Protein 1B06 (pdb70)

Radius of gyration: 34.26 Å; Cα contacts (8 Å, |Δi|>4): 2187; chains: 6; bounding box: 90×108×82 Å

Foldseek 3Di:
DQDDDADDQDDQPDQLCQAPPLAHSVLSVCVRVPQLVVLSVQLRVLRVVVSCVVVCVQPPPNDDVVVSVVSNLLSVLSNVVVVLVSVQFGGLVQAADAADDPVQVQCCVVQVHRVSVLVVQLVQQVVADAFFKWFFWQDLVVRHGDIWTADRRHRDDDPPTDTLHMDGQHCSRDCVPQNPPSSSSSVSRNSTGNNVSSVVRVVVRPPD/DQDDDADDQDDQPDQLCLAPPLAHSVLSVCVRVPQLVVLRVQLRVLRVVVSCVVVCVQPPPNDDVVVSVVSNLQSVLSNVVVVLVSVQFGGLVQFADFADDPVQVQCCVPQVHRVSVLVVQLVQQVPADAFFKWFFWQDLVVRHGDIWTADRRHRDDDPPTDTLHMDGQHCSRDCVPQNPPSSSSSVSRNSTGNNVSSVVRVVVRPPD/DQDDDADDQDDQPDQLCQAPPLAHSVLSVCVRVPQLVVLRVQLRVLSVVVSCVVVCVQPPPNDDVVCSVVSNLQSVLSNVVVVLVSLQFGGLVQFADFADDPVQVLCCVPQVHRVSVLVVQLVQAVPADAFFKWFFWQDLVVRHGDIWTADRRHRDDDPPTDTLHMDGQHCSRPCVPQNPPSSSSSVSRNSTGNSVSSVVRVVVRPPD/DQDDDADDQDDQPDQLCLAPPLAHSVLSVCVRVPQLVVLRVQLRVLVVVVSCVVVCVQPPPNDDVVVSVVSNLQSVLSNVVVVLVSVQFGGLVQAADFADDPVQVQCCVPQVHRVRVLVVQLVQQVPADAFFKWFFWQDLVVRHGDIWTADRRHRDDDPPTDTLHMDGQHCSRPCVPQNPPSSSSSVSRNSTGNNVSSVVSVVVRPPD/DQDDDADDQDDQPDQLCQAPPLAHSVLSVCVRVPQLVVLRVQLRVLRVVVSCVVVCVQPPVNDDVVCSVVSNLLSVLSNVQVVLVSVQFGGLVQFADFADDPVQVQCCVPQVHRVSVLVVQLVQAVPADAFFKWFFWQDLVVRHGDIWTADRRHRDDDPPTDTLHMDGQHCSRDCVPQNPPSSSSSVSRNSTGNNVSSVVSVVVRPPD/DQDDDADDQDDQPDQLCLAPPLAHSVLSVCVRVPQLVVLSVQLRVLSVVVSCVVVCVQPPVNDDVVCSVVSNLQSVLSNVVVVLVSVQFGGLVQAADFADDPVQVQCCVPQVHRVRVLVVQLVQQVPADAFFKWFFWQDLVVRHRDIWTADRRHRDDDPPTDTLHMDGQHCSRDCVPQNPPSSSSSVSRNSTGNNVSSNVRVVVRPPD

Solvent-accessible surface area: 47753 Å² total; per-residue (Å²): 177,91,158,63,177,71,64,141,56,43,132,28,68,33,132,46,68,24,1,58,91,58,1,22,97,79,0,1,69,18,1,23,45,20,24,0,55,35,21,5,89,20,0,28,62,30,17,56,86,32,20,94,39,92,92,51,93,18,62,160,78,99,45,117,79,128,50,6,82,90,16,14,60,27,17,38,30,0,18,102,7,0,25,29,1,4,65,0,3,2,49,47,77,116,7,15,62,108,5,37,58,23,0,12,63,30,0,60,149,68,42,59,43,21,95,123,0,66,102,39,1,23,120,26,0,74,78,5,32,15,12,0,0,0,0,0,2,17,27,83,162,67,23,72,4,74,20,53,29,0,11,14,0,33,42,65,61,63,84,179,26,18,18,0,0,0,0,0,1,6,15,1,1,10,1,44,69,30,82,57,108,39,30,67,0,5,104,13,1,21,64,0,0,19,16,73,21,0,32,135,44,0,91,125,83,40,153,201,176,93,153,63,175,70,64,138,63,44,161,29,67,35,162,53,68,25,0,60,84,42,1,22,96,75,1,1,68,21,0,25,66,20,27,0,87,36,20,5,88,19,0,28,64,32,16,55,84,33,22,98,37,92,92,50,90,19,63,162,79,109,44,119,77,130,50,6,82,92,16,13,59,26,19,38,29,0,18,100,8,0,25,29,1,4,66,0,3,2,48,48,76,114,7,14,63,102,6,37,56,28,0,13,60,28,0,62,153,67,42,59,44,22,96,120,0,69,49,40,1,25,120,25,0,76,79,6,28,14,13,0,0,0,0,0,3,16,27,81,161,65,22,72,4,72,20,56,27,0,10,14,0,31,40,67,60,63,83,178,27,15,18,0,0,0,0,0,1,5,16,1,1,11,1,43,64,32,85,55,87,40,29,29,0,5,91,13,1,22,60,0,0,20,18,74,21,0,34,135,47,0,87,123,84,39,151,199,175,30,130,8,121,69,11,134,62,45,162,27,69,34,162,52,66,25,0,61,97,61,1,22,96,78,0,1,66,20,1,27,69,22,26,0,90,36,21,5,83,20,0,29,64,28,1,56,39,11,22,96,4,3,92,35,88,15,33,144,41,51,19,17,11,31,8,0,1,21,16,0,0,27,18,0,0,0,5,21,0,0,24,9,1,3,64,1,3,2,47,47,77,117,7,15,62,106,6,38,58,26,0,12,63,30,0,60,119,11,5,32,44,22,92,67,0,66,102,1,1,22,45,2,1,75,34,6,16,15,12,0,0,0,0,0,0,18,0,82,86,13,22,5,2,7,5,1,2,0,4,15,0,1,8,3,1,2,3,56,3,4,1,0,0,0,0,0,1,6,15,1,0,11,1,44,69,30,86,57,107,38,27,70,0,4,103,14,2,22,64,0,0,20,18,74,21,0,33,136,39,0,92,122,78,39,150,199,175,30,129,9,123,66,11,133,61,44,163,28,69,33,162,52,68,24,0,60,96,62,2,23,98,77,0,1,66,20,2,24,64,20,26,0,84,37,21,5,87,21,0,28,64,28,0,55,37,9,23,96,5,3,94,46,92,16,64,148,43,51,20,19,13,29,8,0,2,19,17,0,0,27,18,0,0,0,3,19,0,0,26,9,2,4,65,0,3,3,49,48,77,119,7,16,63,104,5,37,56,28,0,13,63,29,0,61,119,11,4,33,44,20,93,68,0,71,103,2,1,23,45,2,0,75,34,5,15,14,13,0,0,0,0,0,0,17,0,81,86,12,22,4,2,7,5,0,2,0,4,14,0,1,9,2,1,2,4,54,3,4,1,0,0,0,0,0,1,5,15,1,1,11,1,43,66,31,85,55,108,40,27,67,0,3,99,13,1,22,64,0,0,19,16,75,22,0,33,137,40,0,90,124,77,40,152,200,174,28,128,8,121,66,11,133,62,43,162,29,68,36,164,54,68,23,0,61,96,60,1,21,99,77,1,1,67,20,1,25,64,21,24,0,86,36,22,4,87,21,0,28,64,27,1,58,39,10,21,94,4,2,95,47,94,14,63,146,42,50,19,18,12,30,8,0,1,20,16,0,0,26,17,0,0,0,4,21,0,0,26,10,1,4,65,0,3,2,47,48,77,114,6,16,63,110,5,38,57,26,0,12,62,27,0,60,120,12,4,32,44,21,86,69,0,67,107,2,2,24,42,1,0,77,34,4,17,15,13,0,0,0,0,0,1,17,0,82,86,11,21,4,2,6,5,0,2,0,4,15,0,0,9,2,1,2,4,56,3,4,0,0,0,0,0,0,1,5,16,1,0,10,1,44,66,31,83,52,108,38,29,67,0,5,101,14,2,24,64,0,0,20,18,73,23,0,33,134,38,0,90,121,77,39,152,199,171,33,129,10,122,65,12,133,62,44,119,28,68,35,162,52,67,25,0,60,93,60,1,23,96,78,0,1,59,20,1,24,50,22,26,0,39,36,22,6,78,20,0,28,64,28,0,27,39,11,24,52,5,3,86,46,69,14,64,148,42,50,21,17,11,28,8,0,2,20,17,0,0,26,17,0,0,0,3,20,0,0,26,10,1,3,66,0,2,2,47,48,77,119,7,16,61,106,6,36,57,25,0,13,63,28,0,60,117,12,4,34,43,22,93,70,0,69,104,2,2,24,43,1,1,76,34,5,16,16,13,0,0,0,0,0,1,16,0,81,87,13,21,4,2,5,5,0,2,0,4,14,0,0,9,2,1,2,3,56,4,4,1,0,0,0,0,0,1,6,18,1,1,10,1,42,65,30,83,57,106,38,29,67,0,6,103,15,1,22,64,0,0,20,17,74,21,0,32,139,40,0,90,128,76,42,151,201

CATH classification: 1.10.287.990 (+1 more: 3.55.40.20)

Nearest PDB structures (foldseek):
  1b06-assembly1_A  TM=1.005E+00  e=4.666E-40  Sulfolobus acidocaldarius DSM 639
  1wb8-assembly1_A  TM=1.001E+00  e=1.925E-34  Saccharolobus solfataricus
  1wb7-assembly1_A  TM=9.998E-01  e=1.816E-34  Saccharolobus solfataricus
  1p7g-assembly1_A  TM=9.776E-01  e=2.128E-26  Pyrobaculum aerophilum
  3ak1-assembly1_D  TM=9.774E-01  e=5.553E-25  Aeropyrum pernix K1

Structure (mmCIF, N/CA/C/O backbone):
data_1B06
#
_entry.id   1B06
#
_cell.length_a   168.100
_cell.length_b   91.300
_cell.length_c   85.700
_cell.angle_alpha   90.00
_cell.angle_beta   91.40
_cell.angle_gamma   90.00
#
_symmetry.space_group_name_H-M   'C 1 2 1'
#
loop_
_entity.id
_entity.type
_entity.pdbx_description
1 polymer 'PROTEIN (SUPEROXIDE DISMUTASE)'
2 non-polymer 'FE (III) ION'
3 water water
#
loop_
_atom_site.group_PDB
_atom_site.id
_atom_site.type_symbol
_atom_site.label_atom_id
_atom_site.label_alt_id
_atom_site.label_comp_id
_atom_site.label_asym_id
_atom_site.label_entity_id
_atom_site.label_seq_id
_atom_site.pdbx_PDB_ins_code
_atom_site.Cartn_x
_atom_site.Cartn_y
_atom_site.Cartn_z
_atom_site.occupancy
_atom_site.B_iso_or_equiv
_atom_site.auth_seq_id
_atom_site.auth_comp_id
_atom_site.auth_asym_id
_atom_site.auth_atom_id
_atom_site.pdbx_PDB_model_num
ATOM 1 N N . VAL A 1 3 ? 62.746 17.162 55.410 1.00 80.88 3 VAL A N 1
ATOM 2 C CA . VAL A 1 3 ? 64.141 16.942 55.893 1.00 81.13 3 VAL A CA 1
ATOM 3 C C . VAL A 1 3 ? 65.128 17.684 55.003 1.00 78.28 3 VAL A C 1
ATOM 4 O O . VAL A 1 3 ? 65.325 17.317 53.845 1.00 81.06 3 VAL A O 1
ATOM 8 N N . ILE A 1 4 ? 65.751 18.723 55.555 1.00 72.84 4 ILE A N 1
ATOM 9 C CA . ILE A 1 4 ? 66.719 19.529 54.817 1.00 66.94 4 ILE A CA 1
ATOM 10 C C . ILE A 1 4 ? 66.213 19.857 53.416 1.00 59.45 4 ILE A C 1
ATOM 11 O O . ILE A 1 4 ? 66.362 19.067 52.483 1.00 57.71 4 ILE A O 1
ATOM 16 N N . GLN A 1 5 ? 65.614 21.031 53.274 1.00 52.51 5 GLN A N 1
ATOM 17 C CA . GLN A 1 5 ? 65.091 21.449 51.986 1.00 48.60 5 GLN A CA 1
ATOM 18 C C . GLN A 1 5 ? 64.909 22.957 51.908 1.00 43.49 5 GLN A C 1
ATOM 19 O O . GLN A 1 5 ? 64.395 23.586 52.833 1.00 43.34 5 GLN A O 1
ATOM 25 N N . LEU A 1 6 ? 65.347 23.530 50.794 1.00 37.11 6 LEU A N 1
ATOM 26 C CA . LEU A 1 6 ? 65.223 24.961 50.566 1.00 30.91 6 LEU A CA 1
ATOM 27 C C . LEU A 1 6 ? 64.145 25.153 49.503 1.00 31.29 6 LEU A C 1
ATOM 28 O O . LEU A 1 6 ? 63.951 24.289 48.645 1.00 32.15 6 LEU A O 1
ATOM 33 N N . LYS A 1 7 ? 63.432 26.272 49.570 1.00 29.65 7 LYS A N 1
ATOM 34 C CA . LYS A 1 7 ? 62.387 26.558 48.600 1.00 30.48 7 LYS A CA 1
ATOM 35 C C . LYS A 1 7 ? 63.000 27.191 47.351 1.00 30.14 7 LYS A C 1
ATOM 36 O O . LYS A 1 7 ? 64.057 27.818 47.413 1.00 30.51 7 LYS A O 1
ATOM 42 N N . ARG A 1 8 ? 62.343 27.010 46.211 1.00 26.25 8 ARG A N 1
ATOM 43 C CA . ARG A 1 8 ? 62.833 27.573 44.963 1.00 22.18 8 ARG A CA 1
ATOM 44 C C . ARG A 1 8 ? 61.998 28.779 44.579 1.00 22.04 8 ARG A C 1
ATOM 45 O O . ARG A 1 8 ? 60.925 29.001 45.134 1.00 26.63 8 ARG A O 1
ATOM 53 N N . TYR A 1 9 ? 62.492 29.560 43.628 1.00 21.59 9 TYR A N 1
ATOM 54 C CA . TYR A 1 9 ? 61.782 30.752 43.181 1.00 19.56 9 TYR A CA 1
ATOM 55 C C . TYR A 1 9 ? 60.860 30.435 42.015 1.00 19.86 9 TYR A C 1
ATOM 56 O O . TYR A 1 9 ? 61.122 29.521 41.234 1.00 17.15 9 TYR A O 1
ATOM 65 N N . GLU A 1 10 ? 59.780 31.199 41.905 1.00 24.60 10 GLU A N 1
ATOM 66 C CA . GLU A 1 10 ? 58.817 31.015 40.833 1.00 27.40 10 GLU A CA 1
ATOM 67 C C . GLU A 1 10 ? 58.871 32.189 39.869 1.00 26.97 10 GLU A C 1
ATOM 68 O O . GLU A 1 10 ? 59.013 33.336 40.285 1.00 30.10 10 GLU A O 1
ATOM 74 N N . PHE A 1 11 ? 58.768 31.894 38.578 1.00 23.02 11 PHE A N 1
ATOM 75 C CA . PHE A 1 11 ? 58.784 32.923 37.549 1.00 23.48 11 PHE A CA 1
ATOM 76 C C . PHE A 1 11 ? 57.423 33.623 37.572 1.00 22.94 11 PHE A C 1
ATOM 77 O O . PHE A 1 11 ? 56.389 33.004 37.322 1.00 21.11 11 PHE A O 1
ATOM 85 N N . PRO A 1 12 ? 57.412 34.929 37.872 1.00 21.48 12 PRO A N 1
ATOM 86 C CA . PRO A 1 12 ? 56.162 35.691 37.926 1.00 24.18 12 PRO A CA 1
ATOM 87 C C . PRO A 1 12 ? 55.560 35.984 36.552 1.00 26.47 12 PRO A C 1
ATOM 88 O O . PRO A 1 12 ? 56.217 35.819 35.525 1.00 24.03 12 PRO A O 1
ATOM 92 N N . GLN A 1 13 ? 54.305 36.422 36.547 1.00 30.41 13 GLN A N 1
ATOM 93 C CA . GLN A 1 13 ? 53.607 36.751 35.312 1.00 34.87 13 GLN A CA 1
ATOM 94 C C . GLN A 1 13 ? 53.746 38.241 35.031 1.00 30.01 13 GLN A C 1
ATOM 95 O O . GLN A 1 13 ? 53.820 39.043 35.959 1.00 33.64 13 GLN A O 1
ATOM 101 N N . LEU A 1 14 ? 53.792 38.606 33.754 1.00 24.12 14 LEU A N 1
ATOM 102 C CA . LEU A 1 14 ? 53.890 40.009 33.367 1.00 23.32 14 LEU A CA 1
ATOM 103 C C . LEU A 1 14 ? 52.532 40.630 33.683 1.00 23.04 14 LEU A C 1
ATOM 104 O O . LEU A 1 14 ? 51.495 40.037 33.397 1.00 27.22 14 LEU A O 1
ATOM 109 N N . PRO A 1 15 ? 52.516 41.826 34.288 1.00 21.33 15 PRO A N 1
ATOM 110 C CA . PRO A 1 15 ? 51.251 42.490 34.630 1.00 22.84 15 PRO A CA 1
ATOM 111 C C . PRO A 1 15 ? 50.442 43.044 33.453 1.00 21.83 15 PRO A C 1
ATOM 112 O O . PRO A 1 15 ? 49.341 43.558 33.643 1.00 27.12 15 PRO A O 1
ATOM 116 N N . TYR A 1 16 ? 50.980 42.936 32.243 1.00 21.43 16 TYR A N 1
ATOM 117 C CA . TYR A 1 16 ? 50.299 43.444 31.055 1.00 20.26 16 TYR A CA 1
ATOM 118 C C . TYR A 1 16 ? 50.846 42.727 29.831 1.00 23.02 16 TYR A C 1
ATOM 119 O O . TYR A 1 16 ? 51.700 41.848 29.955 1.00 21.91 16 TYR A O 1
ATOM 128 N N . LYS A 1 17 ? 50.354 43.099 28.652 1.00 25.86 17 LYS A N 1
ATOM 129 C CA . LYS A 1 17 ? 50.812 42.488 27.410 1.00 26.16 17 LYS A CA 1
ATOM 130 C C . LYS A 1 17 ? 52.184 43.048 27.071 1.00 24.51 17 LYS A C 1
ATOM 131 O O . LYS A 1 17 ? 52.504 44.171 27.451 1.00 26.68 17 LYS A O 1
ATOM 137 N N . VAL A 1 18 ? 52.990 42.269 26.355 1.00 25.13 18 VAL A N 1
ATOM 138 C CA . VAL A 1 18 ? 54.347 42.691 26.009 1.00 27.13 18 VAL A CA 1
ATOM 139 C C . VAL A 1 18 ? 54.436 43.948 25.154 1.00 25.57 18 VAL A C 1
ATOM 140 O O . VAL A 1 18 ? 55.515 44.520 25.007 1.00 24.28 18 VAL A O 1
ATOM 144 N N . ASP A 1 19 ? 53.312 44.377 24.588 1.00 24.85 19 ASP A N 1
ATOM 145 C CA . ASP A 1 19 ? 53.310 45.575 23.758 1.00 24.23 19 ASP A CA 1
ATOM 146 C C . ASP A 1 19 ? 52.558 46.717 24.427 1.00 22.71 19 ASP A C 1
ATOM 147 O O . ASP A 1 19 ? 52.282 47.735 23.795 1.00 26.66 19 ASP A O 1
ATOM 152 N N . ALA A 1 20 ? 52.242 46.550 25.710 1.00 20.61 20 ALA A N 1
ATOM 153 C CA . ALA A 1 20 ? 51.511 47.565 26.463 1.00 17.73 20 ALA A CA 1
ATOM 154 C C . ALA A 1 20 ? 52.302 48.838 26.792 1.00 22.37 20 ALA A C 1
ATOM 155 O O . ALA A 1 20 ? 51.710 49.866 27.134 1.00 16.68 20 ALA A O 1
ATOM 157 N N . LEU A 1 21 ? 53.628 48.783 26.695 1.00 22.98 21 LEU A N 1
ATOM 158 C CA . LEU A 1 21 ? 54.448 49.952 27.010 1.00 21.34 21 LEU A CA 1
ATOM 159 C C . LEU A 1 21 ? 54.879 50.751 25.781 1.00 23.40 21 LEU A C 1
ATOM 160 O O . LEU A 1 21 ? 55.621 51.726 25.897 1.00 22.84 21 LEU A O 1
ATOM 165 N N . GLU A 1 22 ? 54.422 50.340 24.603 1.00 22.82 22 GLU A N 1
ATOM 166 C CA . GLU A 1 22 ? 54.773 51.046 23.379 1.00 21.88 22 GLU A CA 1
ATOM 167 C C . GLU A 1 22 ? 54.098 52.411 23.400 1.00 18.63 22 GLU A C 1
ATOM 168 O O . GLU A 1 22 ? 53.029 52.561 23.986 1.00 20.96 22 GLU A O 1
ATOM 174 N N . PRO A 1 23 ? 54.691 53.420 22.736 1.00 17.28 23 PRO A N 1
ATOM 175 C CA . PRO A 1 23 ? 55.933 53.417 21.958 1.00 16.90 23 PRO A CA 1
ATOM 176 C C . PRO A 1 23 ? 57.213 53.646 22.761 1.00 13.93 23 PRO A C 1
ATOM 177 O O . PRO A 1 23 ? 58.300 53.672 22.195 1.00 16.64 23 PRO A O 1
ATOM 181 N N . TYR A 1 24 ? 57.088 53.817 24.071 1.00 14.26 24 TYR A N 1
ATOM 182 C CA . TYR A 1 24 ? 58.252 54.080 24.915 1.00 12.03 24 TYR A CA 1
ATOM 183 C C . TYR A 1 24 ? 59.240 52.923 24.992 1.00 13.62 24 TYR A C 1
ATOM 184 O O . TYR A 1 24 ? 60.453 53.132 24.968 1.00 15.71 24 TYR A O 1
ATOM 193 N N . ILE A 1 25 ? 58.725 51.704 25.088 1.00 14.28 25 ILE A N 1
ATOM 194 C CA . ILE A 1 25 ? 59.569 50.514 25.106 1.00 15.65 25 ILE A CA 1
ATOM 195 C C . ILE A 1 25 ? 58.881 49.491 24.213 1.00 18.08 25 ILE A C 1
ATOM 196 O O . ILE A 1 25 ? 57.805 48.994 24.541 1.00 19.12 25 ILE A O 1
ATOM 201 N N . SER A 1 26 ? 59.502 49.188 23.079 1.00 19.89 26 SER A N 1
ATOM 202 C CA . SER A 1 26 ? 58.937 48.240 22.123 1.00 22.43 26 SER A CA 1
ATOM 203 C C . SER A 1 26 ? 58.695 46.837 22.679 1.00 20.61 26 SER A C 1
ATOM 204 O O . SER A 1 26 ? 59.371 46.390 23.604 1.00 18.84 26 SER A O 1
ATOM 207 N N . LYS A 1 27 ? 57.726 46.145 22.089 1.00 20.80 27 LYS A N 1
ATOM 208 C CA . LYS A 1 27 ? 57.380 44.792 22.502 1.00 23.73 27 LYS A CA 1
ATOM 209 C C . LYS A 1 27 ? 58.533 43.831 22.256 1.00 20.77 27 LYS A C 1
ATOM 210 O O . LYS A 1 27 ? 58.651 42.813 22.933 1.00 22.91 27 LYS A O 1
ATOM 216 N N . ASP A 1 28 ? 59.385 44.154 21.288 1.00 21.63 28 ASP A N 1
ATOM 217 C CA . ASP A 1 28 ? 60.534 43.309 20.976 1.00 24.77 28 ASP A CA 1
ATOM 218 C C . ASP A 1 28 ? 61.467 43.233 22.174 1.00 26.13 28 ASP A C 1
ATOM 219 O O . ASP A 1 28 ? 62.072 42.194 22.438 1.00 26.62 28 ASP A O 1
ATOM 224 N N . ILE A 1 29 ? 61.583 44.345 22.893 1.00 23.22 29 ILE A N 1
ATOM 225 C CA . ILE A 1 29 ? 62.439 44.413 24.065 1.00 19.87 29 ILE A CA 1
ATOM 226 C C . ILE A 1 29 ? 61.784 43.685 25.232 1.00 19.49 29 ILE A C 1
ATOM 227 O O . ILE A 1 29 ? 62.395 42.822 25.856 1.00 16.40 29 ILE A O 1
ATOM 232 N N . ILE A 1 30 ? 60.534 44.033 25.513 1.00 17.04 30 ILE A N 1
ATOM 233 C CA . ILE A 1 30 ? 59.797 43.425 26.611 1.00 18.98 30 ILE A CA 1
ATOM 234 C C . ILE A 1 30 ? 59.742 41.906 26.509 1.00 19.38 30 ILE A C 1
ATOM 235 O O . ILE A 1 30 ? 59.917 41.201 27.500 1.00 22.92 30 ILE A O 1
ATOM 240 N N . ASP A 1 31 ? 59.502 41.405 25.306 1.00 20.44 31 ASP A N 1
ATOM 241 C CA . ASP A 1 31 ? 59.422 39.969 25.084 1.00 19.45 31 ASP A CA 1
ATOM 242 C C . ASP A 1 31 ? 60.673 39.219 25.553 1.00 19.78 31 ASP A C 1
ATOM 243 O O . ASP A 1 31 ? 60.589 38.337 26.409 1.00 16.79 31 ASP A O 1
ATOM 248 N N . VAL A 1 32 ? 61.829 39.568 24.991 1.00 19.49 32 VAL A N 1
ATOM 249 C CA . VAL A 1 32 ? 63.089 38.917 25.356 1.00 18.05 32 VAL A CA 1
ATOM 250 C C . VAL A 1 32 ? 63.594 39.315 26.752 1.00 19.44 32 VAL A C 1
ATOM 251 O O . VAL A 1 32 ? 64.278 38.539 27.420 1.00 19.19 32 VAL A O 1
ATOM 255 N N . HIS A 1 33 ? 63.256 40.525 27.187 1.00 16.84 33 HIS A N 1
ATOM 256 C CA . HIS A 1 33 ? 63.657 41.013 28.505 1.00 17.51 33 HIS A CA 1
ATOM 257 C C . HIS A 1 33 ? 62.978 40.169 29.578 1.00 17.80 33 HIS A C 1
ATOM 258 O O . HIS A 1 33 ? 63.582 39.810 30.590 1.00 16.96 33 HIS A O 1
ATOM 265 N N . TYR A 1 34 ? 61.709 39.857 29.336 1.00 20.93 34 TYR A N 1
ATOM 266 C CA . TYR A 1 34 ? 60.905 39.076 30.262 1.00 19.26 34 TYR A CA 1
ATOM 267 C C . TYR A 1 34 ? 61.084 37.567 30.080 1.00 20.42 34 TYR A C 1
ATOM 268 O O . TYR A 1 34 ? 61.465 36.869 31.016 1.00 23.52 34 TYR A O 1
ATOM 277 N N . ASN A 1 35 ? 60.820 37.067 28.878 1.00 20.95 35 ASN A N 1
ATOM 278 C CA . ASN A 1 35 ? 60.942 35.637 28.611 1.00 21.32 35 ASN A CA 1
ATOM 279 C C . ASN A 1 35 ? 62.376 35.142 28.505 1.00 21.68 35 ASN A C 1
ATOM 280 O O . ASN A 1 35 ? 62.641 33.952 28.670 1.00 26.62 35 ASN A O 1
ATOM 285 N N . GLY A 1 36 ? 63.301 36.050 28.228 1.00 20.92 36 GLY A N 1
ATOM 286 C CA . GLY A 1 36 ? 64.689 35.650 28.106 1.00 17.04 36 GLY A CA 1
ATOM 287 C C . GLY A 1 36 ? 65.500 35.890 29.361 1.00 19.88 36 GLY A C 1
ATOM 288 O O . GLY A 1 36 ? 65.859 34.949 30.070 1.00 19.25 36 GLY A O 1
ATOM 289 N N . HIS A 1 37 ? 65.774 37.159 29.645 1.00 18.71 37 HIS A N 1
ATOM 290 C CA . HIS A 1 37 ? 66.572 37.537 30.804 1.00 17.56 37 HIS A CA 1
ATOM 291 C C . HIS A 1 37 ? 65.976 37.187 32.170 1.00 18.37 37 HIS A C 1
ATOM 292 O O . HIS A 1 37 ? 66.591 36.454 32.944 1.00 16.12 37 HIS A O 1
ATOM 299 N N . HIS A 1 38 ? 64.789 37.701 32.477 1.00 15.91 38 HIS A N 1
ATOM 300 C CA . HIS A 1 38 ? 64.189 37.422 33.776 1.00 15.01 38 HIS A CA 1
ATOM 301 C C . HIS A 1 38 ? 64.055 35.925 34.043 1.00 18.61 38 HIS A C 1
ATOM 302 O O . HIS A 1 38 ? 64.446 35.439 35.102 1.00 15.74 38 HIS A O 1
ATOM 309 N N . LYS A 1 39 ? 63.504 35.190 33.085 1.00 19.87 39 LYS A N 1
ATOM 310 C CA . LYS A 1 39 ? 63.342 33.752 33.251 1.00 19.12 39 LYS A CA 1
ATOM 311 C C . LYS A 1 39 ? 64.689 33.105 33.552 1.00 15.06 39 LYS A C 1
ATOM 312 O O . LYS A 1 39 ? 64.789 32.190 34.360 1.00 15.78 39 LYS A O 1
ATOM 318 N N . GLY A 1 40 ? 65.727 33.588 32.887 1.00 15.25 40 GLY A N 1
ATOM 319 C CA . GLY A 1 40 ? 67.051 33.036 33.090 1.00 14.66 40 GLY A CA 1
ATOM 320 C C . GLY A 1 40 ? 67.594 33.233 34.492 1.00 17.81 40 GLY A C 1
ATOM 321 O O . GLY A 1 40 ? 68.335 32.390 34.996 1.00 20.74 40 GLY A O 1
ATOM 322 N N . TYR A 1 41 ? 67.234 34.344 35.127 1.00 15.80 41 TYR A N 1
ATOM 323 C CA . TYR A 1 41 ? 67.709 34.624 36.479 1.00 15.28 41 TYR A CA 1
ATOM 324 C C . TYR A 1 41 ? 67.040 33.684 37.469 1.00 15.47 41 TYR A C 1
ATOM 325 O O . TYR A 1 41 ? 67.649 33.271 38.448 1.00 16.69 41 TYR A O 1
ATOM 334 N N . VAL A 1 42 ? 65.781 33.350 37.211 1.00 16.14 42 VAL A N 1
ATOM 335 C CA . VAL A 1 42 ? 65.046 32.448 38.084 1.00 14.11 42 VAL A CA 1
ATOM 336 C C . VAL A 1 42 ? 65.637 31.051 37.944 1.00 16.81 42 VAL A C 1
ATOM 337 O O . VAL A 1 42 ? 65.842 30.354 38.935 1.00 19.01 42 VAL A O 1
ATOM 341 N N . ASN A 1 43 ? 65.919 30.647 36.709 1.00 14.36 43 ASN A N 1
ATOM 342 C CA . ASN A 1 43 ? 66.495 29.334 36.460 1.00 16.45 43 ASN A CA 1
ATOM 343 C C . ASN A 1 43 ? 67.895 29.253 37.063 1.00 20.94 43 ASN A C 1
ATOM 344 O O . ASN A 1 43 ? 68.259 28.247 37.673 1.00 26.02 43 ASN A O 1
ATOM 349 N N . GLY A 1 44 ? 68.678 30.314 36.885 1.00 19.31 44 GLY A N 1
ATOM 350 C CA . GLY A 1 44 ? 70.030 30.337 37.418 1.00 16.56 44 GLY A CA 1
ATOM 351 C C . GLY A 1 44 ? 70.052 30.249 38.933 1.00 17.11 44 GLY A C 1
ATOM 352 O O . GLY A 1 44 ? 70.867 29.540 39.519 1.00 15.08 44 GLY A O 1
ATOM 353 N N . ALA A 1 45 ? 69.140 30.971 39.573 1.00 15.89 45 ALA A N 1
ATOM 354 C CA . ALA A 1 45 ? 69.050 30.968 41.021 1.00 17.04 45 ALA A CA 1
ATOM 355 C C . ALA A 1 45 ? 68.681 29.579 41.531 1.00 19.00 45 ALA A C 1
ATOM 356 O O . ALA A 1 45 ? 69.317 29.057 42.448 1.00 18.52 45 ALA A O 1
ATOM 358 N N . ASN A 1 46 ? 67.657 28.982 40.931 1.00 16.92 46 ASN A N 1
ATOM 359 C CA . ASN A 1 46 ? 67.193 27.664 41.350 1.00 15.83 46 ASN A CA 1
ATOM 360 C C . ASN A 1 46 ? 68.233 26.568 41.156 1.00 15.53 46 ASN A C 1
ATOM 361 O O . ASN A 1 46 ? 68.355 25.662 41.982 1.00 17.41 46 ASN A O 1
ATOM 366 N N . SER A 1 47 ? 68.991 26.655 40.072 1.00 13.60 47 SER A N 1
ATOM 367 C CA . SER A 1 47 ? 70.015 25.658 39.803 1.00 17.80 47 SER A CA 1
ATOM 368 C C . SER A 1 47 ? 71.149 25.765 40.824 1.00 20.64 47 SER A C 1
ATOM 369 O O . SER A 1 47 ? 71.803 24.771 41.147 1.00 22.92 47 SER A O 1
ATOM 372 N N . LEU A 1 48 ? 71.385 26.971 41.333 1.00 17.02 48 LEU A N 1
ATOM 373 C CA . LEU A 1 48 ? 72.439 27.163 42.320 1.00 16.32 48 LEU A CA 1
ATOM 374 C C . LEU A 1 48 ? 71.932 26.764 43.697 1.00 16.98 48 LEU A C 1
ATOM 375 O O . LEU A 1 48 ? 72.713 26.350 44.551 1.00 17.21 48 LEU A O 1
ATOM 380 N N . LEU A 1 49 ? 70.624 26.890 43.909 1.00 16.78 49 LEU A N 1
ATOM 381 C CA . LEU A 1 49 ? 70.023 26.510 45.183 1.00 17.69 49 LEU A CA 1
ATOM 382 C C . LEU A 1 49 ? 70.076 24.984 45.315 1.00 20.75 49 LEU A C 1
ATOM 383 O O . LEU A 1 49 ? 70.211 24.446 46.415 1.00 22.62 49 LEU A O 1
ATOM 388 N N . ASP A 1 50 ? 69.966 24.292 44.186 1.00 18.73 50 ASP A N 1
ATOM 389 C CA . ASP A 1 50 ? 70.036 22.841 44.175 1.00 23.29 50 ASP A CA 1
ATOM 390 C C . ASP A 1 50 ? 71.408 22.417 44.703 1.00 22.88 50 ASP A C 1
ATOM 391 O O . ASP A 1 50 ? 71.510 21.537 45.561 1.00 27.06 50 ASP A O 1
ATOM 396 N N . ARG A 1 51 ? 72.459 23.053 44.187 1.00 17.80 51 ARG A N 1
ATOM 397 C CA . ARG A 1 51 ? 73.823 22.750 44.605 1.00 16.69 51 ARG A CA 1
ATOM 398 C C . ARG A 1 51 ? 74.044 23.080 46.077 1.00 18.41 51 ARG A C 1
ATOM 399 O O . ARG A 1 51 ? 74.647 22.295 46.808 1.00 21.37 51 ARG A O 1
ATOM 407 N N . LEU A 1 52 ? 73.558 24.238 46.511 1.00 14.32 52 LEU A N 1
ATOM 408 C CA . LEU A 1 52 ? 73.717 24.636 47.904 1.00 18.91 52 LEU A CA 1
ATOM 409 C C . LEU A 1 52 ? 73.012 23.631 48.816 1.00 18.70 52 LEU A C 1
ATOM 410 O O . LEU A 1 52 ? 73.516 23.274 49.882 1.00 19.89 52 LEU A O 1
ATOM 415 N N . GLU A 1 53 ? 71.841 23.180 48.389 1.00 17.90 53 GLU A N 1
ATOM 416 C CA . GLU A 1 53 ? 71.074 22.215 49.160 1.00 18.23 53 GLU A CA 1
ATOM 417 C C . GLU A 1 53 ? 71.861 20.911 49.302 1.00 18.66 53 GLU A C 1
ATOM 418 O O . GLU A 1 53 ? 71.945 20.338 50.390 1.00 20.37 53 GLU A O 1
ATOM 424 N N . LYS A 1 54 ? 72.437 20.450 48.197 1.00 20.11 54 LYS A N 1
ATOM 425 C CA . LYS A 1 54 ? 73.221 19.217 48.188 1.00 23.61 54 LYS A CA 1
ATOM 426 C C . LYS A 1 54 ? 74.404 19.351 49.134 1.00 24.30 54 LYS A C 1
ATOM 427 O O . LYS A 1 54 ? 74.731 18.428 49.883 1.00 26.21 54 LYS A O 1
ATOM 433 N N . LEU A 1 55 ? 75.043 20.514 49.076 1.00 17.43 55 LEU A N 1
ATOM 434 C CA . LEU A 1 55 ? 76.199 20.825 49.906 1.00 19.65 55 LEU A CA 1
ATOM 435 C C . LEU A 1 55 ? 75.819 20.739 51.379 1.00 19.33 55 LEU A C 1
ATOM 436 O O . LEU A 1 55 ? 76.542 20.150 52.181 1.00 19.06 55 LEU A O 1
ATOM 441 N N . ILE A 1 56 ? 74.676 21.321 51.725 1.00 16.90 56 ILE A N 1
ATOM 442 C CA . ILE A 1 56 ? 74.202 21.309 53.099 1.00 19.96 56 ILE A CA 1
ATOM 443 C C . ILE A 1 56 ? 73.887 19.886 53.572 1.00 23.22 56 ILE A C 1
ATOM 444 O O . ILE A 1 56 ? 74.202 19.518 54.702 1.00 22.47 56 ILE A O 1
ATOM 449 N N . LYS A 1 57 ? 73.272 19.092 52.700 1.00 23.25 57 LYS A N 1
ATOM 450 C CA . LYS A 1 57 ? 72.913 17.711 53.022 1.00 26.46 57 LYS A CA 1
ATOM 451 C C . LYS A 1 57 ? 74.142 16.819 53.136 1.00 26.76 57 LYS A C 1
ATOM 452 O O . LYS A 1 57 ? 74.156 15.864 53.910 1.00 33.26 57 LYS A O 1
ATOM 458 N N . GLY A 1 58 ? 75.166 17.124 52.350 1.00 25.77 58 GLY A N 1
ATOM 459 C CA . GLY A 1 58 ? 76.378 16.327 52.378 1.00 24.38 58 GLY A CA 1
ATOM 460 C C . GLY A 1 58 ? 76.531 15.500 51.114 1.00 26.43 58 GLY A C 1
ATOM 461 O O . GLY A 1 58 ? 77.493 14.740 50.968 1.00 26.27 58 GLY A O 1
ATOM 462 N N . ASP A 1 59 ? 75.581 15.646 50.194 1.00 26.25 59 ASP A N 1
ATOM 463 C CA . ASP A 1 59 ? 75.621 14.907 48.938 1.00 30.86 59 ASP A CA 1
ATOM 464 C C . ASP A 1 59 ? 76.725 15.449 48.038 1.00 34.42 59 ASP A C 1
ATOM 465 O O . ASP A 1 59 ? 77.251 14.739 47.177 1.00 37.15 59 ASP A O 1
ATOM 470 N N . L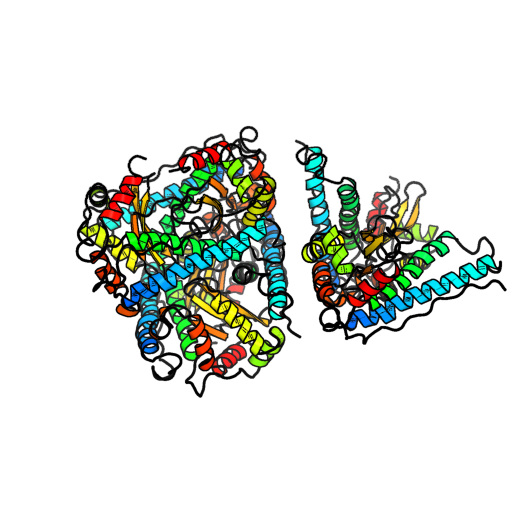EU A 1 60 ? 77.065 16.718 48.244 1.00 32.35 60 LEU A N 1
ATOM 471 C CA . LEU A 1 60 ? 78.128 17.375 47.495 1.00 28.01 60 LEU A CA 1
ATOM 472 C C . LEU A 1 60 ? 79.248 17.575 48.513 1.00 28.44 60 LEU A C 1
ATOM 473 O O . LEU A 1 60 ? 79.227 18.527 49.298 1.00 26.86 60 LEU A O 1
ATOM 478 N N . PRO A 1 61 ? 80.228 16.659 48.529 1.00 28.57 61 PRO A N 1
ATOM 479 C CA . PRO A 1 61 ? 81.366 16.713 49.454 1.00 29.93 61 PRO A CA 1
ATOM 480 C C . PRO A 1 61 ? 82.405 17.792 49.160 1.00 32.90 61 PRO A C 1
ATOM 481 O O . PRO A 1 61 ? 82.527 18.267 48.029 1.00 34.40 61 PRO A O 1
ATOM 485 N N . GLN A 1 62 ? 83.153 18.171 50.193 1.00 34.41 62 GLN A N 1
ATOM 486 C CA . GLN A 1 62 ? 84.192 19.179 50.055 1.00 38.12 62 GLN A CA 1
ATOM 487 C C . GLN A 1 62 ? 85.126 18.745 48.946 1.00 33.29 62 GLN A C 1
ATOM 488 O O . GLN A 1 62 ? 85.472 17.571 48.843 1.00 36.66 62 GLN A O 1
ATOM 494 N N . GLY A 1 63 ? 85.532 19.697 48.116 1.00 29.11 63 GLY A N 1
ATOM 495 C CA . GLY A 1 63 ? 86.417 19.379 47.017 1.00 23.44 63 GLY A CA 1
ATOM 496 C C . GLY A 1 63 ? 85.642 19.232 45.726 1.00 21.25 63 GLY A C 1
ATOM 497 O O . GLY A 1 63 ? 86.232 19.104 44.660 1.00 27.79 63 GLY A O 1
ATOM 498 N N . GLN A 1 64 ? 84.316 19.253 45.814 1.00 19.69 64 GLN A N 1
ATOM 499 C CA . GLN A 1 64 ? 83.490 19.124 44.622 1.00 21.62 64 GLN A CA 1
ATOM 500 C C . GLN A 1 64 ? 82.672 20.382 44.384 1.00 21.79 64 GLN A C 1
ATOM 501 O O . GLN A 1 64 ? 81.674 20.367 43.664 1.00 24.16 64 GLN A O 1
ATOM 507 N N . TYR A 1 65 ? 83.112 21.477 44.995 1.00 18.85 65 TYR A N 1
ATOM 508 C CA . TYR A 1 65 ? 82.451 22.764 44.839 1.00 18.43 65 TYR A CA 1
ATOM 509 C C . TYR A 1 65 ? 83.372 23.893 45.280 1.00 18.21 65 TYR A C 1
ATOM 510 O O . TYR A 1 65 ? 84.358 23.661 45.969 1.00 18.54 65 TYR A O 1
ATOM 519 N N . ASP A 1 66 ? 83.047 25.111 44.859 1.00 17.07 66 ASP A N 1
ATOM 520 C CA . ASP A 1 66 ? 83.809 26.298 45.227 1.00 13.54 66 ASP A CA 1
ATOM 521 C C . ASP A 1 66 ? 82.766 27.288 45.735 1.00 15.87 66 ASP A C 1
ATOM 522 O O . ASP A 1 66 ? 82.157 28.029 44.963 1.00 21.29 66 ASP A O 1
ATOM 527 N N . LEU A 1 67 ? 82.559 27.261 47.048 1.00 14.06 67 LEU A N 1
ATOM 528 C CA . LEU A 1 67 ? 81.570 28.087 47.731 1.00 13.79 67 LEU A CA 1
ATOM 529 C C . LEU A 1 67 ? 81.360 29.506 47.224 1.00 13.49 67 LEU A C 1
ATOM 530 O O . LEU A 1 67 ? 80.220 29.925 47.023 1.00 16.15 67 LEU A O 1
ATOM 535 N N . GLN A 1 68 ? 82.440 30.254 47.031 1.00 13.94 68 GLN A N 1
ATOM 536 C CA . GLN A 1 68 ? 82.315 31.629 46.553 1.00 13.27 68 GLN A CA 1
ATOM 537 C C . GLN A 1 68 ? 81.610 31.679 45.201 1.00 12.38 68 GLN A C 1
ATOM 538 O O . GLN A 1 68 ? 80.916 32.644 44.892 1.00 10.31 68 GLN A O 1
ATOM 544 N N . GLY A 1 69 ? 81.796 30.639 44.396 1.00 13.11 69 GLY A N 1
ATOM 545 C CA . GLY A 1 69 ? 81.150 30.597 43.098 1.00 12.56 69 GLY A CA 1
ATOM 546 C C . GLY A 1 69 ? 79.648 30.449 43.257 1.00 16.45 69 GLY A C 1
ATOM 547 O O . GLY A 1 69 ? 78.868 31.015 42.488 1.00 15.03 69 GLY A O 1
ATOM 548 N N . ILE A 1 70 ? 79.240 29.691 44.270 1.00 13.66 70 ILE A N 1
ATOM 549 C CA . ILE A 1 70 ? 77.827 29.458 44.536 1.00 11.01 70 ILE A CA 1
ATOM 550 C C . ILE A 1 70 ? 77.172 30.685 45.175 1.00 16.43 70 ILE A C 1
ATOM 551 O O . ILE A 1 70 ? 76.108 31.132 44.738 1.00 17.04 70 ILE A O 1
ATOM 556 N N . LEU A 1 71 ? 77.814 31.228 46.205 1.00 12.32 71 LEU A N 1
ATOM 557 C CA . LEU A 1 71 ? 77.288 32.394 46.908 1.00 13.70 71 LEU A CA 1
ATOM 558 C C . LEU A 1 71 ? 77.205 33.648 46.043 1.00 10.89 71 LEU A C 1
ATOM 559 O O . LEU A 1 71 ? 76.188 34.332 46.045 1.00 14.59 71 LEU A O 1
ATOM 564 N N . ARG A 1 72 ? 78.269 33.963 45.314 1.00 7.94 72 ARG A N 1
ATOM 565 C CA . ARG A 1 72 ? 78.239 35.145 44.465 1.00 12.55 72 ARG A CA 1
ATOM 566 C C . ARG A 1 72 ? 77.277 34.944 43.286 1.00 13.88 72 ARG A C 1
ATOM 567 O O . ARG A 1 72 ? 76.673 35.899 42.789 1.00 14.05 72 ARG A O 1
ATOM 575 N N . GLY A 1 73 ? 77.130 33.699 42.848 1.00 13.63 73 GLY A N 1
ATOM 576 C CA . GLY A 1 73 ? 76.224 33.414 41.750 1.00 9.35 73 GLY A CA 1
ATOM 577 C C . GLY A 1 73 ? 74.801 33.647 42.206 1.00 12.42 73 GLY A C 1
ATOM 578 O O . GLY A 1 73 ? 73.928 33.998 41.417 1.00 12.30 73 GLY A O 1
ATOM 579 N N . LEU A 1 74 ? 74.571 33.458 43.499 1.00 12.20 74 LEU A N 1
ATOM 580 C CA . LEU A 1 74 ? 73.246 33.650 44.060 1.00 14.70 74 LEU A CA 1
ATOM 581 C C . LEU A 1 74 ? 72.841 35.123 44.185 1.00 16.11 74 LEU A C 1
ATOM 582 O O . LEU A 1 74 ? 71.681 35.448 43.919 1.00 16.24 74 LEU A O 1
ATOM 587 N N . THR A 1 75 ? 73.760 36.016 44.583 1.00 13.93 75 THR A N 1
ATOM 588 C CA . THR A 1 75 ? 73.385 37.440 44.683 1.00 16.22 75 THR A CA 1
ATOM 589 C C . THR A 1 75 ? 73.082 37.956 43.300 1.00 10.21 75 THR A C 1
ATOM 590 O O . THR A 1 75 ? 72.189 38.771 43.117 1.00 14.64 75 THR A O 1
ATOM 594 N N . PHE A 1 76 ? 73.869 37.497 42.337 1.00 9.65 76 PHE A N 1
ATOM 595 C CA . PHE A 1 76 ? 73.691 37.898 40.959 1.00 8.35 76 PHE A CA 1
ATOM 596 C C . PHE A 1 76 ? 72.292 37.524 40.476 1.00 10.84 76 PHE A C 1
ATOM 597 O O . PHE A 1 76 ? 71.501 38.387 40.078 1.00 12.34 76 PHE A O 1
ATOM 605 N N . ASN A 1 77 ? 71.981 36.235 40.537 1.00 9.96 77 ASN A N 1
ATOM 606 C CA . ASN A 1 77 ? 70.691 35.737 40.079 1.00 10.77 77 ASN A CA 1
ATOM 607 C C . ASN A 1 77 ? 69.474 36.115 40.917 1.00 10.24 77 ASN A C 1
ATOM 608 O O . ASN A 1 77 ? 68.446 36.497 40.367 1.00 10.06 77 ASN A O 1
ATOM 613 N N . ILE A 1 78 ? 69.573 36.010 42.239 1.00 11.87 78 ILE A N 1
ATOM 614 C CA . ILE A 1 78 ? 68.431 36.343 43.084 1.00 12.74 78 ILE A CA 1
ATOM 615 C C . ILE A 1 78 ? 68.059 37.819 42.956 1.00 13.77 78 ILE A C 1
ATOM 616 O O . ILE A 1 78 ? 66.878 38.169 42.903 1.00 12.43 78 ILE A O 1
ATOM 621 N N . ASN A 1 79 ? 69.068 38.684 42.916 1.00 13.61 79 ASN A N 1
ATOM 622 C CA . ASN A 1 79 ? 68.827 40.114 42.770 1.00 15.11 79 ASN A CA 1
ATOM 623 C C . ASN A 1 79 ? 68.277 40.372 41.366 1.00 14.54 79 ASN A C 1
ATOM 624 O O . ASN A 1 79 ? 67.377 41.190 41.186 1.00 16.58 79 ASN A O 1
ATOM 629 N N . GLY A 1 80 ? 68.815 39.667 40.376 1.00 12.12 80 GLY A N 1
ATOM 630 C CA . GLY A 1 80 ? 68.342 39.843 39.016 1.00 13.92 80 GLY A CA 1
ATOM 631 C C . GLY A 1 80 ? 66.849 39.571 38.920 1.00 16.42 80 GLY A C 1
ATOM 632 O O . GLY A 1 80 ? 66.108 40.290 38.249 1.00 13.86 80 GLY A O 1
ATOM 633 N N . HIS A 1 81 ? 66.405 38.526 39.606 1.00 16.25 81 HIS A N 1
ATOM 634 C CA . HIS A 1 81 ? 65.000 38.145 39.613 1.00 17.26 81 HIS A CA 1
ATOM 635 C C . HIS A 1 81 ? 64.136 39.158 40.385 1.00 16.37 81 HIS A C 1
ATOM 636 O O . HIS A 1 81 ? 63.183 39.725 39.842 1.00 16.84 81 HIS A O 1
ATOM 643 N N . LYS A 1 82 ? 64.486 39.398 41.643 1.00 13.81 82 LYS A N 1
ATOM 644 C CA . LYS A 1 82 ? 63.731 40.316 42.485 1.00 9.69 82 LYS A CA 1
ATOM 645 C C . LYS A 1 82 ? 63.608 41.725 41.924 1.00 14.68 82 LYS A C 1
ATOM 646 O O . LYS A 1 82 ? 62.537 42.328 41.987 1.00 18.37 82 LYS A O 1
ATOM 652 N N . LEU A 1 83 ? 64.695 42.252 41.374 1.00 13.61 83 LEU A N 1
ATOM 653 C CA . LEU A 1 83 ? 64.675 43.601 40.826 1.00 12.54 83 LEU A CA 1
ATOM 654 C C . LEU A 1 83 ? 63.809 43.704 39.576 1.00 14.33 83 LEU A C 1
ATOM 655 O O . LEU A 1 83 ? 63.144 44.718 39.359 1.00 13.85 83 LEU A O 1
ATOM 660 N N . HIS A 1 84 ? 63.814 42.663 38.751 1.00 12.45 84 HIS A N 1
ATOM 661 C CA . HIS A 1 84 ? 63.000 42.676 37.544 1.00 15.28 84 HIS A CA 1
ATOM 662 C C . HIS A 1 84 ? 61.527 42.572 37.922 1.00 18.42 84 HIS A C 1
ATOM 663 O O . HIS A 1 84 ? 60.667 43.166 37.275 1.00 21.21 84 HIS A O 1
ATOM 670 N N . ALA A 1 85 ? 61.247 41.826 38.985 1.00 17.75 85 ALA A N 1
ATOM 671 C CA . ALA A 1 85 ? 59.884 41.653 39.459 1.00 15.26 85 ALA A CA 1
ATOM 672 C C . ALA A 1 85 ? 59.305 42.997 39.893 1.00 15.39 85 ALA A C 1
ATOM 673 O O . ALA A 1 85 ? 58.130 43.278 39.666 1.00 18.92 85 ALA A O 1
ATOM 675 N N . ILE A 1 86 ? 60.124 43.829 40.523 1.00 17.01 86 ILE A N 1
ATOM 676 C CA . ILE A 1 86 ? 59.658 45.144 40.952 1.00 15.82 86 ILE A CA 1
ATOM 677 C C . ILE A 1 86 ? 59.492 46.046 39.725 1.00 17.44 86 ILE A C 1
ATOM 678 O O . ILE A 1 86 ? 58.505 46.771 39.596 1.00 20.13 86 ILE A O 1
ATOM 683 N N . TYR A 1 87 ? 60.475 45.981 38.833 1.00 16.49 87 TYR A N 1
ATOM 684 C CA . TYR A 1 87 ? 60.510 46.771 37.606 1.00 13.43 87 TYR A CA 1
ATOM 685 C C . TYR A 1 87 ? 59.224 46.663 36.779 1.00 18.04 87 TYR A C 1
ATOM 686 O O . TYR A 1 87 ? 58.654 47.682 36.380 1.00 14.31 87 TYR A O 1
ATOM 695 N N . TRP A 1 88 ? 58.762 45.437 36.531 1.00 17.04 88 TRP A N 1
ATOM 696 C CA . TRP A 1 88 ? 57.545 45.229 35.747 1.00 16.81 88 TRP A CA 1
ATOM 697 C C . TRP A 1 88 ? 56.339 45.891 36.403 1.00 16.12 88 TRP A C 1
ATOM 698 O O . TRP A 1 88 ? 55.520 46.507 35.729 1.00 20.29 88 TRP A O 1
ATOM 709 N N . ASN A 1 89 ? 56.234 45.760 37.720 1.00 14.76 89 ASN A N 1
ATOM 710 C CA . ASN A 1 89 ? 55.119 46.333 38.461 1.00 13.84 89 ASN A CA 1
ATOM 711 C C . ASN A 1 89 ? 55.254 47.835 38.667 1.00 15.98 89 ASN A C 1
ATOM 712 O O . ASN A 1 89 ? 54.265 48.525 38.929 1.00 16.74 89 ASN A O 1
ATOM 717 N N . ASN A 1 90 ? 56.478 48.335 38.545 1.00 13.39 90 ASN A N 1
ATOM 718 C CA . ASN A 1 90 ? 56.753 49.753 38.737 1.00 11.90 90 ASN A CA 1
ATOM 719 C C . ASN A 1 90 ? 56.472 50.566 37.477 1.00 14.76 90 ASN A C 1
ATOM 720 O O . ASN A 1 90 ? 56.713 51.772 37.442 1.00 11.89 90 ASN A O 1
ATOM 725 N N . MET A 1 91 ? 55.972 49.890 36.446 1.00 13.42 91 MET A N 1
ATOM 726 C CA . MET A 1 91 ? 55.622 50.528 35.178 1.00 16.83 91 MET A CA 1
ATOM 727 C C . MET A 1 91 ? 54.152 50.216 34.865 1.00 17.23 91 MET A C 1
ATOM 728 O O . MET A 1 91 ? 53.580 49.277 35.419 1.00 16.55 91 MET A O 1
ATOM 733 N N . ALA A 1 92 ? 53.541 51.004 33.988 1.00 19.42 92 ALA A N 1
ATOM 734 C CA . ALA A 1 92 ? 52.150 50.792 33.623 1.00 18.45 92 ALA A CA 1
ATOM 735 C C . ALA A 1 92 ? 51.918 51.313 32.217 1.00 24.47 92 ALA A C 1
ATOM 736 O O . ALA A 1 92 ? 52.603 52.231 31.773 1.00 28.66 92 ALA A O 1
ATOM 738 N N . PRO A 1 93 ? 50.957 50.720 31.488 1.00 28.90 93 PRO A N 1
ATOM 739 C CA . PRO A 1 93 ? 50.649 51.149 30.118 1.00 32.38 93 PRO A CA 1
ATOM 740 C C . PRO A 1 93 ? 50.487 52.662 29.989 1.00 37.27 93 PRO A C 1
ATOM 741 O O . PRO A 1 93 ? 49.982 53.325 30.897 1.00 33.63 93 PRO A O 1
ATOM 745 N N . ALA A 1 94 ? 50.927 53.188 28.850 1.00 48.14 94 ALA A N 1
ATOM 746 C CA . ALA A 1 94 ? 50.873 54.615 28.536 1.00 57.71 94 ALA A CA 1
ATOM 747 C C . ALA A 1 94 ? 49.875 55.448 29.341 1.00 61.74 94 ALA A C 1
ATOM 748 O O . ALA A 1 94 ? 50.260 56.370 30.065 1.00 65.00 94 ALA A O 1
ATOM 750 N N . GLY A 1 95 ? 48.594 55.127 29.204 1.00 61.35 95 GLY A N 1
ATOM 751 C CA . GLY A 1 95 ? 47.571 55.871 29.913 1.00 63.15 95 GLY A CA 1
ATOM 752 C C . GLY A 1 95 ? 47.624 55.766 31.425 1.00 64.10 95 GLY A C 1
ATOM 753 O O . GLY A 1 95 ? 47.646 56.781 32.119 1.00 68.20 95 GLY A O 1
ATOM 754 N N . LYS A 1 96 ? 47.642 54.539 31.936 1.00 64.42 96 LYS A N 1
ATOM 755 C CA . LYS A 1 96 ? 47.673 54.298 33.375 1.00 62.49 96 LYS A CA 1
ATOM 756 C C . LYS A 1 96 ? 48.960 54.785 34.033 1.00 57.24 96 LYS A C 1
ATOM 757 O O . LYS A 1 96 ? 48.943 55.277 35.161 1.00 59.16 96 LYS A O 1
ATOM 763 N N . GLY A 1 97 ? 50.075 54.642 33.327 1.00 50.46 97 GLY A N 1
ATOM 764 C CA . GLY A 1 97 ? 51.348 55.073 33.873 1.00 41.31 97 GLY A CA 1
ATOM 765 C C . GLY A 1 97 ? 51.729 56.477 33.450 1.00 37.36 97 GLY A C 1
ATOM 766 O O . GLY A 1 97 ? 51.075 57.084 32.601 1.00 38.10 97 GLY A O 1
ATOM 767 N N . GLY A 1 98 ? 52.796 56.995 34.046 1.00 33.34 98 GLY A N 1
ATOM 768 C CA . GLY A 1 98 ? 53.254 58.328 33.715 1.00 30.19 98 GLY A CA 1
ATOM 769 C C . GLY A 1 98 ? 52.605 59.360 34.605 1.00 30.94 98 GLY A C 1
ATOM 770 O O . GLY A 1 98 ? 51.947 59.017 35.588 1.00 35.60 98 GLY A O 1
ATOM 771 N N . GLY A 1 99 ? 52.792 60.628 34.264 1.00 28.64 99 GLY A N 1
ATOM 772 C CA . GLY A 1 99 ? 52.203 61.692 35.053 1.00 30.09 99 GLY A CA 1
ATOM 773 C C . GLY A 1 99 ? 53.052 62.118 36.233 1.00 29.09 99 GLY A C 1
ATOM 774 O O . GLY A 1 99 ? 54.278 62.007 36.213 1.00 36.58 99 GLY A O 1
ATOM 775 N N . LYS A 1 100 ? 52.385 62.605 37.270 1.00 26.66 100 LYS A N 1
ATOM 776 C CA . LYS A 1 100 ? 53.046 63.073 38.475 1.00 30.11 100 LYS A CA 1
ATOM 777 C C . LYS A 1 100 ? 52.624 62.214 39.664 1.00 27.03 100 LYS A C 1
ATOM 778 O O . LYS A 1 100 ? 51.512 61.693 39.693 1.00 33.18 100 LYS A O 1
ATOM 784 N N . PRO A 1 101 ? 53.508 62.042 40.657 1.00 22.01 101 PRO A N 1
ATOM 785 C CA . PRO A 1 101 ? 53.116 61.225 41.808 1.00 20.38 101 PRO A CA 1
ATOM 786 C C . PRO A 1 101 ? 52.071 61.934 42.659 1.00 19.14 101 PRO A C 1
ATOM 787 O O . PRO A 1 101 ? 51.790 63.108 42.455 1.00 21.77 101 PRO A O 1
ATOM 791 N N . GLY A 1 102 ? 51.492 61.209 43.607 1.00 20.52 102 GLY A N 1
ATOM 792 C CA . GLY A 1 102 ? 50.494 61.788 44.483 1.00 16.20 102 GLY A CA 1
ATOM 793 C C . GLY A 1 102 ? 50.643 61.183 45.861 1.00 17.33 102 GLY A C 1
ATOM 794 O O . GLY A 1 102 ? 51.588 60.450 46.115 1.00 18.67 102 GLY A O 1
ATOM 795 N N . GLY A 1 103 ? 49.718 61.496 46.757 1.00 15.84 103 GLY A N 1
ATOM 796 C CA . GLY A 1 103 ? 49.779 60.946 48.097 1.00 16.17 103 GLY A CA 1
ATOM 797 C C . GLY A 1 103 ? 51.010 61.330 48.890 1.00 13.86 103 GLY A C 1
ATOM 798 O O . GLY A 1 103 ? 51.599 62.384 48.673 1.00 16.28 103 GLY A O 1
ATOM 799 N N . ALA A 1 104 ? 51.389 60.458 49.818 1.00 15.65 104 ALA A N 1
ATOM 800 C CA . ALA A 1 104 ? 52.542 60.669 50.682 1.00 15.78 104 ALA A CA 1
ATOM 801 C C . ALA A 1 104 ? 53.836 60.815 49.899 1.00 16.72 104 ALA A C 1
ATOM 802 O O . ALA A 1 104 ? 54.717 61.593 50.276 1.00 18.31 104 ALA A O 1
ATOM 804 N N . LEU A 1 105 ? 53.955 60.068 48.808 1.00 16.73 105 LEU A N 1
ATOM 805 C CA . LEU A 1 105 ? 55.160 60.126 47.986 1.00 16.70 105 LEU A CA 1
ATOM 806 C C . LEU A 1 105 ? 55.374 61.517 47.405 1.00 17.83 105 LEU A C 1
ATOM 807 O O . LEU A 1 105 ? 56.474 62.057 47.470 1.00 21.57 105 LEU A O 1
ATOM 812 N N . ALA A 1 106 ? 54.323 62.097 46.833 1.00 17.22 106 ALA A N 1
ATOM 813 C CA . ALA A 1 106 ? 54.425 63.429 46.246 1.00 18.30 106 ALA A CA 1
ATOM 814 C C . ALA A 1 106 ? 54.775 64.455 47.319 1.00 17.41 106 ALA A C 1
ATOM 815 O O . ALA A 1 106 ? 55.488 65.417 47.055 1.00 21.99 106 ALA A O 1
ATOM 817 N N . ASP A 1 107 ? 54.276 64.239 48.530 1.00 16.61 107 ASP A N 1
ATOM 818 C CA . ASP A 1 107 ? 54.541 65.149 49.636 1.00 21.23 107 ASP A CA 1
ATOM 819 C C . ASP A 1 107 ? 55.999 65.081 50.088 1.00 20.63 107 ASP A C 1
ATOM 820 O O . ASP A 1 107 ? 56.619 66.107 50.351 1.00 20.61 107 ASP A O 1
ATOM 825 N N . LEU A 1 108 ? 56.540 63.870 50.176 1.00 18.87 108 LEU A N 1
ATOM 826 C CA . LEU A 1 108 ? 57.926 63.687 50.595 1.00 21.60 108 LEU A CA 1
ATOM 827 C C . LEU A 1 108 ? 58.882 64.241 49.545 1.00 19.83 108 LEU A C 1
ATOM 828 O O . LEU A 1 108 ? 59.904 64.832 49.881 1.00 22.28 108 LEU A O 1
ATOM 833 N N . ILE A 1 109 ? 58.553 64.045 48.272 1.00 17.28 109 ILE A N 1
ATOM 834 C CA . ILE A 1 109 ? 59.398 64.549 47.193 1.00 17.14 109 ILE A CA 1
ATOM 835 C C . ILE A 1 109 ? 59.456 66.085 47.222 1.00 19.43 109 ILE A C 1
ATOM 836 O O . ILE A 1 109 ? 60.507 66.682 46.965 1.00 19.71 109 ILE A O 1
ATOM 841 N N . ASP A 1 110 ? 58.333 66.720 47.547 1.00 18.38 110 ASP A N 1
ATOM 842 C CA . ASP A 1 110 ? 58.285 68.175 47.605 1.00 19.84 110 ASP A CA 1
ATOM 843 C C . ASP A 1 110 ? 59.116 68.708 48.766 1.00 19.04 110 ASP A C 1
ATOM 844 O O . ASP A 1 110 ? 59.822 69.705 48.631 1.00 20.70 110 ASP A O 1
ATOM 849 N N . LYS A 1 111 ? 59.038 68.028 49.902 1.00 16.37 111 LYS A N 1
ATOM 850 C CA . LYS A 1 111 ? 59.771 68.439 51.088 1.00 19.89 111 LYS A CA 1
ATOM 851 C C . LYS A 1 111 ? 61.281 68.236 50.983 1.00 22.77 111 LYS A C 1
ATOM 852 O O . LYS A 1 111 ? 62.061 69.022 51.529 1.00 21.76 111 LYS A O 1
ATOM 858 N N . GLN A 1 112 ? 61.694 67.186 50.281 1.00 24.01 112 GLN A N 1
ATOM 859 C CA . GLN A 1 112 ? 63.113 66.874 50.157 1.00 22.04 112 GLN A CA 1
ATOM 860 C C . GLN A 1 112 ? 63.773 67.331 48.865 1.00 21.18 112 GLN A C 1
ATOM 861 O O . GLN A 1 112 ? 64.992 67.477 48.811 1.00 23.19 112 GLN A O 1
ATOM 867 N N . TYR A 1 113 ? 62.980 67.565 47.828 1.00 17.81 113 TYR A N 1
ATOM 868 C CA . TYR A 1 113 ? 63.545 67.997 46.562 1.00 17.64 113 TYR A CA 1
ATOM 869 C C . TYR A 1 113 ? 62.975 69.325 46.091 1.00 21.17 113 TYR A C 1
ATOM 870 O O . TYR A 1 113 ? 63.410 69.866 45.073 1.00 16.74 113 TYR A O 1
ATOM 879 N N . GLY A 1 114 ? 62.007 69.850 46.839 1.00 21.19 114 GLY A N 1
ATOM 880 C CA . GLY A 1 114 ? 61.402 71.118 46.477 1.00 21.12 114 GLY A CA 1
ATOM 881 C C . GLY A 1 114 ? 60.223 70.974 45.541 1.00 21.38 114 GLY A C 1
ATOM 882 O O . GLY A 1 114 ? 59.219 71.666 45.687 1.00 21.77 114 GLY A O 1
ATOM 883 N N . SER A 1 115 ? 60.342 70.073 44.573 1.00 21.07 115 SER A N 1
ATOM 884 C CA . SER A 1 115 ? 59.266 69.846 43.618 1.00 22.20 115 SER A CA 1
ATOM 885 C C . SER A 1 115 ? 59.534 68.595 42.798 1.00 21.99 115 SER A C 1
ATOM 886 O O . SER A 1 115 ? 60.647 68.076 42.794 1.00 23.53 115 SER A O 1
ATOM 889 N N . PHE A 1 116 ? 58.510 68.116 42.098 1.00 19.93 116 PHE A N 1
ATOM 890 C CA . PHE A 1 116 ? 58.648 66.927 41.265 1.00 20.08 116 PHE A CA 1
ATOM 891 C C . PHE A 1 116 ? 59.616 67.176 40.102 1.00 20.25 116 PHE A C 1
ATOM 892 O O . PHE A 1 116 ? 60.324 66.271 39.666 1.00 20.51 116 PHE A O 1
ATOM 900 N N . ASP A 1 117 ? 59.647 68.407 39.604 1.00 22.63 117 ASP A N 1
ATOM 901 C CA . ASP A 1 117 ? 60.533 68.754 38.500 1.00 24.81 117 ASP A CA 1
ATOM 902 C C . ASP A 1 117 ? 62.006 68.674 38.893 1.00 21.71 117 ASP A C 1
ATOM 903 O O . ASP A 1 117 ? 62.824 68.198 38.113 1.00 23.91 117 ASP A O 1
ATOM 908 N N . ARG A 1 118 ? 62.348 69.139 40.092 1.00 14.12 118 ARG A N 1
ATOM 909 C CA . ARG A 1 118 ? 63.733 69.075 40.544 1.00 17.59 118 ARG A CA 1
ATOM 910 C C . ARG A 1 118 ? 64.093 67.617 40.771 1.00 15.39 118 ARG A C 1
ATOM 911 O O . ARG A 1 118 ? 65.143 67.160 40.334 1.00 18.47 118 ARG A O 1
ATOM 919 N N . PHE A 1 119 ? 63.216 66.890 41.456 1.00 13.67 119 PHE A N 1
ATOM 920 C CA . PHE A 1 119 ? 63.459 65.477 41.718 1.00 15.88 119 PHE A CA 1
ATOM 921 C C . PHE A 1 119 ? 63.766 64.762 40.409 1.00 18.97 119 PHE A C 1
ATOM 922 O O . PHE A 1 119 ? 64.736 64.004 40.316 1.00 22.17 119 PHE A O 1
ATOM 930 N N . LYS A 1 120 ? 62.934 65.010 39.401 1.00 18.28 120 LYS A N 1
ATOM 931 C CA . LYS A 1 120 ? 63.103 64.404 38.085 1.00 16.15 120 LYS A CA 1
ATOM 932 C C . LYS A 1 120 ? 64.479 64.730 37.515 1.00 17.24 120 LYS A C 1
ATOM 933 O O . LYS A 1 120 ? 65.140 63.878 36.921 1.00 18.09 120 LYS A O 1
ATOM 939 N N . GLN A 1 121 ? 64.908 65.974 37.698 1.00 17.56 121 GLN A N 1
ATOM 940 C CA . GLN A 1 121 ? 66.207 66.417 37.212 1.00 13.61 121 GLN A CA 1
ATOM 941 C C . GLN A 1 121 ? 67.340 65.695 37.927 1.00 14.38 121 GLN A C 1
ATOM 942 O O . GLN A 1 121 ? 68.277 65.214 37.291 1.00 14.69 121 GLN A O 1
ATOM 948 N N . VAL A 1 122 ? 67.257 65.633 39.254 1.00 15.01 122 VAL A N 1
ATOM 949 C CA . VAL A 1 122 ? 68.289 64.987 40.056 1.00 16.40 122 VAL A CA 1
ATOM 950 C C . VAL A 1 122 ? 68.321 63.478 39.834 1.00 18.74 122 VAL A C 1
ATOM 951 O O . VAL A 1 122 ? 69.399 62.883 39.733 1.00 13.54 122 VAL A O 1
ATOM 955 N N . PHE A 1 123 ? 67.146 62.860 39.751 1.00 15.41 123 PHE A N 1
ATOM 956 C CA . PHE A 1 123 ? 67.076 61.423 39.522 1.00 15.51 123 PHE A CA 1
ATOM 957 C C . PHE A 1 123 ? 67.658 61.074 38.152 1.00 17.78 123 PHE A C 1
ATOM 958 O O . PHE A 1 123 ? 68.377 60.082 38.001 1.00 19.61 123 PHE A O 1
ATOM 966 N N . SER A 1 124 ? 67.349 61.892 37.153 1.00 17.05 124 SER A N 1
ATOM 967 C CA . SER A 1 124 ? 67.854 61.655 35.808 1.00 17.70 124 SER A CA 1
ATOM 968 C C . SER A 1 124 ? 69.368 61.860 35.754 1.00 16.88 124 SER A C 1
ATOM 969 O O . SER A 1 124 ? 70.082 61.110 35.080 1.00 16.14 124 SER A O 1
ATOM 972 N N . GLU A 1 125 ? 69.856 62.876 36.463 1.00 14.99 125 GLU A N 1
ATOM 973 C CA . GLU A 1 125 ? 71.287 63.162 36.492 1.00 18.33 125 GLU A CA 1
ATOM 974 C C . GLU A 1 125 ? 72.041 61.981 37.106 1.00 14.53 125 GLU A C 1
ATOM 975 O O . GLU A 1 125 ? 73.112 61.601 36.634 1.00 9.99 125 GLU A O 1
ATOM 981 N N . SER A 1 126 ? 71.474 61.413 38.166 1.00 11.37 126 SER A N 1
ATOM 982 C CA . SER A 1 126 ? 72.071 60.265 38.838 1.00 10.05 126 SER A CA 1
ATOM 983 C C . SER A 1 126 ? 72.062 59.035 37.926 1.00 10.90 126 SER A C 1
ATOM 984 O O . SER A 1 126 ? 73.059 58.317 37.828 1.00 12.78 126 SER A O 1
ATOM 987 N N . ALA A 1 127 ? 70.931 58.798 37.267 1.00 11.81 127 ALA A N 1
ATOM 988 C CA . ALA A 1 127 ? 70.777 57.666 36.352 1.00 10.48 127 ALA A CA 1
ATOM 989 C C . ALA A 1 127 ? 71.774 57.724 35.203 1.00 11.33 127 ALA A C 1
ATOM 990 O O . ALA A 1 127 ? 72.302 56.702 34.768 1.00 13.60 127 ALA A O 1
ATOM 992 N N . ASN A 1 128 ? 72.024 58.927 34.702 1.00 12.28 128 ASN A N 1
ATOM 993 C CA . ASN A 1 128 ? 72.953 59.098 33.599 1.00 11.43 128 ASN A CA 1
ATOM 994 C C . ASN A 1 128 ? 74.413 59.012 34.024 1.00 12.28 128 ASN A C 1
ATOM 995 O O . ASN A 1 128 ? 75.295 58.870 33.176 1.00 15.46 128 ASN A O 1
ATOM 1000 N N . SER A 1 129 ? 74.670 59.091 35.329 1.00 12.36 129 SER A N 1
ATOM 1001 C CA . SER A 1 129 ? 76.041 59.026 35.841 1.00 13.32 129 SER A CA 1
ATOM 1002 C C . SER A 1 129 ? 76.512 57.594 36.089 1.00 11.90 129 SER A C 1
ATOM 1003 O O . SER A 1 129 ? 77.700 57.355 36.300 1.00 14.13 129 SER A O 1
ATOM 1006 N N . LEU A 1 130 ? 75.577 56.650 36.058 1.00 14.15 130 LEU A N 1
ATOM 1007 C CA . LEU A 1 130 ? 75.888 55.242 36.275 1.00 15.15 130 LEU A CA 1
ATOM 1008 C C . LEU A 1 130 ? 76.923 54.727 35.265 1.00 15.06 130 LEU A C 1
ATOM 1009 O O . LEU A 1 130 ? 76.698 54.758 34.058 1.00 13.33 130 LEU A O 1
ATOM 1014 N N . PRO A 1 131 ? 78.086 54.261 35.752 1.00 15.98 131 PRO A N 1
ATOM 1015 C CA . PRO A 1 131 ? 79.126 53.751 34.850 1.00 14.64 131 PRO A CA 1
ATOM 1016 C C . PRO A 1 131 ? 78.892 52.303 34.417 1.00 16.15 131 PRO A C 1
ATOM 1017 O O . PRO A 1 131 ? 79.244 51.364 35.130 1.00 18.02 131 PRO A O 1
ATOM 1021 N N . GLY A 1 132 ? 78.296 52.124 33.243 1.00 16.77 132 GLY A N 1
ATOM 1022 C CA . GLY A 1 132 ? 78.044 50.781 32.758 1.00 12.33 132 GLY A CA 1
ATOM 1023 C C . GLY A 1 132 ? 76.637 50.287 33.029 1.00 12.90 132 GLY A C 1
ATOM 1024 O O . GLY A 1 132 ? 75.708 51.080 33.147 1.00 12.91 132 GLY A O 1
ATOM 1025 N N . SER A 1 133 ? 76.493 48.968 33.133 1.00 11.90 133 SER A N 1
ATOM 1026 C CA . SER A 1 133 ? 75.208 48.315 33.366 1.00 12.25 133 SER A CA 1
ATOM 1027 C C . SER A 1 133 ? 74.780 48.300 34.826 1.00 13.38 133 SER A C 1
ATOM 1028 O O . SER A 1 133 ? 75.602 48.098 35.719 1.00 16.67 133 SER A O 1
ATOM 1031 N N . GLY A 1 134 ? 73.485 48.497 35.060 1.00 11.62 134 GLY A N 1
ATOM 1032 C CA . GLY A 1 134 ? 72.982 48.507 36.418 1.00 8.89 134 GLY A CA 1
ATOM 1033 C C . GLY A 1 134 ? 71.597 49.096 36.520 1.00 11.26 134 GLY A C 1
ATOM 1034 O O . GLY A 1 134 ? 70.829 49.058 35.561 1.00 14.76 134 GLY A O 1
ATOM 1035 N N . TRP A 1 135 ? 71.274 49.638 37.689 1.00 10.78 135 TRP A N 1
ATOM 1036 C CA . TRP A 1 135 ? 69.962 50.233 37.929 1.00 7.60 135 TRP A CA 1
ATOM 1037 C C . TRP A 1 135 ? 70.098 51.511 38.743 1.00 12.11 135 TRP A C 1
ATOM 1038 O O . TRP A 1 135 ? 71.122 51.736 39.388 1.00 9.80 135 TRP A O 1
ATOM 1049 N N . THR A 1 136 ? 69.065 52.350 38.705 1.00 9.05 136 THR A N 1
ATOM 1050 C CA . THR A 1 136 ? 69.044 53.548 39.534 1.00 12.27 136 THR A CA 1
ATOM 1051 C C . THR A 1 136 ? 67.782 53.331 40.344 1.00 11.19 136 THR A C 1
ATOM 1052 O O . THR A 1 136 ? 66.708 53.071 39.796 1.00 12.89 136 THR A O 1
ATOM 1056 N N . VAL A 1 137 ? 67.925 53.405 41.657 1.00 10.96 137 VAL A N 1
ATOM 1057 C CA . VAL A 1 137 ? 66.821 53.135 42.558 1.00 11.91 137 VAL A CA 1
ATOM 1058 C C . VAL A 1 137 ? 66.540 54.263 43.532 1.00 10.73 137 VAL A C 1
ATOM 1059 O O . VAL A 1 137 ? 67.408 55.087 43.813 1.00 15.95 137 VAL A O 1
ATOM 1063 N N . LEU A 1 138 ? 65.311 54.295 44.033 1.00 11.86 138 LEU A N 1
ATOM 1064 C CA . LEU A 1 138 ? 64.914 55.269 45.038 1.00 14.57 138 LEU A CA 1
ATOM 1065 C C . LEU A 1 138 ? 64.449 54.436 46.227 1.00 15.12 138 LEU A C 1
ATOM 1066 O O . LEU A 1 138 ? 63.450 53.715 46.132 1.00 13.69 138 LEU A O 1
ATOM 1071 N N . TYR A 1 139 ? 65.193 54.508 47.327 1.00 12.07 139 TYR A N 1
ATOM 1072 C CA . TYR A 1 139 ? 64.854 53.760 48.532 1.00 12.82 139 TYR A CA 1
ATOM 1073 C C . TYR A 1 139 ? 64.150 54.683 49.503 1.00 15.38 139 TYR A C 1
ATOM 1074 O O . TYR A 1 139 ? 64.231 55.902 49.391 1.00 17.74 139 TYR A O 1
ATOM 1083 N N . TYR A 1 140 ? 63.458 54.093 50.465 1.00 13.64 140 TYR A N 1
ATOM 1084 C CA . TYR A 1 140 ? 62.831 54.885 51.499 1.00 17.96 140 TYR A CA 1
ATOM 1085 C C . TYR A 1 140 ? 63.552 54.452 52.765 1.00 16.13 140 TYR A C 1
ATOM 1086 O O . TYR A 1 140 ? 63.518 53.275 53.122 1.00 15.14 140 TYR A O 1
ATOM 1095 N N . ASP A 1 141 ? 64.226 55.389 53.423 1.00 16.82 141 ASP A N 1
ATOM 1096 C CA . ASP A 1 141 ? 64.946 55.072 54.646 1.00 14.84 141 ASP A CA 1
ATOM 1097 C C . ASP A 1 141 ? 64.079 55.370 55.854 1.00 16.93 141 ASP A C 1
ATOM 1098 O O . ASP A 1 141 ? 63.877 56.525 56.217 1.00 15.70 141 ASP A O 1
ATOM 1103 N N . ASN A 1 142 ? 63.571 54.314 56.472 1.00 19.39 142 ASN A N 1
ATOM 1104 C CA . ASN A 1 142 ? 62.712 54.432 57.641 1.00 28.50 142 ASN A CA 1
ATOM 1105 C C . ASN A 1 142 ? 63.437 55.047 58.833 1.00 29.08 142 ASN A C 1
ATOM 1106 O O . ASN A 1 142 ? 62.803 55.630 59.712 1.00 32.19 142 ASN A O 1
ATOM 1111 N N . GLU A 1 143 ? 64.761 54.912 58.866 1.00 25.68 143 GLU A N 1
ATOM 1112 C CA . GLU A 1 143 ? 65.548 55.460 59.963 1.00 21.33 143 GLU A CA 1
ATOM 1113 C C . GLU A 1 143 ? 65.592 56.984 59.927 1.00 22.22 143 GLU A C 1
ATOM 1114 O O . GLU A 1 143 ? 65.273 57.648 60.912 1.00 26.15 143 GLU A O 1
ATOM 1120 N N . SER A 1 144 ? 65.988 57.534 58.787 1.00 21.22 144 SER A N 1
ATOM 1121 C CA . SER A 1 144 ? 66.092 58.979 58.633 1.00 19.90 144 SER A CA 1
ATOM 1122 C C . SER A 1 144 ? 64.831 59.588 58.041 1.00 19.63 144 SER A C 1
ATOM 1123 O O . SER A 1 144 ? 64.542 60.758 58.267 1.00 24.90 144 SER A O 1
ATOM 1126 N N . GLY A 1 145 ? 64.090 58.791 57.278 1.00 20.52 145 GLY A N 1
ATOM 1127 C CA . GLY A 1 145 ? 62.878 59.283 56.654 1.00 10.81 145 GLY A CA 1
ATOM 1128 C C . GLY A 1 145 ? 63.183 59.854 55.282 1.00 15.73 145 GLY A C 1
ATOM 1129 O O . GLY A 1 145 ? 62.312 60.436 54.632 1.00 15.68 145 GLY A O 1
ATOM 1130 N N . ASN A 1 146 ? 64.425 59.681 54.835 1.00 12.57 146 ASN A N 1
ATOM 1131 C CA . ASN A 1 146 ? 64.839 60.193 53.532 1.00 14.63 146 ASN A CA 1
ATOM 1132 C C . ASN A 1 146 ? 64.528 59.240 52.396 1.00 14.64 146 ASN A C 1
ATOM 1133 O O . ASN A 1 146 ? 64.535 58.024 52.569 1.00 16.46 146 ASN A O 1
ATOM 1138 N N . LEU A 1 147 ? 64.255 59.814 51.231 1.00 17.99 147 LEU A N 1
ATOM 1139 C CA . LEU A 1 147 ? 64.009 59.046 50.021 1.00 19.57 147 LEU A CA 1
ATOM 1140 C C . LEU A 1 147 ? 65.393 59.098 49.366 1.00 22.32 147 LEU A C 1
ATOM 1141 O O . LEU A 1 147 ? 65.754 60.085 48.719 1.00 28.11 147 LEU A O 1
ATOM 1146 N N . GLN A 1 148 ? 66.173 58.041 49.556 1.00 19.91 148 GLN A N 1
ATOM 1147 C CA . GLN A 1 148 ? 67.536 57.996 49.041 1.00 14.98 148 GLN A CA 1
ATOM 1148 C C . GLN A 1 148 ? 67.723 57.465 47.626 1.00 12.60 148 GLN A C 1
ATOM 1149 O O . GLN A 1 148 ? 67.316 56.347 47.312 1.00 16.22 148 GLN A O 1
ATOM 1155 N N . ILE A 1 149 ? 68.352 58.274 46.779 1.00 12.62 149 ILE A N 1
ATOM 1156 C CA . ILE A 1 149 ? 68.637 57.879 45.403 1.00 10.63 149 ILE A CA 1
ATOM 1157 C C . ILE A 1 149 ? 69.947 57.100 45.400 1.00 12.07 149 ILE A C 1
ATOM 1158 O O . ILE A 1 149 ? 70.859 57.416 46.162 1.00 9.99 149 ILE A O 1
ATOM 1163 N N . MET A 1 150 ? 70.051 56.090 44.544 1.00 12.24 150 MET A N 1
ATOM 1164 C CA . MET A 1 150 ? 71.282 55.315 44.468 1.00 11.80 150 MET A CA 1
ATOM 1165 C C . MET A 1 150 ? 71.453 54.630 43.117 1.00 10.14 150 MET A C 1
ATOM 1166 O O . MET A 1 150 ? 70.483 54.190 42.501 1.00 8.22 150 MET A O 1
ATOM 1171 N N . THR A 1 151 ? 72.693 54.568 42.648 1.00 8.16 151 THR A N 1
ATOM 1172 C CA . THR A 1 151 ? 72.987 53.888 41.404 1.00 8.72 151 THR A CA 1
ATOM 1173 C C . THR A 1 151 ? 73.547 52.527 41.816 1.00 7.17 151 THR A C 1
ATOM 1174 O O . THR A 1 151 ? 74.491 52.437 42.598 1.00 6.89 151 THR A O 1
ATOM 1178 N N . VAL A 1 152 ? 72.940 51.466 41.304 1.00 12.23 152 VAL A N 1
ATOM 1179 C CA . VAL A 1 152 ? 73.372 50.116 41.626 1.00 9.31 152 VAL A CA 1
ATOM 1180 C C . VAL A 1 152 ? 74.127 49.537 40.435 1.00 12.21 152 VAL A C 1
ATOM 1181 O O . VAL A 1 152 ? 73.646 49.584 39.295 1.00 11.99 152 VAL A O 1
ATOM 1185 N N . GLU A 1 153 ? 75.324 49.021 40.697 1.00 10.14 153 GLU A N 1
ATOM 1186 C CA . GLU A 1 153 ? 76.147 48.431 39.644 1.00 11.58 153 GLU A CA 1
ATOM 1187 C C . GLU A 1 153 ? 75.796 46.946 39.533 1.00 14.23 153 GLU A C 1
ATOM 1188 O O . GLU A 1 153 ? 75.673 46.245 40.544 1.00 14.55 153 GLU A O 1
ATOM 1194 N N . ASN A 1 154 ? 75.624 46.475 38.302 1.00 15.10 154 ASN A N 1
ATOM 1195 C CA . ASN A 1 154 ? 75.213 45.098 38.061 1.00 11.71 154 ASN A CA 1
ATOM 1196 C C . ASN A 1 154 ? 73.900 44.976 38.829 1.00 11.08 154 ASN A C 1
ATOM 1197 O O . ASN A 1 154 ? 73.172 45.961 38.966 1.00 8.14 154 ASN A O 1
ATOM 1202 N N . HIS A 1 155 ? 73.590 43.794 39.344 1.00 9.66 155 HIS A N 1
ATOM 1203 C CA . HIS A 1 155 ? 72.344 43.627 40.091 1.00 11.63 155 HIS A CA 1
ATOM 1204 C C . HIS A 1 155 ? 72.577 43.670 41.598 1.00 11.11 155 HIS A C 1
ATOM 1205 O O . HIS A 1 155 ? 71.629 43.841 42.372 1.00 11.43 155 HIS A O 1
ATOM 1212 N N . PHE A 1 156 ? 73.834 43.533 42.014 1.00 11.19 156 PHE A N 1
ATOM 1213 C CA . PHE A 1 156 ? 74.136 43.427 43.435 1.00 12.26 156 PHE A CA 1
ATOM 1214 C C . PHE A 1 156 ? 75.099 44.381 44.117 1.00 12.08 156 PHE A C 1
ATOM 1215 O O . PHE A 1 156 ? 75.402 44.188 45.290 1.00 10.05 156 PHE A O 1
ATOM 1223 N N . MET A 1 157 ? 75.588 45.396 43.419 1.00 13.86 157 MET A N 1
ATOM 1224 C CA . MET A 1 157 ? 76.514 46.318 44.061 1.00 13.69 157 MET A CA 1
ATOM 1225 C C . MET A 1 157 ? 75.897 47.683 44.357 1.00 14.39 157 MET A C 1
ATOM 1226 O O . MET A 1 157 ? 75.247 48.271 43.499 1.00 10.20 157 MET A O 1
ATOM 1231 N N . ASN A 1 158 ? 76.103 48.154 45.589 1.00 15.35 158 ASN A N 1
ATOM 1232 C CA . ASN A 1 158 ? 75.640 49.458 46.076 1.00 12.61 158 ASN A CA 1
ATOM 1233 C C . ASN A 1 158 ? 74.289 49.513 46.766 1.00 11.46 158 ASN A C 1
ATOM 1234 O O . ASN A 1 158 ? 73.837 50.591 47.115 1.00 10.73 158 ASN A O 1
ATOM 1239 N N . HIS A 1 159 ? 73.635 48.374 46.964 1.00 10.32 159 HIS A N 1
ATOM 1240 C CA . HIS A 1 159 ? 72.342 48.382 47.641 1.00 8.01 159 HIS A CA 1
ATOM 1241 C C . HIS A 1 159 ? 72.571 48.844 49.069 1.00 12.09 159 HIS A C 1
ATOM 1242 O O . HIS A 1 159 ? 73.647 48.630 49.634 1.00 8.68 159 HIS A O 1
ATOM 1249 N N . ILE A 1 160 ? 71.563 49.477 49.655 1.00 11.01 160 ILE A N 1
ATOM 1250 C CA . ILE A 1 160 ? 71.661 49.884 51.044 1.00 12.95 160 ILE A CA 1
ATOM 1251 C C . ILE A 1 160 ? 70.827 48.809 51.743 1.00 16.86 160 ILE A C 1
ATOM 1252 O O . ILE A 1 160 ? 69.631 48.655 51.465 1.00 11.75 160 ILE A O 1
ATOM 1257 N N . ALA A 1 161 ? 71.482 48.051 52.621 1.00 16.45 161 ALA A N 1
ATOM 1258 C CA . ALA A 1 161 ? 70.857 46.941 53.341 1.00 14.00 161 ALA A CA 1
ATOM 1259 C C . ALA A 1 161 ? 69.483 47.189 53.946 1.00 13.72 161 ALA A C 1
ATOM 1260 O O . ALA A 1 161 ? 69.265 48.188 54.620 1.00 14.36 161 ALA A O 1
ATOM 1262 N N . GLU A 1 162 ? 68.567 46.257 53.684 1.00 11.64 162 GLU A N 1
ATOM 1263 C CA . GLU A 1 162 ? 67.202 46.275 54.208 1.00 14.36 162 GLU A CA 1
ATOM 1264 C C . GLU A 1 162 ? 66.205 47.327 53.719 1.00 15.83 162 GLU A C 1
ATOM 1265 O O . GLU A 1 162 ? 65.011 47.206 53.987 1.00 18.95 162 GLU A O 1
ATOM 1271 N N . LEU A 1 163 ? 66.666 48.351 53.012 1.00 15.33 163 LEU A N 1
ATOM 1272 C CA . LEU A 1 163 ? 65.750 49.389 52.557 1.00 15.39 163 LEU A CA 1
ATOM 1273 C C . LEU A 1 163 ? 64.882 48.958 51.375 1.00 15.27 163 LEU A C 1
ATOM 1274 O O . LEU A 1 163 ? 65.361 48.318 50.439 1.00 16.41 163 LEU A O 1
ATOM 1279 N N . PRO A 1 164 ? 63.578 49.281 51.423 1.00 16.09 164 PRO A N 1
ATOM 1280 C CA . PRO A 1 164 ? 62.635 48.936 50.352 1.00 16.47 164 PRO A CA 1
ATOM 1281 C C . PRO A 1 164 ? 62.786 49.834 49.129 1.00 16.05 164 PRO A C 1
ATOM 1282 O O . PRO A 1 164 ? 63.117 51.017 49.240 1.00 15.99 164 PRO A O 1
ATOM 1286 N N . VAL A 1 165 ? 62.536 49.256 47.962 1.00 15.71 165 VAL A N 1
ATOM 1287 C CA . VAL A 1 165 ? 62.631 49.975 46.704 1.00 16.37 165 VAL A CA 1
ATOM 1288 C C . VAL A 1 165 ? 61.284 50.633 46.418 1.00 16.34 165 VAL A C 1
ATOM 1289 O O . VAL A 1 165 ? 60.251 49.975 46.470 1.00 18.94 165 VAL A O 1
ATOM 1293 N N . ILE A 1 166 ? 61.298 51.930 46.125 1.00 20.38 166 ILE A N 1
ATOM 1294 C CA . ILE A 1 166 ? 60.068 52.668 45.831 1.00 14.29 166 ILE A CA 1
ATOM 1295 C C . ILE A 1 166 ? 59.925 52.927 44.327 1.00 19.15 166 ILE A C 1
ATOM 1296 O O . ILE A 1 166 ? 58.830 52.822 43.768 1.00 16.62 166 ILE A O 1
ATOM 1301 N N . LEU A 1 167 ? 61.043 53.269 43.688 1.00 16.92 167 LEU A N 1
ATOM 1302 C CA . LEU A 1 167 ? 61.091 53.561 42.256 1.00 15.47 167 LEU A CA 1
ATOM 1303 C C . LEU A 1 167 ? 62.351 52.923 41.677 1.00 15.66 167 LEU A C 1
ATOM 1304 O O . LEU A 1 167 ? 63.391 52.897 42.330 1.00 16.98 167 LEU A O 1
ATOM 1309 N N . ILE A 1 168 ? 62.272 52.415 40.452 1.00 15.07 168 ILE A N 1
ATOM 1310 C CA . ILE A 1 168 ? 63.434 51.767 39.860 1.00 12.89 168 ILE A CA 1
ATOM 1311 C C . ILE A 1 168 ? 63.468 51.761 38.335 1.00 13.00 168 ILE A C 1
ATOM 1312 O O . ILE A 1 168 ? 62.437 51.617 37.679 1.00 15.81 168 ILE A O 1
ATOM 1317 N N . VAL A 1 169 ? 64.667 51.913 37.779 1.00 12.22 169 VAL A N 1
ATOM 1318 C CA . VAL A 1 169 ? 64.863 51.895 36.331 1.00 12.60 169 VAL A CA 1
ATOM 1319 C C . VAL A 1 169 ? 65.989 50.943 35.989 1.00 11.40 169 VAL A C 1
ATOM 1320 O O . VAL A 1 169 ? 67.085 51.051 36.544 1.00 10.70 169 VAL A O 1
ATOM 1324 N N . ASP A 1 170 ? 65.724 50.029 35.065 1.00 7.33 170 ASP A N 1
ATOM 1325 C CA . ASP A 1 170 ? 66.725 49.068 34.622 1.00 10.81 170 ASP A CA 1
ATOM 1326 C C . ASP A 1 170 ? 67.616 49.793 33.630 1.00 12.10 170 ASP A C 1
ATOM 1327 O O . ASP A 1 170 ? 67.115 50.414 32.690 1.00 16.33 170 ASP A O 1
ATOM 1332 N N . GLU A 1 171 ? 68.929 49.722 33.831 1.00 12.54 171 GLU A N 1
ATOM 1333 C CA . GLU A 1 171 ? 69.854 50.393 32.929 1.00 10.68 171 GLU A CA 1
ATOM 1334 C C . GLU A 1 171 ? 70.852 49.454 32.268 1.00 12.03 171 GLU A C 1
ATOM 1335 O O . GLU A 1 171 ? 71.888 49.888 31.760 1.00 13.14 171 GLU A O 1
ATOM 1341 N N . PHE A 1 172 ? 70.546 48.162 32.288 1.00 11.49 172 PHE A N 1
ATOM 1342 C CA . PHE A 1 172 ? 71.391 47.185 31.612 1.00 10.38 172 PHE A CA 1
ATOM 1343 C C . PHE A 1 172 ? 71.104 47.504 30.147 1.00 10.62 172 PHE A C 1
ATOM 1344 O O . PHE A 1 172 ? 69.983 47.877 29.807 1.00 10.12 172 PHE A O 1
ATOM 1352 N N . GLU A 1 173 ? 72.093 47.360 29.277 1.00 14.61 173 GLU A N 1
ATOM 1353 C CA . GLU A 1 173 ? 71.884 47.673 27.865 1.00 12.94 173 GLU A CA 1
ATOM 1354 C C . GLU A 1 173 ? 70.725 46.916 27.210 1.00 16.07 173 GLU A C 1
ATOM 1355 O O . GLU A 1 173 ? 70.089 47.441 26.296 1.00 17.28 173 GLU A O 1
ATOM 1361 N N . HIS A 1 174 ? 70.443 45.698 27.675 1.00 12.76 174 HIS A N 1
ATOM 1362 C CA . HIS A 1 174 ? 69.355 44.904 27.106 1.00 13.58 174 HIS A CA 1
ATOM 1363 C C . HIS A 1 174 ? 67.978 45.530 27.347 1.00 16.80 174 HIS A C 1
ATOM 1364 O O . HIS A 1 174 ? 66.986 45.148 26.723 1.00 16.00 174 HIS A O 1
ATOM 1371 N N . ALA A 1 175 ? 67.919 46.501 28.248 1.00 13.89 175 ALA A N 1
ATOM 1372 C CA . ALA A 1 175 ? 66.658 47.152 28.555 1.00 16.49 175 ALA A CA 1
ATOM 1373 C C . ALA A 1 175 ? 66.232 48.187 27.517 1.00 15.89 175 ALA A C 1
ATOM 1374 O O . ALA A 1 175 ? 65.078 48.605 27.505 1.00 15.38 175 ALA A O 1
ATOM 1376 N N . TYR A 1 176 ? 67.145 48.592 26.640 1.00 15.27 176 TYR A N 1
ATOM 1377 C CA . TYR A 1 176 ? 66.821 49.615 25.651 1.00 15.36 176 TYR A CA 1
ATOM 1378 C C . TYR A 1 176 ? 67.573 49.560 24.328 1.00 15.27 176 TYR A C 1
ATOM 1379 O O . TYR A 1 176 ? 67.196 50.259 23.393 1.00 20.31 176 TYR A O 1
ATOM 1388 N N . TYR A 1 177 ? 68.621 48.745 24.239 1.00 13.04 177 TYR A N 1
ATOM 1389 C CA . TYR A 1 177 ? 69.432 48.701 23.024 1.00 12.76 177 TYR A CA 1
ATOM 1390 C C . TYR A 1 177 ? 68.744 48.472 21.688 1.00 14.82 177 TYR A C 1
ATOM 1391 O O . TYR A 1 177 ? 69.024 49.180 20.723 1.00 18.09 177 TYR A O 1
ATOM 1400 N N . LEU A 1 178 ? 67.857 47.491 21.618 1.00 16.08 178 LEU A N 1
ATOM 1401 C CA . LEU A 1 178 ? 67.158 47.193 20.375 1.00 16.84 178 LEU A CA 1
ATOM 1402 C C . LEU A 1 178 ? 66.459 48.418 19.785 1.00 16.07 178 LEU A C 1
ATOM 1403 O O . LEU A 1 178 ? 66.398 48.586 18.570 1.00 16.94 178 LEU A O 1
ATOM 1408 N N . GLN A 1 179 ? 65.944 49.276 20.655 1.00 18.84 179 GLN A N 1
ATOM 1409 C CA . GLN A 1 179 ? 65.215 50.464 20.233 1.00 18.00 179 GLN A CA 1
ATOM 1410 C C . GLN A 1 179 ? 66.004 51.772 20.263 1.00 20.03 179 GLN A C 1
ATOM 1411 O O . GLN A 1 179 ? 65.916 52.574 19.333 1.00 19.90 179 GLN A O 1
ATOM 1417 N N . TYR A 1 180 ? 66.770 51.985 21.329 1.00 20.95 180 TYR A N 1
ATOM 1418 C CA . TYR A 1 180 ? 67.542 53.217 21.484 1.00 18.60 180 TYR A CA 1
ATOM 1419 C C . TYR A 1 180 ? 69.041 53.102 21.221 1.00 17.37 180 TYR A C 1
ATOM 1420 O O . TYR A 1 180 ? 69.751 54.110 21.207 1.00 16.26 180 TYR A O 1
ATOM 1429 N N . LYS A 1 181 ? 69.524 51.884 21.010 1.00 17.81 181 LYS A N 1
ATOM 1430 C CA . LYS A 1 181 ? 70.948 51.679 20.787 1.00 19.79 181 LYS A CA 1
ATOM 1431 C C . LYS A 1 181 ? 71.709 52.269 21.977 1.00 17.68 181 LYS A C 1
ATOM 1432 O O . LYS A 1 181 ? 71.309 52.087 23.126 1.00 17.43 181 LYS A O 1
ATOM 1438 N N . ASN A 1 182 ? 72.789 52.993 21.710 1.00 19.40 182 ASN A N 1
ATOM 1439 C CA . ASN A 1 182 ? 73.580 53.570 22.790 1.00 18.10 182 ASN A CA 1
ATOM 1440 C C . ASN A 1 182 ? 72.999 54.845 23.385 1.00 19.65 182 ASN A C 1
ATOM 1441 O O . ASN A 1 182 ? 73.637 55.487 24.221 1.00 21.66 182 ASN A O 1
ATOM 1446 N N . LYS A 1 183 ? 71.790 55.208 22.969 1.00 19.71 183 LYS A N 1
ATOM 1447 C CA . LYS A 1 183 ? 71.153 56.426 23.469 1.00 21.08 183 LYS A CA 1
ATOM 1448 C C . LYS A 1 183 ? 70.399 56.209 24.775 1.00 19.37 183 LYS A C 1
ATOM 1449 O O . LYS A 1 183 ? 69.178 56.348 24.839 1.00 21.62 183 LYS A O 1
ATOM 1455 N N . ARG A 1 184 ? 71.147 55.879 25.819 1.00 17.98 184 ARG A N 1
ATOM 1456 C CA . ARG A 1 184 ? 70.588 55.622 27.136 1.00 14.16 184 ARG A CA 1
ATOM 1457 C C . ARG A 1 184 ? 69.772 56.801 27.675 1.00 16.08 184 ARG A C 1
ATOM 1458 O O . ARG A 1 184 ? 68.729 56.611 28.310 1.00 16.61 184 ARG A O 1
ATOM 1466 N N . GLY A 1 185 ? 70.251 58.017 27.421 1.00 12.82 185 GLY A N 1
ATOM 1467 C CA . GLY A 1 185 ? 69.558 59.209 27.886 1.00 8.60 185 GLY A CA 1
ATOM 1468 C C . GLY A 1 185 ? 68.165 59.338 27.302 1.00 11.42 185 GLY A C 1
ATOM 1469 O O . GLY A 1 185 ? 67.242 59.762 27.991 1.00 12.33 185 GLY A O 1
ATOM 1470 N N . ASP A 1 186 ? 68.017 58.977 26.027 1.00 11.60 186 ASP A N 1
ATOM 1471 C CA . ASP A 1 186 ? 66.727 59.030 25.347 1.00 11.09 186 ASP A CA 1
ATOM 1472 C C . ASP A 1 186 ? 65.771 58.032 25.987 1.00 11.45 186 ASP A C 1
ATOM 1473 O O . ASP A 1 186 ? 64.585 58.313 26.137 1.00 14.14 186 ASP A O 1
ATOM 1478 N N . TYR A 1 187 ? 66.295 56.864 26.353 1.00 10.66 187 TYR A N 1
ATOM 1479 C CA . TYR A 1 187 ? 65.492 55.817 26.979 1.00 9.68 187 TYR A CA 1
ATOM 1480 C C . TYR A 1 187 ? 64.983 56.291 28.336 1.00 11.43 187 TYR A C 1
ATOM 1481 O O . TYR A 1 187 ? 63.815 56.092 28.673 1.00 13.86 187 TYR A O 1
ATOM 1490 N N . LEU A 1 188 ? 65.857 56.932 29.107 1.00 12.16 188 LEU A N 1
ATOM 1491 C CA . LEU A 1 188 ? 65.475 57.425 30.427 1.00 13.97 188 LEU A CA 1
ATOM 1492 C C . LEU A 1 188 ? 64.366 58.474 30.343 1.00 14.61 188 LEU A C 1
ATOM 1493 O O . LEU A 1 188 ? 63.479 58.518 31.194 1.00 15.80 188 LEU A O 1
ATOM 1498 N N . ASN A 1 189 ? 64.414 59.318 29.318 1.00 11.77 189 ASN A N 1
ATOM 1499 C CA . ASN A 1 189 ? 63.389 60.335 29.137 1.00 11.52 189 ASN A CA 1
ATOM 1500 C C . ASN A 1 189 ? 62.055 59.680 28.785 1.00 14.80 189 ASN A C 1
ATOM 1501 O O . ASN A 1 189 ? 60.998 60.132 29.219 1.00 18.05 189 ASN A O 1
ATOM 1506 N N . ALA A 1 190 ? 62.104 58.610 28.000 1.00 15.35 190 ALA A N 1
ATOM 1507 C CA . ALA A 1 190 ? 60.888 57.901 27.609 1.00 15.33 190 ALA A CA 1
ATOM 1508 C C . ALA A 1 190 ? 60.271 57.159 28.791 1.00 18.29 190 ALA A C 1
ATOM 1509 O O . ALA A 1 190 ? 59.049 57.150 28.962 1.00 17.28 190 ALA A O 1
ATOM 1511 N N . TRP A 1 191 ? 61.130 56.538 29.600 1.00 18.17 191 TRP A N 1
ATOM 1512 C CA . TRP A 1 191 ? 60.706 55.766 30.763 1.00 12.82 191 TRP A CA 1
ATOM 1513 C C . TRP A 1 191 ? 59.766 56.528 31.705 1.00 15.41 191 TRP A C 1
ATOM 1514 O O . TRP A 1 191 ? 58.844 55.941 32.268 1.00 14.39 191 TRP A O 1
ATOM 1525 N N . TRP A 1 192 ? 59.989 57.829 31.872 1.00 17.03 192 TRP A N 1
ATOM 1526 C CA . TRP A 1 192 ? 59.141 58.634 32.751 1.00 15.95 192 TRP A CA 1
ATOM 1527 C C . TRP A 1 192 ? 57.663 58.565 32.351 1.00 19.84 192 TRP A C 1
ATOM 1528 O O . TRP A 1 192 ? 56.775 58.759 33.185 1.00 20.30 192 TRP A O 1
ATOM 1539 N N . ASN A 1 193 ? 57.399 58.279 31.079 1.00 16.66 193 ASN A N 1
ATOM 1540 C CA . ASN A 1 193 ? 56.027 58.203 30.583 1.00 17.82 193 ASN A CA 1
ATOM 1541 C C . ASN A 1 193 ? 55.275 56.929 30.949 1.00 19.90 193 ASN A C 1
ATOM 1542 O O . ASN A 1 193 ? 54.057 56.858 30.768 1.00 19.19 193 ASN A O 1
ATOM 1547 N N . VAL A 1 194 ? 55.987 55.920 31.448 1.00 19.58 194 VAL A N 1
ATOM 1548 C CA . VAL A 1 194 ? 55.340 54.665 31.820 1.00 19.41 194 VAL A CA 1
ATOM 1549 C C . VAL A 1 194 ? 55.508 54.316 33.292 1.00 18.55 194 VAL A C 1
ATOM 1550 O O . VAL A 1 194 ? 55.166 53.214 33.716 1.00 22.20 194 VAL A O 1
ATOM 1554 N N . VAL A 1 195 ? 56.026 55.251 34.076 1.00 17.24 195 VAL A N 1
ATOM 1555 C CA . VAL A 1 195 ? 56.220 54.996 35.497 1.00 17.59 195 VAL A CA 1
ATOM 1556 C C . VAL A 1 195 ? 54.871 54.814 36.181 1.00 18.86 195 VAL A C 1
ATOM 1557 O O . VAL A 1 195 ? 53.956 55.605 35.980 1.00 22.45 195 VAL A O 1
ATOM 1561 N N . ASN A 1 196 ? 54.753 53.770 36.993 1.00 18.38 196 ASN A N 1
ATOM 1562 C CA . ASN A 1 196 ? 53.511 53.493 37.705 1.00 16.84 196 ASN A CA 1
ATOM 1563 C C . ASN A 1 196 ? 53.571 54.091 39.106 1.00 18.23 196 ASN A C 1
ATOM 1564 O O . ASN A 1 196 ? 54.003 53.442 40.059 1.00 18.87 196 ASN A O 1
ATOM 1569 N N . TRP A 1 197 ? 53.128 55.337 39.220 1.00 19.41 197 TRP A N 1
ATOM 1570 C CA . TRP A 1 197 ? 53.144 56.044 40.490 1.00 18.30 197 TRP A CA 1
ATOM 1571 C C . TRP A 1 197 ? 52.227 55.439 41.549 1.00 20.33 197 TRP A C 1
ATOM 1572 O O . TRP A 1 197 ? 52.448 55.628 42.746 1.00 22.76 197 TRP A O 1
ATOM 1583 N N . ASP A 1 198 ? 51.201 54.712 41.119 1.00 19.92 198 ASP A N 1
ATOM 1584 C CA . ASP A 1 198 ? 50.287 54.081 42.068 1.00 23.41 198 ASP A CA 1
ATOM 1585 C C . ASP A 1 198 ? 51.049 52.979 42.787 1.00 20.95 198 ASP A C 1
ATOM 1586 O O . ASP A 1 198 ? 50.967 52.842 44.005 1.00 22.10 198 ASP A O 1
ATOM 1591 N N . ASP A 1 199 ? 51.794 52.196 42.016 1.00 17.13 199 ASP A N 1
ATOM 1592 C CA . ASP A 1 199 ? 52.599 51.121 42.569 1.00 16.68 199 ASP A CA 1
ATOM 1593 C C . ASP A 1 199 ? 53.623 51.713 43.543 1.00 16.61 199 ASP A C 1
ATOM 1594 O O . ASP A 1 199 ? 53.805 51.202 44.644 1.00 17.95 199 ASP A O 1
ATOM 1599 N N . ALA A 1 200 ? 54.283 52.796 43.137 1.00 15.28 200 ALA A N 1
ATOM 1600 C CA . ALA A 1 200 ? 55.286 53.437 43.982 1.00 14.79 200 ALA A CA 1
ATOM 1601 C C . ALA A 1 200 ? 54.677 53.911 45.301 1.00 18.27 200 ALA A C 1
ATOM 1602 O O . ALA A 1 200 ? 55.250 53.692 46.367 1.00 18.47 200 ALA A O 1
ATOM 1604 N N . GLU A 1 201 ? 53.514 54.554 45.232 1.00 19.62 201 GLU A N 1
ATOM 1605 C CA . GLU A 1 201 ? 52.859 55.046 46.439 1.00 17.38 201 GLU A CA 1
ATOM 1606 C C . GLU A 1 201 ? 52.465 53.890 47.350 1.00 17.96 201 GLU A C 1
ATOM 1607 O O . GLU A 1 201 ? 52.536 54.000 48.575 1.00 18.50 201 GLU A O 1
ATOM 1613 N N . LYS A 1 202 ? 52.048 52.781 46.749 1.00 17.83 202 LYS A N 1
ATOM 1614 C CA . LYS A 1 202 ? 51.652 51.599 47.509 1.00 22.06 202 LYS A CA 1
ATOM 1615 C C . LYS A 1 202 ? 52.831 51.037 48.292 1.00 21.74 202 LYS A C 1
ATOM 1616 O O . LYS A 1 202 ? 52.687 50.626 49.440 1.00 23.61 202 LYS A O 1
ATOM 1622 N N . ARG A 1 203 ? 53.999 51.015 47.661 1.00 22.23 203 ARG A N 1
ATOM 1623 C CA . ARG A 1 203 ? 55.198 50.503 48.306 1.00 21.44 203 ARG A CA 1
ATOM 1624 C C . ARG A 1 203 ? 55.571 51.378 49.497 1.00 20.63 203 ARG A C 1
ATOM 1625 O O . ARG A 1 203 ? 55.910 50.870 50.563 1.00 22.73 203 ARG A O 1
ATOM 1633 N N . LEU A 1 204 ? 55.489 52.694 49.322 1.00 20.36 204 LEU A N 1
ATOM 1634 C CA . LEU A 1 204 ? 55.820 53.625 50.400 1.00 20.20 204 LEU A CA 1
ATOM 1635 C C . LEU A 1 204 ? 54.872 53.478 51.585 1.00 20.22 204 LEU A C 1
ATOM 1636 O O . LEU A 1 204 ? 55.311 53.421 52.734 1.00 20.07 204 LEU A O 1
ATOM 1641 N N . GLN A 1 205 ? 53.572 53.417 51.300 1.00 23.23 205 GLN A N 1
ATOM 1642 C CA . GLN A 1 205 ? 52.559 53.283 52.346 1.00 25.93 205 GLN A CA 1
ATOM 1643 C C . GLN A 1 205 ? 52.809 52.069 53.232 1.00 26.88 205 GLN A C 1
ATOM 1644 O O . GLN A 1 205 ? 52.439 52.060 54.405 1.00 31.96 205 GLN A O 1
ATOM 1650 N N . LYS A 1 206 ? 53.447 51.052 52.664 1.00 31.22 206 LYS A N 1
ATOM 1651 C CA . LYS A 1 206 ? 53.759 49.824 53.385 1.00 32.44 206 LYS A CA 1
ATOM 1652 C C . LYS A 1 206 ? 54.751 50.035 54.531 1.00 32.28 206 LYS A C 1
ATOM 1653 O O . LYS A 1 206 ? 54.764 49.265 55.490 1.00 35.77 206 LYS A O 1
ATOM 1659 N N . TYR A 1 207 ? 55.575 51.075 54.441 1.00 30.25 207 TYR A N 1
ATOM 1660 C CA . TYR A 1 207 ? 56.582 51.330 55.468 1.00 30.68 207 TYR A CA 1
ATOM 1661 C C . TYR A 1 207 ? 56.422 52.624 56.247 1.00 34.18 207 TYR A C 1
ATOM 1662 O O . TYR A 1 207 ? 57.198 52.901 57.162 1.00 36.91 207 TYR A O 1
ATOM 1671 N N . LEU A 1 208 ? 55.420 53.416 55.892 1.00 38.05 208 LEU A N 1
ATOM 1672 C CA . LEU A 1 208 ? 55.185 54.675 56.582 1.00 40.77 208 LEU A CA 1
ATOM 1673 C C . LEU A 1 208 ? 54.681 54.437 57.999 1.00 47.25 208 LEU A C 1
ATOM 1674 O O . LEU A 1 208 ? 53.699 53.723 58.210 1.00 45.98 208 LEU A O 1
ATOM 1679 N N . ASN A 1 209 ? 55.366 55.047 58.964 1.00 55.26 209 ASN A N 1
ATOM 1680 C CA . ASN A 1 209 ? 55.018 54.931 60.377 1.00 64.22 209 ASN A CA 1
ATOM 1681 C C . ASN A 1 209 ? 54.952 53.475 60.847 1.00 69.09 209 ASN A C 1
ATOM 1682 O O . ASN A 1 209 ? 54.073 53.096 61.622 1.00 72.23 209 ASN A O 1
ATOM 1687 N N . LYS A 1 210 ? 55.893 52.665 60.376 1.00 74.06 210 LYS A N 1
ATOM 1688 C CA . LYS A 1 210 ? 55.952 51.259 60.750 1.00 79.51 210 LYS A CA 1
ATOM 1689 C C . LYS A 1 210 ? 57.403 50.820 60.914 1.00 83.40 210 LYS A C 1
ATOM 1690 O O . LYS A 1 210 ? 58.296 51.528 60.396 1.00 86.93 210 LYS A O 1
ATOM 1697 N N . VAL B 1 3 ? 104.310 73.708 31.761 1.00 83.30 3 VAL B N 1
ATOM 1698 C CA . VAL B 1 3 ? 104.033 73.931 33.208 1.00 83.06 3 VAL B CA 1
ATOM 1699 C C . VAL B 1 3 ? 102.752 73.212 33.614 1.00 80.20 3 VAL B C 1
ATOM 1700 O O . VAL B 1 3 ? 101.660 73.592 33.193 1.00 82.39 3 VAL B O 1
ATOM 1704 N N . ILE B 1 4 ? 102.896 72.179 34.440 1.00 74.94 4 ILE B N 1
ATOM 1705 C CA . ILE B 1 4 ? 101.755 71.397 34.903 1.00 70.61 4 ILE B CA 1
ATOM 1706 C C . ILE B 1 4 ? 100.824 71.065 33.743 1.00 63.96 4 ILE B C 1
ATOM 1707 O O . ILE B 1 4 ? 99.975 71.869 33.361 1.00 66.06 4 ILE B O 1
ATOM 1712 N N . GLN B 1 5 ? 100.988 69.877 33.179 1.00 55.19 5 GLN B N 1
ATOM 1713 C CA . GLN B 1 5 ? 100.150 69.467 32.073 1.00 50.45 5 GLN B CA 1
ATOM 1714 C C . GLN B 1 5 ? 100.159 67.960 31.883 1.00 43.71 5 GLN B C 1
ATOM 1715 O O . GLN B 1 5 ? 101.205 67.323 31.936 1.00 43.48 5 GLN B O 1
ATOM 1721 N N . LEU B 1 6 ? 98.976 67.400 31.666 1.00 36.56 6 LEU B N 1
ATOM 1722 C CA . LEU B 1 6 ? 98.831 65.972 31.443 1.00 31.66 6 LEU B CA 1
ATOM 1723 C C . LEU B 1 6 ? 98.459 65.775 29.977 1.00 30.81 6 LEU B C 1
ATOM 1724 O O . LEU B 1 6 ? 97.822 66.637 29.371 1.00 29.25 6 LEU B O 1
ATOM 1729 N N . LYS B 1 7 ? 98.873 64.654 29.399 1.00 29.25 7 LYS B N 1
ATOM 1730 C CA . LYS B 1 7 ? 98.557 64.379 28.007 1.00 29.12 7 LYS B CA 1
ATOM 1731 C C . LYS B 1 7 ? 97.166 63.761 27.909 1.00 27.10 7 LYS B C 1
ATOM 1732 O O . LYS B 1 7 ? 96.675 63.148 28.857 1.00 28.30 7 LYS B O 1
ATOM 1738 N N . ARG B 1 8 ? 96.527 63.931 26.762 1.00 23.19 8 ARG B N 1
ATOM 1739 C CA . ARG B 1 8 ? 95.199 63.379 26.564 1.00 23.12 8 ARG B CA 1
ATOM 1740 C C . ARG B 1 8 ? 95.272 62.177 25.629 1.00 22.38 8 ARG B C 1
ATOM 1741 O O . ARG B 1 8 ? 96.288 61.951 24.972 1.00 23.37 8 ARG B O 1
ATOM 1749 N N . TYR B 1 9 ? 94.194 61.405 25.576 1.00 19.40 9 TYR B N 1
ATOM 1750 C CA . TYR B 1 9 ? 94.141 60.229 24.720 1.00 20.83 9 TYR B CA 1
ATOM 1751 C C . TYR B 1 9 ? 93.601 60.557 23.335 1.00 23.37 9 TYR B C 1
ATOM 1752 O O . TYR B 1 9 ? 92.814 61.490 23.164 1.00 22.99 9 TYR B O 1
ATOM 1761 N N . GLU B 1 10 ? 94.029 59.779 22.348 1.00 25.54 10 GLU B N 1
ATOM 1762 C CA . GLU B 1 10 ? 93.592 59.967 20.976 1.00 28.96 10 GLU B CA 1
ATOM 1763 C C . GLU B 1 10 ? 92.722 58.802 20.544 1.00 27.36 10 GLU B C 1
ATOM 1764 O O . GLU B 1 10 ? 92.982 57.653 20.901 1.00 30.94 10 GLU B O 1
ATOM 1770 N N . PHE B 1 11 ? 91.685 59.106 19.777 1.00 21.42 11 PHE B N 1
ATOM 1771 C CA . PHE B 1 11 ? 90.781 58.086 19.271 1.00 21.57 11 PHE B CA 1
ATOM 1772 C C . PHE B 1 11 ? 91.488 57.375 18.112 1.00 22.23 11 PHE B C 1
ATOM 1773 O O . PHE B 1 11 ? 91.811 57.995 17.097 1.00 22.86 11 PHE B O 1
ATOM 1781 N N . PRO B 1 12 ? 91.743 56.062 18.253 1.00 24.05 12 PRO B N 1
ATOM 1782 C CA . PRO B 1 12 ? 92.422 55.300 17.199 1.00 23.28 12 PRO B CA 1
ATOM 1783 C C . PRO B 1 12 ? 91.535 54.984 16.001 1.00 25.25 12 PRO B C 1
ATOM 1784 O O . PRO B 1 12 ? 90.315 55.097 16.066 1.00 21.23 12 PRO B O 1
ATOM 1788 N N . GLN B 1 13 ? 92.165 54.581 14.906 1.00 30.19 13 GLN B N 1
ATOM 1789 C CA . GLN B 1 13 ? 91.445 54.234 13.691 1.00 35.58 13 GLN B CA 1
ATOM 1790 C C . GLN B 1 13 ? 91.122 52.745 13.680 1.00 31.71 13 GLN B C 1
ATOM 1791 O O . GLN B 1 13 ? 91.865 51.935 14.231 1.00 34.58 13 GLN B O 1
ATOM 1797 N N . LEU B 1 14 ? 90.004 52.388 13.060 1.00 29.15 14 LEU B N 1
ATOM 1798 C CA . LEU B 1 14 ? 89.618 50.989 12.959 1.00 27.09 14 LEU B CA 1
ATOM 1799 C C . LEU B 1 14 ? 90.587 50.357 11.959 1.00 26.28 14 LEU B C 1
ATOM 1800 O O . LEU B 1 14 ? 90.900 50.954 10.931 1.00 26.22 14 LEU B O 1
ATOM 1805 N N . PRO B 1 15 ? 91.080 49.145 12.251 1.00 24.71 15 PRO B N 1
ATOM 1806 C CA . PRO B 1 15 ? 92.023 48.456 11.360 1.00 23.07 15 PRO B CA 1
ATOM 1807 C C . PRO B 1 15 ? 91.418 47.919 10.059 1.00 25.68 15 PRO B C 1
ATOM 1808 O O . PRO B 1 15 ? 92.137 47.411 9.197 1.00 25.30 15 PRO B O 1
ATOM 1812 N N . TYR B 1 16 ? 90.103 48.034 9.917 1.00 22.56 16 TYR B N 1
ATOM 1813 C CA . TYR B 1 16 ? 89.429 47.540 8.725 1.00 24.27 16 TYR B CA 1
ATOM 1814 C C . TYR B 1 16 ? 88.105 48.278 8.565 1.00 26.05 16 TYR B C 1
ATOM 1815 O O . TYR B 1 16 ? 87.789 49.169 9.353 1.00 27.98 16 TYR B O 1
ATOM 1824 N N . LYS B 1 17 ? 87.333 47.911 7.547 1.00 27.35 17 LYS B N 1
ATOM 1825 C CA . LYS B 1 17 ? 86.035 48.538 7.317 1.00 29.81 17 LYS B CA 1
ATOM 1826 C C . LYS B 1 17 ? 85.020 47.980 8.319 1.00 26.59 17 LYS B C 1
ATOM 1827 O O . LYS B 1 17 ? 85.148 46.844 8.780 1.00 27.54 17 LYS B O 1
ATOM 1833 N N . VAL B 1 18 ? 84.010 48.780 8.645 1.00 22.10 18 VAL B N 1
ATOM 1834 C CA . VAL B 1 18 ? 82.993 48.382 9.609 1.00 23.28 18 VAL B CA 1
ATOM 1835 C C . VAL B 1 18 ? 82.222 47.120 9.258 1.00 22.93 18 VAL B C 1
ATOM 1836 O O . VAL B 1 18 ? 81.552 46.547 10.113 1.00 26.93 18 VAL B O 1
ATOM 1840 N N . ASP B 1 19 ? 82.303 46.685 8.007 1.00 23.30 19 ASP B N 1
ATOM 1841 C CA . ASP B 1 19 ? 81.587 45.484 7.592 1.00 23.18 19 ASP B CA 1
ATOM 1842 C C . ASP B 1 19 ? 82.540 44.329 7.307 1.00 22.85 19 ASP B C 1
ATOM 1843 O O . ASP B 1 19 ? 82.138 43.299 6.768 1.00 26.00 19 ASP B O 1
ATOM 1848 N N . ALA B 1 20 ? 83.800 44.504 7.693 1.00 22.46 20 ALA B N 1
ATOM 1849 C CA . ALA B 1 20 ? 84.835 43.500 7.474 1.00 20.46 20 ALA B CA 1
ATOM 1850 C C . ALA B 1 20 ? 84.693 42.226 8.304 1.00 19.19 20 ALA B C 1
ATOM 1851 O O . ALA B 1 20 ? 85.288 41.204 7.968 1.00 22.57 20 ALA B O 1
ATOM 1853 N N . LEU B 1 21 ? 83.915 42.282 9.381 1.00 21.05 21 LEU B N 1
ATOM 1854 C CA . LEU B 1 21 ? 83.740 41.121 10.254 1.00 20.19 21 LEU B CA 1
ATOM 1855 C C . LEU B 1 21 ? 82.458 40.336 10.001 1.00 22.94 21 LEU B C 1
ATOM 1856 O O . LEU B 1 21 ? 82.151 39.384 10.724 1.00 24.96 21 LEU B O 1
ATOM 1861 N N . GLU B 1 22 ? 81.708 40.732 8.978 1.00 24.60 22 GLU B N 1
ATOM 1862 C CA . GLU B 1 22 ? 80.470 40.041 8.649 1.00 25.21 22 GLU B CA 1
ATOM 1863 C C . GLU B 1 22 ? 80.788 38.674 8.046 1.00 21.88 22 GLU B C 1
ATOM 1864 O O . GLU B 1 22 ? 81.831 38.488 7.421 1.00 20.02 22 GLU B O 1
ATOM 1870 N N . PRO B 1 23 ? 79.884 37.700 8.209 1.00 22.58 23 PRO B N 1
ATOM 1871 C CA . PRO B 1 23 ? 78.587 37.741 8.897 1.00 22.18 23 PRO B CA 1
ATOM 1872 C C . PRO B 1 23 ? 78.625 37.494 10.402 1.00 22.93 23 PRO B C 1
ATOM 1873 O O . PRO B 1 23 ? 77.580 37.482 11.053 1.00 24.90 23 PRO B O 1
ATOM 1877 N N . TYR B 1 24 ? 79.818 37.291 10.950 1.00 19.77 24 TYR B N 1
ATOM 1878 C CA . TYR B 1 24 ? 79.957 37.011 12.370 1.00 19.74 24 TYR B CA 1
ATOM 1879 C C . TYR B 1 24 ? 79.544 38.171 13.258 1.00 18.33 24 TYR B C 1
ATOM 1880 O O . TYR B 1 24 ? 78.880 37.971 14.273 1.00 17.88 24 TYR B O 1
ATOM 1889 N N . ILE B 1 25 ? 79.931 39.382 12.871 1.00 16.69 25 ILE B N 1
ATOM 1890 C CA . ILE B 1 25 ? 79.556 40.579 13.617 1.00 17.93 25 ILE B CA 1
ATOM 1891 C C . ILE B 1 25 ? 79.116 41.611 12.587 1.00 17.33 25 ILE B C 1
ATOM 1892 O O . ILE B 1 25 ? 79.927 42.086 11.795 1.00 18.50 25 ILE B O 1
ATOM 1897 N N . SER B 1 26 ? 77.828 41.943 12.592 1.00 17.98 26 SER B N 1
ATOM 1898 C CA . SER B 1 26 ? 77.282 42.896 11.632 1.00 24.51 26 SER B CA 1
ATOM 1899 C C . SER B 1 26 ? 77.881 44.299 11.715 1.00 26.29 26 SER B C 1
ATOM 1900 O O . SER B 1 26 ? 78.294 44.758 12.785 1.00 23.15 26 SER B O 1
ATOM 1903 N N . LYS B 1 27 ? 77.916 44.973 10.568 1.00 25.54 27 LYS B N 1
ATOM 1904 C CA . LYS B 1 27 ? 78.457 46.320 10.471 1.00 27.48 27 LYS B CA 1
ATOM 1905 C C . LYS B 1 27 ? 77.648 47.286 11.325 1.00 27.28 27 LYS B C 1
ATOM 1906 O O . LYS B 1 27 ? 78.149 48.327 11.740 1.00 31.19 27 LYS B O 1
ATOM 1912 N N . ASP B 1 28 ? 76.392 46.940 11.579 1.00 27.95 28 ASP B N 1
ATOM 1913 C CA . ASP B 1 28 ? 75.528 47.781 12.396 1.00 30.61 28 ASP B CA 1
ATOM 1914 C C . ASP B 1 28 ? 76.083 47.868 13.809 1.00 28.53 28 ASP B C 1
ATOM 1915 O O . ASP B 1 28 ? 75.999 48.910 14.461 1.00 25.34 28 ASP B O 1
ATOM 1920 N N . ILE B 1 29 ? 76.644 46.757 14.279 1.00 25.06 29 ILE B N 1
ATOM 1921 C CA . ILE B 1 29 ? 77.209 46.702 15.615 1.00 20.88 29 ILE B CA 1
ATOM 1922 C C . ILE B 1 29 ? 78.557 47.410 15.646 1.00 19.56 29 ILE B C 1
ATOM 1923 O O . ILE B 1 29 ? 78.792 48.261 16.496 1.00 15.75 29 ILE B O 1
ATOM 1928 N N . ILE B 1 30 ? 79.431 47.066 14.706 1.00 18.67 30 ILE B N 1
ATOM 1929 C CA . ILE B 1 30 ? 80.758 47.660 14.643 1.00 16.95 30 ILE B CA 1
ATOM 1930 C C . ILE B 1 30 ? 80.726 49.181 14.538 1.00 22.63 30 ILE B C 1
ATOM 1931 O O . ILE B 1 30 ? 81.521 49.877 15.177 1.00 23.76 30 ILE B O 1
ATOM 1936 N N . ASP B 1 31 ? 79.806 49.694 13.730 1.00 21.32 31 ASP B N 1
ATOM 1937 C CA . ASP B 1 31 ? 79.672 51.131 13.538 1.00 20.43 31 ASP B CA 1
ATOM 1938 C C . ASP B 1 31 ? 79.431 51.894 14.843 1.00 17.65 31 ASP B C 1
ATOM 1939 O O . ASP B 1 31 ? 80.186 52.799 15.182 1.00 18.24 31 ASP B O 1
ATOM 1944 N N . VAL B 1 32 ? 78.379 51.527 15.568 1.00 17.03 32 VAL B N 1
ATOM 1945 C CA . VAL B 1 32 ? 78.048 52.191 16.828 1.00 17.15 32 VAL B CA 1
ATOM 1946 C C . VAL B 1 32 ? 78.990 51.794 17.969 1.00 17.88 32 VAL B C 1
ATOM 1947 O O . VAL B 1 32 ? 79.240 52.588 18.884 1.00 15.92 32 VAL B O 1
ATOM 1951 N N . HIS B 1 33 ? 79.510 50.569 17.912 1.00 15.48 33 HIS B N 1
ATOM 1952 C CA . HIS B 1 33 ? 80.438 50.069 18.927 1.00 14.10 33 HIS B CA 1
ATOM 1953 C C . HIS B 1 33 ? 81.725 50.896 18.873 1.00 13.60 33 HIS B C 1
ATOM 1954 O O . HIS B 1 33 ? 82.298 51.245 19.903 1.00 12.48 33 HIS B O 1
ATOM 1961 N N . TYR B 1 34 ? 82.160 51.217 17.657 1.00 17.62 34 TYR B N 1
ATOM 1962 C CA . TYR B 1 34 ? 83.372 51.996 17.444 1.00 14.58 34 TYR B CA 1
ATOM 1963 C C . TYR B 1 34 ? 83.129 53.507 17.507 1.00 16.23 34 TYR B C 1
ATOM 1964 O O . TYR B 1 34 ? 83.717 54.202 18.333 1.00 17.30 34 TYR B O 1
ATOM 1973 N N . ASN B 1 35 ? 82.260 54.012 16.640 1.00 15.98 35 ASN B N 1
ATOM 1974 C CA . ASN B 1 35 ? 81.972 55.443 16.602 1.00 18.42 35 ASN B CA 1
ATOM 1975 C C . ASN B 1 35 ? 81.166 55.938 17.793 1.00 21.19 35 ASN B C 1
ATOM 1976 O O . ASN B 1 35 ? 81.174 57.129 18.106 1.00 21.82 35 ASN B O 1
ATOM 1981 N N . GLY B 1 36 ? 80.466 55.027 18.456 1.00 18.89 36 GLY B N 1
ATOM 1982 C CA . GLY B 1 36 ? 79.666 55.424 19.594 1.00 18.56 36 GLY B CA 1
ATOM 1983 C C . GLY B 1 36 ? 80.330 55.171 20.932 1.00 19.28 36 GLY B C 1
ATOM 1984 O O . GLY B 1 36 ? 80.765 56.103 21.610 1.00 20.51 36 GLY B O 1
ATOM 1985 N N . HIS B 1 37 ? 80.418 53.902 21.312 1.00 18.20 37 HIS B N 1
ATOM 1986 C CA . HIS B 1 37 ? 81.006 53.534 22.593 1.00 17.11 37 HIS B CA 1
ATOM 1987 C C . HIS B 1 37 ? 82.490 53.857 22.761 1.00 15.44 37 HIS B C 1
ATOM 1988 O O . HIS B 1 37 ? 82.864 54.565 23.695 1.00 18.38 37 HIS B O 1
ATOM 1995 N N . HIS B 1 38 ? 83.341 53.356 21.873 1.00 14.93 38 HIS B N 1
ATOM 1996 C CA . HIS B 1 38 ? 84.769 53.630 22.008 1.00 16.79 38 HIS B CA 1
ATOM 1997 C C . HIS B 1 38 ? 85.093 55.124 22.031 1.00 16.81 38 HIS B C 1
ATOM 1998 O O . HIS B 1 38 ? 85.833 55.595 22.896 1.00 16.56 38 HIS B O 1
ATOM 2005 N N . LYS B 1 39 ? 84.550 55.869 21.078 1.00 17.59 39 LYS B N 1
ATOM 2006 C CA . LYS B 1 39 ? 84.791 57.303 21.021 1.00 15.93 39 LYS B CA 1
ATOM 2007 C C . LYS B 1 39 ? 84.346 57.950 22.327 1.00 16.62 39 LYS B C 1
ATOM 2008 O O . LYS B 1 39 ? 84.989 58.874 22.826 1.00 17.16 39 LYS B O 1
ATOM 2014 N N . GLY B 1 40 ? 83.240 57.457 22.876 1.00 13.47 40 GLY B N 1
ATOM 2015 C CA . GLY B 1 40 ? 82.725 57.993 24.124 1.00 12.71 40 GLY B CA 1
ATOM 2016 C C . GLY B 1 40 ? 83.652 57.785 25.312 1.00 14.97 40 GLY B C 1
ATOM 2017 O O . GLY B 1 40 ? 83.679 58.608 26.224 1.00 18.62 40 GLY B O 1
ATOM 2018 N N . TYR B 1 41 ? 84.410 56.689 25.313 1.00 15.99 41 TYR B N 1
ATOM 2019 C CA . TYR B 1 41 ? 85.337 56.403 26.411 1.00 18.90 41 TYR B CA 1
ATOM 2020 C C . TYR B 1 41 ? 86.516 57.363 26.346 1.00 17.11 41 TYR B C 1
ATOM 2021 O O . TYR B 1 41 ? 87.016 57.813 27.374 1.00 16.04 41 TYR B O 1
ATOM 2030 N N . VAL B 1 42 ? 86.957 57.677 25.133 1.00 15.97 42 VAL B N 1
ATOM 2031 C CA . VAL B 1 42 ? 88.078 58.587 24.963 1.00 16.49 42 VAL B CA 1
ATOM 2032 C C . VAL B 1 42 ? 87.675 59.987 25.407 1.00 16.94 42 VAL B C 1
ATOM 2033 O O . VAL B 1 42 ? 88.419 60.666 26.113 1.00 19.22 42 VAL B O 1
ATOM 2037 N N . ASN B 1 43 ? 86.483 60.410 25.006 1.00 18.44 43 ASN B N 1
ATOM 2038 C CA . ASN B 1 43 ? 85.988 61.732 25.372 1.00 19.08 43 ASN B CA 1
ATOM 2039 C C . ASN B 1 43 ? 85.771 61.824 26.878 1.00 19.95 43 ASN B C 1
ATOM 2040 O O . ASN B 1 43 ? 86.078 62.845 27.489 1.00 22.68 43 ASN B O 1
ATOM 2045 N N . GLY B 1 44 ? 85.237 60.756 27.468 1.00 19.77 44 GLY B N 1
ATOM 2046 C CA . GLY B 1 44 ? 84.991 60.738 28.899 1.00 13.84 44 GLY B CA 1
ATOM 2047 C C . GLY B 1 44 ? 86.280 60.817 29.699 1.00 15.63 44 GLY B C 1
ATOM 2048 O O . GLY B 1 44 ? 86.365 61.526 30.701 1.00 15.07 44 GLY B O 1
ATOM 2049 N N . ALA B 1 45 ? 87.293 60.087 29.250 1.00 15.67 45 ALA B N 1
ATOM 2050 C CA . ALA B 1 45 ? 88.582 60.075 29.923 1.00 13.52 45 ALA B CA 1
ATOM 2051 C C . ALA B 1 45 ? 89.260 61.440 29.831 1.00 13.77 45 ALA B C 1
ATOM 2052 O O . ALA B 1 45 ? 89.825 61.918 30.808 1.00 16.28 45 ALA B O 1
ATOM 2054 N N . ASN B 1 46 ? 89.199 62.063 28.657 1.00 11.88 46 ASN B N 1
ATOM 2055 C CA . ASN B 1 46 ? 89.817 63.369 28.443 1.00 12.50 46 ASN B CA 1
ATOM 2056 C C . ASN B 1 46 ? 89.150 64.476 29.243 1.00 14.63 46 ASN B C 1
ATOM 2057 O O . ASN B 1 46 ? 89.818 65.384 29.747 1.00 16.55 46 ASN B O 1
ATOM 2062 N N . SER B 1 47 ? 87.831 64.401 29.359 1.00 12.44 47 SER B N 1
ATOM 2063 C CA . SER B 1 47 ? 87.087 65.402 30.095 1.00 14.69 47 SER B CA 1
ATOM 2064 C C . SER B 1 47 ? 87.386 65.294 31.587 1.00 16.10 47 SER B C 1
ATOM 2065 O O . SER B 1 47 ? 87.356 66.292 32.307 1.00 15.81 47 SER B O 1
ATOM 2068 N N . LEU B 1 48 ? 87.680 64.084 32.054 1.00 14.76 48 LEU B N 1
ATOM 2069 C CA . LEU B 1 48 ? 88.004 63.893 33.467 1.00 15.79 48 LEU B CA 1
ATOM 2070 C C . LEU B 1 48 ? 89.467 64.280 33.729 1.00 15.18 48 LEU B C 1
ATOM 2071 O O . LEU B 1 48 ? 89.818 64.693 34.833 1.00 18.27 48 LEU B O 1
ATOM 2076 N N . LEU B 1 49 ? 90.312 64.151 32.706 1.00 17.27 49 LEU B N 1
ATOM 2077 C CA . LEU B 1 49 ? 91.723 64.514 32.816 1.00 17.53 49 LEU B CA 1
ATOM 2078 C C . LEU B 1 49 ? 91.817 66.036 32.936 1.00 19.63 49 LEU B C 1
ATOM 2079 O O . LEU B 1 49 ? 92.708 66.568 33.599 1.00 23.23 49 LEU B O 1
ATOM 2084 N N . ASP B 1 50 ? 90.890 66.733 32.286 1.00 20.81 50 ASP B N 1
ATOM 2085 C CA . ASP B 1 50 ? 90.856 68.189 32.343 1.00 22.57 50 ASP B CA 1
ATOM 2086 C C . ASP B 1 50 ? 90.623 68.605 33.791 1.00 21.91 50 ASP B C 1
ATOM 2087 O O . ASP B 1 50 ? 91.323 69.466 34.322 1.00 24.85 50 ASP B O 1
ATOM 2092 N N . ARG B 1 51 ? 89.633 67.981 34.423 1.00 19.40 51 ARG B N 1
ATOM 2093 C CA . ARG B 1 51 ? 89.292 68.276 35.809 1.00 17.00 51 ARG B CA 1
ATOM 2094 C C . ARG B 1 51 ? 90.439 67.954 36.754 1.00 16.00 51 ARG B C 1
ATOM 2095 O O . ARG B 1 51 ? 90.745 68.738 37.651 1.00 20.37 51 ARG B O 1
ATOM 2103 N N . LEU B 1 52 ? 91.071 66.799 36.561 1.00 15.23 52 LEU B N 1
ATOM 2104 C CA . LEU B 1 52 ? 92.182 66.399 37.422 1.00 18.01 52 LEU B CA 1
ATOM 2105 C C . LEU B 1 52 ? 93.335 67.380 37.257 1.00 15.99 52 LEU B C 1
ATOM 2106 O O . LEU B 1 52 ? 94.009 67.729 38.223 1.00 19.93 52 LEU B O 1
ATOM 2111 N N . GLU B 1 53 ? 93.550 67.827 36.028 1.00 18.65 53 GLU B N 1
ATOM 2112 C CA . GLU B 1 53 ? 94.617 68.776 35.742 1.00 19.78 53 GLU B CA 1
ATOM 2113 C C . GLU B 1 53 ? 94.362 70.087 36.485 1.00 19.67 53 GLU B C 1
ATOM 2114 O O . GLU B 1 53 ? 95.264 70.644 37.106 1.00 17.51 53 GLU B O 1
ATOM 2120 N N . LYS B 1 54 ? 93.126 70.572 36.421 1.00 17.98 54 LYS B N 1
ATOM 2121 C CA . LYS B 1 54 ? 92.755 71.812 37.096 1.00 20.98 54 LYS B CA 1
ATOM 2122 C C . LYS B 1 54 ? 92.937 71.664 38.601 1.00 21.43 54 LYS B C 1
ATOM 2123 O O . LYS B 1 54 ? 93.375 72.592 39.280 1.00 23.04 54 LYS B O 1
ATOM 2129 N N . LEU B 1 55 ? 92.582 70.491 39.114 1.00 18.60 55 LEU B N 1
ATOM 2130 C CA . LEU B 1 55 ? 92.705 70.191 40.532 1.00 18.98 55 LEU B CA 1
ATOM 2131 C C . LEU B 1 55 ? 94.175 70.275 40.953 1.00 17.93 55 LEU B C 1
ATOM 2132 O O . LEU B 1 55 ? 94.516 70.897 41.960 1.00 18.52 55 LEU B O 1
ATOM 2137 N N . ILE B 1 56 ? 95.045 69.648 40.168 1.00 16.45 56 ILE B N 1
ATOM 2138 C CA . ILE B 1 56 ? 96.468 69.637 40.470 1.00 17.40 56 ILE B CA 1
ATOM 2139 C C . ILE B 1 56 ? 97.047 71.043 40.446 1.00 19.98 56 ILE B C 1
ATOM 2140 O O . ILE B 1 56 ? 97.873 71.389 41.289 1.00 18.54 56 ILE B O 1
ATOM 2145 N N . LYS B 1 57 ? 96.600 71.849 39.486 1.00 19.37 57 LYS B N 1
ATOM 2146 C CA . LYS B 1 57 ? 97.072 73.224 39.333 1.00 24.16 57 LYS B CA 1
ATOM 2147 C C . LYS B 1 57 ? 96.552 74.136 40.432 1.00 24.54 57 LYS B C 1
ATOM 2148 O O . LYS B 1 57 ? 97.200 75.113 40.798 1.00 29.56 57 LYS B O 1
ATOM 2154 N N . GLY B 1 58 ? 95.372 73.816 40.949 1.00 27.18 58 GLY B N 1
ATOM 2155 C CA . GLY B 1 58 ? 94.784 74.633 41.990 1.00 26.59 58 GLY B CA 1
ATOM 2156 C C . GLY B 1 58 ? 93.633 75.476 41.472 1.00 26.56 58 GLY B C 1
ATOM 2157 O O . GLY B 1 58 ? 93.026 76.236 42.229 1.00 32.48 58 GLY B O 1
ATOM 2158 N N . ASP B 1 59 ? 93.331 75.343 40.183 1.00 26.55 59 ASP B N 1
ATOM 2159 C CA . ASP B 1 59 ? 92.242 76.091 39.570 1.00 29.15 59 ASP B CA 1
ATOM 2160 C C . ASP B 1 59 ? 90.894 75.567 40.060 1.00 29.97 59 ASP B C 1
ATOM 2161 O O . ASP B 1 59 ? 89.893 76.284 40.049 1.00 34.96 59 ASP B O 1
ATOM 2166 N N . LEU B 1 60 ? 90.879 74.308 40.485 1.00 28.91 60 LEU B N 1
ATOM 2167 C CA . LEU B 1 60 ? 89.674 73.682 41.019 1.00 28.74 60 LEU B CA 1
ATOM 2168 C C . LEU B 1 60 ? 89.962 73.473 42.505 1.00 28.52 60 LEU B C 1
ATOM 2169 O O . LEU B 1 60 ? 90.617 72.505 42.897 1.00 30.07 60 LEU B O 1
ATOM 2174 N N . PRO B 1 61 ? 89.488 74.401 43.352 1.00 29.45 61 PRO B N 1
ATOM 2175 C CA . PRO B 1 61 ? 89.694 74.339 44.804 1.00 26.79 61 PRO B CA 1
ATOM 2176 C C . PRO B 1 61 ? 88.918 73.256 45.526 1.00 25.75 61 PRO B C 1
ATOM 2177 O O . PRO B 1 61 ? 87.884 72.795 45.052 1.00 25.55 61 PRO B O 1
ATOM 2181 N N . GLN B 1 62 ? 89.423 72.861 46.687 1.00 30.18 62 GLN B N 1
ATOM 2182 C CA . GLN B 1 62 ? 88.762 71.842 47.482 1.00 36.89 62 GLN B CA 1
ATOM 2183 C C . GLN B 1 62 ? 87.340 72.310 47.749 1.00 34.58 62 GLN B C 1
ATOM 2184 O O . GLN B 1 62 ? 87.107 73.490 48.019 1.00 37.95 62 GLN B O 1
ATOM 2190 N N . GLY B 1 63 ? 86.394 71.382 47.660 1.00 28.75 63 GLY B N 1
ATOM 2191 C CA . GLY B 1 63 ? 85.001 71.720 47.872 1.00 22.37 63 GLY B CA 1
ATOM 2192 C C . GLY B 1 63 ? 84.274 71.841 46.544 1.00 22.91 63 GLY B C 1
ATOM 2193 O O . GLY B 1 63 ? 83.049 71.943 46.501 1.00 27.76 63 GLY B O 1
ATOM 2194 N N . GLN B 1 64 ? 85.022 71.830 45.448 1.00 18.19 64 GLN B N 1
ATOM 2195 C CA . GLN B 1 64 ? 84.403 71.939 44.137 1.00 20.71 64 GLN B CA 1
ATOM 2196 C C . GLN B 1 64 ? 84.611 70.677 43.309 1.00 20.33 64 GLN B C 1
ATOM 2197 O O . GLN B 1 64 ? 84.499 70.696 42.085 1.00 21.36 64 GLN B O 1
ATOM 2203 N N . TYR B 1 65 ? 84.914 69.580 43.997 1.00 18.52 65 TYR B N 1
ATOM 2204 C CA . TYR B 1 65 ? 85.109 68.289 43.355 1.00 17.86 65 TYR B CA 1
ATOM 2205 C C . TYR B 1 65 ? 84.988 67.182 44.388 1.00 17.66 65 TYR B C 1
ATOM 2206 O O . TYR B 1 65 ? 85.044 67.434 45.588 1.00 20.47 65 TYR B O 1
ATOM 2215 N N . ASP B 1 66 ? 84.796 65.959 43.908 1.00 20.65 66 ASP B N 1
ATOM 2216 C CA . ASP B 1 66 ? 84.703 64.779 44.766 1.00 15.07 66 ASP B CA 1
ATOM 2217 C C . ASP B 1 66 ? 85.662 63.784 44.114 1.00 16.44 66 ASP B C 1
ATOM 2218 O O . ASP B 1 66 ? 85.289 63.051 43.195 1.00 19.04 66 ASP B O 1
ATOM 2223 N N . LEU B 1 67 ? 86.906 63.801 44.591 1.00 15.03 67 LEU B N 1
ATOM 2224 C CA . LEU B 1 67 ? 87.998 62.977 44.072 1.00 10.57 67 LEU B CA 1
ATOM 2225 C C . LEU B 1 67 ? 87.668 61.549 43.667 1.00 11.17 67 LEU B C 1
ATOM 2226 O O . LEU B 1 67 ? 88.119 61.087 42.617 1.00 11.33 67 LEU B O 1
ATOM 2231 N N . GLN B 1 68 ? 86.901 60.842 44.489 1.00 10.14 68 GLN B N 1
ATOM 2232 C CA . GLN B 1 68 ? 86.556 59.463 44.162 1.00 11.47 68 GLN B CA 1
ATOM 2233 C C . GLN B 1 68 ? 85.748 59.400 42.869 1.00 12.99 68 GLN B C 1
ATOM 2234 O O . GLN B 1 68 ? 85.833 58.429 42.118 1.00 16.20 68 GLN B O 1
ATOM 2240 N N . GLY B 1 69 ? 84.972 60.446 42.604 1.00 10.92 69 GLY B N 1
ATOM 2241 C CA . GLY B 1 69 ? 84.192 60.479 41.381 1.00 10.46 69 GLY B CA 1
ATOM 2242 C C . GLY B 1 69 ? 85.099 60.623 40.172 1.00 11.41 69 GLY B C 1
ATOM 2243 O O . GLY B 1 69 ? 84.828 60.064 39.109 1.00 14.01 69 GLY B O 1
ATOM 2244 N N . ILE B 1 70 ? 86.188 61.371 40.331 1.00 10.72 70 ILE B N 1
ATOM 2245 C CA . ILE B 1 70 ? 87.132 61.584 39.240 1.00 10.40 70 ILE B CA 1
ATOM 2246 C C . ILE B 1 70 ? 88.007 60.351 39.019 1.00 11.82 70 ILE B C 1
ATOM 2247 O O . ILE B 1 70 ? 88.185 59.905 37.886 1.00 16.40 70 ILE B O 1
ATOM 2252 N N . LEU B 1 71 ? 88.545 59.799 40.101 1.00 11.03 71 LEU B N 1
ATOM 2253 C CA . LEU B 1 71 ? 89.405 58.624 40.010 1.00 12.83 71 LEU B CA 1
ATOM 2254 C C . LEU B 1 71 ? 88.687 57.389 39.474 1.00 10.70 71 LEU B C 1
ATOM 2255 O O . LEU B 1 71 ? 89.185 56.715 38.570 1.00 11.74 71 LEU B O 1
ATOM 2260 N N . ARG B 1 72 ? 87.517 57.080 40.018 1.00 10.86 72 ARG B N 1
ATOM 2261 C CA . ARG B 1 72 ? 86.799 55.909 39.538 1.00 10.03 72 ARG B CA 1
ATOM 2262 C C . ARG B 1 72 ? 86.310 56.121 38.110 1.00 12.14 72 ARG B C 1
ATOM 2263 O O . ARG B 1 72 ? 86.223 55.175 37.332 1.00 14.70 72 ARG B O 1
ATOM 2271 N N . GLY B 1 73 ? 86.003 57.369 37.764 1.00 11.18 73 GLY B N 1
ATOM 2272 C CA . GLY B 1 73 ? 85.553 57.668 36.416 1.00 7.52 73 GLY B CA 1
ATOM 2273 C C . GLY B 1 73 ? 86.675 57.435 35.419 1.00 9.58 73 GLY B C 1
ATOM 2274 O O . GLY B 1 73 ? 86.442 57.117 34.254 1.00 11.87 73 GLY B O 1
ATOM 2275 N N . LEU B 1 74 ? 87.907 57.591 35.882 1.00 12.95 74 LEU B N 1
ATOM 2276 C CA . LEU B 1 74 ? 89.066 57.383 35.031 1.00 12.27 74 LEU B CA 1
ATOM 2277 C C . LEU B 1 74 ? 89.368 55.895 34.774 1.00 13.52 74 LEU B C 1
ATOM 2278 O O . LEU B 1 74 ? 89.738 55.540 33.655 1.00 14.33 74 LEU B O 1
ATOM 2283 N N . THR B 1 75 ? 89.222 55.020 35.774 1.00 9.17 75 THR B N 1
ATOM 2284 C CA . THR B 1 75 ? 89.483 53.597 35.512 1.00 13.79 75 THR B CA 1
ATOM 2285 C C . THR B 1 75 ? 88.461 53.099 34.515 1.00 11.05 75 THR B C 1
ATOM 2286 O O . THR B 1 75 ? 88.778 52.324 33.620 1.00 15.03 75 THR B O 1
ATOM 2290 N N . PHE B 1 76 ? 87.220 53.524 34.715 1.00 10.72 76 PHE B N 1
ATOM 2291 C CA . PHE B 1 76 ? 86.131 53.129 33.842 1.00 9.49 76 PHE B CA 1
ATOM 2292 C C . PHE B 1 76 ? 86.427 53.531 32.395 1.00 9.28 76 PHE B C 1
ATOM 2293 O O . PHE B 1 76 ? 86.503 52.681 31.508 1.00 12.88 76 PHE B O 1
ATOM 2301 N N . ASN B 1 77 ? 86.625 54.824 32.169 1.00 9.83 77 ASN B N 1
ATOM 2302 C CA . ASN B 1 77 ? 86.883 55.334 30.830 1.00 10.47 77 ASN B CA 1
ATOM 2303 C C . ASN B 1 77 ? 88.226 54.958 30.208 1.00 9.79 77 ASN B C 1
ATOM 2304 O O . ASN B 1 77 ? 88.288 54.619 29.028 1.00 12.59 77 ASN B O 1
ATOM 2309 N N . ILE B 1 78 ? 89.300 55.009 30.986 1.00 11.61 78 ILE B N 1
ATOM 2310 C CA . ILE B 1 78 ? 90.606 54.663 30.446 1.00 11.84 78 ILE B CA 1
ATOM 2311 C C . ILE B 1 78 ? 90.667 53.192 30.052 1.00 9.31 78 ILE B C 1
ATOM 2312 O O . ILE B 1 78 ? 91.197 52.851 28.993 1.00 12.15 78 ILE B O 1
ATOM 2317 N N . ASN B 1 79 ? 90.135 52.320 30.902 1.00 10.81 79 ASN B N 1
ATOM 2318 C CA . ASN B 1 79 ? 90.133 50.889 30.600 1.00 13.63 79 ASN B CA 1
ATOM 2319 C C . ASN B 1 79 ? 89.200 50.639 29.410 1.00 12.88 79 ASN B C 1
ATOM 2320 O O . ASN B 1 79 ? 89.499 49.822 28.536 1.00 13.69 79 ASN B O 1
ATOM 2325 N N . GLY B 1 80 ? 88.073 51.350 29.382 1.00 11.77 80 GLY B N 1
ATOM 2326 C CA . GLY B 1 80 ? 87.136 51.211 28.280 1.00 13.48 80 GLY B CA 1
ATOM 2327 C C . GLY B 1 80 ? 87.827 51.466 26.946 1.00 14.51 80 GLY B C 1
ATOM 2328 O O . GLY B 1 80 ? 87.646 50.718 25.986 1.00 15.65 80 GLY B O 1
ATOM 2329 N N . HIS B 1 81 ? 88.631 52.523 26.891 1.00 13.47 81 HIS B N 1
ATOM 2330 C CA . HIS B 1 81 ? 89.367 52.885 25.681 1.00 13.58 81 HIS B CA 1
ATOM 2331 C C . HIS B 1 81 ? 90.449 51.856 25.347 1.00 12.23 81 HIS B C 1
ATOM 2332 O O . HIS B 1 81 ? 90.459 51.293 24.252 1.00 16.68 81 HIS B O 1
ATOM 2339 N N . LYS B 1 82 ? 91.349 51.605 26.294 1.00 11.97 82 LYS B N 1
ATOM 2340 C CA . LYS B 1 82 ? 92.443 50.659 26.086 1.00 12.65 82 LYS B CA 1
ATOM 2341 C C . LYS B 1 82 ? 91.995 49.248 25.700 1.00 13.25 82 LYS B C 1
ATOM 2342 O O . LYS B 1 82 ? 92.582 48.628 24.811 1.00 13.15 82 LYS B O 1
ATOM 2348 N N . LEU B 1 83 ? 90.956 48.742 26.357 1.00 9.51 83 LEU B N 1
ATOM 2349 C CA . LEU B 1 83 ? 90.470 47.400 26.069 1.00 9.66 83 LEU B CA 1
ATOM 2350 C C . LEU B 1 83 ? 89.841 47.282 24.682 1.00 12.41 83 LEU B C 1
ATOM 2351 O O . LEU B 1 83 ? 89.977 46.251 24.022 1.00 12.74 83 LEU B O 1
ATOM 2356 N N . HIS B 1 84 ? 89.144 48.324 24.238 1.00 10.89 84 HIS B N 1
ATOM 2357 C CA . HIS B 1 84 ? 88.536 48.287 22.912 1.00 12.45 84 HIS B CA 1
ATOM 2358 C C . HIS B 1 84 ? 89.617 48.403 21.845 1.00 14.98 84 HIS B C 1
ATOM 2359 O O . HIS B 1 84 ? 89.501 47.822 20.770 1.00 18.53 84 HIS B O 1
ATOM 2366 N N . ALA B 1 85 ? 90.676 49.146 22.149 1.00 15.08 85 ALA B N 1
ATOM 2367 C CA . ALA B 1 85 ? 91.779 49.315 21.211 1.00 16.04 85 ALA B CA 1
ATOM 2368 C C . ALA B 1 85 ? 92.444 47.964 20.939 1.00 17.25 85 ALA B C 1
ATOM 2369 O O . ALA B 1 85 ? 92.858 47.685 19.816 1.00 19.13 85 ALA B O 1
ATOM 2371 N N . ILE B 1 86 ? 92.554 47.128 21.969 1.00 18.80 86 ILE B N 1
ATOM 2372 C CA . ILE B 1 86 ? 93.154 45.808 21.804 1.00 13.35 86 ILE B CA 1
ATOM 2373 C C . ILE B 1 86 ? 92.163 44.935 21.046 1.00 14.90 86 ILE B C 1
ATOM 2374 O O . ILE B 1 86 ? 92.524 44.224 20.115 1.00 15.89 86 ILE B O 1
ATOM 2379 N N . TYR B 1 87 ? 90.905 45.009 21.459 1.00 11.77 87 TYR B N 1
ATOM 2380 C CA . TYR B 1 87 ? 89.825 44.243 20.850 1.00 15.80 87 TYR B CA 1
ATOM 2381 C C . TYR B 1 87 ? 89.794 44.352 19.316 1.00 15.59 87 TYR B C 1
ATOM 2382 O O . TYR B 1 87 ? 89.779 43.331 18.627 1.00 16.58 87 TYR B O 1
ATOM 2391 N N . TRP B 1 88 ? 89.787 45.579 18.790 1.00 13.12 88 TRP B N 1
ATOM 2392 C CA . TRP B 1 88 ? 89.751 45.795 17.336 1.00 16.71 88 TRP B CA 1
ATOM 2393 C C . TRP B 1 88 ? 90.909 45.110 16.616 1.00 17.42 88 TRP B C 1
ATOM 2394 O O . TRP B 1 88 ? 90.723 44.515 15.556 1.00 19.38 88 TRP B O 1
ATOM 2405 N N . ASN B 1 89 ? 92.106 45.209 17.189 1.00 18.65 89 ASN B N 1
ATOM 2406 C CA . ASN B 1 89 ? 93.295 44.609 16.595 1.00 16.85 89 ASN B CA 1
ATOM 2407 C C . ASN B 1 89 ? 93.373 43.104 16.822 1.00 16.67 89 ASN B C 1
ATOM 2408 O O . ASN B 1 89 ? 94.065 42.395 16.095 1.00 16.92 89 ASN B O 1
ATOM 2413 N N . ASN B 1 90 ? 92.659 42.622 17.832 1.00 16.64 90 ASN B N 1
ATOM 2414 C CA . ASN B 1 90 ? 92.661 41.204 18.162 1.00 15.55 90 ASN B CA 1
ATOM 2415 C C . ASN B 1 90 ? 91.705 40.412 17.269 1.00 17.87 90 ASN B C 1
ATOM 2416 O O . ASN B 1 90 ? 91.526 39.205 17.447 1.00 18.01 90 ASN B O 1
ATOM 2421 N N . MET B 1 91 ? 91.082 41.102 16.319 1.00 16.44 91 MET B N 1
ATOM 2422 C CA . MET B 1 91 ? 90.166 40.468 15.380 1.00 16.73 91 MET B CA 1
ATOM 2423 C C . MET B 1 91 ? 90.640 40.783 13.963 1.00 20.40 91 MET B C 1
ATOM 2424 O O . MET B 1 91 ? 91.391 41.734 13.752 1.00 18.81 91 MET B O 1
ATOM 2429 N N . ALA B 1 92 ? 90.215 39.975 12.997 1.00 22.66 92 ALA B N 1
ATOM 2430 C CA . ALA B 1 92 ? 90.599 40.180 11.604 1.00 21.76 92 ALA B CA 1
ATOM 2431 C C . ALA B 1 92 ? 89.498 39.657 10.689 1.00 26.25 92 ALA B C 1
ATOM 2432 O O . ALA B 1 92 ? 88.774 38.723 11.047 1.00 23.55 92 ALA B O 1
ATOM 2434 N N . PRO B 1 93 ? 89.353 40.255 9.494 1.00 29.77 93 PRO B N 1
ATOM 2435 C CA . PRO B 1 93 ? 88.317 39.818 8.555 1.00 31.86 93 PRO B CA 1
ATOM 2436 C C . PRO B 1 93 ? 88.289 38.306 8.370 1.00 38.69 93 PRO B C 1
ATOM 2437 O O . PRO B 1 93 ? 89.321 37.642 8.446 1.00 34.30 93 PRO B O 1
ATOM 2441 N N . ALA B 1 94 ? 87.089 37.783 8.135 1.00 49.27 94 ALA B N 1
ATOM 2442 C CA . ALA B 1 94 ? 86.842 36.355 7.947 1.00 55.88 94 ALA B CA 1
ATOM 2443 C C . ALA B 1 94 ? 88.041 35.531 7.499 1.00 58.77 94 ALA B C 1
ATOM 2444 O O . ALA B 1 94 ? 88.460 34.612 8.197 1.00 61.48 94 ALA B O 1
ATOM 2446 N N . GLY B 1 95 ? 88.584 35.857 6.331 1.00 60.25 95 GLY B N 1
ATOM 2447 C CA . GLY B 1 95 ? 89.719 35.115 5.809 1.00 62.19 95 GLY B CA 1
ATOM 2448 C C . GLY B 1 95 ? 91.006 35.194 6.614 1.00 64.06 95 GLY B C 1
ATOM 2449 O O . GLY B 1 95 ? 91.585 34.168 6.972 1.00 66.38 95 GLY B O 1
ATOM 2450 N N . LYS B 1 96 ? 91.462 36.409 6.894 1.00 64.55 96 LYS B N 1
ATOM 2451 C CA . LYS B 1 96 ? 92.693 36.621 7.647 1.00 63.11 96 LYS B CA 1
ATOM 2452 C C . LYS B 1 96 ? 92.595 36.135 9.094 1.00 60.27 96 LYS B C 1
ATOM 2453 O O . LYS B 1 96 ? 93.568 35.631 9.656 1.00 63.20 96 LYS B O 1
ATOM 2459 N N . GLY B 1 97 ? 91.417 36.290 9.692 1.00 55.38 97 GLY B N 1
ATOM 2460 C CA . GLY B 1 97 ? 91.220 35.869 11.068 1.00 45.24 97 GLY B CA 1
ATOM 2461 C C . GLY B 1 97 ? 90.659 34.466 11.195 1.00 41.06 97 GLY B C 1
ATOM 2462 O O . GLY B 1 97 ? 90.282 33.846 10.205 1.00 40.78 97 GLY B O 1
ATOM 2463 N N . GLY B 1 98 ? 90.603 33.965 12.424 1.00 37.23 98 GLY B N 1
ATOM 2464 C CA . GLY B 1 98 ? 90.087 32.631 12.658 1.00 32.82 98 GLY B CA 1
ATOM 2465 C C . GLY B 1 98 ? 91.179 31.591 12.553 1.00 31.43 98 GLY B C 1
ATOM 2466 O O . GLY B 1 98 ? 92.359 31.928 12.472 1.00 37.14 98 GLY B O 1
ATOM 2467 N N . GLY B 1 99 ? 90.792 30.323 12.554 1.00 30.12 99 GLY B N 1
ATOM 2468 C CA . GLY B 1 99 ? 91.776 29.265 12.449 1.00 29.19 99 GLY B CA 1
ATOM 2469 C C . GLY B 1 99 ? 92.366 28.858 13.780 1.00 29.64 99 GLY B C 1
ATOM 2470 O O . GLY B 1 99 ? 91.727 28.991 14.821 1.00 33.05 99 GLY B O 1
ATOM 2471 N N . LYS B 1 100 ? 93.598 28.364 13.743 1.00 29.70 100 LYS B N 1
ATOM 2472 C CA . LYS B 1 100 ? 94.289 27.913 14.941 1.00 32.24 100 LYS B CA 1
ATOM 2473 C C . LYS B 1 100 ? 95.559 28.738 15.153 1.00 29.26 100 LYS B C 1
ATOM 2474 O O . LYS B 1 100 ? 96.166 29.217 14.196 1.00 31.33 100 LYS B O 1
ATOM 2480 N N . PRO B 1 101 ? 95.969 28.934 16.415 1.00 23.89 101 PRO B N 1
ATOM 2481 C CA . PRO B 1 101 ? 97.185 29.718 16.639 1.00 21.60 101 PRO B CA 1
ATOM 2482 C C . PRO B 1 101 ? 98.436 28.977 16.185 1.00 24.26 101 PRO B C 1
ATOM 2483 O O . PRO B 1 101 ? 98.398 27.785 15.889 1.00 24.67 101 PRO B O 1
ATOM 2487 N N . GLY B 1 102 ? 99.548 29.697 16.142 1.00 26.07 102 GLY B N 1
ATOM 2488 C CA . GLY B 1 102 ? 100.807 29.099 15.743 1.00 27.09 102 GLY B CA 1
ATOM 2489 C C . GLY B 1 102 ? 101.924 29.659 16.601 1.00 29.84 102 GLY B C 1
ATOM 2490 O O . GLY B 1 102 ? 101.662 30.297 17.619 1.00 30.15 102 GLY B O 1
ATOM 2491 N N . GLY B 1 103 ? 103.166 29.415 16.197 1.00 29.21 103 GLY B N 1
ATOM 2492 C CA . GLY B 1 103 ? 104.309 29.922 16.938 1.00 27.05 103 GLY B CA 1
ATOM 2493 C C . GLY B 1 103 ? 104.358 29.542 18.406 1.00 27.99 103 GLY B C 1
ATOM 2494 O O . GLY B 1 103 ? 103.826 28.508 18.815 1.00 29.57 103 GLY B O 1
ATOM 2495 N N . ALA B 1 104 ? 105.004 30.388 19.203 1.00 26.46 104 ALA B N 1
ATOM 2496 C CA . ALA B 1 104 ? 105.142 30.149 20.636 1.00 25.25 104 ALA B CA 1
ATOM 2497 C C . ALA B 1 104 ? 103.800 30.034 21.353 1.00 23.85 104 ALA B C 1
ATOM 2498 O O . ALA B 1 104 ? 103.669 29.282 22.321 1.00 24.48 104 ALA B O 1
ATOM 2500 N N . LEU B 1 105 ? 102.807 30.784 20.885 1.00 21.67 105 LEU B N 1
ATOM 2501 C CA . LEU B 1 105 ? 101.485 30.749 21.496 1.00 21.60 105 LEU B CA 1
ATOM 2502 C C . LEU B 1 105 ? 100.873 29.352 21.406 1.00 21.71 105 LEU B C 1
ATOM 2503 O O . LEU B 1 105 ? 100.383 28.817 22.399 1.00 19.03 105 LEU B O 1
ATOM 2508 N N . ALA B 1 106 ? 100.911 28.764 20.214 1.00 20.06 106 ALA B N 1
ATOM 2509 C CA . ALA B 1 106 ? 100.356 27.428 20.005 1.00 22.70 106 ALA B CA 1
ATOM 2510 C C . ALA B 1 106 ? 101.077 26.416 20.882 1.00 22.68 106 ALA B C 1
ATOM 2511 O O . ALA B 1 106 ? 100.481 25.472 21.390 1.00 25.44 106 ALA B O 1
ATOM 2513 N N . ASP B 1 107 ? 102.372 26.628 21.058 1.00 25.51 107 ASP B N 1
ATOM 2514 C CA . ASP B 1 107 ? 103.190 25.732 21.858 1.00 27.39 107 ASP B CA 1
ATOM 2515 C C . ASP B 1 107 ? 102.853 25.787 23.343 1.00 23.43 107 ASP B C 1
ATOM 2516 O O . ASP B 1 107 ? 102.806 24.759 24.016 1.00 22.98 107 ASP B O 1
ATOM 2521 N N . LEU B 1 108 ? 102.628 26.991 23.853 1.00 23.73 108 LEU B N 1
ATOM 2522 C CA . LEU B 1 108 ? 102.289 27.175 25.257 1.00 20.31 108 LEU B CA 1
ATOM 2523 C C . LEU B 1 108 ? 100.904 26.617 25.553 1.00 21.44 108 LEU B C 1
ATOM 2524 O O . LEU B 1 108 ? 100.679 26.015 26.604 1.00 16.98 108 LEU B O 1
ATOM 2529 N N . ILE B 1 109 ? 99.973 26.825 24.625 1.00 22.67 109 ILE B N 1
ATOM 2530 C CA . ILE B 1 109 ? 98.609 26.337 24.803 1.00 23.13 109 ILE B CA 1
ATOM 2531 C C . ILE B 1 109 ? 98.608 24.811 24.894 1.00 24.29 109 ILE B C 1
ATOM 2532 O O . ILE B 1 109 ? 97.864 24.229 25.685 1.00 26.14 109 ILE B O 1
ATOM 2537 N N . ASP B 1 110 ? 99.454 24.170 24.092 1.00 24.59 110 ASP B N 1
ATOM 2538 C CA . ASP B 1 110 ? 99.550 22.713 24.093 1.00 24.46 110 ASP B CA 1
ATOM 2539 C C . ASP B 1 110 ? 100.083 22.206 25.419 1.00 23.49 110 ASP B C 1
ATOM 2540 O O . ASP B 1 110 ? 99.567 21.242 25.984 1.00 23.66 110 ASP B O 1
ATOM 2545 N N . LYS B 1 111 ? 101.128 22.860 25.908 1.00 20.97 111 LYS B N 1
ATOM 2546 C CA . LYS B 1 111 ? 101.757 22.469 27.160 1.00 22.85 111 LYS B CA 1
ATOM 2547 C C . LYS B 1 111 ? 100.885 22.697 28.392 1.00 23.44 111 LYS B C 1
ATOM 2548 O O . LYS B 1 111 ? 100.945 21.927 29.360 1.00 18.97 111 LYS B O 1
ATOM 2554 N N . GLN B 1 112 ? 100.079 23.753 28.357 1.00 19.17 112 GLN B N 1
ATOM 2555 C CA . GLN B 1 112 ? 99.242 24.090 29.500 1.00 16.74 112 GLN B CA 1
ATOM 2556 C C . GLN B 1 112 ? 97.792 23.633 29.419 1.00 17.03 112 GLN B C 1
ATOM 2557 O O . GLN B 1 112 ? 97.136 23.484 30.449 1.00 15.97 112 GLN B O 1
ATOM 2563 N N . TYR B 1 113 ? 97.287 23.405 28.209 1.00 17.73 113 TYR B N 1
ATOM 2564 C CA . TYR B 1 113 ? 95.901 22.966 28.053 1.00 18.97 113 TYR B CA 1
ATOM 2565 C C . TYR B 1 113 ? 95.780 21.620 27.348 1.00 19.46 113 TYR B C 1
ATOM 2566 O O . TYR B 1 113 ? 94.687 21.077 27.221 1.00 20.93 113 TYR B O 1
ATOM 2575 N N . GLY B 1 114 ? 96.906 21.081 26.896 1.00 22.30 114 GLY B N 1
ATOM 2576 C CA . GLY B 1 114 ? 96.883 19.799 26.215 1.00 19.79 114 GLY B CA 1
ATOM 2577 C C . GLY B 1 114 ? 96.682 19.937 24.720 1.00 21.26 114 GLY B C 1
ATOM 2578 O O . GLY B 1 114 ? 97.288 19.212 23.939 1.00 25.77 114 GLY B O 1
ATOM 2579 N N . SER B 1 115 ? 95.834 20.874 24.316 1.00 21.59 115 SER B N 1
ATOM 2580 C CA . SER B 1 115 ? 95.566 21.093 22.905 1.00 20.56 115 SER B CA 1
ATOM 2581 C C . SER B 1 115 ? 94.733 22.353 22.712 1.00 22.36 115 SER B C 1
ATOM 2582 O O . SER B 1 115 ? 94.175 22.891 23.669 1.00 22.66 115 SER B O 1
ATOM 2585 N N . PHE B 1 116 ? 94.652 22.826 21.472 1.00 20.79 116 PHE B N 1
ATOM 2586 C CA . PHE B 1 116 ? 93.872 24.018 21.178 1.00 20.89 116 PHE B CA 1
ATOM 2587 C C . PHE B 1 116 ? 92.378 23.788 21.430 1.00 20.66 116 PHE B C 1
ATOM 2588 O O . PHE B 1 116 ? 91.664 24.704 21.827 1.00 20.47 116 PHE B O 1
ATOM 2596 N N . ASP B 1 117 ? 91.917 22.561 21.204 1.00 24.86 117 ASP B N 1
ATOM 2597 C CA . ASP B 1 117 ? 90.513 22.213 21.403 1.00 26.72 117 ASP B CA 1
ATOM 2598 C C . ASP B 1 117 ? 90.090 22.318 22.861 1.00 23.44 117 ASP B C 1
ATOM 2599 O O . ASP B 1 117 ? 89.002 22.805 23.155 1.00 26.13 117 ASP B O 1
ATOM 2604 N N . ARG B 1 118 ? 90.944 21.854 23.771 1.00 20.21 118 ARG B N 1
ATOM 2605 C CA . ARG B 1 118 ? 90.640 21.917 25.197 1.00 19.22 118 ARG B CA 1
ATOM 2606 C C . ARG B 1 118 ? 90.669 23.366 25.634 1.00 17.43 118 ARG B C 1
ATOM 2607 O O . ARG B 1 118 ? 89.796 23.817 26.371 1.00 20.22 118 ARG B O 1
ATOM 2615 N N . PHE B 1 119 ? 91.687 24.089 25.177 1.00 17.70 119 PHE B N 1
ATOM 2616 C CA . PHE B 1 119 ? 91.833 25.497 25.511 1.00 18.56 119 PHE B CA 1
ATOM 2617 C C . PHE B 1 119 ? 90.563 26.235 25.113 1.00 20.07 119 PHE B C 1
ATOM 2618 O O . PHE B 1 119 ? 90.014 27.015 25.895 1.00 21.46 119 PHE B O 1
ATOM 2626 N N . LYS B 1 120 ? 90.101 25.979 23.891 1.00 18.16 120 LYS B N 1
ATOM 2627 C CA . LYS B 1 120 ? 88.894 26.610 23.373 1.00 21.76 120 LYS B CA 1
ATOM 2628 C C . LYS B 1 120 ? 87.699 26.290 24.270 1.00 20.23 120 LYS B C 1
ATOM 2629 O O . LYS B 1 120 ? 86.850 27.148 24.534 1.00 19.20 120 LYS B O 1
ATOM 2635 N N . GLN B 1 121 ? 87.645 25.047 24.738 1.00 20.17 121 GLN B N 1
ATOM 2636 C CA . GLN B 1 121 ? 86.568 24.593 25.605 1.00 16.92 121 GLN B CA 1
ATOM 2637 C C . GLN B 1 121 ? 86.605 25.314 26.944 1.00 16.80 121 GLN B C 1
ATOM 2638 O O . GLN B 1 121 ? 85.582 25.807 27.422 1.00 16.63 121 GLN B O 1
ATOM 2644 N N . VAL B 1 122 ? 87.788 25.374 27.548 1.00 16.50 122 VAL B N 1
ATOM 2645 C CA . VAL B 1 122 ? 87.942 26.022 28.848 1.00 16.19 122 VAL B CA 1
ATOM 2646 C C . VAL B 1 122 ? 87.744 27.535 28.753 1.00 14.29 122 VAL B C 1
ATOM 2647 O O . VAL B 1 122 ? 87.125 28.133 29.630 1.00 14.06 122 VAL B O 1
ATOM 2651 N N . PHE B 1 123 ? 88.254 28.148 27.690 1.00 12.56 123 PHE B N 1
ATOM 2652 C CA . PHE B 1 123 ? 88.102 29.588 27.513 1.00 12.49 123 PHE B CA 1
ATOM 2653 C C . PHE B 1 123 ? 86.630 29.941 27.333 1.00 15.44 123 PHE B C 1
ATOM 2654 O O . PHE B 1 123 ? 86.140 30.922 27.894 1.00 20.77 123 PHE B O 1
ATOM 2662 N N . SER B 1 124 ? 85.922 29.133 26.552 1.00 17.54 124 SER B N 1
ATOM 2663 C CA . SER B 1 124 ? 84.507 29.374 26.308 1.00 16.72 124 SER B CA 1
ATOM 2664 C C . SER B 1 124 ? 83.705 29.199 27.584 1.00 15.35 124 SER B C 1
ATOM 2665 O O . SER B 1 124 ? 82.796 29.982 27.863 1.00 19.65 124 SER B O 1
ATOM 2668 N N . GLU B 1 125 ? 84.038 28.170 28.357 1.00 12.25 125 GLU B N 1
ATOM 2669 C CA . GLU B 1 125 ? 83.341 27.912 29.614 1.00 15.07 125 GLU B CA 1
ATOM 2670 C C . GLU B 1 125 ? 83.505 29.100 30.570 1.00 9.70 125 GLU B C 1
ATOM 2671 O O . GLU B 1 125 ? 82.563 29.501 31.249 1.00 8.60 125 GLU B O 1
ATOM 2677 N N . SER B 1 126 ? 84.711 29.656 30.613 1.00 11.99 126 SER B N 1
ATOM 2678 C CA . SER B 1 126 ? 85.007 30.800 31.476 1.00 11.87 126 SER B CA 1
ATOM 2679 C C . SER B 1 126 ? 84.238 32.030 31.003 1.00 10.16 126 SER B C 1
ATOM 2680 O O . SER B 1 126 ? 83.670 32.768 31.802 1.00 10.47 126 SER B O 1
ATOM 2683 N N . ALA B 1 127 ? 84.229 32.241 29.692 1.00 11.60 127 ALA B N 1
ATOM 2684 C CA . ALA B 1 127 ? 83.537 33.379 29.105 1.00 13.36 127 ALA B CA 1
ATOM 2685 C C . ALA B 1 127 ? 82.035 33.323 29.375 1.00 16.74 127 ALA B C 1
ATOM 2686 O O . ALA B 1 127 ? 81.397 34.353 29.608 1.00 14.60 127 ALA B O 1
ATOM 2688 N N . ASN B 1 128 ? 81.469 32.120 29.342 1.00 13.80 128 ASN B N 1
ATOM 2689 C CA . ASN B 1 128 ? 80.044 31.961 29.582 1.00 10.43 128 ASN B CA 1
ATOM 2690 C C . ASN B 1 128 ? 79.689 32.092 31.058 1.00 12.29 128 ASN B C 1
ATOM 2691 O O . ASN B 1 128 ? 78.528 32.314 31.396 1.00 15.33 128 ASN B O 1
ATOM 2696 N N . SER B 1 129 ? 80.684 31.954 31.933 1.00 11.89 129 SER B N 1
ATOM 2697 C CA . SER B 1 129 ? 80.459 32.052 33.374 1.00 11.81 129 SER B CA 1
ATOM 2698 C C . SER B 1 129 ? 80.445 33.492 33.882 1.00 12.80 129 SER B C 1
ATOM 2699 O O . SER B 1 129 ? 80.056 33.749 35.017 1.00 13.15 129 SER B O 1
ATOM 2702 N N . LEU B 1 130 ? 80.869 34.428 33.039 1.00 15.80 130 LEU B N 1
ATOM 2703 C CA . LEU B 1 130 ? 80.904 35.834 33.417 1.00 14.34 130 LEU B CA 1
ATOM 2704 C C . LEU B 1 130 ? 79.517 36.345 33.811 1.00 13.74 130 LEU B C 1
ATOM 2705 O O . LEU B 1 130 ? 78.577 36.284 33.022 1.00 15.16 130 LEU B O 1
ATOM 2710 N N . PRO B 1 131 ? 79.370 36.850 35.047 1.00 13.54 131 PRO B N 1
ATOM 2711 C CA . PRO B 1 131 ? 78.076 37.362 35.500 1.00 11.05 131 PRO B CA 1
ATOM 2712 C C . PRO B 1 131 ? 77.825 38.808 35.083 1.00 13.81 131 PRO B C 1
ATOM 2713 O O . PRO B 1 131 ? 78.267 39.742 35.756 1.00 15.66 131 PRO B O 1
ATOM 2717 N N . GLY B 1 132 ? 77.120 38.992 33.970 1.00 14.51 132 GLY B N 1
ATOM 2718 C CA . GLY B 1 132 ? 76.813 40.335 33.509 1.00 10.81 132 GLY B CA 1
ATOM 2719 C C . GLY B 1 132 ? 77.751 40.825 32.431 1.00 9.22 132 GLY B C 1
ATOM 2720 O O . GLY B 1 132 ? 78.327 40.024 31.705 1.00 10.44 132 GLY B O 1
ATOM 2721 N N . SER B 1 133 ? 77.909 42.144 32.337 1.00 9.12 133 SER B N 1
ATOM 2722 C CA . SER B 1 133 ? 78.776 42.765 31.337 1.00 11.93 133 SER B CA 1
ATOM 2723 C C . SER B 1 133 ? 80.249 42.756 31.729 1.00 10.88 133 SER B C 1
ATOM 2724 O O . SER B 1 133 ? 80.595 42.948 32.891 1.00 19.15 133 SER B O 1
ATOM 2727 N N . GLY B 1 134 ? 81.116 42.545 30.746 1.00 9.38 134 GLY B N 1
ATOM 2728 C CA . GLY B 1 134 ? 82.538 42.514 31.013 1.00 10.09 134 GLY B CA 1
ATOM 2729 C C . GLY B 1 134 ? 83.313 41.947 29.841 1.00 12.08 134 GLY B C 1
ATOM 2730 O O . GLY B 1 134 ? 82.867 42.005 28.697 1.00 10.80 134 GLY B O 1
ATOM 2731 N N . TRP B 1 135 ? 84.483 41.397 30.134 1.00 10.57 135 TRP B N 1
ATOM 2732 C CA . TRP B 1 135 ? 85.345 40.811 29.117 1.00 9.34 135 TRP B CA 1
ATOM 2733 C C . TRP B 1 135 ? 85.961 39.536 29.673 1.00 12.33 135 TRP B C 1
ATOM 2734 O O . TRP B 1 135 ? 85.964 39.320 30.882 1.00 13.98 135 TRP B O 1
ATOM 2745 N N . THR B 1 136 ? 86.468 38.689 28.786 1.00 13.92 136 THR B N 1
ATOM 2746 C CA . THR B 1 136 ? 87.181 37.495 29.212 1.00 12.78 136 THR B CA 1
ATOM 2747 C C . THR B 1 136 ? 88.529 37.690 28.529 1.00 15.47 136 THR B C 1
ATOM 2748 O O . THR B 1 136 ? 88.611 37.950 27.326 1.00 12.24 136 THR B O 1
ATOM 2752 N N . VAL B 1 137 ? 89.590 37.605 29.316 1.00 16.57 137 VAL B N 1
ATOM 2753 C CA . VAL B 1 137 ? 90.926 37.844 28.805 1.00 14.67 137 VAL B CA 1
ATOM 2754 C C . VAL B 1 137 ? 91.887 36.698 29.064 1.00 14.37 137 VAL B C 1
ATOM 2755 O O . VAL B 1 137 ? 91.668 35.870 29.951 1.00 14.89 137 VAL B O 1
ATOM 2759 N N . LEU B 1 138 ? 92.947 36.659 28.264 1.00 12.21 138 LEU B N 1
ATOM 2760 C CA . LEU B 1 138 ? 94.008 35.679 28.419 1.00 13.45 138 LEU B CA 1
ATOM 2761 C C . LEU B 1 138 ? 95.272 36.512 28.621 1.00 13.07 138 LEU B C 1
ATOM 2762 O O . LEU B 1 138 ? 95.701 37.234 27.717 1.00 16.89 138 LEU B O 1
ATOM 2767 N N . TYR B 1 139 ? 95.842 36.441 29.819 1.00 15.76 139 TYR B N 1
ATOM 2768 C CA . TYR B 1 139 ? 97.061 37.180 30.133 1.00 16.63 139 TYR B CA 1
ATOM 2769 C C . TYR B 1 139 ? 98.246 36.242 30.010 1.00 17.19 139 TYR B C 1
ATOM 2770 O O . TYR B 1 139 ? 98.095 35.021 30.008 1.00 15.64 139 TYR B O 1
ATOM 2779 N N . TYR B 1 140 ? 99.429 36.824 29.892 1.00 17.43 140 TYR B N 1
ATOM 2780 C CA . TYR B 1 140 ? 100.641 36.031 29.875 1.00 17.59 140 TYR B CA 1
ATOM 2781 C C . TYR B 1 140 ? 101.362 36.469 31.142 1.00 15.83 140 TYR B C 1
ATOM 2782 O O . TYR B 1 140 ? 101.704 37.644 31.286 1.00 12.99 140 TYR B O 1
ATOM 2791 N N . ASP B 1 141 ? 101.558 35.541 32.072 1.00 16.82 141 ASP B N 1
ATOM 2792 C CA . ASP B 1 141 ? 102.249 35.857 33.316 1.00 20.62 141 ASP B CA 1
ATOM 2793 C C . ASP B 1 141 ? 103.738 35.570 33.170 1.00 22.69 141 ASP B C 1
ATOM 2794 O O . ASP B 1 141 ? 104.160 34.415 33.163 1.00 23.00 141 ASP B O 1
ATOM 2799 N N . ASN B 1 142 ? 104.529 36.629 33.050 1.00 24.09 142 ASN B N 1
ATOM 2800 C CA . ASN B 1 142 ? 105.973 36.500 32.894 1.00 33.10 142 ASN B CA 1
ATOM 2801 C C . ASN B 1 142 ? 106.639 35.866 34.115 1.00 30.99 142 ASN B C 1
ATOM 2802 O O . ASN B 1 142 ? 107.704 35.257 34.005 1.00 33.44 142 ASN B O 1
ATOM 2807 N N . GLU B 1 143 ? 106.013 36.010 35.278 1.00 26.70 143 GLU B N 1
ATOM 2808 C CA . GLU B 1 143 ? 106.569 35.452 36.498 1.00 24.79 143 GLU B CA 1
ATOM 2809 C C . GLU B 1 143 ? 106.506 33.928 36.505 1.00 23.85 143 GLU B C 1
ATOM 2810 O O . GLU B 1 143 ? 107.526 33.260 36.680 1.00 25.29 143 GLU B O 1
ATOM 2816 N N . SER B 1 144 ? 105.309 33.385 36.313 1.00 20.51 144 SER B N 1
ATOM 2817 C CA . SER B 1 144 ? 105.119 31.939 36.327 1.00 19.96 144 SER B CA 1
ATOM 2818 C C . SER B 1 144 ? 105.223 31.322 34.941 1.00 18.93 144 SER B C 1
ATOM 2819 O O . SER B 1 144 ? 105.536 30.142 34.804 1.00 19.43 144 SER B O 1
ATOM 2822 N N . GLY B 1 145 ? 104.950 32.122 33.917 1.00 19.65 145 GLY B N 1
ATOM 2823 C CA . GLY B 1 145 ? 105.006 31.629 32.553 1.00 14.59 145 GLY B CA 1
ATOM 2824 C C . GLY B 1 145 ? 103.660 31.080 32.118 1.00 18.43 145 GLY B C 1
ATOM 2825 O O . GLY B 1 145 ? 103.525 30.549 31.019 1.00 18.39 145 GLY B O 1
ATOM 2826 N N . ASN B 1 146 ? 102.660 31.216 32.984 1.00 16.75 146 ASN B N 1
ATOM 2827 C CA . ASN B 1 146 ? 101.318 30.725 32.694 1.00 16.13 146 ASN B CA 1
ATOM 2828 C C . ASN B 1 146 ? 100.506 31.667 31.824 1.00 15.23 146 ASN B C 1
ATOM 2829 O O . ASN B 1 146 ? 100.681 32.883 31.873 1.00 16.48 146 ASN B O 1
ATOM 2834 N N . LEU B 1 147 ? 99.623 31.086 31.020 1.00 14.08 147 LEU B N 1
ATOM 2835 C CA . LEU B 1 147 ? 98.712 31.858 30.183 1.00 17.48 147 LEU B CA 1
ATOM 2836 C C . LEU B 1 147 ? 97.462 31.841 31.062 1.00 17.87 147 LEU B C 1
ATOM 2837 O O . LEU B 1 147 ? 96.738 30.849 31.089 1.00 27.92 147 LEU B O 1
ATOM 2842 N N . GLN B 1 148 ? 97.219 32.925 31.793 1.00 14.02 148 GLN B N 1
ATOM 2843 C CA . GLN B 1 148 ? 96.085 32.982 32.709 1.00 11.54 148 GLN B CA 1
ATOM 2844 C C . GLN B 1 148 ? 94.778 33.525 32.151 1.00 14.83 148 GLN B C 1
ATOM 2845 O O . GLN B 1 148 ? 94.724 34.641 31.628 1.00 17.43 148 GLN B O 1
ATOM 2851 N N . ILE B 1 149 ? 93.720 32.730 32.276 1.00 12.11 149 ILE B N 1
ATOM 2852 C CA . ILE B 1 149 ? 92.403 33.146 31.814 1.00 14.36 149 ILE B CA 1
ATOM 2853 C C . ILE B 1 149 ? 91.764 33.921 32.959 1.00 13.36 149 ILE B C 1
ATOM 2854 O O . ILE B 1 149 ? 91.990 33.607 34.128 1.00 13.00 149 ILE B O 1
ATOM 2859 N N . MET B 1 150 ? 90.967 34.929 32.625 1.00 14.80 150 MET B N 1
ATOM 2860 C CA . MET B 1 150 ? 90.289 35.715 33.645 1.00 14.25 150 MET B CA 1
ATOM 2861 C C . MET B 1 150 ? 89.053 36.415 33.101 1.00 12.66 150 MET B C 1
ATOM 2862 O O . MET B 1 150 ? 89.056 36.893 31.971 1.00 13.68 150 MET B O 1
ATOM 2867 N N . THR B 1 151 ? 87.992 36.453 33.903 1.00 15.12 151 THR B N 1
ATOM 2868 C CA . THR B 1 151 ? 86.770 37.148 33.511 1.00 11.99 151 THR B CA 1
ATOM 2869 C C . THR B 1 151 ? 86.846 38.513 34.196 1.00 12.65 151 THR B C 1
ATOM 2870 O O . THR B 1 151 ? 87.048 38.604 35.407 1.00 7.49 151 THR B O 1
ATOM 2874 N N . VAL B 1 152 ? 86.708 39.570 33.406 1.00 12.09 152 VAL B N 1
ATOM 2875 C CA . VAL B 1 152 ? 86.781 40.927 33.920 1.00 10.60 152 VAL B CA 1
ATOM 2876 C C . VAL B 1 152 ? 85.380 41.522 33.981 1.00 11.25 152 VAL B C 1
ATOM 2877 O O . VAL B 1 152 ? 84.647 41.496 32.994 1.00 14.95 152 VAL B O 1
ATOM 2881 N N . GLU B 1 153 ? 85.006 42.038 35.147 1.00 9.61 153 GLU B N 1
ATOM 2882 C CA . GLU B 1 153 ? 83.694 42.639 35.327 1.00 10.29 153 GLU B CA 1
ATOM 2883 C C . GLU B 1 153 ? 83.792 44.122 34.981 1.00 11.92 153 GLU B C 1
ATOM 2884 O O . GLU B 1 153 ? 84.717 44.810 35.413 1.00 11.41 153 GLU B O 1
ATOM 2890 N N . ASN B 1 154 ? 82.836 44.604 34.190 1.00 11.04 154 ASN B N 1
ATOM 2891 C CA . ASN B 1 154 ? 82.846 45.987 33.728 1.00 9.78 154 ASN B CA 1
ATOM 2892 C C . ASN B 1 154 ? 84.170 46.102 32.981 1.00 9.74 154 ASN B C 1
ATOM 2893 O O . ASN B 1 154 ? 84.623 45.113 32.415 1.00 10.34 154 ASN B O 1
ATOM 2898 N N . HIS B 1 155 ? 84.796 47.276 32.969 1.00 10.47 155 HIS B N 1
ATOM 2899 C CA . HIS B 1 155 ? 86.077 47.431 32.269 1.00 10.23 155 HIS B CA 1
ATOM 2900 C C . HIS B 1 155 ? 87.255 47.395 33.232 1.00 10.01 155 HIS B C 1
ATOM 2901 O O . HIS B 1 155 ? 88.404 47.260 32.805 1.00 8.26 155 HIS B O 1
ATOM 2908 N N . PHE B 1 156 ? 86.973 47.495 34.528 1.00 7.39 156 PHE B N 1
ATOM 2909 C CA . PHE B 1 156 ? 88.044 47.620 35.503 1.00 8.20 156 PHE B CA 1
ATOM 2910 C C . PHE B 1 156 ? 88.131 46.686 36.697 1.00 11.39 156 PHE B C 1
ATOM 2911 O O . PHE B 1 156 ? 88.955 46.912 37.582 1.00 10.61 156 PHE B O 1
ATOM 2919 N N . MET B 1 157 ? 87.308 45.651 36.758 1.00 8.93 157 MET B N 1
ATOM 2920 C CA . MET B 1 157 ? 87.388 44.762 37.906 1.00 11.16 157 MET B CA 1
ATOM 2921 C C . MET B 1 157 ? 87.930 43.389 37.529 1.00 14.91 157 MET B C 1
ATOM 2922 O O . MET B 1 157 ? 87.526 42.818 36.515 1.00 11.60 157 MET B O 1
ATOM 2927 N N . ASN B 1 158 ? 88.856 42.890 38.355 1.00 13.08 158 ASN B N 1
ATOM 2928 C CA . ASN B 1 158 ? 89.503 41.578 38.206 1.00 12.51 158 ASN B CA 1
ATOM 2929 C C . ASN B 1 158 ? 90.772 41.505 37.356 1.00 10.94 158 ASN B C 1
ATOM 2930 O O . ASN B 1 158 ? 91.255 40.416 37.072 1.00 15.38 158 ASN B O 1
ATOM 2935 N N . HIS B 1 159 ? 91.309 42.646 36.939 1.00 11.96 159 HIS B N 1
ATOM 2936 C CA . HIS B 1 159 ? 92.541 42.652 36.152 1.00 10.60 159 HIS B CA 1
ATOM 2937 C C . HIS B 1 159 ? 93.673 42.178 37.062 1.00 11.07 159 HIS B C 1
ATOM 2938 O O . HIS B 1 159 ? 93.620 42.363 38.277 1.00 10.45 159 HIS B O 1
ATOM 2945 N N . ILE B 1 160 ? 94.688 41.554 36.480 1.00 10.08 160 ILE B N 1
ATOM 2946 C CA . ILE B 1 160 ? 95.839 41.133 37.257 1.00 12.23 160 ILE B CA 1
ATOM 2947 C C . ILE B 1 160 ? 96.854 42.202 36.894 1.00 12.98 160 ILE B C 1
ATOM 2948 O O . ILE B 1 160 ? 97.215 42.355 35.727 1.00 9.90 160 ILE B O 1
ATOM 2953 N N . ALA B 1 161 ? 97.280 42.962 37.897 1.00 13.37 161 ALA B N 1
ATOM 2954 C CA . ALA B 1 161 ? 98.212 44.063 37.699 1.00 11.36 161 ALA B CA 1
ATOM 2955 C C . ALA B 1 161 ? 99.420 43.772 36.809 1.00 13.48 161 ALA B C 1
ATOM 2956 O O . ALA B 1 161 ? 100.067 42.727 36.930 1.00 16.55 161 ALA B O 1
ATOM 2958 N N . GLU B 1 162 ? 99.699 44.717 35.909 1.00 11.82 162 GLU B N 1
ATOM 2959 C CA . GLU B 1 162 ? 100.840 44.672 34.989 1.00 12.49 162 GLU B CA 1
ATOM 2960 C C . GLU B 1 162 ? 100.897 43.609 33.895 1.00 12.10 162 GLU B C 1
ATOM 2961 O O . GLU B 1 162 ? 101.733 43.708 33.003 1.00 14.01 162 GLU B O 1
ATOM 2967 N N . LEU B 1 163 ? 100.038 42.599 33.944 1.00 12.15 163 LEU B N 1
ATOM 2968 C CA . LEU B 1 163 ? 100.086 41.549 32.927 1.00 10.89 163 LEU B CA 1
ATOM 2969 C C . LEU B 1 163 ? 99.530 41.983 31.575 1.00 13.52 163 LEU B C 1
ATOM 2970 O O . LEU B 1 163 ? 98.491 42.643 31.495 1.00 14.06 163 LEU B O 1
ATOM 2975 N N . PRO B 1 164 ? 100.228 41.619 30.489 1.00 14.02 164 PRO B N 1
ATOM 2976 C CA . PRO B 1 164 ? 99.803 41.969 29.131 1.00 15.60 164 PRO B CA 1
ATOM 2977 C C . PRO B 1 164 ? 98.670 41.079 28.635 1.00 16.46 164 PRO B C 1
ATOM 2978 O O . PRO B 1 164 ? 98.617 39.893 28.961 1.00 16.89 164 PRO B O 1
ATOM 2982 N N . VAL B 1 165 ? 97.770 41.665 27.848 1.00 14.08 165 VAL B N 1
ATOM 2983 C CA . VAL B 1 165 ? 96.635 40.949 27.285 1.00 13.33 165 VAL B CA 1
ATOM 2984 C C . VAL B 1 165 ? 97.062 40.291 25.972 1.00 15.91 165 VAL B C 1
ATOM 2985 O O . VAL B 1 165 ? 97.627 40.941 25.090 1.00 17.51 165 VAL B O 1
ATOM 2989 N N . ILE B 1 166 ? 96.798 38.995 25.852 1.00 17.04 166 ILE B N 1
ATOM 2990 C CA . ILE B 1 166 ? 97.161 38.246 24.654 1.00 16.92 166 ILE B CA 1
ATOM 2991 C C . ILE B 1 166 ? 95.946 38.021 23.758 1.00 16.51 166 ILE B C 1
ATOM 2992 O O . ILE B 1 166 ? 96.032 38.142 22.538 1.00 17.44 166 ILE B O 1
ATOM 2997 N N . LEU B 1 167 ? 94.821 37.690 24.386 1.00 15.64 167 LEU B N 1
ATOM 2998 C CA . LEU B 1 167 ? 93.567 37.422 23.690 1.00 16.16 167 LEU B CA 1
ATOM 2999 C C . LEU B 1 167 ? 92.431 38.062 24.494 1.00 16.02 167 LEU B C 1
ATOM 3000 O O . LEU B 1 167 ? 92.461 38.058 25.726 1.00 15.72 167 LEU B O 1
ATOM 3005 N N . ILE B 1 168 ? 91.428 38.605 23.808 1.00 16.40 168 ILE B N 1
ATOM 3006 C CA . ILE B 1 168 ? 90.325 39.262 24.504 1.00 16.01 168 ILE B CA 1
ATOM 3007 C C . ILE B 1 168 ? 88.984 39.266 23.759 1.00 15.53 168 ILE B C 1
ATOM 3008 O O . ILE B 1 168 ? 88.943 39.427 22.541 1.00 14.40 168 ILE B O 1
ATOM 3013 N N . VAL B 1 169 ? 87.896 39.097 24.513 1.00 14.09 169 VAL B N 1
ATOM 3014 C CA . VAL B 1 169 ? 86.541 39.099 23.970 1.00 9.80 169 VAL B CA 1
ATOM 3015 C C . VAL B 1 169 ? 85.693 40.076 24.758 1.00 12.30 169 VAL B C 1
ATOM 3016 O O . VAL B 1 169 ? 85.638 39.998 25.987 1.00 14.55 169 VAL B O 1
ATOM 3020 N N . ASP B 1 170 ? 85.016 40.974 24.052 1.00 14.29 170 ASP B N 1
ATOM 3021 C CA . ASP B 1 170 ? 84.139 41.957 24.681 1.00 14.61 170 ASP B CA 1
ATOM 3022 C C . ASP B 1 170 ? 82.809 41.261 24.943 1.00 14.94 170 ASP B C 1
ATOM 3023 O O . ASP B 1 170 ? 82.226 40.680 24.027 1.00 18.09 170 ASP B O 1
ATOM 3028 N N . GLU B 1 171 ? 82.333 41.307 26.185 1.00 14.83 171 GLU B N 1
ATOM 3029 C CA . GLU B 1 171 ? 81.070 40.659 26.521 1.00 12.19 171 GLU B CA 1
ATOM 3030 C C . GLU B 1 171 ? 80.013 41.616 27.041 1.00 12.36 171 GLU B C 1
ATOM 3031 O O . GLU B 1 171 ? 79.059 41.201 27.703 1.00 11.74 171 GLU B O 1
ATOM 3037 N N . PHE B 1 172 ? 80.190 42.902 26.748 1.00 10.12 172 PHE B N 1
ATOM 3038 C CA . PHE B 1 172 ? 79.205 43.902 27.137 1.00 9.02 172 PHE B CA 1
ATOM 3039 C C . PHE B 1 172 ? 78.076 43.589 26.167 1.00 11.25 172 PHE B C 1
ATOM 3040 O O . PHE B 1 172 ? 78.338 43.166 25.040 1.00 10.02 172 PHE B O 1
ATOM 3048 N N . GLU B 1 173 ? 76.828 43.777 26.582 1.00 12.36 173 GLU B N 1
ATOM 3049 C CA . GLU B 1 173 ? 75.711 43.464 25.697 1.00 13.40 173 GLU B CA 1
ATOM 3050 C C . GLU B 1 173 ? 75.751 44.206 24.357 1.00 14.70 173 GLU B C 1
ATOM 3051 O O . GLU B 1 173 ? 75.353 43.659 23.333 1.00 20.07 173 GLU B O 1
ATOM 3057 N N . HIS B 1 174 ? 76.249 45.437 24.345 1.00 12.64 174 HIS B N 1
ATOM 3058 C CA . HIS B 1 174 ? 76.314 46.194 23.098 1.00 10.53 174 HIS B CA 1
ATOM 3059 C C . HIS B 1 174 ? 77.230 45.548 22.065 1.00 13.44 174 HIS B C 1
ATOM 3060 O O . HIS B 1 174 ? 77.203 45.910 20.896 1.00 14.08 174 HIS B O 1
ATOM 3067 N N . ALA B 1 175 ? 78.038 44.586 22.487 1.00 15.42 175 ALA B N 1
ATOM 3068 C CA . ALA B 1 175 ? 78.950 43.927 21.562 1.00 15.22 175 ALA B CA 1
ATOM 3069 C C . ALA B 1 175 ? 78.272 42.884 20.666 1.00 17.27 175 ALA B C 1
ATOM 3070 O O . ALA B 1 175 ? 78.845 42.474 19.652 1.00 15.30 175 ALA B O 1
ATOM 3072 N N . TYR B 1 176 ? 77.054 42.470 21.021 1.00 13.19 176 TYR B N 1
ATOM 3073 C CA . TYR B 1 176 ? 76.362 41.452 20.235 1.00 13.12 176 TYR B CA 1
ATOM 3074 C C . TYR B 1 176 ? 74.846 41.540 20.193 1.00 15.17 176 TYR B C 1
ATOM 3075 O O . TYR B 1 176 ? 74.220 40.877 19.372 1.00 16.37 176 TYR B O 1
ATOM 3084 N N . TYR B 1 177 ? 74.252 42.351 21.060 1.00 15.59 177 TYR B N 1
ATOM 3085 C CA . TYR B 1 177 ? 72.798 42.421 21.129 1.00 16.71 177 TYR B CA 1
ATOM 3086 C C . TYR B 1 177 ? 71.992 42.664 19.860 1.00 19.39 177 TYR B C 1
ATOM 3087 O O . TYR B 1 177 ? 71.001 41.973 19.628 1.00 15.29 177 TYR B O 1
ATOM 3096 N N . LEU B 1 178 ? 72.396 43.629 19.040 1.00 18.50 178 LEU B N 1
ATOM 3097 C CA . LEU B 1 178 ? 71.645 43.918 17.821 1.00 18.17 178 LEU B CA 1
ATOM 3098 C C . LEU B 1 178 ? 71.492 42.691 16.928 1.00 19.24 178 LEU B C 1
ATOM 3099 O O . LEU B 1 178 ? 70.474 42.530 16.260 1.00 22.09 178 LEU B O 1
ATOM 3104 N N . GLN B 1 179 ? 72.496 41.821 16.936 1.00 17.12 179 GLN B N 1
ATOM 3105 C CA . GLN B 1 179 ? 72.491 40.635 16.092 1.00 14.79 179 GLN B CA 1
ATOM 3106 C C . GLN B 1 179 ? 72.114 39.321 16.778 1.00 17.47 179 GLN B C 1
ATOM 3107 O O . GLN B 1 179 ? 71.373 38.514 16.217 1.00 20.35 179 GLN B O 1
ATOM 3113 N N . TYR B 1 180 ? 72.614 39.108 17.990 1.00 20.23 180 TYR B N 1
ATOM 3114 C CA . TYR B 1 180 ? 72.352 37.865 18.711 1.00 15.83 180 TYR B CA 1
ATOM 3115 C C . TYR B 1 180 ? 71.373 37.990 19.864 1.00 14.92 180 TYR B C 1
ATOM 3116 O O . TYR B 1 180 ? 70.977 36.986 20.453 1.00 15.07 180 TYR B O 1
ATOM 3125 N N . LYS B 1 181 ? 70.977 39.215 20.185 1.00 15.66 181 LYS B N 1
ATOM 3126 C CA . LYS B 1 181 ? 70.069 39.431 21.300 1.00 15.96 181 LYS B CA 1
ATOM 3127 C C . LYS B 1 181 ? 70.711 38.860 22.560 1.00 16.94 181 LYS B C 1
ATOM 3128 O O . LYS B 1 181 ? 71.905 39.045 22.794 1.00 16.94 181 LYS B O 1
ATOM 3134 N N . ASN B 1 182 ? 69.922 38.151 23.359 1.00 18.45 182 ASN B N 1
ATOM 3135 C CA . ASN B 1 182 ? 70.421 37.579 24.601 1.00 19.74 182 ASN B CA 1
ATOM 3136 C C . ASN B 1 182 ? 71.227 36.297 24.410 1.00 21.05 182 ASN B C 1
ATOM 3137 O O . ASN B 1 182 ? 71.627 35.659 25.385 1.00 25.20 182 ASN B O 1
ATOM 3142 N N . LYS B 1 183 ? 71.481 35.924 23.160 1.00 17.97 183 LYS B N 1
ATOM 3143 C CA . LYS B 1 183 ? 72.233 34.704 22.879 1.00 21.11 183 LYS B CA 1
ATOM 3144 C C . LYS B 1 183 ? 73.741 34.937 22.890 1.00 19.34 183 LYS B C 1
ATOM 3145 O O . LYS B 1 183 ? 74.403 34.843 21.856 1.00 19.33 183 LYS B O 1
ATOM 3151 N N . ARG B 1 184 ? 74.278 35.230 24.071 1.00 18.39 184 ARG B N 1
ATOM 3152 C CA . ARG B 1 184 ? 75.708 35.491 24.231 1.00 18.77 184 ARG B CA 1
ATOM 3153 C C . ARG B 1 184 ? 76.577 34.298 23.825 1.00 14.97 184 ARG B C 1
ATOM 3154 O O . ARG B 1 184 ? 77.656 34.472 23.258 1.00 16.03 184 ARG B O 1
ATOM 3162 N N . GLY B 1 185 ? 76.100 33.091 24.107 1.00 14.24 185 GLY B N 1
ATOM 3163 C CA . GLY B 1 185 ? 76.847 31.900 23.746 1.00 14.08 185 GLY B CA 1
ATOM 3164 C C . GLY B 1 185 ? 77.029 31.770 22.242 1.00 16.97 185 GLY B C 1
ATOM 3165 O O . GLY B 1 185 ? 78.069 31.301 21.777 1.00 15.96 185 GLY B O 1
ATOM 3166 N N . ASP B 1 186 ? 76.019 32.182 21.478 1.00 13.89 186 ASP B N 1
ATOM 3167 C CA . ASP B 1 186 ? 76.084 32.110 20.019 1.00 15.54 186 ASP B CA 1
ATOM 3168 C C . ASP B 1 186 ? 77.138 33.085 19.513 1.00 15.43 186 ASP B C 1
ATOM 3169 O O . ASP B 1 186 ? 77.891 32.781 18.591 1.00 16.25 186 ASP B O 1
ATOM 3174 N N . TYR B 1 187 ? 77.183 34.264 20.124 1.00 17.38 187 TYR B N 1
ATOM 3175 C CA . TYR B 1 187 ? 78.146 35.290 19.742 1.00 14.62 187 TYR B CA 1
ATOM 3176 C C . TYR B 1 187 ? 79.566 34.794 20.006 1.00 14.46 187 TYR B C 1
ATOM 3177 O O . TYR B 1 187 ? 80.462 34.974 19.177 1.00 17.57 187 TYR B O 1
ATOM 3186 N N . LEU B 1 188 ? 79.762 34.154 21.155 1.00 13.87 188 LEU B N 1
ATOM 3187 C CA . LEU B 1 188 ? 81.077 33.633 21.522 1.00 17.44 188 LEU B CA 1
ATOM 3188 C C . LEU B 1 188 ? 81.572 32.586 20.530 1.00 14.95 188 LEU B C 1
ATOM 3189 O O . LEU B 1 188 ? 82.758 32.537 20.214 1.00 17.96 188 LEU B O 1
ATOM 3194 N N . ASN B 1 189 ? 80.663 31.750 20.039 1.00 13.35 189 ASN B N 1
ATOM 3195 C CA . ASN B 1 189 ? 81.030 30.718 19.077 1.00 15.27 189 ASN B CA 1
ATOM 3196 C C . ASN B 1 189 ? 81.406 31.367 17.755 1.00 16.90 189 ASN B C 1
ATOM 3197 O O . ASN B 1 189 ? 82.301 30.899 17.055 1.00 20.65 189 ASN B O 1
ATOM 3202 N N . ALA B 1 190 ? 80.712 32.449 17.413 1.00 16.58 190 ALA B N 1
ATOM 3203 C CA . ALA B 1 190 ? 80.975 33.153 16.163 1.00 13.06 190 ALA B CA 1
ATOM 3204 C C . ALA B 1 190 ? 82.312 33.862 16.217 1.00 12.81 190 ALA B C 1
ATOM 3205 O O . ALA B 1 190 ? 83.087 33.823 15.266 1.00 17.16 190 ALA B O 1
ATOM 3207 N N . TRP B 1 191 ? 82.570 34.510 17.347 1.00 16.12 191 TRP B N 1
ATOM 3208 C CA . TRP B 1 191 ? 83.801 35.261 17.563 1.00 18.15 191 TRP B CA 1
ATOM 3209 C C . TRP B 1 191 ? 85.077 34.481 17.218 1.00 17.84 191 TRP B C 1
ATOM 3210 O O . TRP B 1 191 ? 86.023 35.048 16.664 1.00 18.80 191 TRP B O 1
ATOM 3221 N N . TRP B 1 192 ? 85.101 33.188 17.532 1.00 15.66 192 TRP B N 1
ATOM 3222 C CA . TRP B 1 192 ? 86.269 32.355 17.249 1.00 17.34 192 TRP B CA 1
ATOM 3223 C C . TRP B 1 192 ? 86.691 32.407 15.776 1.00 20.94 192 TRP B C 1
ATOM 3224 O O . TRP B 1 192 ? 87.858 32.181 15.448 1.00 21.45 192 TRP B O 1
ATOM 3235 N N . ASN B 1 193 ? 85.741 32.707 14.895 1.00 20.18 193 ASN B N 1
ATOM 3236 C CA . ASN B 1 193 ? 86.014 32.770 13.465 1.00 17.42 193 ASN B CA 1
ATOM 3237 C C . ASN B 1 193 ? 86.718 34.040 13.005 1.00 21.65 193 ASN B C 1
ATOM 3238 O O . ASN B 1 193 ? 87.210 34.099 11.876 1.00 23.81 193 ASN B O 1
ATOM 3243 N N . VAL B 1 194 ? 86.767 35.061 13.856 1.00 17.00 194 VAL B N 1
ATOM 3244 C CA . VAL B 1 194 ? 87.425 36.305 13.461 1.00 18.75 194 VAL B CA 1
ATOM 3245 C C . VAL B 1 194 ? 88.619 36.670 14.348 1.00 18.64 194 VAL B C 1
ATOM 3246 O O . VAL B 1 194 ? 89.166 37.766 14.249 1.00 22.99 194 VAL B O 1
ATOM 3250 N N . VAL B 1 195 ? 89.028 35.744 15.207 1.00 19.99 195 VAL B N 1
ATOM 3251 C CA . VAL B 1 195 ? 90.157 35.985 16.092 1.00 17.39 195 VAL B CA 1
ATOM 3252 C C . VAL B 1 195 ? 91.429 36.130 15.268 1.00 21.39 195 VAL B C 1
ATOM 3253 O O . VAL B 1 195 ? 91.692 35.326 14.376 1.00 20.33 195 VAL B O 1
ATOM 3257 N N . ASN B 1 196 ? 92.213 37.161 15.566 1.00 20.66 196 ASN B N 1
ATOM 3258 C CA . ASN B 1 196 ? 93.463 37.411 14.857 1.00 19.14 196 ASN B CA 1
ATOM 3259 C C . ASN B 1 196 ? 94.640 36.801 15.621 1.00 22.38 196 ASN B C 1
ATOM 3260 O O . ASN B 1 196 ? 95.259 37.459 16.462 1.00 24.61 196 ASN B O 1
ATOM 3265 N N . TRP B 1 197 ? 94.954 35.545 15.323 1.00 18.03 197 TRP B N 1
ATOM 3266 C CA . TRP B 1 197 ? 96.041 34.861 16.007 1.00 17.66 197 TRP B CA 1
ATOM 3267 C C . TRP B 1 197 ? 97.414 35.466 15.740 1.00 18.49 197 TRP B C 1
ATOM 3268 O O . TRP B 1 197 ? 98.332 35.306 16.543 1.00 19.57 197 TRP B O 1
ATOM 3279 N N . ASP B 1 198 ? 97.562 36.166 14.621 1.00 21.34 198 ASP B N 1
ATOM 3280 C CA . ASP B 1 198 ? 98.842 36.785 14.304 1.00 24.09 198 ASP B CA 1
ATOM 3281 C C . ASP B 1 198 ? 99.083 37.885 15.315 1.00 22.89 198 ASP B C 1
ATOM 3282 O O . ASP B 1 198 ? 100.185 38.037 15.837 1.00 26.98 198 ASP B O 1
ATOM 3287 N N . ASP B 1 199 ? 98.029 38.644 15.590 1.00 20.16 199 ASP B N 1
ATOM 3288 C CA . ASP B 1 199 ? 98.082 39.738 16.544 1.00 18.59 199 ASP B CA 1
ATOM 3289 C C . ASP B 1 199 ? 98.411 39.183 17.924 1.00 19.57 199 ASP B C 1
ATOM 3290 O O . ASP B 1 199 ? 99.256 39.726 18.636 1.00 18.45 199 ASP B O 1
ATOM 3295 N N . ALA B 1 200 ? 97.740 38.092 18.290 1.00 17.65 200 ALA B N 1
ATOM 3296 C CA . ALA B 1 200 ? 97.952 37.449 19.583 1.00 16.08 200 ALA B CA 1
ATOM 3297 C C . ALA B 1 200 ? 99.388 36.946 19.755 1.00 19.02 200 ALA B C 1
ATOM 3298 O O . ALA B 1 200 ? 99.989 37.123 20.816 1.00 22.09 200 ALA B O 1
ATOM 3300 N N . GLU B 1 201 ? 99.939 36.319 18.719 1.00 21.35 201 GLU B N 1
ATOM 3301 C CA . GLU B 1 201 ? 101.304 35.808 18.794 1.00 21.45 201 GLU B CA 1
ATOM 3302 C C . GLU B 1 201 ? 102.307 36.964 18.882 1.00 24.00 201 GLU B C 1
ATOM 3303 O O . GLU B 1 201 ? 103.334 36.853 19.553 1.00 23.84 201 GLU B O 1
ATOM 3309 N N . LYS B 1 202 ? 101.998 38.073 18.212 1.00 24.79 202 LYS B N 1
ATOM 3310 C CA . LYS B 1 202 ? 102.858 39.258 18.223 1.00 27.73 202 LYS B CA 1
ATOM 3311 C C . LYS B 1 202 ? 102.955 39.845 19.632 1.00 27.47 202 LYS B C 1
ATOM 3312 O O . LYS B 1 202 ? 104.029 40.261 20.073 1.00 26.93 202 LYS B O 1
ATOM 3318 N N . ARG B 1 203 ? 101.823 39.881 20.330 1.00 26.72 203 ARG B N 1
ATOM 3319 C CA . ARG B 1 203 ? 101.784 40.409 21.689 1.00 25.66 203 ARG B CA 1
ATOM 3320 C C . ARG B 1 203 ? 102.601 39.512 22.625 1.00 26.11 203 ARG B C 1
ATOM 3321 O O . ARG B 1 203 ? 103.343 39.999 23.480 1.00 27.19 203 ARG B O 1
ATOM 3329 N N . LEU B 1 204 ? 102.474 38.200 22.448 1.00 23.98 204 LEU B N 1
ATOM 3330 C CA . LEU B 1 204 ? 103.206 37.249 23.271 1.00 22.31 204 LEU B CA 1
ATOM 3331 C C . LEU B 1 204 ? 104.711 37.389 23.072 1.00 24.05 204 LEU B C 1
ATOM 3332 O O . LEU B 1 204 ? 105.471 37.430 24.037 1.00 24.32 204 LEU B O 1
ATOM 3337 N N . GLN B 1 205 ? 105.137 37.462 21.815 1.00 27.73 205 GLN B N 1
ATOM 3338 C CA . GLN B 1 205 ? 106.556 37.587 21.490 1.00 30.39 205 GLN B CA 1
ATOM 3339 C C . GLN B 1 205 ? 107.191 38.796 22.159 1.00 34.28 205 GLN B C 1
ATOM 3340 O O . GLN B 1 205 ? 108.383 38.797 22.457 1.00 41.06 205 GLN B O 1
ATOM 3346 N N . LYS B 1 206 ? 106.385 39.823 22.394 1.00 36.34 206 LYS B N 1
ATOM 3347 C CA . LYS B 1 206 ? 106.861 41.042 23.021 1.00 39.44 206 LYS B CA 1
ATOM 3348 C C . LYS B 1 206 ? 107.337 40.838 24.458 1.00 39.88 206 LYS B C 1
ATOM 3349 O O . LYS B 1 206 ? 108.149 41.614 24.955 1.00 44.72 206 LYS B O 1
ATOM 3355 N N . TYR B 1 207 ? 106.843 39.798 25.124 1.00 39.55 207 TYR B N 1
ATOM 3356 C CA . TYR B 1 207 ? 107.221 39.550 26.516 1.00 40.46 207 TYR B CA 1
ATOM 3357 C C . TYR B 1 207 ? 107.974 38.255 26.783 1.00 41.36 207 TYR B C 1
ATOM 3358 O O . TYR B 1 207 ? 108.390 38.000 27.910 1.00 44.60 207 TYR B O 1
ATOM 3367 N N . LEU B 1 208 ? 108.149 37.438 25.754 1.00 44.95 208 LEU B N 1
ATOM 3368 C CA . LEU B 1 208 ? 108.857 36.179 25.920 1.00 50.08 208 LEU B CA 1
ATOM 3369 C C . LEU B 1 208 ? 110.341 36.410 26.178 1.00 57.61 208 LEU B C 1
ATOM 3370 O O . LEU B 1 208 ? 111.013 37.114 25.419 1.00 59.52 208 LEU B O 1
ATOM 3375 N N . ASN B 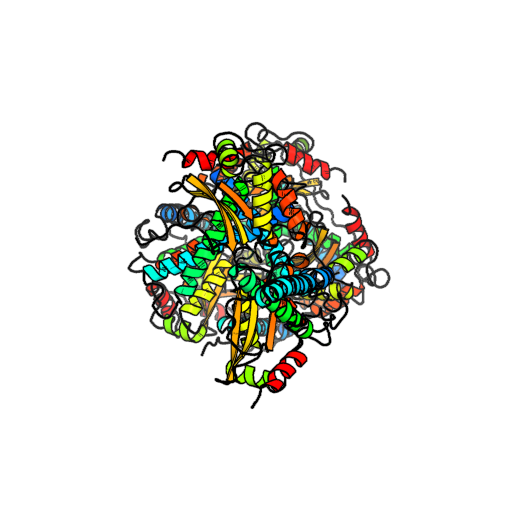1 209 ? 110.841 35.814 27.259 1.00 66.04 209 ASN B N 1
ATOM 3376 C CA . ASN B 1 209 ? 112.247 35.927 27.644 1.00 74.49 209 ASN B CA 1
ATOM 3377 C C . ASN B 1 209 ? 112.683 37.377 27.837 1.00 78.27 209 ASN B C 1
ATOM 3378 O O . ASN B 1 209 ? 113.807 37.752 27.496 1.00 79.42 209 ASN B O 1
ATOM 3383 N N . LYS B 1 210 ? 111.786 38.186 28.388 1.00 82.57 210 LYS B N 1
ATOM 3384 C CA . LYS B 1 210 ? 112.069 39.595 28.633 1.00 88.48 210 LYS B CA 1
ATOM 3385 C C . LYS B 1 210 ? 111.497 40.017 29.984 1.00 92.01 210 LYS B C 1
ATOM 3386 O O . LYS B 1 210 ? 110.598 39.308 30.492 1.00 93.81 210 LYS B O 1
ATOM 3393 N N . VAL C 1 3 ? 90.676 2.243 29.778 1.00 82.67 3 VAL C N 1
ATOM 3394 C CA . VAL C 1 3 ? 90.067 3.508 30.282 1.00 82.07 3 VAL C CA 1
ATOM 3395 C C . VAL C 1 3 ? 88.974 3.985 29.333 1.00 78.86 3 VAL C C 1
ATOM 3396 O O . VAL C 1 3 ? 89.254 4.394 28.207 1.00 81.48 3 VAL C O 1
ATOM 3400 N N . ILE C 1 4 ? 87.730 3.932 29.801 1.00 73.29 4 ILE C N 1
ATOM 3401 C CA . ILE C 1 4 ? 86.578 4.349 29.007 1.00 69.77 4 ILE C CA 1
ATOM 3402 C C . ILE C 1 4 ? 86.654 3.796 27.589 1.00 62.67 4 ILE C C 1
ATOM 3403 O O . ILE C 1 4 ? 87.302 4.372 26.716 1.00 63.65 4 ILE C O 1
ATOM 3408 N N . GLN C 1 5 ? 85.984 2.676 27.362 1.00 55.12 5 GLN C N 1
ATOM 3409 C CA . GLN C 1 5 ? 85.996 2.063 26.048 1.00 51.35 5 GLN C CA 1
ATOM 3410 C C . GLN C 1 5 ? 84.831 1.109 25.867 1.00 43.78 5 GLN C C 1
ATOM 3411 O O . GLN C 1 5 ? 84.523 0.313 26.752 1.00 43.30 5 GLN C O 1
ATOM 3417 N N . LEU C 1 6 ? 84.180 1.202 24.713 1.00 36.58 6 LEU C N 1
ATOM 3418 C CA . LEU C 1 6 ? 83.057 0.336 24.396 1.00 29.08 6 LEU C CA 1
ATOM 3419 C C . LEU C 1 6 ? 83.533 -0.631 23.333 1.00 26.25 6 LEU C C 1
ATOM 3420 O O . LEU C 1 6 ? 84.399 -0.295 22.534 1.00 27.11 6 LEU C O 1
ATOM 3425 N N . LYS C 1 7 ? 82.984 -1.837 23.333 1.00 28.37 7 LYS C N 1
ATOM 3426 C CA . LYS C 1 7 ? 83.368 -2.832 22.345 1.00 30.99 7 LYS C CA 1
ATOM 3427 C C . LYS C 1 7 ? 82.564 -2.599 21.067 1.00 29.77 7 LYS C C 1
ATOM 3428 O O . LYS C 1 7 ? 81.473 -2.035 21.103 1.00 30.20 7 LYS C O 1
ATOM 3434 N N . ARG C 1 8 ? 83.116 -3.019 19.935 1.00 28.00 8 ARG C N 1
ATOM 3435 C CA . ARG C 1 8 ? 82.437 -2.855 18.662 1.00 25.84 8 ARG C CA 1
ATOM 3436 C C . ARG C 1 8 ? 81.894 -4.201 18.185 1.00 26.61 8 ARG C C 1
ATOM 3437 O O . ARG C 1 8 ? 82.219 -5.246 18.750 1.00 26.44 8 ARG C O 1
ATOM 3445 N N . TYR C 1 9 ? 81.058 -4.173 17.151 1.00 24.29 9 TYR C N 1
ATOM 3446 C CA . TYR C 1 9 ? 80.475 -5.395 16.615 1.00 21.63 9 TYR C CA 1
ATOM 3447 C C . TYR C 1 9 ? 81.306 -5.951 15.471 1.00 20.18 9 TYR C C 1
ATOM 3448 O O . TYR C 1 9 ? 81.995 -5.215 14.770 1.00 20.12 9 TYR C O 1
ATOM 3457 N N . GLU C 1 10 ? 81.232 -7.260 15.286 1.00 23.58 10 GLU C N 1
ATOM 3458 C CA . GLU C 1 10 ? 81.970 -7.915 14.219 1.00 28.47 10 GLU C CA 1
ATOM 3459 C C . GLU C 1 10 ? 80.998 -8.457 13.183 1.00 23.44 10 GLU C C 1
ATOM 3460 O O . GLU C 1 10 ? 79.916 -8.928 13.527 1.00 29.00 10 GLU C O 1
ATOM 3466 N N . PHE C 1 11 ? 81.388 -8.387 11.916 1.00 20.66 11 PHE C N 1
ATOM 3467 C CA . PHE C 1 11 ? 80.562 -8.885 10.828 1.00 20.38 11 PHE C CA 1
ATOM 3468 C C . PHE C 1 11 ? 80.698 -10.405 10.794 1.00 20.25 11 PHE C C 1
ATOM 3469 O O . PHE C 1 11 ? 81.786 -10.932 10.572 1.00 21.35 11 PHE C O 1
ATOM 3477 N N . PRO C 1 12 ? 79.589 -11.131 11.013 1.00 23.68 12 PRO C N 1
ATOM 3478 C CA . PRO C 1 12 ? 79.619 -12.597 11.007 1.00 25.68 12 PRO C CA 1
ATOM 3479 C C . PRO C 1 12 ? 79.769 -13.202 9.617 1.00 28.74 12 PRO C C 1
ATOM 3480 O O . PRO C 1 12 ? 79.618 -12.519 8.605 1.00 28.31 12 PRO C O 1
ATOM 3484 N N . GLN C 1 13 ? 80.066 -14.495 9.580 1.00 32.11 13 GLN C N 1
ATOM 3485 C CA . GLN C 1 13 ? 80.226 -15.205 8.320 1.00 35.88 13 GLN C CA 1
ATOM 3486 C C . GLN C 1 13 ? 78.908 -15.863 7.952 1.00 32.18 13 GLN C C 1
ATOM 3487 O O . GLN C 1 13 ? 78.133 -16.247 8.828 1.00 32.66 13 GLN C O 1
ATOM 3493 N N . LEU C 1 14 ? 78.651 -15.979 6.654 1.00 29.25 14 LEU C N 1
ATOM 3494 C CA . LEU C 1 14 ? 77.435 -16.624 6.181 1.00 27.23 14 LEU C CA 1
ATOM 3495 C C . LEU C 1 14 ? 77.626 -18.113 6.457 1.00 26.52 14 LEU C C 1
ATOM 3496 O O . LEU C 1 14 ? 78.705 -18.660 6.228 1.00 27.11 14 LEU C O 1
ATOM 3501 N N . PRO C 1 15 ? 76.581 -18.789 6.953 1.00 24.12 15 PRO C N 1
ATOM 3502 C CA . PRO C 1 15 ? 76.664 -20.223 7.257 1.00 24.29 15 PRO C CA 1
ATOM 3503 C C . PRO C 1 15 ? 76.691 -21.162 6.046 1.00 25.54 15 PRO C C 1
ATOM 3504 O O . PRO C 1 15 ? 76.807 -22.375 6.209 1.00 27.27 15 PRO C O 1
ATOM 3508 N N . TYR C 1 16 ? 76.586 -20.605 4.841 1.00 23.36 16 TYR C N 1
ATOM 3509 C CA . TYR C 1 16 ? 76.588 -21.403 3.615 1.00 19.61 16 TYR C CA 1
ATOM 3510 C C . TYR C 1 16 ? 76.979 -20.513 2.442 1.00 21.95 16 TYR C C 1
ATOM 3511 O O . TYR C 1 16 ? 77.260 -19.330 2.624 1.00 23.73 16 TYR C O 1
ATOM 3520 N N . LYS C 1 17 ? 76.996 -21.085 1.240 1.00 26.74 17 LYS C N 1
ATOM 3521 C CA . LYS C 1 17 ? 77.335 -20.333 0.034 1.00 27.87 17 LYS C CA 1
ATOM 3522 C C . LYS C 1 17 ? 76.154 -19.437 -0.328 1.00 28.89 17 LYS C C 1
ATOM 3523 O O . LYS C 1 17 ? 75.010 -19.766 -0.012 1.00 29.38 17 LYS C O 1
ATOM 3529 N N . VAL C 1 18 ? 76.421 -18.315 -0.992 1.00 27.06 18 VAL C N 1
ATOM 3530 C CA . VAL C 1 18 ? 75.351 -17.386 -1.355 1.00 26.35 18 VAL C CA 1
ATOM 3531 C C . VAL C 1 18 ? 74.284 -17.973 -2.269 1.00 24.53 18 VAL C C 1
ATOM 3532 O O . VAL C 1 18 ? 73.204 -17.402 -2.397 1.00 23.90 18 VAL C O 1
ATOM 3536 N N . ASP C 1 19 ? 74.578 -19.103 -2.905 1.00 24.53 19 ASP C N 1
ATOM 3537 C CA . ASP C 1 19 ? 73.613 -19.731 -3.808 1.00 24.84 19 ASP C CA 1
ATOM 3538 C C . ASP C 1 19 ? 72.981 -20.977 -3.202 1.00 23.02 19 ASP C C 1
ATOM 3539 O O . ASP C 1 19 ? 72.258 -21.707 -3.876 1.00 24.70 19 ASP C O 1
ATOM 3544 N N . ALA C 1 20 ? 73.249 -21.204 -1.922 1.00 22.96 20 ALA C N 1
ATOM 3545 C CA . ALA C 1 20 ? 72.737 -22.370 -1.216 1.00 22.02 20 ALA C CA 1
ATOM 3546 C C . ALA C 1 20 ? 71.225 -22.400 -1.017 1.00 22.27 20 ALA C C 1
ATOM 3547 O O . ALA C 1 20 ? 70.654 -23.469 -0.791 1.00 20.78 20 ALA C O 1
ATOM 3549 N N . LEU C 1 21 ? 70.572 -21.243 -1.093 1.00 20.82 21 LEU C N 1
ATOM 3550 C CA . LEU C 1 21 ? 69.129 -21.196 -0.879 1.00 17.89 21 LEU C CA 1
ATOM 3551 C C . LEU C 1 21 ? 68.298 -21.189 -2.159 1.00 18.80 21 LEU C C 1
ATOM 3552 O O . LEU C 1 21 ? 67.079 -21.052 -2.111 1.00 19.65 21 LEU C O 1
ATOM 3557 N N . GLU C 1 22 ? 68.950 -21.338 -3.303 1.00 21.41 22 GLU C N 1
ATOM 3558 C CA . GLU C 1 22 ? 68.228 -21.368 -4.567 1.00 24.27 22 GLU C CA 1
ATOM 3559 C C . GLU C 1 22 ? 67.461 -22.693 -4.688 1.00 24.56 22 GLU C C 1
ATOM 3560 O O . GLU C 1 22 ? 67.863 -23.711 -4.116 1.00 20.12 22 GLU C O 1
ATOM 3566 N N . PRO C 1 23 ? 66.346 -22.703 -5.438 1.00 21.74 23 PRO C N 1
ATOM 3567 C CA . PRO C 1 23 ? 65.727 -21.601 -6.186 1.00 20.87 23 PRO C CA 1
ATOM 3568 C C . PRO C 1 23 ? 64.798 -20.684 -5.392 1.00 21.16 23 PRO C C 1
ATOM 3569 O O . PRO C 1 23 ? 64.221 -19.755 -5.951 1.00 22.29 23 PRO C O 1
ATOM 3573 N N . TYR C 1 24 ? 64.650 -20.940 -4.098 1.00 18.26 24 TYR C N 1
ATOM 3574 C CA . TYR C 1 24 ? 63.752 -20.140 -3.269 1.00 18.24 24 TYR C CA 1
ATOM 3575 C C . TYR C 1 24 ? 64.187 -18.686 -3.100 1.00 19.10 24 TYR C C 1
ATOM 3576 O O . TYR C 1 24 ? 63.355 -17.778 -3.110 1.00 18.59 24 TYR C O 1
ATOM 3585 N N . ILE C 1 25 ? 65.488 -18.467 -2.945 1.00 20.57 25 ILE C N 1
ATOM 3586 C CA . ILE C 1 25 ? 66.034 -17.121 -2.822 1.00 18.48 25 ILE C CA 1
ATOM 3587 C C . ILE C 1 25 ? 67.319 -17.124 -3.634 1.00 17.97 25 ILE C C 1
ATOM 3588 O O . ILE C 1 25 ? 68.283 -17.809 -3.289 1.00 22.30 25 ILE C O 1
ATOM 3593 N N . SER C 1 26 ? 67.316 -16.370 -4.726 1.00 17.20 26 SER C N 1
ATOM 3594 C CA . SER C 1 26 ? 68.465 -16.302 -5.615 1.00 20.60 26 SER C CA 1
ATOM 3595 C C . SER C 1 26 ? 69.744 -15.799 -4.952 1.00 18.53 26 SER C C 1
ATOM 3596 O O . SER C 1 26 ? 69.703 -15.051 -3.979 1.00 21.80 26 SER C O 1
ATOM 3599 N N . LYS C 1 27 ? 70.880 -16.222 -5.498 1.00 18.30 27 LYS C N 1
ATOM 3600 C CA . LYS C 1 27 ? 72.180 -15.828 -4.992 1.00 20.52 27 LYS C CA 1
ATOM 3601 C C . LYS C 1 27 ? 72.398 -14.334 -5.187 1.00 19.17 27 LYS C C 1
ATOM 3602 O O . LYS C 1 27 ? 73.190 -13.721 -4.477 1.00 23.01 27 LYS C O 1
ATOM 3608 N N . ASP C 1 28 ? 71.700 -13.751 -6.156 1.00 21.24 28 ASP C N 1
ATOM 3609 C CA . ASP C 1 28 ? 71.826 -12.321 -6.427 1.00 24.12 28 ASP C CA 1
ATOM 3610 C C . ASP C 1 28 ? 71.313 -11.517 -5.243 1.00 22.16 28 ASP C C 1
ATOM 3611 O O . ASP C 1 28 ? 71.843 -10.458 -4.923 1.00 25.27 28 ASP C O 1
ATOM 3616 N N . ILE C 1 29 ? 70.272 -12.030 -4.597 1.00 22.87 29 ILE C N 1
ATOM 3617 C CA . ILE C 1 29 ? 69.701 -11.371 -3.433 1.00 20.76 29 ILE C CA 1
ATOM 3618 C C . ILE C 1 29 ? 70.597 -11.580 -2.213 1.00 19.33 29 ILE C C 1
ATOM 3619 O O . ILE C 1 29 ? 70.977 -10.619 -1.552 1.00 16.57 29 ILE C O 1
ATOM 3624 N N . ILE C 1 30 ? 70.941 -12.835 -1.929 1.00 19.87 30 ILE C N 1
ATOM 3625 C CA . ILE C 1 30 ? 71.795 -13.168 -0.786 1.00 20.00 30 ILE C CA 1
ATOM 3626 C C . ILE C 1 30 ? 73.129 -12.414 -0.793 1.00 18.15 30 ILE C C 1
ATOM 3627 O O . ILE C 1 30 ? 73.602 -11.947 0.244 1.00 19.70 30 ILE C O 1
ATOM 3632 N N . ASP C 1 31 ? 73.736 -12.306 -1.967 1.00 17.00 31 ASP C N 1
ATOM 3633 C CA . ASP C 1 31 ? 75.008 -11.613 -2.106 1.00 19.57 31 ASP C CA 1
ATOM 3634 C C . ASP C 1 31 ? 74.951 -10.174 -1.586 1.00 20.46 31 ASP C C 1
ATOM 3635 O O . ASP C 1 31 ? 75.691 -9.812 -0.671 1.00 16.81 31 ASP C O 1
ATOM 3640 N N . VAL C 1 32 ? 74.072 -9.361 -2.172 1.00 16.96 32 VAL C N 1
ATOM 3641 C CA . VAL C 1 32 ? 73.927 -7.964 -1.767 1.00 18.75 32 VAL C CA 1
ATOM 3642 C C . VAL C 1 32 ? 73.261 -7.817 -0.389 1.00 17.40 32 VAL C C 1
ATOM 3643 O O . VAL C 1 32 ? 73.557 -6.882 0.356 1.00 16.59 32 VAL C O 1
ATOM 3647 N N . HIS C 1 33 ? 72.370 -8.746 -0.049 1.00 17.31 33 HIS C N 1
ATOM 3648 C CA . HIS C 1 33 ? 71.684 -8.719 1.244 1.00 11.41 33 HIS C CA 1
ATOM 3649 C C . HIS C 1 33 ? 72.704 -8.897 2.364 1.00 13.23 33 HIS C C 1
ATOM 3650 O O . HIS C 1 33 ? 72.640 -8.224 3.389 1.00 12.71 33 HIS C O 1
ATOM 3657 N N . TYR C 1 34 ? 73.649 -9.808 2.152 1.00 14.19 34 TYR C N 1
ATOM 3658 C CA . TYR C 1 34 ? 74.689 -10.094 3.132 1.00 14.53 34 TYR C CA 1
ATOM 3659 C C . TYR C 1 34 ? 75.862 -9.109 3.061 1.00 15.72 34 TYR C C 1
ATOM 3660 O O . TYR C 1 34 ? 76.157 -8.409 4.030 1.00 17.92 34 TYR C O 1
ATOM 3669 N N . ASN C 1 35 ? 76.524 -9.056 1.911 1.00 14.50 35 ASN C N 1
ATOM 3670 C CA . ASN C 1 35 ? 77.669 -8.175 1.724 1.00 19.54 35 ASN C CA 1
ATOM 3671 C C . ASN C 1 35 ? 77.322 -6.691 1.662 1.00 20.66 35 ASN C C 1
ATOM 3672 O O . ASN C 1 35 ? 78.172 -5.839 1.913 1.00 21.78 35 ASN C O 1
ATOM 3677 N N . GLY C 1 36 ? 76.077 -6.381 1.326 1.00 19.48 36 GLY C N 1
ATOM 3678 C CA . GLY C 1 36 ? 75.678 -4.990 1.231 1.00 15.82 36 GLY C CA 1
ATOM 3679 C C . GLY C 1 36 ? 74.949 -4.471 2.449 1.00 13.89 36 GLY C C 1
ATOM 3680 O O . GLY C 1 36 ? 75.492 -3.679 3.211 1.00 13.46 36 GLY C O 1
ATOM 3681 N N . HIS C 1 37 ? 73.718 -4.927 2.644 1.00 17.86 37 HIS C N 1
ATOM 3682 C CA . HIS C 1 37 ? 72.913 -4.472 3.766 1.00 15.81 37 HIS C CA 1
ATOM 3683 C C . HIS C 1 37 ? 73.432 -4.850 5.157 1.00 18.46 37 HIS C C 1
ATOM 3684 O O . HIS C 1 37 ? 73.652 -3.971 5.994 1.00 18.40 37 HIS C O 1
ATOM 3691 N N . HIS C 1 38 ? 73.626 -6.140 5.416 1.00 16.52 38 HIS C N 1
ATOM 3692 C CA . HIS C 1 38 ? 74.104 -6.561 6.732 1.00 14.51 38 HIS C CA 1
ATOM 3693 C C . HIS C 1 38 ? 75.424 -5.891 7.114 1.00 13.80 38 HIS C C 1
ATOM 3694 O O . HIS C 1 38 ? 75.559 -5.344 8.211 1.00 14.27 38 HIS C O 1
ATOM 3701 N N . LYS C 1 39 ? 76.396 -5.932 6.213 1.00 13.79 39 LYS C N 1
ATOM 3702 C CA . LYS C 1 39 ? 77.686 -5.314 6.490 1.00 16.45 39 LYS C CA 1
ATOM 3703 C C . LYS C 1 39 ? 77.504 -3.832 6.812 1.00 15.15 39 LYS C C 1
ATOM 3704 O O . LYS C 1 39 ? 78.194 -3.286 7.670 1.00 17.85 39 LYS C O 1
ATOM 3710 N N . GLY C 1 40 ? 76.569 -3.190 6.114 1.00 15.79 40 GLY C N 1
ATOM 3711 C CA . GLY C 1 40 ? 76.299 -1.779 6.339 1.00 13.11 40 GLY C CA 1
ATOM 3712 C C . GLY C 1 40 ? 75.773 -1.481 7.734 1.00 15.45 40 GLY C C 1
ATOM 3713 O O . GLY C 1 40 ? 76.082 -0.432 8.301 1.00 18.57 40 GLY C O 1
ATOM 3714 N N . TYR C 1 41 ? 74.981 -2.393 8.296 1.00 14.35 41 TYR C N 1
ATOM 3715 C CA . TYR C 1 41 ? 74.436 -2.189 9.637 1.00 14.32 41 TYR C CA 1
ATOM 3716 C C . TYR C 1 41 ? 75.534 -2.289 10.687 1.00 14.99 41 TYR C C 1
ATOM 3717 O O . TYR C 1 41 ? 75.519 -1.565 11.681 1.00 18.46 41 TYR C O 1
ATOM 3726 N N . VAL C 1 42 ? 76.490 -3.187 10.469 1.00 16.94 42 VAL C N 1
ATOM 3727 C CA . VAL C 1 42 ? 77.592 -3.348 11.411 1.00 15.86 42 VAL C CA 1
ATOM 3728 C C . VAL C 1 42 ? 78.461 -2.092 11.373 1.00 14.89 42 VAL C C 1
ATOM 3729 O O . VAL C 1 42 ? 78.835 -1.562 12.411 1.00 14.69 42 VAL C O 1
ATOM 3733 N N . ASN C 1 43 ? 78.759 -1.609 10.171 1.00 15.21 43 ASN C N 1
ATOM 3734 C CA . ASN C 1 43 ? 79.568 -0.407 10.014 1.00 16.43 43 ASN C CA 1
ATOM 3735 C C . ASN C 1 43 ? 78.857 0.808 10.589 1.00 19.18 43 ASN C C 1
ATOM 3736 O O . ASN C 1 43 ? 79.476 1.644 11.245 1.00 21.35 43 ASN C O 1
ATOM 3741 N N . GLY C 1 44 ? 77.557 0.905 10.335 1.00 15.95 44 GLY C N 1
ATOM 3742 C CA . GLY C 1 44 ? 76.796 2.029 10.845 1.00 14.72 44 GLY C CA 1
ATOM 3743 C C . GLY C 1 44 ? 76.748 2.054 12.361 1.00 12.86 44 GLY C C 1
ATOM 3744 O O . GLY C 1 44 ? 76.815 3.121 12.973 1.00 13.70 44 GLY C O 1
ATOM 3745 N N . ALA C 1 45 ? 76.627 0.875 12.965 1.00 14.27 45 ALA C N 1
ATOM 3746 C CA . ALA C 1 45 ? 76.562 0.750 14.416 1.00 14.05 45 ALA C CA 1
ATOM 3747 C C . ALA C 1 45 ? 77.892 1.137 15.045 1.00 15.41 45 ALA C C 1
ATOM 3748 O O . ALA C 1 45 ? 77.938 1.865 16.034 1.00 16.45 45 ALA C O 1
ATOM 3750 N N . ASN C 1 46 ? 78.977 0.651 14.454 1.00 14.86 46 ASN C N 1
ATOM 3751 C CA . ASN C 1 46 ? 80.310 0.920 14.969 1.00 17.16 46 ASN C CA 1
ATOM 3752 C C . ASN C 1 46 ? 80.711 2.381 14.850 1.00 18.50 46 ASN C C 1
ATOM 3753 O O . ASN C 1 46 ? 81.393 2.918 15.727 1.00 17.25 46 ASN C O 1
ATOM 3758 N N . SER C 1 47 ? 80.276 3.029 13.775 1.00 18.91 47 SER C N 1
ATOM 3759 C CA . SER C 1 47 ? 80.590 4.437 13.567 1.00 22.18 47 SER C CA 1
ATOM 3760 C C . SER C 1 47 ? 79.834 5.310 14.571 1.00 20.88 47 SER C C 1
ATOM 3761 O O . SER C 1 47 ? 80.303 6.383 14.947 1.00 23.11 47 SER C O 1
ATOM 3764 N N . LEU C 1 48 ? 78.668 4.845 15.012 1.00 20.27 48 LEU C N 1
ATOM 3765 C CA . LEU C 1 48 ? 77.879 5.590 15.985 1.00 17.75 48 LEU C CA 1
ATOM 3766 C C . LEU C 1 48 ? 78.390 5.307 17.395 1.00 18.76 48 LEU C C 1
ATOM 3767 O O . LEU C 1 48 ? 78.246 6.141 18.293 1.00 17.92 48 LEU C O 1
ATOM 3772 N N . LEU C 1 49 ? 78.984 4.132 17.591 1.00 18.29 49 LEU C N 1
ATOM 3773 C CA . LEU C 1 49 ? 79.538 3.774 18.896 1.00 19.83 49 LEU C CA 1
ATOM 3774 C C . LEU C 1 49 ? 80.778 4.640 19.131 1.00 19.07 49 LEU C C 1
ATOM 3775 O O . LEU C 1 49 ? 81.092 5.004 20.263 1.00 22.75 49 LEU C O 1
ATOM 3780 N N . ASP C 1 50 ? 81.475 4.975 18.052 1.00 21.44 50 ASP C N 1
ATOM 3781 C CA . ASP C 1 50 ? 82.663 5.814 18.151 1.00 24.07 50 ASP C CA 1
ATOM 3782 C C . ASP C 1 50 ? 82.255 7.175 18.695 1.00 22.12 50 ASP C C 1
ATOM 3783 O O . ASP C 1 50 ? 82.905 7.718 19.587 1.00 25.31 50 ASP C O 1
ATOM 3788 N N . ARG C 1 51 ? 81.168 7.715 18.151 1.00 17.69 51 ARG C N 1
ATOM 3789 C CA . ARG C 1 51 ? 80.667 9.021 18.558 1.00 16.91 51 ARG C CA 1
ATOM 3790 C C . ARG C 1 51 ? 80.208 9.013 20.001 1.00 18.62 51 ARG C C 1
ATOM 3791 O O . ARG C 1 51 ? 80.505 9.937 20.757 1.00 23.95 51 ARG C O 1
ATOM 3799 N N . LEU C 1 52 ? 79.477 7.971 20.381 1.00 17.86 52 LEU C N 1
ATOM 3800 C CA . LEU C 1 52 ? 78.984 7.848 21.749 1.00 17.91 52 LEU C CA 1
ATOM 3801 C C . LEU C 1 52 ? 80.155 7.727 22.724 1.00 18.29 52 LEU C C 1
ATOM 3802 O O . LEU C 1 52 ? 80.127 8.282 23.823 1.00 21.94 52 LEU C O 1
ATOM 3807 N N . GLU C 1 53 ? 81.182 6.995 22.317 1.00 18.04 53 GLU C N 1
ATOM 3808 C CA . GLU C 1 53 ? 82.357 6.819 23.155 1.00 20.23 53 GLU C CA 1
ATOM 3809 C C . GLU C 1 53 ? 83.040 8.164 23.388 1.00 21.68 53 GLU C C 1
ATOM 3810 O O . GLU C 1 53 ? 83.433 8.485 24.510 1.00 21.97 53 GLU C O 1
ATOM 3816 N N . LYS C 1 54 ? 83.179 8.946 22.320 1.00 20.06 54 LYS C N 1
ATOM 3817 C CA . LYS C 1 54 ? 83.808 10.259 22.404 1.00 20.82 54 LYS C CA 1
ATOM 3818 C C . LYS C 1 54 ? 82.997 11.172 23.316 1.00 20.87 54 LYS C C 1
ATOM 3819 O O . LYS C 1 54 ? 83.551 11.941 24.097 1.00 23.36 54 LYS C O 1
ATOM 3825 N N . LEU C 1 55 ? 81.677 11.080 23.194 1.00 21.12 55 LEU C N 1
ATOM 3826 C CA . LEU C 1 55 ? 80.749 11.864 23.996 1.00 20.11 55 LEU C CA 1
ATOM 3827 C C . LEU C 1 55 ? 80.936 11.531 25.477 1.00 23.27 55 LEU C C 1
ATOM 3828 O O . LEU C 1 55 ? 81.030 12.425 26.320 1.00 25.88 55 LEU C O 1
ATOM 3833 N N . ILE C 1 56 ? 80.984 10.240 25.794 1.00 22.55 56 ILE C N 1
ATOM 3834 C CA . ILE C 1 56 ? 81.160 9.809 27.175 1.00 22.23 56 ILE C CA 1
ATOM 3835 C C . ILE C 1 56 ? 82.508 10.260 27.748 1.00 21.92 56 ILE C C 1
ATOM 3836 O O . ILE C 1 56 ? 82.593 10.639 28.913 1.00 21.99 56 ILE C O 1
ATOM 3841 N N . LYS C 1 57 ? 83.554 10.219 26.926 1.00 21.98 57 LYS C N 1
ATOM 3842 C CA . LYS C 1 57 ? 84.892 10.627 27.349 1.00 23.94 57 LYS C CA 1
ATOM 3843 C C . LYS C 1 57 ? 84.993 12.137 27.520 1.00 26.83 57 LYS C C 1
ATOM 3844 O O . LYS C 1 57 ? 85.732 12.620 28.370 1.00 30.27 57 LYS C O 1
ATOM 3850 N N . GLY C 1 58 ? 84.253 12.881 26.703 1.00 27.56 58 GLY C N 1
ATOM 3851 C CA . GLY C 1 58 ? 84.295 14.329 26.785 1.00 24.23 58 GLY C CA 1
ATOM 3852 C C . GLY C 1 58 ? 84.984 14.940 25.581 1.00 26.30 58 GLY C C 1
ATOM 3853 O O . GLY C 1 58 ? 85.111 16.160 25.476 1.00 27.73 58 GLY C O 1
ATOM 3854 N N . ASP C 1 59 ? 85.435 14.089 24.666 1.00 27.62 59 ASP C N 1
ATOM 3855 C CA . ASP C 1 59 ? 86.103 14.557 23.461 1.00 29.36 59 ASP C CA 1
ATOM 3856 C C . ASP C 1 59 ? 85.100 15.240 22.534 1.00 31.55 59 ASP C C 1
ATOM 3857 O O . ASP C 1 59 ? 85.463 16.101 21.733 1.00 35.36 59 ASP C O 1
ATOM 3862 N N . LEU C 1 60 ? 83.838 14.838 22.642 1.00 27.80 60 LEU C N 1
ATOM 3863 C CA . LEU C 1 60 ? 82.761 15.417 21.849 1.00 25.53 60 LEU C CA 1
ATOM 3864 C C . LEU C 1 60 ? 81.947 16.245 22.837 1.00 27.56 60 LEU C C 1
ATOM 3865 O O . LEU C 1 60 ? 81.100 15.713 23.560 1.00 30.63 60 LEU C O 1
ATOM 3870 N N . PRO C 1 61 ? 82.202 17.562 22.892 1.00 28.38 61 PRO C N 1
ATOM 3871 C CA . PRO C 1 61 ? 81.476 18.438 23.819 1.00 29.60 61 PRO C CA 1
ATOM 3872 C C . PRO C 1 61 ? 80.031 18.740 23.435 1.00 31.64 61 PRO C C 1
ATOM 3873 O O . PRO C 1 61 ? 79.647 18.629 22.269 1.00 29.92 61 PRO C O 1
ATOM 3877 N N . GLN C 1 62 ? 79.235 19.117 24.432 1.00 34.04 62 GLN C N 1
ATOM 3878 C CA . GLN C 1 62 ? 77.836 19.451 24.210 1.00 37.16 62 GLN C CA 1
ATOM 3879 C C . GLN C 1 62 ? 77.761 20.537 23.147 1.00 36.06 62 GLN C C 1
ATOM 3880 O O . GLN C 1 62 ? 78.543 21.491 23.163 1.00 38.82 62 GLN C O 1
ATOM 3886 N N . GLY C 1 63 ? 76.819 20.386 22.224 1.00 29.30 63 GLY C N 1
ATOM 3887 C CA . GLY C 1 63 ? 76.670 21.359 21.162 1.00 23.92 63 GLY C CA 1
ATOM 3888 C C . GLY C 1 63 ? 77.278 20.836 19.878 1.00 22.83 63 GLY C C 1
ATOM 3889 O O . GLY C 1 63 ? 77.130 21.436 18.817 1.00 25.93 63 GLY C O 1
ATOM 3890 N N . GLN C 1 64 ? 77.965 19.704 19.971 1.00 21.29 64 GLN C N 1
ATOM 3891 C CA . GLN C 1 64 ? 78.588 19.114 18.800 1.00 20.95 64 GLN C CA 1
ATOM 3892 C C . GLN C 1 64 ? 77.991 17.752 18.480 1.00 20.09 64 GLN C C 1
ATOM 3893 O O . GLN C 1 64 ? 78.605 16.934 17.797 1.00 24.21 64 GLN C O 1
ATOM 3899 N N . TYR C 1 65 ? 76.781 17.524 18.983 1.00 16.93 65 TYR C N 1
ATOM 3900 C CA . TYR C 1 65 ? 76.062 16.281 18.741 1.00 17.85 65 TYR C CA 1
ATOM 3901 C C . TYR C 1 65 ? 74.594 16.465 19.095 1.00 16.61 65 TYR C C 1
ATOM 3902 O O . TYR C 1 65 ? 74.222 17.418 19.778 1.00 16.82 65 TYR C O 1
ATOM 3911 N N . ASP C 1 66 ? 73.767 15.549 18.608 1.00 19.14 66 ASP C N 1
ATOM 3912 C CA . ASP C 1 66 ? 72.337 15.558 18.874 1.00 17.30 66 ASP C CA 1
ATOM 3913 C C . ASP C 1 66 ? 72.030 14.133 19.329 1.00 18.34 66 ASP C C 1
ATOM 3914 O O . ASP C 1 66 ? 71.787 13.242 18.519 1.00 21.65 66 ASP C O 1
ATOM 3919 N N . LEU C 1 67 ? 72.081 13.938 20.643 1.00 17.60 67 LEU C N 1
ATOM 3920 C CA . LEU C 1 67 ? 71.875 12.643 21.285 1.00 14.56 67 LEU C CA 1
ATOM 3921 C C . LEU C 1 67 ? 70.815 11.728 20.688 1.00 14.91 67 LEU C C 1
ATOM 3922 O O . LEU C 1 67 ? 71.072 10.542 20.461 1.00 14.97 67 LEU C O 1
ATOM 3927 N N . GLN C 1 68 ? 69.625 12.262 20.440 1.00 13.84 68 GLN C N 1
ATOM 3928 C CA . GLN C 1 68 ? 68.550 11.449 19.884 1.00 12.20 68 GLN C CA 1
ATOM 3929 C C . GLN C 1 68 ? 68.940 10.873 18.523 1.00 13.94 68 GLN C C 1
ATOM 3930 O O . GLN C 1 68 ? 68.505 9.784 18.151 1.00 11.62 68 GLN C O 1
ATOM 3936 N N . GLY C 1 69 ? 69.772 11.603 17.789 1.00 12.12 69 GLY C N 1
ATOM 3937 C CA . GLY C 1 69 ? 70.226 11.118 16.500 1.00 9.59 69 GLY C CA 1
ATOM 3938 C C . GLY C 1 69 ? 71.166 9.934 16.671 1.00 15.71 69 GLY C C 1
ATOM 3939 O O . GLY C 1 69 ? 71.188 9.026 15.838 1.00 20.08 69 GLY C O 1
ATOM 3940 N N . ILE C 1 70 ? 71.950 9.939 17.748 1.00 16.55 70 ILE C N 1
ATOM 3941 C CA . ILE C 1 70 ? 72.889 8.848 18.020 1.00 14.68 70 ILE C CA 1
ATOM 3942 C C . ILE C 1 70 ? 72.153 7.620 18.579 1.00 13.60 70 ILE C C 1
ATOM 3943 O O . ILE C 1 70 ? 72.340 6.501 18.094 1.00 11.00 70 ILE C O 1
ATOM 3948 N N . LEU C 1 71 ? 71.309 7.836 19.586 1.00 9.26 71 LEU C N 1
ATOM 3949 C CA . LEU C 1 71 ? 70.550 6.750 20.199 1.00 12.09 71 LEU C CA 1
ATOM 3950 C C . LEU C 1 71 ? 69.618 6.025 19.224 1.00 13.36 71 LEU C C 1
ATOM 3951 O O . LEU C 1 71 ? 69.623 4.797 19.159 1.00 12.09 71 LEU C O 1
ATOM 3956 N N . ARG C 1 72 ? 68.812 6.774 18.473 1.00 12.82 72 ARG C N 1
ATOM 3957 C CA . ARG C 1 72 ? 67.897 6.147 17.521 1.00 12.71 72 ARG C CA 1
ATOM 3958 C C . ARG C 1 72 ? 68.655 5.505 16.375 1.00 10.04 72 ARG C C 1
ATOM 3959 O O . ARG C 1 72 ? 68.193 4.531 15.791 1.00 14.37 72 ARG C O 1
ATOM 3967 N N . GLY C 1 73 ? 69.820 6.052 16.045 1.00 13.48 73 GLY C N 1
ATOM 3968 C CA . GLY C 1 73 ? 70.620 5.475 14.977 1.00 10.97 73 GLY C CA 1
ATOM 3969 C C . GLY C 1 73 ? 71.155 4.119 15.414 1.00 15.11 73 GLY C C 1
ATOM 3970 O O . GLY C 1 73 ? 71.381 3.218 14.593 1.00 10.95 73 GLY C O 1
ATOM 3971 N N . LEU C 1 74 ? 71.350 3.973 16.723 1.00 13.80 74 LEU C N 1
ATOM 3972 C CA . LEU C 1 74 ? 71.849 2.728 17.291 1.00 11.83 74 LEU C CA 1
ATOM 3973 C C . LEU C 1 74 ? 70.804 1.600 17.296 1.00 13.45 74 LEU C C 1
ATOM 3974 O O . LEU C 1 74 ? 71.153 0.458 16.999 1.00 13.74 74 LEU C O 1
ATOM 3979 N N . THR C 1 75 ? 69.536 1.888 17.621 1.00 12.59 75 THR C N 1
ATOM 3980 C CA . THR C 1 75 ? 68.533 0.811 17.603 1.00 12.03 75 THR C CA 1
ATOM 3981 C C . THR C 1 75 ? 68.354 0.302 16.197 1.00 12.51 75 THR C C 1
ATOM 3982 O O . THR C 1 75 ? 68.170 -0.896 15.969 1.00 15.60 75 THR C O 1
ATOM 3986 N N . PHE C 1 76 ? 68.365 1.235 15.258 1.00 11.35 76 PHE C N 1
ATOM 3987 C CA . PHE C 1 76 ? 68.199 0.906 13.858 1.00 11.48 76 PHE C CA 1
ATOM 3988 C C . PHE C 1 76 ? 69.306 -0.028 13.398 1.00 13.87 76 PHE C C 1
ATOM 3989 O O . PHE C 1 76 ? 69.046 -1.134 12.922 1.00 13.59 76 PHE C O 1
ATOM 3997 N N . ASN C 1 77 ? 70.546 0.417 13.563 1.00 14.81 77 ASN C N 1
ATOM 3998 C CA . ASN C 1 77 ? 71.698 -0.357 13.134 1.00 12.37 77 ASN C CA 1
ATOM 3999 C C . ASN C 1 77 ? 71.998 -1.619 13.929 1.00 12.82 77 ASN C C 1
ATOM 4000 O O . ASN C 1 77 ? 72.306 -2.655 13.339 1.00 10.87 77 ASN C O 1
ATOM 4005 N N . ILE C 1 78 ? 71.914 -1.543 15.256 1.00 12.25 78 ILE C N 1
ATOM 4006 C CA . ILE C 1 78 ? 72.195 -2.713 16.086 1.00 15.40 78 ILE C CA 1
ATOM 4007 C C . ILE C 1 78 ? 71.159 -3.811 15.858 1.00 14.43 78 ILE C C 1
ATOM 4008 O O . ILE C 1 78 ? 71.505 -4.990 15.779 1.00 15.25 78 ILE C O 1
ATOM 4013 N N . ASN C 1 79 ? 69.889 -3.424 15.762 1.00 14.89 79 ASN C N 1
ATOM 4014 C CA . ASN C 1 79 ? 68.816 -4.389 15.526 1.00 15.80 79 ASN C CA 1
ATOM 4015 C C . ASN C 1 79 ? 68.976 -4.947 14.108 1.00 13.66 79 ASN C C 1
ATOM 4016 O O . ASN C 1 79 ? 68.770 -6.137 13.864 1.00 12.85 79 ASN C O 1
ATOM 4021 N N . GLY C 1 80 ? 69.353 -4.080 13.172 1.00 16.50 80 GLY C N 1
ATOM 4022 C CA . GLY C 1 80 ? 69.553 -4.526 11.806 1.00 12.52 80 GLY C CA 1
ATOM 4023 C C . GLY C 1 80 ? 70.588 -5.638 11.745 1.00 16.24 80 GLY C C 1
ATOM 4024 O O . GLY C 1 80 ? 70.412 -6.627 11.039 1.00 13.78 80 GLY C O 1
ATOM 4025 N N . HIS C 1 81 ? 71.672 -5.477 12.496 1.00 12.50 81 HIS C N 1
ATOM 4026 C CA . HIS C 1 81 ? 72.746 -6.466 12.531 1.00 13.22 81 HIS C CA 1
ATOM 4027 C C . HIS C 1 81 ? 72.293 -7.762 13.210 1.00 13.36 81 HIS C C 1
ATOM 4028 O O . HIS C 1 81 ? 72.361 -8.842 12.623 1.00 14.58 81 HIS C O 1
ATOM 4035 N N . LYS C 1 82 ? 71.823 -7.636 14.445 1.00 11.18 82 LYS C N 1
ATOM 4036 C CA . LYS C 1 82 ? 71.379 -8.776 15.235 1.00 12.41 82 LYS C CA 1
ATOM 4037 C C . LYS C 1 82 ? 70.287 -9.614 14.584 1.00 15.53 82 LYS C C 1
ATOM 4038 O O . LYS C 1 82 ? 70.341 -10.842 14.626 1.00 14.32 82 LYS C O 1
ATOM 4044 N N . LEU C 1 83 ? 69.294 -8.957 13.992 1.00 13.33 83 LEU C N 1
ATOM 4045 C CA . LEU C 1 83 ? 68.202 -9.675 13.352 1.00 9.21 83 LEU C CA 1
ATOM 4046 C C . LEU C 1 83 ? 68.654 -10.408 12.089 1.00 10.26 83 LEU C C 1
ATOM 4047 O O . LEU C 1 83 ? 68.160 -11.494 11.787 1.00 13.14 83 LEU C O 1
ATOM 4052 N N . HIS C 1 84 ? 69.588 -9.823 11.346 1.00 10.74 84 HIS C N 1
ATOM 4053 C CA . HIS C 1 84 ? 70.082 -10.466 10.133 1.00 10.56 84 HIS C CA 1
ATOM 4054 C C . HIS C 1 84 ? 70.947 -11.663 10.519 1.00 14.70 84 HIS C C 1
ATOM 4055 O O . HIS C 1 84 ? 70.983 -12.666 9.811 1.00 21.91 84 HIS C O 1
ATOM 4062 N N . ALA C 1 85 ? 71.641 -11.555 11.646 1.00 15.24 85 ALA C N 1
ATOM 4063 C CA . ALA C 1 85 ? 72.490 -12.641 12.119 1.00 17.39 85 ALA C CA 1
ATOM 4064 C C . ALA C 1 85 ? 71.633 -13.869 12.433 1.00 14.19 85 ALA C C 1
ATOM 4065 O O . ALA C 1 85 ? 72.019 -14.997 12.132 1.00 15.78 85 ALA C O 1
ATOM 4067 N N . ILE C 1 86 ? 70.468 -13.648 13.035 1.00 17.02 86 ILE C N 1
ATOM 4068 C CA . ILE C 1 86 ? 69.555 -14.747 13.364 1.00 15.46 86 ILE C CA 1
ATOM 4069 C C . ILE C 1 86 ? 68.968 -15.317 12.070 1.00 16.30 86 ILE C C 1
ATOM 4070 O O . ILE C 1 86 ? 68.878 -16.531 11.887 1.00 15.90 86 ILE C O 1
ATOM 4075 N N . TYR C 1 87 ? 68.575 -14.410 11.180 1.00 13.88 87 TYR C N 1
ATOM 4076 C CA . TYR C 1 87 ? 67.982 -14.738 9.885 1.00 12.07 87 TYR C CA 1
ATOM 4077 C C . TYR C 1 87 ? 68.803 -15.753 9.084 1.00 13.48 87 TYR C C 1
ATOM 4078 O O . TYR C 1 87 ? 68.273 -16.775 8.639 1.00 13.37 87 TYR C O 1
ATOM 4087 N N . TRP C 1 88 ? 70.093 -15.474 8.901 1.00 15.24 88 TRP C N 1
ATOM 4088 C CA . TRP C 1 88 ? 70.974 -16.373 8.151 1.00 14.96 88 TRP C CA 1
ATOM 4089 C C . TRP C 1 88 ? 71.015 -17.779 8.751 1.00 16.35 88 TRP C C 1
ATOM 4090 O O . TRP C 1 88 ? 70.953 -18.771 8.023 1.00 19.71 88 TRP C O 1
ATOM 4101 N N . ASN C 1 89 ? 71.125 -17.859 10.075 1.00 15.44 89 ASN C N 1
ATOM 4102 C CA . ASN C 1 89 ? 71.178 -19.145 10.773 1.00 15.29 89 ASN C CA 1
ATOM 4103 C C . ASN C 1 89 ? 69.816 -19.836 10.841 1.00 17.54 89 ASN C C 1
ATOM 4104 O O . ASN C 1 89 ? 69.740 -21.057 10.998 1.00 14.86 89 ASN C O 1
ATOM 4109 N N . ASN C 1 90 ? 68.749 -19.048 10.726 1.00 15.43 90 ASN C N 1
ATOM 4110 C CA . ASN C 1 90 ? 67.385 -19.562 10.785 1.00 12.62 90 ASN C CA 1
ATOM 4111 C C . ASN C 1 90 ? 66.927 -20.189 9.468 1.00 11.54 90 ASN C C 1
ATOM 4112 O O . ASN C 1 90 ? 65.784 -20.635 9.343 1.00 12.86 90 ASN C O 1
ATOM 4117 N N . MET C 1 91 ? 67.821 -20.211 8.487 1.00 9.84 91 MET C N 1
ATOM 4118 C CA . MET C 1 91 ? 67.532 -20.808 7.188 1.00 14.21 91 MET C CA 1
ATOM 4119 C C . MET C 1 91 ? 68.602 -21.864 6.909 1.00 15.15 91 MET C C 1
ATOM 4120 O O . MET C 1 91 ? 69.671 -21.843 7.510 1.00 16.86 91 MET C O 1
ATOM 4125 N N . ALA C 1 92 ? 68.313 -22.784 5.999 1.00 19.09 92 ALA C N 1
ATOM 4126 C CA . ALA C 1 92 ? 69.260 -23.840 5.655 1.00 19.25 92 ALA C CA 1
ATOM 4127 C C . ALA C 1 92 ? 69.035 -24.272 4.216 1.00 20.53 92 ALA C C 1
ATOM 4128 O O . ALA C 1 92 ? 67.924 -24.178 3.702 1.00 23.46 92 ALA C O 1
ATOM 4130 N N . PRO C 1 93 ? 70.092 -24.754 3.547 1.00 23.12 93 PRO C N 1
ATOM 4131 C CA . PRO C 1 93 ? 69.976 -25.193 2.157 1.00 25.63 93 PRO C CA 1
ATOM 4132 C C . PRO C 1 93 ? 68.790 -26.1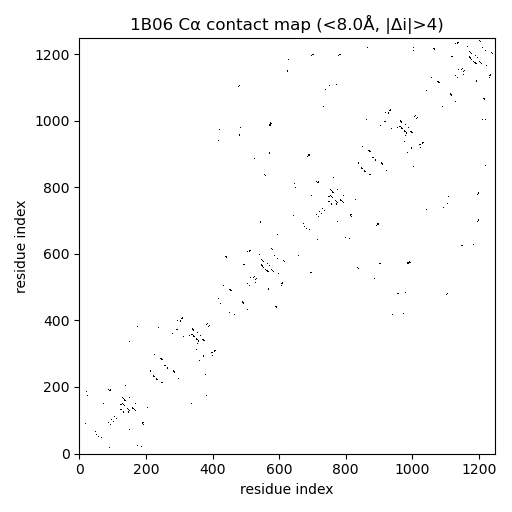20 1.921 1.00 31.98 93 PRO C C 1
ATOM 4133 O O . PRO C 1 93 ? 68.429 -26.920 2.784 1.00 26.64 93 PRO C O 1
ATOM 4137 N N . ALA C 1 94 ? 68.195 -25.987 0.740 1.00 44.57 94 ALA C N 1
ATOM 4138 C CA . ALA C 1 94 ? 67.036 -26.768 0.319 1.00 54.68 94 ALA C CA 1
ATOM 4139 C C . ALA C 1 94 ? 66.836 -28.084 1.062 1.00 59.16 94 ALA C C 1
ATOM 4140 O O . ALA C 1 94 ? 65.815 -28.276 1.723 1.00 66.88 94 ALA C O 1
ATOM 4142 N N . GLY C 1 95 ? 67.805 -28.987 0.950 1.00 57.47 95 GLY C N 1
ATOM 4143 C CA . GLY C 1 95 ? 67.689 -30.277 1.606 1.00 60.92 95 GLY C CA 1
ATOM 4144 C C . GLY C 1 95 ? 67.658 -30.229 3.122 1.00 63.34 95 GLY C C 1
ATOM 4145 O O . GLY C 1 95 ? 66.760 -30.789 3.753 1.00 68.30 95 GLY C O 1
ATOM 4146 N N . LYS C 1 96 ? 68.643 -29.560 3.709 1.00 62.90 96 LYS C N 1
ATOM 4147 C CA . LYS C 1 96 ? 68.738 -29.451 5.158 1.00 61.45 96 LYS C CA 1
ATOM 4148 C C . LYS C 1 96 ? 67.595 -28.642 5.768 1.00 56.30 96 LYS C C 1
ATOM 4149 O O . LYS C 1 96 ? 67.107 -28.962 6.852 1.00 56.54 96 LYS C O 1
ATOM 4155 N N . GLY C 1 97 ? 67.174 -27.592 5.070 1.00 49.06 97 GLY C N 1
ATOM 4156 C CA . GLY C 1 97 ? 66.096 -26.758 5.569 1.00 41.77 97 GLY C CA 1
ATOM 4157 C C . GLY C 1 97 ? 64.727 -27.181 5.070 1.00 37.61 97 GLY C C 1
ATOM 4158 O O . GLY C 1 97 ? 64.611 -28.060 4.218 1.00 39.47 97 GLY C O 1
ATOM 4159 N N . GLY C 1 98 ? 63.685 -26.548 5.600 1.00 33.23 98 GLY C N 1
ATOM 4160 C CA . GLY C 1 98 ? 62.330 -26.880 5.199 1.00 29.95 98 GLY C CA 1
ATOM 4161 C C . GLY C 1 98 ? 61.761 -28.022 6.024 1.00 32.54 98 GLY C C 1
ATOM 4162 O O . GLY C 1 98 ? 62.346 -28.431 7.029 1.00 36.93 98 GLY C O 1
ATOM 4163 N N . GLY C 1 99 ? 60.616 -28.546 5.606 1.00 29.86 99 GLY C N 1
ATOM 4164 C CA . GLY C 1 99 ? 60.011 -29.641 6.337 1.00 26.03 99 GLY C CA 1
ATOM 4165 C C . GLY C 1 99 ? 59.131 -29.177 7.480 1.00 27.53 99 GLY C C 1
ATOM 4166 O O . GLY C 1 99 ? 58.585 -28.073 7.454 1.00 32.27 99 GLY C O 1
ATOM 4167 N N . LYS C 1 100 ? 59.001 -30.028 8.490 1.00 24.32 100 LYS C N 1
ATOM 4168 C CA . LYS C 1 100 ? 58.178 -29.742 9.655 1.00 24.84 100 LYS C CA 1
ATOM 4169 C C . LYS C 1 100 ? 59.062 -29.693 10.899 1.00 25.36 100 LYS C C 1
ATOM 4170 O O . LYS C 1 100 ? 60.095 -30.356 10.953 1.00 28.33 100 LYS C O 1
ATOM 4176 N N . PRO C 1 101 ? 58.673 -28.908 11.918 1.00 21.65 101 PRO C N 1
ATOM 4177 C CA . PRO C 1 101 ? 59.516 -28.857 13.111 1.00 15.33 101 PRO C CA 1
ATOM 4178 C C . PRO C 1 101 ? 59.411 -30.145 13.915 1.00 17.47 101 PRO C C 1
ATOM 4179 O O . PRO C 1 101 ? 58.557 -30.987 13.651 1.00 13.97 101 PRO C O 1
ATOM 4183 N N . GLY C 1 102 ? 60.294 -30.289 14.896 1.00 17.96 102 GLY C N 1
ATOM 4184 C CA . GLY C 1 102 ? 60.286 -31.466 15.739 1.00 16.36 102 GLY C CA 1
ATOM 4185 C C . GLY C 1 102 ? 60.600 -31.062 17.164 1.00 19.22 102 GLY C C 1
ATOM 4186 O O . GLY C 1 102 ? 60.602 -29.874 17.489 1.00 21.27 102 GLY C O 1
ATOM 4187 N N . GLY C 1 103 ? 60.855 -32.049 18.017 1.00 19.73 103 GLY C N 1
ATOM 4188 C CA . GLY C 1 103 ? 61.194 -31.774 19.403 1.00 16.14 103 GLY C CA 1
ATOM 4189 C C . GLY C 1 103 ? 60.181 -30.962 20.175 1.00 15.88 103 GLY C C 1
ATOM 4190 O O . GLY C 1 103 ? 58.983 -31.023 19.905 1.00 21.46 103 GLY C O 1
ATOM 4191 N N . ALA C 1 104 ? 60.675 -30.192 21.141 1.00 17.62 104 ALA C N 1
ATOM 4192 C CA . ALA C 1 104 ? 59.831 -29.362 21.991 1.00 20.48 104 ALA C CA 1
ATOM 4193 C C . ALA C 1 104 ? 59.051 -28.311 21.209 1.00 18.83 104 ALA C C 1
ATOM 4194 O O . ALA C 1 104 ? 57.919 -27.985 21.565 1.00 20.26 104 ALA C O 1
ATOM 4196 N N . LEU C 1 105 ? 59.658 -27.779 20.150 1.00 14.84 105 LEU C N 1
ATOM 4197 C CA . LEU C 1 105 ? 59.003 -26.760 19.337 1.00 13.33 105 LEU C CA 1
ATOM 4198 C C . LEU C 1 105 ? 57.743 -27.302 18.674 1.00 15.52 105 LEU C C 1
ATOM 4199 O O . LEU C 1 105 ? 56.687 -26.670 18.721 1.00 15.08 105 LEU C O 1
ATOM 4204 N N . ALA C 1 106 ? 57.857 -28.472 18.054 1.00 16.58 106 ALA C N 1
ATOM 4205 C CA . ALA C 1 106 ? 56.718 -29.093 17.389 1.00 17.80 106 ALA C CA 1
ATOM 4206 C C . ALA C 1 106 ? 55.594 -29.360 18.390 1.00 18.15 106 ALA C C 1
ATOM 4207 O O . ALA C 1 106 ? 54.417 -29.253 18.060 1.00 18.95 106 ALA C O 1
ATOM 4209 N N . ASP C 1 107 ? 55.972 -29.699 19.617 1.00 16.28 107 ASP C N 1
ATOM 4210 C CA . ASP C 1 107 ? 55.017 -29.997 20.674 1.00 16.67 107 ASP C CA 1
ATOM 4211 C C . ASP C 1 107 ? 54.256 -28.755 21.139 1.00 18.10 107 ASP C C 1
ATOM 4212 O O . ASP C 1 107 ? 53.043 -28.801 21.359 1.00 15.48 107 ASP C O 1
ATOM 4217 N N . LEU C 1 108 ? 54.971 -27.646 21.297 1.00 18.82 108 LEU C N 1
ATOM 4218 C CA . LEU C 1 108 ? 54.343 -26.403 21.723 1.00 18.35 108 LEU C CA 1
ATOM 4219 C C . LEU C 1 108 ? 53.406 -25.884 20.623 1.00 19.39 108 LEU C C 1
ATOM 4220 O O . LEU C 1 108 ? 52.304 -25.405 20.906 1.00 17.61 108 LEU C O 1
ATOM 4225 N N . ILE C 1 109 ? 53.848 -25.977 19.371 1.00 17.50 109 ILE C N 1
ATOM 4226 C CA . ILE C 1 109 ? 53.039 -25.526 18.241 1.00 17.34 109 ILE C CA 1
ATOM 4227 C C . ILE C 1 109 ? 51.717 -26.298 18.179 1.00 19.18 109 ILE C C 1
ATOM 4228 O O . ILE C 1 109 ? 50.672 -25.724 17.874 1.00 18.49 109 ILE C O 1
ATOM 4233 N N . ASP C 1 110 ? 51.763 -27.595 18.477 1.00 19.06 110 ASP C N 1
ATOM 4234 C CA . ASP C 1 110 ? 50.558 -28.423 18.458 1.00 20.00 110 ASP C CA 1
ATOM 4235 C C . ASP C 1 110 ? 49.604 -28.027 19.573 1.00 17.88 110 ASP C C 1
ATOM 4236 O O . ASP C 1 110 ? 48.391 -27.957 19.373 1.00 21.44 110 ASP C O 1
ATOM 4241 N N . LYS C 1 111 ? 50.160 -27.758 20.747 1.00 19.74 111 LYS C N 1
ATOM 4242 C CA . LYS C 1 111 ? 49.363 -27.382 21.906 1.00 20.57 111 LYS C CA 1
ATOM 4243 C C . LYS C 1 111 ? 48.741 -25.990 21.811 1.00 21.69 111 LYS C C 1
ATOM 4244 O O . LYS C 1 111 ? 47.649 -25.758 22.328 1.00 20.50 111 LYS C O 1
ATOM 4250 N N . GLN C 1 112 ? 49.431 -25.063 21.153 1.00 17.60 112 GLN C N 1
ATOM 4251 C CA . GLN C 1 112 ? 48.922 -23.703 21.044 1.00 17.61 112 GLN C CA 1
ATOM 4252 C C . GLN C 1 112 ? 48.252 -23.359 19.722 1.00 17.34 112 GLN C C 1
ATOM 4253 O O . GLN C 1 112 ? 47.443 -22.442 19.660 1.00 17.33 112 GLN C O 1
ATOM 4259 N N . TYR C 1 113 ? 48.579 -24.090 18.663 1.00 17.79 113 TYR C N 1
ATOM 4260 C CA . TYR C 1 113 ? 47.976 -23.822 17.365 1.00 18.75 113 TYR C CA 1
ATOM 4261 C C . TYR C 1 113 ? 47.185 -25.012 16.826 1.00 19.50 113 TYR C C 1
ATOM 4262 O O . TYR C 1 113 ? 46.537 -24.914 15.786 1.00 20.38 113 TYR C O 1
ATOM 4271 N N . GLY C 1 114 ? 47.233 -26.132 17.541 1.00 15.21 114 GLY C N 1
ATOM 4272 C CA . GLY C 1 114 ? 46.504 -27.309 17.114 1.00 13.65 114 GLY C CA 1
ATOM 4273 C C . GLY C 1 114 ? 47.298 -28.183 16.166 1.00 17.93 114 GLY C C 1
ATOM 4274 O O . GLY C 1 114 ? 47.252 -29.410 16.250 1.00 19.64 114 GLY C O 1
ATOM 4275 N N . SER C 1 115 ? 48.036 -27.558 15.261 1.00 15.05 115 SER C N 1
ATOM 4276 C CA . SER C 1 115 ? 48.829 -28.308 14.303 1.00 17.47 115 SER C CA 1
ATOM 4277 C C . SER C 1 115 ? 49.808 -27.393 13.599 1.00 14.73 115 SER C C 1
ATOM 4278 O O . SER C 1 115 ? 49.691 -26.175 13.682 1.00 17.41 115 SER C O 1
ATOM 4281 N N . PHE C 1 116 ? 50.769 -27.987 12.899 1.00 15.74 116 PHE C N 1
ATOM 4282 C CA . PHE C 1 116 ? 51.757 -27.207 12.171 1.00 18.88 116 PHE C CA 1
ATOM 4283 C C . PHE C 1 116 ? 51.088 -26.475 11.011 1.00 19.34 116 PHE C C 1
ATOM 4284 O O . PHE C 1 116 ? 51.494 -25.372 10.641 1.00 17.46 116 PHE C O 1
ATOM 4292 N N . ASP C 1 117 ? 50.056 -27.092 10.442 1.00 23.76 117 ASP C N 1
ATOM 4293 C CA . ASP C 1 117 ? 49.342 -26.496 9.318 1.00 25.27 117 ASP C CA 1
ATOM 4294 C C . ASP C 1 117 ? 48.618 -25.215 9.706 1.00 19.47 117 ASP C C 1
ATOM 4295 O O . ASP C 1 117 ? 48.631 -24.239 8.958 1.00 24.21 117 ASP C O 1
ATOM 4300 N N . ARG C 1 118 ? 47.981 -25.219 10.870 1.00 14.25 118 ARG C N 1
ATOM 4301 C CA . ARG C 1 118 ? 47.277 -24.033 11.323 1.00 18.17 118 ARG C CA 1
ATOM 4302 C C . ARG C 1 118 ? 48.312 -22.967 11.622 1.00 16.92 118 ARG C C 1
ATOM 4303 O O . ARG C 1 118 ? 48.172 -21.820 11.200 1.00 18.33 118 ARG C O 1
ATOM 4311 N N . PHE C 1 119 ? 49.355 -23.353 12.349 1.00 16.31 119 PHE C N 1
ATOM 4312 C CA . PHE C 1 119 ? 50.420 -22.420 12.697 1.00 19.79 119 PHE C CA 1
ATOM 4313 C C . PHE C 1 119 ? 50.926 -21.722 11.440 1.00 16.08 119 PHE C C 1
ATOM 4314 O O . PHE C 1 119 ? 51.062 -20.498 11.401 1.00 18.25 119 PHE C O 1
ATOM 4322 N N . LYS C 1 120 ? 51.204 -22.513 10.412 1.00 15.68 120 LYS C N 1
ATOM 4323 C CA . LYS C 1 120 ? 51.705 -21.977 9.155 1.00 14.57 120 LYS C CA 1
ATOM 4324 C C . LYS C 1 120 ? 50.730 -20.971 8.562 1.00 18.97 120 LYS C C 1
ATOM 4325 O O . LYS C 1 120 ? 51.135 -19.941 8.022 1.00 16.89 120 LYS C O 1
ATOM 4331 N N . GLN C 1 121 ? 49.438 -21.275 8.665 1.00 16.71 121 GLN C N 1
ATOM 4332 C CA . GLN C 1 121 ? 48.411 -20.390 8.137 1.00 13.66 121 GLN C CA 1
ATOM 4333 C C . GLN C 1 121 ? 48.348 -19.087 8.920 1.00 14.94 121 GLN C C 1
ATOM 4334 O O . GLN C 1 121 ? 48.271 -18.013 8.333 1.00 14.62 121 GLN C O 1
ATOM 4340 N N . VAL C 1 122 ? 48.375 -19.179 10.245 1.00 12.25 122 VAL C N 1
ATOM 4341 C CA . VAL C 1 122 ? 48.300 -17.991 11.083 1.00 10.13 122 VAL C CA 1
ATOM 4342 C C . VAL C 1 122 ? 49.565 -17.139 10.979 1.00 12.19 122 VAL C C 1
ATOM 4343 O O . VAL C 1 122 ? 49.488 -15.910 10.945 1.00 10.55 122 VAL C O 1
ATOM 4347 N N . PHE C 1 123 ? 50.723 -17.788 10.910 1.00 12.68 123 PHE C N 1
ATOM 4348 C CA . PHE C 1 123 ? 51.987 -17.069 10.791 1.00 13.17 123 PHE C CA 1
ATOM 4349 C C . PHE C 1 123 ? 52.042 -16.335 9.453 1.00 10.43 123 PHE C C 1
ATOM 4350 O O . PHE C 1 123 ? 52.494 -15.193 9.376 1.00 15.81 123 PHE C O 1
ATOM 4358 N N . SER C 1 124 ? 51.580 -16.999 8.399 1.00 10.63 124 SER C N 1
ATOM 4359 C CA . SER C 1 124 ? 51.576 -16.410 7.066 1.00 11.00 124 SER C CA 1
ATOM 4360 C C . SER C 1 124 ? 50.615 -15.228 6.992 1.00 11.46 124 SER C C 1
ATOM 4361 O O . SER C 1 124 ? 50.922 -14.204 6.381 1.00 10.40 124 SER C O 1
ATOM 4364 N N . GLU C 1 125 ? 49.448 -15.376 7.612 1.00 12.30 125 GLU C N 1
ATOM 4365 C CA . GLU C 1 125 ? 48.447 -14.314 7.626 1.00 13.89 125 GLU C CA 1
ATOM 4366 C C . GLU C 1 125 ? 49.001 -13.079 8.336 1.00 12.85 125 GLU C C 1
ATOM 4367 O O . GLU C 1 125 ? 48.786 -11.949 7.893 1.00 14.86 125 GLU C O 1
ATOM 4373 N N . SER C 1 126 ? 49.717 -13.300 9.436 1.00 14.61 126 SER C N 1
ATOM 4374 C CA . SER C 1 126 ? 50.321 -12.209 10.193 1.00 12.24 126 SER C CA 1
ATOM 4375 C C . SER C 1 126 ? 51.430 -11.540 9.376 1.00 9.77 126 SER C C 1
ATOM 4376 O O . SER C 1 126 ? 51.526 -10.316 9.335 1.00 11.35 126 SER C O 1
ATOM 4379 N N . ALA C 1 127 ? 52.258 -12.346 8.720 1.00 8.44 127 ALA C N 1
ATOM 4380 C CA . ALA C 1 127 ? 53.353 -11.823 7.913 1.00 10.55 127 ALA C CA 1
ATOM 4381 C C . ALA C 1 127 ? 52.847 -10.956 6.763 1.00 14.26 127 ALA C C 1
ATOM 4382 O O . ALA C 1 127 ? 53.451 -9.932 6.432 1.00 14.83 127 ALA C O 1
ATOM 4384 N N . ASN C 1 128 ? 51.737 -11.370 6.159 1.00 12.25 128 ASN C N 1
ATOM 4385 C CA . ASN C 1 128 ? 51.151 -10.636 5.042 1.00 12.07 128 ASN C CA 1
ATOM 4386 C C . ASN C 1 128 ? 50.438 -9.362 5.489 1.00 13.77 128 ASN C C 1
ATOM 4387 O O . ASN C 1 128 ? 50.177 -8.480 4.680 1.00 15.04 128 ASN C O 1
ATOM 4392 N N . SER C 1 129 ? 50.122 -9.271 6.776 1.00 13.22 129 SER C N 1
ATOM 4393 C CA . SER C 1 129 ? 49.439 -8.100 7.310 1.00 14.55 129 SER C CA 1
ATOM 4394 C C . SER C 1 129 ? 50.402 -6.956 7.647 1.00 10.60 129 SER C C 1
ATOM 4395 O O . SER C 1 129 ? 49.971 -5.845 7.907 1.00 14.62 129 SER C O 1
ATOM 4398 N N . LEU C 1 130 ? 51.700 -7.233 7.633 1.00 11.52 130 LEU C N 1
ATOM 4399 C CA . LEU C 1 130 ? 52.705 -6.225 7.947 1.00 9.28 130 LEU C CA 1
ATOM 4400 C C . LEU C 1 130 ? 52.649 -5.027 6.991 1.00 13.96 130 LEU C C 1
ATOM 4401 O O . LEU C 1 130 ? 52.846 -5.180 5.787 1.00 13.58 130 LEU C O 1
ATOM 4406 N N . PRO C 1 131 ? 52.378 -3.819 7.520 1.00 13.23 131 PRO C N 1
ATOM 4407 C CA . PRO C 1 131 ? 52.306 -2.602 6.701 1.00 11.61 131 PRO C CA 1
ATOM 4408 C C . PRO C 1 131 ? 53.670 -2.019 6.363 1.00 12.79 131 PRO C C 1
ATOM 4409 O O . PRO C 1 131 ? 54.217 -1.226 7.125 1.00 13.72 131 PRO C O 1
ATOM 4413 N N . GLY C 1 132 ? 54.217 -2.409 5.218 1.00 13.82 132 GLY C N 1
ATOM 4414 C CA . GLY C 1 132 ? 55.507 -1.886 4.817 1.00 9.60 132 GLY C CA 1
ATOM 4415 C C . GLY C 1 132 ? 56.661 -2.813 5.130 1.00 13.98 132 GLY C C 1
ATOM 4416 O O . GLY C 1 132 ? 56.491 -4.029 5.220 1.00 10.98 132 GLY C O 1
ATOM 4417 N N . SER C 1 133 ? 57.841 -2.227 5.300 1.00 14.69 133 SER C N 1
ATOM 4418 C CA . SER C 1 133 ? 59.050 -2.982 5.587 1.00 16.87 133 SER C CA 1
ATOM 4419 C C . SER C 1 133 ? 59.186 -3.389 7.050 1.00 15.87 133 SER C C 1
ATOM 4420 O O . SER C 1 133 ? 58.833 -2.636 7.956 1.00 16.06 133 SER C O 1
ATOM 4423 N N . GLY C 1 134 ? 59.713 -4.589 7.268 1.00 11.76 134 GLY C N 1
ATOM 4424 C CA . GLY C 1 134 ? 59.884 -5.077 8.617 1.00 8.85 134 GLY C CA 1
ATOM 4425 C C . GLY C 1 134 ? 60.166 -6.562 8.645 1.00 9.62 134 GLY C C 1
ATOM 4426 O O . GLY C 1 134 ? 60.719 -7.117 7.694 1.00 7.55 134 GLY C O 1
ATOM 4427 N N . TRP C 1 135 ? 59.775 -7.199 9.745 1.00 10.83 135 TRP C N 1
ATOM 4428 C CA . TRP C 1 135 ? 59.980 -8.631 9.954 1.00 10.83 135 TRP C CA 1
ATOM 4429 C C . TRP C 1 135 ? 58.784 -9.224 10.680 1.00 11.37 135 TRP C C 1
ATOM 4430 O O . TRP C 1 135 ? 58.033 -8.507 11.343 1.00 10.51 135 TRP C O 1
ATOM 4441 N N . THR C 1 136 ? 58.607 -10.535 10.560 1.00 11.51 136 THR C N 1
ATOM 4442 C CA . THR C 1 136 ? 57.559 -11.207 11.317 1.00 13.91 136 THR C CA 1
ATOM 4443 C C . THR C 1 136 ? 58.370 -12.182 12.158 1.00 10.70 136 THR C C 1
ATOM 4444 O O . THR C 1 136 ? 59.206 -12.922 11.644 1.00 12.40 136 THR C O 1
ATOM 4448 N N . VAL C 1 137 ? 58.137 -12.158 13.460 1.00 12.98 137 VAL C N 1
ATOM 4449 C CA . VAL C 1 137 ? 58.907 -12.975 14.379 1.00 13.57 137 VAL C CA 1
ATOM 4450 C C . VAL C 1 137 ? 58.069 -13.843 15.298 1.00 12.40 137 VAL C C 1
ATOM 4451 O O . VAL C 1 137 ? 56.905 -13.549 15.556 1.00 14.85 137 VAL C O 1
ATOM 4455 N N . LEU C 1 138 ? 58.676 -14.921 15.783 1.00 11.03 138 LEU C N 1
ATOM 4456 C CA . LEU C 1 138 ? 58.019 -15.814 16.726 1.00 14.01 138 LEU C CA 1
ATOM 4457 C C . LEU C 1 138 ? 58.906 -15.807 17.964 1.00 12.10 138 LEU C C 1
ATOM 4458 O O . LEU C 1 138 ? 60.047 -16.260 17.911 1.00 12.30 138 LEU C O 1
ATOM 4463 N N . TYR C 1 139 ? 58.397 -15.262 19.062 1.00 12.07 139 TYR C N 1
ATOM 4464 C CA . TYR C 1 139 ? 59.153 -15.207 20.306 1.00 13.90 139 TYR C CA 1
ATOM 4465 C C . TYR C 1 139 ? 58.685 -16.326 21.210 1.00 18.79 139 TYR C C 1
ATOM 4466 O O . TYR C 1 139 ? 57.625 -16.912 20.999 1.00 20.18 139 TYR C O 1
ATOM 4475 N N . TYR C 1 140 ? 59.485 -16.616 22.227 1.00 17.68 140 TYR C N 1
ATOM 4476 C CA . TYR C 1 140 ? 59.096 -17.596 23.218 1.00 15.32 140 TYR C CA 1
ATOM 4477 C C . TYR C 1 140 ? 59.003 -16.785 24.505 1.00 16.55 140 TYR C C 1
ATOM 4478 O O . TYR C 1 140 ? 59.994 -16.197 24.946 1.00 14.71 140 TYR C O 1
ATOM 4487 N N . ASP C 1 141 ? 57.811 -16.722 25.087 1.00 16.64 141 ASP C N 1
ATOM 4488 C CA . ASP C 1 141 ? 57.627 -15.991 26.330 1.00 16.79 141 ASP C CA 1
ATOM 4489 C C . ASP C 1 141 ? 57.796 -16.953 27.502 1.00 19.29 141 ASP C C 1
ATOM 4490 O O . ASP C 1 141 ? 56.934 -17.791 27.757 1.00 14.77 141 ASP C O 1
ATOM 4495 N N . ASN C 1 142 ? 58.913 -16.830 28.208 1.00 21.96 142 ASN C N 1
ATOM 4496 C CA . ASN C 1 142 ? 59.201 -17.692 29.347 1.00 26.78 142 ASN C CA 1
ATOM 4497 C C . ASN C 1 142 ? 58.223 -17.469 30.490 1.00 24.67 142 ASN C C 1
ATOM 4498 O O . ASN C 1 142 ? 58.003 -18.368 31.299 1.00 30.55 142 ASN C O 1
ATOM 4503 N N . GLU C 1 143 ? 57.636 -16.277 30.560 1.00 21.19 143 GLU C N 1
ATOM 4504 C CA . GLU C 1 143 ? 56.684 -15.968 31.622 1.00 19.12 143 GLU C CA 1
ATOM 4505 C C . GLU C 1 143 ? 55.377 -16.738 31.468 1.00 21.81 143 GLU C C 1
ATOM 4506 O O . GLU C 1 143 ? 54.944 -17.423 32.392 1.00 27.41 143 GLU C O 1
ATOM 4512 N N . SER C 1 144 ? 54.745 -16.620 30.304 1.00 21.36 144 SER C N 1
ATOM 4513 C CA . SER C 1 144 ? 53.479 -17.301 30.050 1.00 16.53 144 SER C CA 1
ATOM 4514 C C . SER C 1 144 ? 53.683 -18.671 29.410 1.00 18.68 144 SER C C 1
ATOM 4515 O O . SER C 1 144 ? 52.844 -19.557 29.544 1.00 20.95 144 SER C O 1
ATOM 4518 N N . GLY C 1 145 ? 54.798 -18.836 28.708 1.00 19.42 145 GLY C N 1
ATOM 4519 C CA . GLY C 1 145 ? 55.078 -20.094 28.043 1.00 15.85 145 GLY C CA 1
ATOM 4520 C C . GLY C 1 145 ? 54.543 -20.094 26.622 1.00 18.77 145 GLY C C 1
ATOM 4521 O O . GLY C 1 145 ? 54.621 -21.104 25.918 1.00 19.21 145 GLY C O 1
ATOM 4522 N N . ASN C 1 146 ? 54.006 -18.953 26.197 1.00 18.46 146 ASN C N 1
ATOM 4523 C CA . ASN C 1 146 ? 53.442 -18.815 24.860 1.00 15.67 146 ASN C CA 1
ATOM 4524 C C . ASN C 1 146 ? 54.490 -18.535 23.799 1.00 14.57 146 ASN C C 1
ATOM 4525 O O . ASN C 1 146 ? 55.505 -17.910 24.071 1.00 17.21 146 ASN C O 1
ATOM 4530 N N . LEU C 1 147 ? 54.225 -19.014 22.589 1.00 15.48 147 LEU C N 1
ATOM 4531 C CA . LEU C 1 147 ? 55.084 -18.760 21.446 1.00 15.42 147 LEU C CA 1
ATOM 4532 C C . LEU C 1 147 ? 54.328 -17.600 20.807 1.00 19.25 147 LEU C C 1
ATOM 4533 O O . LEU C 1 147 ? 53.326 -17.814 20.122 1.00 24.99 147 LEU C O 1
ATOM 4538 N N . GLN C 1 148 ? 54.792 -16.377 21.040 1.00 19.86 148 GLN C N 1
ATOM 4539 C CA . GLN C 1 148 ? 54.107 -15.193 20.521 1.00 18.22 148 GLN C CA 1
ATOM 4540 C C . GLN C 1 148 ? 54.545 -14.680 19.152 1.00 17.48 148 GLN C C 1
ATOM 4541 O O . GLN C 1 148 ? 55.720 -14.384 18.929 1.00 14.44 148 GLN C O 1
ATOM 4547 N N . ILE C 1 149 ? 53.577 -14.569 18.242 1.00 12.90 149 ILE C N 1
ATOM 4548 C CA . ILE C 1 149 ? 53.831 -14.062 16.899 1.00 12.84 149 ILE C CA 1
ATOM 4549 C C . ILE C 1 149 ? 53.775 -12.532 16.963 1.00 11.93 149 ILE C C 1
ATOM 4550 O O . ILE C 1 149 ? 52.992 -11.962 17.725 1.00 10.60 149 ILE C O 1
ATOM 4555 N N . MET C 1 150 ? 54.602 -11.866 16.168 1.00 9.52 150 MET C N 1
ATOM 4556 C CA . MET C 1 150 ? 54.603 -10.414 16.153 1.00 7.59 150 MET C CA 1
ATOM 4557 C C . MET C 1 150 ? 55.187 -9.866 14.860 1.00 9.18 150 MET C C 1
ATOM 4558 O O . MET C 1 150 ? 56.142 -10.420 14.315 1.00 10.02 150 MET C O 1
ATOM 4563 N N . THR C 1 151 ? 54.597 -8.786 14.358 1.00 10.18 151 THR C N 1
ATOM 4564 C CA . THR C 1 151 ? 55.105 -8.139 13.154 1.00 11.63 151 THR C CA 1
ATOM 4565 C C . THR C 1 151 ? 55.931 -6.953 13.651 1.00 12.49 151 THR C C 1
ATOM 4566 O O . THR C 1 151 ? 55.455 -6.130 14.432 1.00 8.06 151 THR C O 1
ATOM 4570 N N . VAL C 1 152 ? 57.179 -6.884 13.213 1.00 10.28 152 VAL C N 1
ATOM 4571 C CA . VAL C 1 152 ? 58.072 -5.814 13.627 1.00 11.97 152 VAL C CA 1
ATOM 4572 C C . VAL C 1 152 ? 58.214 -4.805 12.501 1.00 12.09 152 VAL C C 1
ATOM 4573 O O . VAL C 1 152 ? 58.517 -5.175 11.362 1.00 11.00 152 VAL C O 1
ATOM 4577 N N . GLU C 1 153 ? 57.981 -3.535 12.816 1.00 8.97 153 GLU C N 1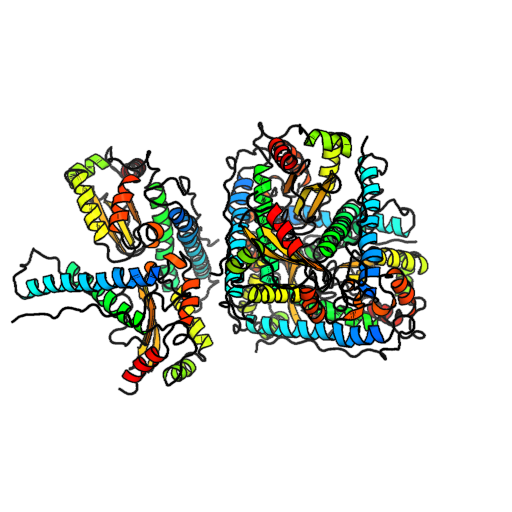
ATOM 4578 C CA . GLU C 1 153 ? 58.090 -2.473 11.821 1.00 10.69 153 GLU C CA 1
ATOM 4579 C C . GLU C 1 153 ? 59.526 -1.955 11.817 1.00 11.47 153 GLU C C 1
ATOM 4580 O O . GLU C 1 153 ? 60.090 -1.671 12.873 1.00 16.28 153 GLU C O 1
ATOM 4586 N N . ASN C 1 154 ? 60.108 -1.837 10.626 1.00 11.68 154 ASN C N 1
ATOM 4587 C CA . ASN C 1 154 ? 61.502 -1.428 10.472 1.00 9.00 154 ASN C CA 1
ATOM 4588 C C . ASN C 1 154 ? 62.286 -2.507 11.213 1.00 9.36 154 ASN C C 1
ATOM 4589 O O . ASN C 1 154 ? 61.869 -3.662 11.221 1.00 11.20 154 ASN C O 1
ATOM 4594 N N . HIS C 1 155 ? 63.405 -2.156 11.837 1.00 11.47 155 HIS C N 1
ATOM 4595 C CA . HIS C 1 155 ? 64.182 -3.154 12.579 1.00 10.34 155 HIS C CA 1
ATOM 4596 C C . HIS C 1 155 ? 63.944 -3.039 14.087 1.00 13.45 155 HIS C C 1
ATOM 4597 O O . HIS C 1 155 ? 64.280 -3.955 14.845 1.00 10.34 155 HIS C O 1
ATOM 4604 N N . PHE C 1 156 ? 63.350 -1.929 14.519 1.00 10.10 156 PHE C N 1
ATOM 4605 C CA . PHE C 1 156 ? 63.201 -1.668 15.947 1.00 9.19 156 PHE C CA 1
ATOM 4606 C C . PHE C 1 156 ? 61.836 -1.371 16.543 1.00 11.94 156 PHE C C 1
ATOM 4607 O O . PHE C 1 156 ? 61.757 -0.996 17.712 1.00 11.66 156 PHE C O 1
ATOM 4615 N N . MET C 1 157 ? 60.763 -1.516 15.779 1.00 14.07 157 MET C N 1
ATOM 4616 C CA . MET C 1 157 ? 59.445 -1.224 16.338 1.00 13.99 157 MET C CA 1
ATOM 4617 C C . MET C 1 157 ? 58.601 -2.478 16.575 1.00 12.23 157 MET C C 1
ATOM 4618 O O . MET C 1 157 ? 58.516 -3.346 15.704 1.00 12.26 157 MET C O 1
ATOM 4623 N N . ASN C 1 158 ? 58.002 -2.560 17.766 1.00 9.87 158 ASN C N 1
ATOM 4624 C CA . ASN C 1 158 ? 57.119 -3.660 18.171 1.00 9.82 158 ASN C CA 1
ATOM 4625 C C . ASN C 1 158 ? 57.757 -4.884 18.847 1.00 13.15 158 ASN C C 1
ATOM 4626 O O . ASN C 1 158 ? 57.067 -5.861 19.139 1.00 10.08 158 ASN C O 1
ATOM 4631 N N . HIS C 1 159 ? 59.060 -4.849 19.100 1.00 11.23 159 HIS C N 1
ATOM 4632 C CA . HIS C 1 159 ? 59.705 -5.978 19.772 1.00 8.18 159 HIS C CA 1
ATOM 4633 C C . HIS C 1 159 ? 59.125 -6.102 21.168 1.00 9.80 159 HIS C C 1
ATOM 4634 O O . HIS C 1 159 ? 58.671 -5.117 21.758 1.00 10.77 159 HIS C O 1
ATOM 4641 N N . ILE C 1 160 ? 59.128 -7.317 21.701 1.00 11.61 160 ILE C N 1
ATOM 4642 C CA . ILE C 1 160 ? 58.665 -7.519 23.060 1.00 13.69 160 ILE C CA 1
ATOM 4643 C C . ILE C 1 160 ? 59.965 -7.649 23.848 1.00 14.35 160 ILE C C 1
ATOM 4644 O O . ILE C 1 160 ? 60.771 -8.546 23.593 1.00 12.20 160 ILE C O 1
ATOM 4649 N N . ALA C 1 161 ? 60.170 -6.729 24.783 1.00 16.41 161 ALA C N 1
ATOM 4650 C CA . ALA C 1 161 ? 61.383 -6.671 25.596 1.00 17.31 161 ALA C CA 1
ATOM 4651 C C . ALA C 1 161 ? 61.886 -7.991 26.180 1.00 17.06 161 ALA C C 1
ATOM 4652 O O . ALA C 1 161 ? 61.131 -8.732 26.802 1.00 15.93 161 ALA C O 1
ATOM 4654 N N . GLU C 1 162 ? 63.176 -8.258 25.967 1.00 15.81 162 GLU C N 1
ATOM 4655 C CA . GLU C 1 162 ? 63.873 -9.441 26.484 1.00 16.01 162 GLU C CA 1
ATOM 4656 C C . GLU C 1 162 ? 63.535 -10.813 25.917 1.00 14.02 162 GLU C C 1
ATOM 4657 O O . GLU C 1 162 ? 64.233 -11.776 26.205 1.00 19.66 162 GLU C O 1
ATOM 4663 N N . LEU C 1 163 ? 62.481 -10.925 25.121 1.00 14.90 163 LEU C N 1
ATOM 4664 C CA . LEU C 1 163 ? 62.110 -12.230 24.598 1.00 10.33 163 LEU C CA 1
ATOM 4665 C C . LEU C 1 163 ? 63.014 -12.704 23.469 1.00 12.13 163 LEU C C 1
ATOM 4666 O O . LEU C 1 163 ? 63.354 -11.934 22.569 1.00 10.91 163 LEU C O 1
ATOM 4671 N N . PRO C 1 164 ? 63.427 -13.987 23.508 1.00 13.91 164 PRO C N 1
ATOM 4672 C CA . PRO C 1 164 ? 64.300 -14.555 22.471 1.00 14.56 164 PRO C CA 1
ATOM 4673 C C . PRO C 1 164 ? 63.539 -14.864 21.184 1.00 12.92 164 PRO C C 1
ATOM 4674 O O . PRO C 1 164 ? 62.368 -15.239 21.223 1.00 12.72 164 PRO C O 1
ATOM 4678 N N . VAL C 1 165 ? 64.214 -14.698 20.051 1.00 13.37 165 VAL C N 1
ATOM 4679 C CA . VAL C 1 165 ? 63.626 -14.964 18.744 1.00 13.35 165 VAL C CA 1
ATOM 4680 C C . VAL C 1 165 ? 63.820 -16.444 18.414 1.00 14.38 165 VAL C C 1
ATOM 4681 O O . VAL C 1 165 ? 64.929 -16.966 18.508 1.00 15.64 165 VAL C O 1
ATOM 4685 N N . ILE C 1 166 ? 62.739 -17.119 18.035 1.00 17.13 166 ILE C N 1
ATOM 4686 C CA . ILE C 1 166 ? 62.796 -18.541 17.702 1.00 11.69 166 ILE C CA 1
ATOM 4687 C C . ILE C 1 166 ? 62.735 -18.740 16.190 1.00 13.66 166 ILE C C 1
ATOM 4688 O O . ILE C 1 166 ? 63.461 -19.563 15.638 1.00 16.73 166 ILE C O 1
ATOM 4693 N N . LEU C 1 167 ? 61.876 -17.969 15.530 1.00 12.04 167 LEU C N 1
ATOM 4694 C CA . LEU C 1 167 ? 61.696 -18.046 14.081 1.00 13.28 167 LEU C CA 1
ATOM 4695 C C . LEU C 1 167 ? 61.567 -16.619 13.541 1.00 13.60 167 LEU C C 1
ATOM 4696 O O . LEU C 1 167 ? 60.939 -15.770 14.174 1.00 13.96 167 LEU C O 1
ATOM 4701 N N . ILE C 1 168 ? 62.153 -16.346 12.378 1.00 14.64 168 ILE C N 1
ATOM 4702 C CA . ILE C 1 168 ? 62.094 -14.995 11.824 1.00 14.00 168 ILE C CA 1
ATOM 4703 C C . ILE C 1 168 ? 62.160 -14.910 10.300 1.00 12.88 168 ILE C C 1
ATOM 4704 O O . ILE C 1 168 ? 62.897 -15.661 9.663 1.00 14.19 168 ILE C O 1
ATOM 4709 N N . VAL C 1 169 ? 61.384 -13.987 9.731 1.00 13.34 169 VAL C N 1
ATOM 4710 C CA . VAL C 1 169 ? 61.358 -13.756 8.283 1.00 11.44 169 VAL C CA 1
ATOM 4711 C C . VAL C 1 169 ? 61.602 -12.285 8.020 1.00 9.27 169 VAL C C 1
ATOM 4712 O O . VAL C 1 169 ? 60.924 -11.438 8.595 1.00 10.61 169 VAL C O 1
ATOM 4716 N N . ASP C 1 170 ? 62.553 -11.988 7.143 1.00 9.91 170 ASP C N 1
ATOM 4717 C CA . ASP C 1 170 ? 62.863 -10.610 6.776 1.00 13.99 170 ASP C CA 1
ATOM 4718 C C . ASP C 1 170 ? 61.845 -10.179 5.720 1.00 13.40 170 ASP C C 1
ATOM 4719 O O . ASP C 1 170 ? 61.665 -10.862 4.710 1.00 15.00 170 ASP C O 1
ATOM 4724 N N . GLU C 1 171 ? 61.171 -9.058 5.953 1.00 16.64 171 GLU C N 1
ATOM 4725 C CA . GLU C 1 171 ? 60.181 -8.591 4.988 1.00 15.02 171 GLU C CA 1
ATOM 4726 C C . GLU C 1 171 ? 60.492 -7.231 4.387 1.00 14.69 171 GLU C C 1
ATOM 4727 O O . GLU C 1 171 ? 59.602 -6.550 3.883 1.00 13.25 171 GLU C O 1
ATOM 4733 N N . PHE C 1 172 ? 61.756 -6.830 4.459 1.00 14.76 172 PHE C N 1
ATOM 4734 C CA . PHE C 1 172 ? 62.172 -5.572 3.852 1.00 14.98 172 PHE C CA 1
ATOM 4735 C C . PHE C 1 172 ? 62.134 -5.924 2.368 1.00 15.36 172 PHE C C 1
ATOM 4736 O O . PHE C 1 172 ? 62.402 -7.071 1.998 1.00 14.39 172 PHE C O 1
ATOM 4744 N N . GLU C 1 173 ? 61.805 -4.962 1.516 1.00 12.78 173 GLU C N 1
ATOM 4745 C CA . GLU C 1 173 ? 61.727 -5.243 0.087 1.00 11.44 173 GLU C CA 1
ATOM 4746 C C . GLU C 1 173 ? 63.023 -5.796 -0.491 1.00 10.64 173 GLU C C 1
ATOM 4747 O O . GLU C 1 173 ? 62.989 -6.607 -1.418 1.00 11.45 173 GLU C O 1
ATOM 4753 N N . HIS C 1 174 ? 64.164 -5.386 0.065 1.00 11.20 174 HIS C N 1
ATOM 4754 C CA . HIS C 1 174 ? 65.454 -5.867 -0.436 1.00 10.00 174 HIS C CA 1
ATOM 4755 C C . HIS C 1 174 ? 65.638 -7.372 -0.269 1.00 10.84 174 HIS C C 1
ATOM 4756 O O . HIS C 1 174 ? 66.483 -7.978 -0.922 1.00 14.24 174 HIS C O 1
ATOM 4763 N N . ALA C 1 175 ? 64.836 -7.978 0.598 1.00 9.60 175 ALA C N 1
ATOM 4764 C CA . ALA C 1 175 ? 64.938 -9.410 0.830 1.00 10.52 175 ALA C CA 1
ATOM 4765 C C . ALA C 1 175 ? 64.330 -10.269 -0.281 1.00 13.58 175 ALA C C 1
ATOM 4766 O O . ALA C 1 175 ? 64.596 -11.470 -0.343 1.00 14.17 175 ALA C O 1
ATOM 4768 N N . TYR C 1 176 ? 63.536 -9.668 -1.165 1.00 13.02 176 TYR C N 1
ATOM 4769 C CA . TYR C 1 176 ? 62.884 -10.442 -2.217 1.00 10.85 176 TYR C CA 1
ATOM 4770 C C . TYR C 1 176 ? 62.643 -9.745 -3.555 1.00 16.18 176 TYR C C 1
ATOM 4771 O O . TYR C 1 176 ? 62.372 -10.411 -4.558 1.00 16.19 176 TYR C O 1
ATOM 4780 N N . TYR C 1 177 ? 62.746 -8.420 -3.581 1.00 15.75 177 TYR C N 1
ATOM 4781 C CA . TYR C 1 177 ? 62.456 -7.671 -4.798 1.00 15.18 177 TYR C CA 1
ATOM 4782 C C . TYR C 1 177 ? 63.097 -8.097 -6.107 1.00 14.39 177 TYR C C 1
ATOM 4783 O O . TYR C 1 177 ? 62.417 -8.190 -7.123 1.00 17.49 177 TYR C O 1
ATOM 4792 N N . LEU C 1 178 ? 64.397 -8.349 -6.104 1.00 16.23 178 LEU C N 1
ATOM 4793 C CA . LEU C 1 178 ? 65.074 -8.747 -7.336 1.00 18.37 178 LEU C CA 1
ATOM 4794 C C . LEU C 1 178 ? 64.444 -9.975 -7.992 1.00 17.76 178 LEU C C 1
ATOM 4795 O O . LEU C 1 178 ? 64.423 -10.093 -9.216 1.00 17.57 178 LEU C O 1
ATOM 4800 N N . GLN C 1 179 ? 63.920 -10.880 -7.177 1.00 17.15 179 GLN C N 1
ATOM 4801 C CA . GLN C 1 179 ? 63.327 -12.103 -7.696 1.00 15.38 179 GLN C CA 1
ATOM 4802 C C . GLN C 1 179 ? 61.805 -12.127 -7.760 1.00 15.79 179 GLN C C 1
ATOM 4803 O O . GLN C 1 179 ? 61.229 -12.616 -8.730 1.00 19.04 179 GLN C O 1
ATOM 4809 N N . TYR C 1 180 ? 61.155 -11.605 -6.730 1.00 15.10 180 TYR C N 1
ATOM 4810 C CA . TYR C 1 180 ? 59.700 -11.622 -6.665 1.00 15.59 180 TYR C CA 1
ATOM 4811 C C . TYR C 1 180 ? 59.007 -10.290 -6.917 1.00 16.04 180 TYR C C 1
ATOM 4812 O O . TYR C 1 180 ? 57.779 -10.237 -7.009 1.00 17.37 180 TYR C O 1
ATOM 4821 N N . LYS C 1 181 ? 59.785 -9.220 -7.019 1.00 15.95 181 LYS C N 1
ATOM 4822 C CA . LYS C 1 181 ? 59.229 -7.890 -7.220 1.00 16.10 181 LYS C CA 1
ATOM 4823 C C . LYS C 1 181 ? 58.258 -7.607 -6.086 1.00 15.69 181 LYS C C 1
ATOM 4824 O O . LYS C 1 181 ? 58.564 -7.884 -4.930 1.00 19.98 181 LYS C O 1
ATOM 4830 N N . ASN C 1 182 ? 57.083 -7.077 -6.406 1.00 15.57 182 ASN C N 1
ATOM 4831 C CA . ASN C 1 182 ? 56.097 -6.762 -5.376 1.00 18.31 182 ASN C CA 1
ATOM 4832 C C . ASN C 1 182 ? 55.316 -7.971 -4.872 1.00 17.85 182 ASN C C 1
ATOM 4833 O O . ASN C 1 182 ? 54.377 -7.815 -4.101 1.00 20.33 182 ASN C O 1
ATOM 4838 N N . LYS C 1 183 ? 55.703 -9.172 -5.297 1.00 20.78 183 LYS C N 1
ATOM 4839 C CA . LYS C 1 183 ? 55.008 -10.389 -4.882 1.00 17.39 183 LYS C CA 1
ATOM 4840 C C . LYS C 1 183 ? 55.531 -10.946 -3.567 1.00 19.82 183 LYS C C 1
ATOM 4841 O O . LYS C 1 183 ? 56.092 -12.041 -3.518 1.00 18.83 183 LYS C O 1
ATOM 4847 N N . ARG C 1 184 ? 55.329 -10.182 -2.502 1.00 16.85 184 ARG C N 1
ATOM 4848 C CA . ARG C 1 184 ? 55.770 -10.554 -1.166 1.00 17.36 184 ARG C CA 1
ATOM 4849 C C . ARG C 1 184 ? 55.160 -11.873 -0.691 1.00 17.14 184 ARG C C 1
ATOM 4850 O O . ARG C 1 184 ? 55.819 -12.644 0.010 1.00 17.87 184 ARG C O 1
ATOM 4858 N N . GLY C 1 185 ? 53.907 -12.124 -1.069 1.00 7.30 185 GLY C N 1
ATOM 4859 C CA . GLY C 1 185 ? 53.240 -13.352 -0.670 1.00 11.59 185 GLY C CA 1
ATOM 4860 C C . GLY C 1 185 ? 53.883 -14.590 -1.273 1.00 13.99 185 GLY C C 1
ATOM 4861 O O . GLY C 1 185 ? 53.926 -15.648 -0.643 1.00 18.79 185 GLY C O 1
ATOM 4862 N N . ASP C 1 186 ? 54.377 -14.459 -2.500 1.00 14.30 186 ASP C N 1
ATOM 4863 C CA . ASP C 1 186 ? 55.032 -15.564 -3.193 1.00 13.37 186 ASP C CA 1
ATOM 4864 C C . ASP C 1 186 ? 56.348 -15.870 -2.495 1.00 14.35 186 ASP C C 1
ATOM 4865 O O . ASP C 1 186 ? 56.748 -17.026 -2.382 1.00 15.89 186 ASP C O 1
ATOM 4870 N N . TYR C 1 187 ? 57.020 -14.821 -2.032 1.00 13.60 187 TYR C N 1
ATOM 4871 C CA . TYR C 1 187 ? 58.293 -14.967 -1.332 1.00 13.88 187 TYR C CA 1
ATOM 4872 C C . TYR C 1 187 ? 58.091 -15.705 -0.009 1.00 14.92 187 TYR C C 1
ATOM 4873 O O . TYR C 1 187 ? 58.863 -16.600 0.344 1.00 17.17 187 TYR C O 1
ATOM 4882 N N . LEU C 1 188 ? 57.044 -15.331 0.718 1.00 10.91 188 LEU C N 1
ATOM 4883 C CA . LEU C 1 188 ? 56.761 -15.952 2.000 1.00 12.03 188 LEU C CA 1
ATOM 4884 C C . LEU C 1 188 ? 56.471 -17.442 1.840 1.00 16.92 188 LEU C C 1
ATOM 4885 O O . LEU C 1 188 ? 56.886 -18.244 2.676 1.00 18.98 188 LEU C O 1
ATOM 4890 N N . ASN C 1 189 ? 55.771 -17.812 0.769 1.00 13.73 189 ASN C N 1
ATOM 4891 C CA . ASN C 1 189 ? 55.450 -19.216 0.523 1.00 13.98 189 ASN C CA 1
ATOM 4892 C C . ASN C 1 189 ? 56.722 -20.004 0.205 1.00 15.73 189 ASN C C 1
ATOM 4893 O O . ASN C 1 189 ? 56.849 -21.170 0.583 1.00 17.98 189 ASN C O 1
ATOM 4898 N N . ALA C 1 190 ? 57.657 -19.360 -0.490 1.00 12.61 190 ALA C N 1
ATOM 4899 C CA . ALA C 1 190 ? 58.921 -19.992 -0.854 1.00 14.33 190 ALA C CA 1
ATOM 4900 C C . ALA C 1 190 ? 59.822 -20.155 0.369 1.00 16.63 190 ALA C C 1
ATOM 4901 O O . ALA C 1 190 ? 60.491 -21.179 0.529 1.00 17.54 190 ALA C O 1
ATOM 4903 N N . TRP C 1 191 ? 59.826 -19.141 1.230 1.00 17.22 191 TRP C N 1
ATOM 4904 C CA . TRP C 1 191 ? 60.648 -19.138 2.438 1.00 14.06 191 TRP C CA 1
ATOM 4905 C C . TRP C 1 191 ? 60.461 -20.368 3.335 1.00 14.18 191 TRP C C 1
ATOM 4906 O O . TRP C 1 191 ? 61.420 -20.851 3.940 1.00 17.56 191 TRP C O 1
ATOM 4917 N N . TRP C 1 192 ? 59.236 -20.879 3.425 1.00 13.43 192 TRP C N 1
ATOM 4918 C CA . TRP C 1 192 ? 58.968 -22.049 4.263 1.00 13.46 192 TRP C CA 1
ATOM 4919 C C . TRP C 1 192 ? 59.834 -23.243 3.869 1.00 14.38 192 TRP C C 1
ATOM 4920 O O . TRP C 1 192 ? 60.087 -24.130 4.683 1.00 17.86 192 TRP C O 1
ATOM 4931 N N . ASN C 1 193 ? 60.297 -23.258 2.626 1.00 15.44 193 ASN C N 1
ATOM 4932 C CA . ASN C 1 193 ? 61.112 -24.357 2.129 1.00 13.37 193 ASN C CA 1
ATOM 4933 C C . ASN C 1 193 ? 62.567 -24.333 2.574 1.00 15.33 193 ASN C C 1
ATOM 4934 O O . ASN C 1 193 ? 63.276 -25.322 2.407 1.00 18.04 193 ASN C O 1
ATOM 4939 N N . VAL C 1 194 ? 63.022 -23.218 3.134 1.00 14.16 194 VAL C N 1
ATOM 4940 C CA . VAL C 1 194 ? 64.410 -23.140 3.578 1.00 13.40 194 VAL C CA 1
ATOM 4941 C C . VAL C 1 194 ? 64.545 -22.868 5.076 1.00 11.41 194 VAL C C 1
ATOM 4942 O O . VAL C 1 194 ? 65.641 -22.617 5.570 1.00 13.66 194 VAL C O 1
ATOM 4946 N N . VAL C 1 195 ? 63.432 -22.925 5.799 1.00 9.99 195 VAL C N 1
ATOM 4947 C CA . VAL C 1 195 ? 63.459 -22.679 7.236 1.00 13.34 195 VAL C CA 1
ATOM 4948 C C . VAL C 1 195 ? 64.285 -23.747 7.946 1.00 17.16 195 VAL C C 1
ATOM 4949 O O . VAL C 1 195 ? 64.098 -24.939 7.714 1.00 19.18 195 VAL C O 1
ATOM 4953 N N . ASN C 1 196 ? 65.192 -23.316 8.817 1.00 19.51 196 ASN C N 1
ATOM 4954 C CA . ASN C 1 196 ? 66.048 -24.245 9.553 1.00 14.99 196 ASN C CA 1
ATOM 4955 C C . ASN C 1 196 ? 65.411 -24.596 10.887 1.00 12.01 196 ASN C C 1
ATOM 4956 O O . ASN C 1 196 ? 65.674 -23.952 11.900 1.00 14.61 196 ASN C O 1
ATOM 4961 N N . TRP C 1 197 ? 64.581 -25.630 10.892 1.00 12.14 197 TRP C N 1
ATOM 4962 C CA . TRP C 1 197 ? 63.904 -26.031 12.116 1.00 15.91 197 TRP C CA 1
ATOM 4963 C C . TRP C 1 197 ? 64.848 -26.516 13.211 1.00 15.79 197 TRP C C 1
ATOM 4964 O O . TRP C 1 197 ? 64.501 -26.474 14.395 1.00 18.90 197 TRP C O 1
ATOM 4975 N N . ASP C 1 198 ? 66.039 -26.967 12.825 1.00 17.27 198 ASP C N 1
ATOM 4976 C CA . ASP C 1 198 ? 67.026 -27.430 13.802 1.00 23.15 198 ASP C CA 1
ATOM 4977 C C . ASP C 1 198 ? 67.511 -26.230 14.597 1.00 17.50 198 ASP C C 1
ATOM 4978 O O . ASP C 1 198 ? 67.640 -26.285 15.815 1.00 23.40 198 ASP C O 1
ATOM 4983 N N . ASP C 1 199 ? 67.778 -25.143 13.885 1.00 16.23 199 ASP C N 1
ATOM 4984 C CA . ASP C 1 199 ? 68.226 -23.913 14.504 1.00 11.98 199 ASP C CA 1
ATOM 4985 C C . ASP C 1 199 ? 67.140 -23.395 15.445 1.00 15.34 199 ASP C C 1
ATOM 4986 O O . ASP C 1 199 ? 67.420 -22.997 16.575 1.00 15.87 199 ASP C O 1
ATOM 4991 N N . ALA C 1 200 ? 65.896 -23.410 14.976 1.00 13.10 200 ALA C N 1
ATOM 4992 C CA . ALA C 1 200 ? 64.770 -22.940 15.774 1.00 13.33 200 ALA C CA 1
ATOM 4993 C C . ALA C 1 200 ? 64.606 -23.733 17.073 1.00 13.79 200 ALA C C 1
ATOM 4994 O O . ALA C 1 200 ? 64.386 -23.151 18.139 1.00 15.31 200 ALA C O 1
ATOM 4996 N N . GLU C 1 201 ? 64.703 -25.057 16.982 1.00 16.94 201 GLU C N 1
ATOM 4997 C CA . GLU C 1 201 ? 64.567 -25.922 18.155 1.00 17.29 201 GLU C CA 1
ATOM 4998 C C . GLU C 1 201 ? 65.709 -25.673 19.135 1.00 14.59 201 GLU C C 1
ATOM 4999 O O . GLU C 1 201 ? 65.514 -25.704 20.347 1.00 16.19 201 GLU C O 1
ATOM 5005 N N . LYS C 1 202 ? 66.899 -25.425 18.601 1.00 16.19 202 LYS C N 1
ATOM 5006 C CA . LYS C 1 202 ? 68.077 -25.152 19.421 1.00 25.48 202 LYS C CA 1
ATOM 5007 C C . LYS C 1 202 ? 67.889 -23.872 20.234 1.00 25.46 202 LYS C C 1
ATOM 5008 O O . LYS C 1 202 ? 68.283 -23.803 21.400 1.00 30.55 202 LYS C O 1
ATOM 5014 N N . ARG C 1 203 ? 67.293 -22.857 19.609 1.00 24.71 203 ARG C N 1
ATOM 5015 C CA . ARG C 1 203 ? 67.056 -21.579 20.273 1.00 20.42 203 ARG C CA 1
ATOM 5016 C C . ARG C 1 203 ? 66.048 -21.756 21.396 1.00 18.15 203 ARG C C 1
ATOM 5017 O O . ARG C 1 203 ? 66.212 -21.194 22.475 1.00 23.56 203 ARG C O 1
ATOM 5025 N N . LEU C 1 204 ? 65.012 -22.549 21.149 1.00 14.51 204 LEU C N 1
ATOM 5026 C CA . LEU C 1 204 ? 63.998 -22.788 22.168 1.00 17.93 204 LEU C CA 1
ATOM 5027 C C . LEU C 1 204 ? 64.583 -23.547 23.363 1.00 17.22 204 LEU C C 1
ATOM 5028 O O . LEU C 1 204 ? 64.365 -23.171 24.513 1.00 12.52 204 LEU C O 1
ATOM 5033 N N . GLN C 1 205 ? 65.330 -24.610 23.080 1.00 20.00 205 GLN C N 1
ATOM 5034 C CA . GLN C 1 205 ? 65.935 -25.434 24.125 1.00 25.01 205 GLN C CA 1
ATOM 5035 C C . GLN C 1 205 ? 66.758 -24.603 25.099 1.00 27.30 205 GLN C C 1
ATOM 5036 O O . GLN C 1 205 ? 66.879 -24.938 26.277 1.00 29.20 205 GLN C O 1
ATOM 5042 N N . LYS C 1 206 ? 67.317 -23.512 24.590 1.00 30.05 206 LYS C N 1
ATOM 5043 C CA . LYS C 1 206 ? 68.143 -22.614 25.380 1.00 29.20 206 LYS C CA 1
ATOM 5044 C C . LYS C 1 206 ? 67.392 -21.912 26.500 1.00 27.90 206 LYS C C 1
ATOM 5045 O O . LYS C 1 206 ? 68.001 -21.492 27.476 1.00 36.54 206 LYS C O 1
ATOM 5051 N N . TYR C 1 207 ? 66.077 -21.784 26.375 1.00 26.23 207 TYR C N 1
ATOM 5052 C CA . TYR C 1 207 ? 65.299 -21.095 27.401 1.00 26.61 207 TYR C CA 1
ATOM 5053 C C . TYR C 1 207 ? 64.236 -21.939 28.087 1.00 28.87 207 TYR C C 1
ATOM 5054 O O . TYR C 1 207 ? 63.532 -21.453 28.969 1.00 35.21 207 TYR C O 1
ATOM 5063 N N . LEU C 1 208 ? 64.114 -23.197 27.687 1.00 33.70 208 LEU C N 1
ATOM 5064 C CA . LEU C 1 208 ? 63.124 -24.077 28.286 1.00 38.28 208 LEU C CA 1
ATOM 5065 C C . LEU C 1 208 ? 63.525 -24.446 29.708 1.00 42.15 208 LEU C C 1
ATOM 5066 O O . LEU C 1 208 ? 64.650 -24.891 29.953 1.00 34.17 208 LEU C O 1
ATOM 5071 N N . ASN C 1 209 ? 62.595 -24.254 30.640 1.00 51.93 209 ASN C N 1
ATOM 5072 C CA . ASN C 1 209 ? 62.823 -24.563 32.048 1.00 60.13 209 ASN C CA 1
ATOM 5073 C C . ASN C 1 209 ? 64.052 -23.844 32.586 1.00 66.33 209 ASN C C 1
ATOM 5074 O O . ASN C 1 209 ? 64.836 -24.415 33.346 1.00 66.39 209 ASN C O 1
ATOM 5079 N N . LYS C 1 210 ? 64.215 -22.588 32.181 1.00 72.27 210 LYS C N 1
ATOM 5080 C CA . LYS C 1 210 ? 65.343 -21.770 32.616 1.00 77.56 210 LYS C CA 1
ATOM 5081 C C . LYS C 1 210 ? 64.912 -20.313 32.772 1.00 79.03 210 LYS C C 1
ATOM 5082 O O . LYS C 1 210 ? 63.814 -19.969 32.285 1.00 78.58 210 LYS C O 1
ATOM 5089 N N . VAL D 1 3 ? 22.112 7.964 2.205 1.00 83.10 3 VAL D N 1
ATOM 5090 C CA . VAL D 1 3 ? 22.023 7.598 3.650 1.00 81.64 3 VAL D CA 1
ATOM 5091 C C . VAL D 1 3 ? 23.298 6.895 4.103 1.00 78.52 3 VAL D C 1
ATOM 5092 O O . VAL D 1 3 ? 23.584 5.775 3.680 1.00 81.98 3 VAL D O 1
ATOM 5096 N N . ILE D 1 4 ? 24.052 7.564 4.971 1.00 71.40 4 ILE D N 1
ATOM 5097 C CA . ILE D 1 4 ? 25.306 7.031 5.490 1.00 65.90 4 ILE D CA 1
ATOM 5098 C C . ILE D 1 4 ? 26.142 6.433 4.369 1.00 59.01 4 ILE D C 1
ATOM 5099 O O . ILE D 1 4 ? 25.945 5.285 3.973 1.00 61.33 4 ILE D O 1
ATOM 5104 N N . GLN D 1 5 ? 27.076 7.223 3.857 1.00 50.50 5 GLN D N 1
ATOM 5105 C CA . GLN D 1 5 ? 27.939 6.768 2.783 1.00 45.33 5 GLN D CA 1
ATOM 5106 C C . GLN D 1 5 ? 29.215 7.588 2.680 1.00 38.62 5 GLN D C 1
ATOM 5107 O O . GLN D 1 5 ? 29.183 8.817 2.716 1.00 38.53 5 GLN D O 1
ATOM 5113 N N . LEU D 1 6 ? 30.337 6.892 2.546 1.00 31.85 6 LEU D N 1
ATOM 5114 C CA . LEU D 1 6 ? 31.636 7.528 2.419 1.00 26.97 6 LEU D CA 1
ATOM 5115 C C . LEU D 1 6 ? 32.065 7.373 0.968 1.00 29.62 6 LEU D C 1
ATOM 5116 O O . LEU D 1 6 ? 31.692 6.404 0.310 1.00 33.02 6 LEU D O 1
ATOM 5121 N N . LYS D 1 7 ? 32.836 8.329 0.465 1.00 29.48 7 LYS D N 1
ATOM 5122 C CA . LYS D 1 7 ? 33.302 8.269 -0.910 1.00 30.44 7 LYS D CA 1
ATOM 5123 C C . LYS D 1 7 ? 34.588 7.448 -0.962 1.00 27.11 7 LYS D C 1
ATOM 5124 O O . LYS D 1 7 ? 35.326 7.382 0.021 1.00 28.70 7 LYS D O 1
ATOM 5130 N N . ARG D 1 8 ? 34.843 6.814 -2.104 1.00 21.93 8 ARG D N 1
ATOM 5131 C CA . ARG D 1 8 ? 36.039 6.000 -2.285 1.00 18.74 8 ARG D CA 1
ATOM 5132 C C . ARG D 1 8 ? 37.059 6.749 -3.124 1.00 16.05 8 ARG D C 1
ATOM 5133 O O . ARG D 1 8 ? 36.736 7.750 -3.756 1.00 19.41 8 ARG D O 1
ATOM 5141 N N . TYR D 1 9 ? 38.294 6.260 -3.128 1.00 18.30 9 TYR D N 1
ATOM 5142 C CA . TYR D 1 9 ? 39.360 6.897 -3.893 1.00 19.42 9 TYR D CA 1
ATOM 5143 C C . TYR D 1 9 ? 39.454 6.323 -5.299 1.00 22.04 9 TYR D C 1
ATOM 5144 O O . TYR D 1 9 ? 39.116 5.161 -5.531 1.00 22.82 9 TYR D O 1
ATOM 5153 N N . GLU D 1 10 ? 39.917 7.146 -6.233 1.00 24.63 10 GLU D N 1
ATOM 5154 C CA . GLU D 1 10 ? 40.081 6.724 -7.617 1.00 28.23 10 GLU D CA 1
ATOM 5155 C C . GLU D 1 10 ? 41.562 6.638 -7.965 1.00 25.41 10 GLU D C 1
ATOM 5156 O O . GLU D 1 10 ? 42.366 7.466 -7.530 1.00 26.96 10 GLU D O 1
ATOM 5162 N N . PHE D 1 11 ? 41.916 5.626 -8.745 1.00 22.42 11 PHE D N 1
ATOM 5163 C CA . PHE D 1 11 ? 43.293 5.426 -9.163 1.00 23.18 11 PHE D CA 1
ATOM 5164 C C . PHE D 1 11 ? 43.583 6.421 -10.284 1.00 24.38 11 PHE D C 1
ATOM 5165 O O . PHE D 1 11 ? 42.963 6.374 -11.343 1.00 26.48 11 PHE D O 1
ATOM 5173 N N . PRO D 1 12 ? 44.534 7.338 -10.059 1.00 25.58 12 PRO D N 1
ATOM 5174 C CA . PRO D 1 12 ? 44.886 8.343 -11.063 1.00 27.57 12 PRO D CA 1
ATOM 5175 C C . PRO D 1 12 ? 45.658 7.793 -12.252 1.00 27.29 12 PRO D C 1
ATOM 5176 O O . PRO D 1 12 ? 46.149 6.669 -12.226 1.00 25.20 12 PRO D O 1
ATOM 5180 N N . GLN D 1 13 ? 45.760 8.606 -13.294 1.00 30.91 13 GLN D N 1
ATOM 5181 C CA . GLN D 1 13 ? 46.483 8.225 -14.497 1.00 37.10 13 GLN D CA 1
ATOM 5182 C C . GLN D 1 13 ? 47.913 8.741 -14.420 1.00 30.77 13 GLN D C 1
ATOM 5183 O O . GLN D 1 13 ? 48.171 9.786 -13.830 1.00 33.69 13 GLN D O 1
ATOM 5189 N N . LEU D 1 14 ? 48.844 8.003 -15.007 1.00 25.48 14 LEU D N 1
ATOM 5190 C CA . LEU D 1 14 ? 50.231 8.432 -15.010 1.00 26.59 14 LEU D CA 1
ATOM 5191 C C . LEU D 1 14 ? 50.306 9.599 -15.991 1.00 29.55 14 LEU D C 1
ATOM 5192 O O . LEU D 1 14 ? 49.730 9.546 -17.076 1.00 30.58 14 LEU D O 1
ATOM 5197 N N . PRO D 1 15 ? 51.009 10.675 -15.617 1.00 30.83 15 PRO D N 1
ATOM 5198 C CA . PRO D 1 15 ? 51.132 11.850 -16.488 1.00 29.49 15 PRO D CA 1
ATOM 5199 C C . PRO D 1 15 ? 52.009 11.679 -17.732 1.00 29.37 15 PRO D C 1
ATOM 5200 O O . PRO D 1 15 ? 52.107 12.591 -18.551 1.00 32.73 15 PRO D O 1
ATOM 5204 N N . TYR D 1 16 ? 52.646 10.521 -17.871 1.00 29.26 16 TYR D N 1
ATOM 5205 C CA . TYR D 1 16 ? 53.516 10.252 -19.016 1.00 27.25 16 TYR D CA 1
ATOM 5206 C C . TYR D 1 16 ? 53.607 8.747 -19.230 1.00 26.69 16 TYR D C 1
ATOM 5207 O O . TYR D 1 16 ? 52.957 7.978 -18.522 1.00 31.01 16 TYR D O 1
ATOM 5216 N N . LYS D 1 17 ? 54.403 8.331 -20.210 1.00 24.85 17 LYS D N 1
ATOM 5217 C CA . LYS D 1 17 ? 54.585 6.912 -20.492 1.00 27.70 17 LYS D CA 1
ATOM 5218 C C . LYS D 1 17 ? 55.520 6.327 -19.441 1.00 28.00 17 LYS D C 1
ATOM 5219 O O . LYS D 1 17 ? 56.354 7.042 -18.879 1.00 31.03 17 LYS D O 1
ATOM 5225 N N . VAL D 1 18 ? 55.389 5.030 -19.180 1.00 25.53 18 VAL D N 1
ATOM 5226 C CA . VAL D 1 18 ? 56.209 4.376 -18.168 1.00 24.30 18 VAL D CA 1
ATOM 5227 C C . VAL D 1 18 ? 57.706 4.432 -18.426 1.00 23.43 18 VAL D C 1
ATOM 5228 O O . VAL D 1 18 ? 58.501 4.190 -17.522 1.00 29.09 18 VAL D O 1
ATOM 5232 N N . ASP D 1 19 ? 58.101 4.752 -19.650 1.00 21.75 19 ASP D N 1
ATOM 5233 C CA . ASP D 1 19 ? 59.521 4.816 -19.967 1.00 23.67 19 ASP D CA 1
ATOM 5234 C C . ASP D 1 19 ? 59.981 6.252 -20.177 1.00 22.80 19 ASP D C 1
ATOM 5235 O O . ASP D 1 19 ? 61.094 6.498 -20.638 1.00 27.72 19 ASP D O 1
ATOM 5240 N N . ALA D 1 20 ? 59.124 7.198 -19.818 1.00 19.81 20 ALA D N 1
ATOM 5241 C CA . ALA D 1 20 ? 59.431 8.611 -19.988 1.00 18.71 20 ALA D CA 1
ATOM 5242 C C . ALA D 1 20 ? 60.549 9.142 -19.087 1.00 21.71 20 ALA D C 1
ATOM 5243 O O . ALA D 1 20 ? 61.147 10.178 -19.389 1.00 20.18 20 ALA D O 1
ATOM 5245 N N . LEU D 1 21 ? 60.830 8.445 -17.987 1.00 24.00 21 LEU D N 1
ATOM 5246 C CA . LEU D 1 21 ? 61.867 8.886 -17.048 1.00 22.89 21 LEU D CA 1
ATOM 5247 C C . LEU D 1 21 ? 63.227 8.234 -17.252 1.00 23.44 21 LEU D C 1
ATOM 5248 O O . LEU D 1 21 ? 64.152 8.471 -16.477 1.00 25.42 21 LEU D O 1
ATOM 5253 N N . GLU D 1 22 ? 63.357 7.411 -18.287 1.00 25.31 22 GLU D N 1
ATOM 5254 C CA . GLU D 1 22 ? 64.629 6.757 -18.561 1.00 23.74 22 GLU D CA 1
ATOM 5255 C C . GLU D 1 22 ? 65.644 7.785 -19.061 1.00 22.31 22 GLU D C 1
ATOM 5256 O O . GLU D 1 22 ? 65.269 8.792 -19.656 1.00 21.54 22 GLU D O 1
ATOM 5262 N N . PRO D 1 23 ? 66.946 7.546 -18.832 1.00 20.28 23 PRO D N 1
ATOM 5263 C CA . PRO D 1 23 ? 67.573 6.406 -18.153 1.00 21.81 23 PRO D CA 1
ATOM 5264 C C . PRO D 1 23 ? 67.674 6.524 -16.634 1.00 23.02 23 PRO D C 1
ATOM 5265 O O . PRO D 1 23 ? 68.221 5.639 -15.979 1.00 23.41 23 PRO D O 1
ATOM 5269 N N . TYR D 1 24 ? 67.153 7.610 -16.077 1.00 23.64 24 TYR D N 1
ATOM 5270 C CA . TYR D 1 24 ? 67.224 7.833 -14.637 1.00 23.93 24 TYR D CA 1
ATOM 5271 C C . TYR D 1 24 ? 66.430 6.830 -13.807 1.00 21.88 24 TYR D C 1
ATOM 5272 O O . TYR D 1 24 ? 66.891 6.385 -12.756 1.00 20.83 24 TYR D O 1
ATOM 5281 N N . ILE D 1 25 ? 65.241 6.480 -14.277 1.00 17.20 25 ILE D N 1
ATOM 5282 C CA . ILE D 1 25 ? 64.406 5.498 -13.602 1.00 18.04 25 ILE D CA 1
ATOM 5283 C C . ILE D 1 25 ? 63.822 4.631 -14.707 1.00 17.59 25 ILE D C 1
ATOM 5284 O O . ILE D 1 25 ? 63.028 5.101 -15.518 1.00 19.85 25 ILE D O 1
ATOM 5289 N N . SER D 1 26 ? 64.236 3.368 -14.743 1.00 19.44 26 SER D N 1
ATOM 5290 C CA . SER D 1 26 ? 63.787 2.432 -15.768 1.00 19.21 26 SER D CA 1
ATOM 5291 C C . SER D 1 26 ? 62.286 2.201 -15.785 1.00 18.51 26 SER D C 1
ATOM 5292 O O . SER D 1 26 ? 61.615 2.308 -14.755 1.00 20.50 26 SER D O 1
ATOM 5295 N N . LYS D 1 27 ? 61.765 1.875 -16.964 1.00 18.06 27 LYS D N 1
ATOM 5296 C CA . LYS D 1 27 ? 60.340 1.620 -17.129 1.00 19.28 27 LYS D CA 1
ATOM 5297 C C . LYS D 1 27 ? 59.916 0.390 -16.333 1.00 19.74 27 LYS D C 1
ATOM 5298 O O . LYS D 1 27 ? 58.751 0.249 -15.964 1.00 23.20 27 LYS D O 1
ATOM 5304 N N . ASP D 1 28 ? 60.864 -0.503 -16.064 1.00 23.73 28 ASP D N 1
ATOM 5305 C CA . ASP D 1 28 ? 60.557 -1.708 -15.301 1.00 25.70 28 ASP D CA 1
ATOM 5306 C C . ASP D 1 28 ? 60.118 -1.327 -13.901 1.00 24.93 28 ASP D C 1
ATOM 5307 O O . ASP D 1 28 ? 59.253 -1.974 -13.315 1.00 25.40 28 ASP D O 1
ATOM 5312 N N . ILE D 1 29 ? 60.723 -0.273 -13.362 1.00 22.16 29 ILE D N 1
ATOM 5313 C CA . ILE D 1 29 ? 60.369 0.185 -12.030 1.00 19.89 29 ILE D CA 1
ATOM 5314 C C . ILE D 1 29 ? 59.049 0.955 -12.067 1.00 17.74 29 ILE D C 1
ATOM 5315 O O . ILE D 1 29 ? 58.149 0.682 -11.279 1.00 21.60 29 ILE D O 1
ATOM 5320 N N . ILE D 1 30 ? 58.929 1.901 -12.994 1.00 18.22 30 ILE D N 1
ATOM 5321 C CA . ILE D 1 30 ? 57.713 2.705 -13.109 1.00 18.55 30 ILE D CA 1
ATOM 5322 C C . ILE D 1 30 ? 56.467 1.847 -13.294 1.00 19.31 30 ILE D C 1
ATOM 5323 O O . ILE D 1 30 ? 55.434 2.082 -12.664 1.00 19.34 30 ILE D O 1
ATOM 5328 N N . ASP D 1 31 ? 56.570 0.844 -14.156 1.00 19.06 31 ASP D N 1
ATOM 5329 C CA . ASP D 1 31 ? 55.442 -0.033 -14.420 1.00 21.24 31 ASP D CA 1
ATOM 5330 C C . ASP D 1 31 ? 54.870 -0.696 -13.167 1.00 19.11 31 ASP D C 1
ATOM 5331 O O . ASP D 1 31 ? 53.677 -0.570 -12.887 1.00 22.88 31 ASP D O 1
ATOM 5336 N N . VAL D 1 32 ? 55.715 -1.402 -12.418 1.00 17.25 32 VAL D N 1
ATOM 5337 C CA . VAL D 1 32 ? 55.273 -2.084 -11.202 1.00 17.41 32 VAL D CA 1
ATOM 5338 C C . VAL D 1 32 ? 55.022 -1.111 -10.042 1.00 13.55 32 VAL D C 1
ATOM 5339 O O . VAL D 1 32 ? 54.168 -1.356 -9.181 1.00 12.57 32 VAL D O 1
ATOM 5343 N N . HIS D 1 33 ? 55.757 -0.002 -10.034 1.00 15.23 33 HIS D N 1
ATOM 5344 C CA . HIS D 1 33 ? 55.610 1.019 -8.999 1.00 15.61 33 HIS D CA 1
ATOM 5345 C C . HIS D 1 33 ? 54.217 1.646 -9.100 1.00 16.87 33 HIS D C 1
ATOM 5346 O O . HIS D 1 33 ? 53.546 1.890 -8.090 1.00 16.72 33 HIS D O 1
ATOM 5353 N N . TYR D 1 34 ? 53.782 1.892 -10.332 1.00 16.78 34 TYR D N 1
ATOM 5354 C CA . TYR D 1 34 ? 52.479 2.497 -10.576 1.00 15.56 34 TYR D CA 1
ATOM 5355 C C . TYR D 1 34 ? 51.342 1.478 -10.617 1.00 16.02 34 TYR D C 1
ATOM 5356 O O . TYR D 1 34 ? 50.366 1.579 -9.866 1.00 11.95 34 TYR D O 1
ATOM 5365 N N . ASN D 1 35 ? 51.472 0.489 -11.491 1.00 15.48 35 ASN D N 1
ATOM 5366 C CA . ASN D 1 35 ? 50.439 -0.527 -11.641 1.00 18.56 35 ASN D CA 1
ATOM 5367 C C . ASN D 1 35 ? 50.373 -1.518 -10.497 1.00 20.74 35 ASN D C 1
ATOM 5368 O O . ASN D 1 35 ? 49.341 -2.155 -10.277 1.00 24.11 35 ASN D O 1
ATOM 5373 N N . GLY D 1 36 ? 51.477 -1.647 -9.770 1.00 19.04 36 GLY D N 1
ATOM 5374 C CA . GLY D 1 36 ? 51.512 -2.571 -8.655 1.00 14.60 36 GLY D CA 1
ATOM 5375 C C . GLY D 1 36 ? 51.305 -1.930 -7.296 1.00 15.55 36 GLY D C 1
ATOM 5376 O O . GLY D 1 36 ? 50.263 -2.112 -6.665 1.00 20.21 36 GLY D O 1
ATOM 5377 N N . HIS D 1 37 ? 52.293 -1.169 -6.841 1.00 12.49 37 HIS D N 1
ATOM 5378 C CA . HIS D 1 37 ? 52.215 -0.529 -5.529 1.00 14.18 37 HIS D CA 1
ATOM 5379 C C . HIS D 1 37 ? 51.126 0.530 -5.361 1.00 14.29 37 HIS D C 1
ATOM 5380 O O . HIS D 1 37 ? 50.274 0.401 -4.483 1.00 11.92 37 HIS D O 1
ATOM 5387 N N . HIS D 1 38 ? 51.148 1.567 -6.196 1.00 15.94 38 HIS D N 1
ATOM 5388 C CA . HIS D 1 38 ? 50.149 2.629 -6.094 1.00 17.08 38 HIS D CA 1
ATOM 5389 C C . HIS D 1 38 ? 48.723 2.107 -6.183 1.00 13.71 38 HIS D C 1
ATOM 5390 O O . HIS D 1 38 ? 47.891 2.437 -5.343 1.00 16.07 38 HIS D O 1
ATOM 5397 N N . LYS D 1 39 ? 48.436 1.297 -7.196 1.00 16.31 39 LYS D N 1
ATOM 5398 C CA . LYS D 1 39 ? 47.099 0.741 -7.352 1.00 18.38 39 LYS D CA 1
ATOM 5399 C C . LYS D 1 39 ? 46.702 -0.038 -6.093 1.00 17.50 39 LYS D C 1
ATOM 5400 O O . LYS D 1 39 ? 45.544 -0.005 -5.666 1.00 17.46 39 LYS D O 1
ATOM 5406 N N . GLY D 1 40 ? 47.673 -0.729 -5.501 1.00 13.90 40 GLY D N 1
ATOM 5407 C CA . GLY D 1 40 ? 47.412 -1.501 -4.299 1.00 11.51 40 GLY D CA 1
ATOM 5408 C C . GLY D 1 40 ? 46.984 -0.654 -3.115 1.00 12.12 40 GLY D C 1
ATOM 5409 O O . GLY D 1 40 ? 46.159 -1.084 -2.310 1.00 15.32 40 GLY D O 1
ATOM 5410 N N . TYR D 1 41 ? 47.544 0.549 -3.001 1.00 15.78 41 TYR D N 1
ATOM 5411 C CA . TYR D 1 41 ? 47.202 1.448 -1.902 1.00 12.24 41 TYR D CA 1
ATOM 5412 C C . TYR D 1 41 ? 45.773 1.958 -2.066 1.00 12.88 41 TYR D C 1
ATOM 5413 O O . TYR D 1 41 ? 45.049 2.131 -1.081 1.00 14.59 41 TYR D O 1
ATOM 5422 N N . VAL D 1 42 ? 45.368 2.194 -3.313 1.00 14.42 42 VAL D N 1
ATOM 5423 C CA . VAL D 1 42 ? 44.013 2.665 -3.589 1.00 14.69 42 VAL D CA 1
ATOM 5424 C C . VAL D 1 42 ? 43.017 1.567 -3.232 1.00 15.88 42 VAL D C 1
ATOM 5425 O O . VAL D 1 42 ? 41.999 1.824 -2.592 1.00 20.04 42 VAL D O 1
ATOM 5429 N N . ASN D 1 43 ? 43.313 0.339 -3.642 1.00 15.65 43 ASN D N 1
ATOM 5430 C CA . ASN D 1 43 ? 42.429 -0.778 -3.339 1.00 15.85 43 ASN D CA 1
ATOM 5431 C C . ASN D 1 43 ? 42.398 -1.055 -1.840 1.00 13.66 43 ASN D C 1
ATOM 5432 O O . ASN D 1 43 ? 41.336 -1.309 -1.271 1.00 15.05 43 ASN D O 1
ATOM 5437 N N . GLY D 1 44 ? 43.563 -0.995 -1.199 1.00 15.13 44 GLY D N 1
ATOM 5438 C CA . GLY D 1 44 ? 43.628 -1.225 0.234 1.00 13.38 44 GLY D CA 1
ATOM 5439 C C . GLY D 1 44 ? 42.823 -0.200 1.019 1.00 15.72 44 GLY D C 1
ATOM 5440 O O . GLY D 1 44 ? 42.120 -0.539 1.976 1.00 18.71 44 GLY D O 1
ATOM 5441 N N . ALA D 1 45 ? 42.921 1.063 0.619 1.00 15.60 45 ALA D N 1
ATOM 5442 C CA . ALA D 1 45 ? 42.192 2.129 1.297 1.00 12.41 45 ALA D CA 1
ATOM 5443 C C . ALA D 1 45 ? 40.684 1.960 1.140 1.00 13.60 45 ALA D C 1
ATOM 5444 O O . ALA D 1 45 ? 39.932 2.125 2.098 1.00 15.11 45 ALA D O 1
ATOM 5446 N N . ASN D 1 46 ? 40.248 1.627 -0.074 1.00 15.47 46 ASN D N 1
ATOM 5447 C CA . ASN D 1 46 ? 38.824 1.446 -0.360 1.00 16.52 46 ASN D CA 1
ATOM 5448 C C . ASN D 1 46 ? 38.218 0.248 0.351 1.00 16.44 46 ASN D C 1
ATOM 5449 O O . ASN D 1 46 ? 37.069 0.288 0.789 1.00 18.86 46 ASN D O 1
ATOM 5454 N N . SER D 1 47 ? 38.987 -0.824 0.466 1.00 16.35 47 SER D N 1
ATOM 5455 C CA . SER D 1 47 ? 38.491 -2.009 1.142 1.00 16.05 47 SER D CA 1
ATOM 5456 C C . SER D 1 47 ? 38.350 -1.743 2.644 1.00 15.66 47 SER D C 1
ATOM 5457 O O . SER D 1 47 ? 37.516 -2.348 3.324 1.00 14.36 47 SER D O 1
ATOM 5460 N N . LEU D 1 48 ? 39.161 -0.827 3.164 1.00 13.85 48 LEU D N 1
ATOM 5461 C CA . LEU D 1 48 ? 39.088 -0.497 4.580 1.00 14.12 48 LEU D CA 1
ATOM 5462 C C . LEU D 1 48 ? 37.962 0.498 4.821 1.00 13.28 48 LEU D C 1
ATOM 5463 O O . LEU D 1 48 ? 37.360 0.516 5.892 1.00 14.31 48 LEU D O 1
ATOM 5468 N N . LEU D 1 49 ? 37.673 1.323 3.819 1.00 15.70 49 LEU D N 1
ATOM 5469 C CA . LEU D 1 49 ? 36.590 2.296 3.931 1.00 16.23 49 LEU D CA 1
ATOM 5470 C C . LEU D 1 49 ? 35.259 1.540 3.946 1.00 15.79 49 LEU D C 1
ATOM 5471 O O . LEU D 1 49 ? 34.299 1.961 4.589 1.00 15.29 49 LEU D O 1
ATOM 5476 N N . ASP D 1 50 ? 35.206 0.417 3.238 1.00 15.64 50 ASP D N 1
ATOM 5477 C CA . ASP D 1 50 ? 33.993 -0.393 3.207 1.00 20.49 50 ASP D CA 1
ATOM 5478 C C . ASP D 1 50 ? 33.691 -0.877 4.621 1.00 20.38 50 ASP D C 1
ATOM 5479 O O . ASP D 1 50 ? 32.550 -0.807 5.080 1.00 24.70 50 ASP D O 1
ATOM 5484 N N . ARG D 1 51 ? 34.724 -1.360 5.308 1.00 16.74 51 ARG D N 1
ATOM 5485 C CA . ARG D 1 51 ? 34.584 -1.852 6.676 1.00 15.41 51 ARG D CA 1
ATOM 5486 C C . ARG D 1 51 ? 34.164 -0.742 7.636 1.00 15.57 51 ARG D C 1
ATOM 5487 O O . ARG D 1 51 ? 33.284 -0.935 8.474 1.00 19.49 51 ARG D O 1
ATOM 5495 N N . LEU D 1 52 ? 34.806 0.418 7.520 1.00 16.37 52 LEU D N 1
ATOM 5496 C CA . LEU D 1 52 ? 34.488 1.546 8.387 1.00 18.64 52 LEU D CA 1
ATOM 5497 C C . LEU D 1 52 ? 33.055 2.002 8.137 1.00 19.21 52 LEU D C 1
ATOM 5498 O O . LEU D 1 52 ? 32.327 2.354 9.068 1.00 18.40 52 LEU D O 1
ATOM 5503 N N . GLU D 1 53 ? 32.650 1.987 6.872 1.00 18.83 53 GLU D N 1
ATOM 5504 C CA . GLU D 1 53 ? 31.301 2.385 6.504 1.00 16.18 53 GLU D CA 1
ATOM 5505 C C . GLU D 1 53 ? 30.292 1.445 7.161 1.00 16.43 53 GLU D C 1
ATOM 5506 O O . GLU D 1 53 ? 29.297 1.890 7.730 1.00 17.85 53 GLU D O 1
ATOM 5512 N N . LYS D 1 54 ? 30.555 0.143 7.086 1.00 13.92 54 LYS D N 1
ATOM 5513 C CA . LYS D 1 54 ? 29.669 -0.845 7.686 1.00 14.76 54 LYS D CA 1
ATOM 5514 C C . LYS D 1 54 ? 29.603 -0.645 9.192 1.00 15.66 54 LYS D C 1
ATOM 5515 O O . LYS D 1 54 ? 28.537 -0.746 9.799 1.00 16.31 54 LYS D O 1
ATOM 5521 N N . LEU D 1 55 ? 30.757 -0.368 9.787 1.00 15.96 55 LEU D N 1
ATOM 5522 C CA . LEU D 1 55 ? 30.862 -0.149 11.222 1.00 15.23 55 LEU D CA 1
ATOM 5523 C C . LEU D 1 55 ? 29.989 1.030 11.639 1.00 15.95 55 LEU D C 1
ATOM 5524 O O . LEU D 1 55 ? 29.248 0.964 12.626 1.00 15.43 55 LEU D O 1
ATOM 5529 N N . ILE D 1 56 ? 30.078 2.116 10.883 1.00 13.82 56 ILE D N 1
ATOM 5530 C CA . ILE D 1 56 ? 29.293 3.304 11.192 1.00 17.25 56 ILE D CA 1
ATOM 5531 C C . ILE D 1 56 ? 27.785 3.054 11.062 1.00 17.15 56 ILE D C 1
ATOM 5532 O O . ILE D 1 56 ? 26.996 3.562 11.854 1.00 15.86 56 ILE D O 1
ATOM 5537 N N . LYS D 1 57 ? 27.393 2.262 10.067 1.00 20.38 57 LYS D N 1
ATOM 5538 C CA . LYS D 1 57 ? 25.985 1.952 9.839 1.00 21.00 57 LYS D CA 1
ATOM 5539 C C . LYS D 1 57 ? 25.448 0.976 10.879 1.00 23.34 57 LYS D C 1
ATOM 5540 O O . LYS D 1 57 ? 24.272 1.013 11.222 1.00 28.58 57 LYS D O 1
ATOM 5546 N N . GLY D 1 58 ? 26.311 0.097 11.376 1.00 25.36 58 GLY D N 1
ATOM 5547 C CA . GLY D 1 58 ? 25.873 -0.874 12.361 1.00 24.21 58 GLY D CA 1
ATOM 5548 C C . GLY D 1 58 ? 25.829 -2.285 11.801 1.00 25.53 58 GLY D C 1
ATOM 5549 O O . GLY D 1 58 ? 25.482 -3.232 12.510 1.00 26.12 58 GLY D O 1
ATOM 5550 N N . ASP D 1 59 ? 26.177 -2.427 10.525 1.00 25.73 59 ASP D N 1
ATOM 5551 C CA . ASP D 1 59 ? 26.190 -3.732 9.869 1.00 28.64 59 ASP D CA 1
ATOM 5552 C C . ASP D 1 59 ? 27.337 -4.588 10.412 1.00 30.28 59 ASP D C 1
ATOM 5553 O O . ASP D 1 59 ? 27.279 -5.819 10.386 1.00 33.27 59 ASP D O 1
ATOM 5558 N N . LEU D 1 60 ? 28.383 -3.918 10.887 1.00 26.64 60 LEU D N 1
ATOM 5559 C CA . LEU D 1 60 ? 29.553 -4.572 11.468 1.00 25.78 60 LEU D CA 1
ATOM 5560 C C . LEU D 1 60 ? 29.449 -4.287 12.961 1.00 25.07 60 LEU D C 1
ATOM 5561 O O . LEU D 1 60 ? 29.838 -3.218 13.421 1.00 26.12 60 LEU D O 1
ATOM 5566 N N . PRO D 1 61 ? 28.920 -5.244 13.738 1.00 26.33 61 PRO D N 1
ATOM 5567 C CA . PRO D 1 61 ? 28.765 -5.058 15.184 1.00 28.87 61 PRO D CA 1
ATOM 5568 C C . PRO D 1 61 ? 30.042 -5.182 15.998 1.00 30.65 61 PRO D C 1
ATOM 5569 O O . PRO D 1 61 ? 31.011 -5.812 15.568 1.00 29.66 61 PRO D O 1
ATOM 5573 N N . GLN D 1 62 ? 30.028 -4.569 17.178 1.00 34.79 62 GLN D N 1
ATOM 5574 C CA . GLN D 1 62 ? 31.167 -4.612 18.082 1.00 42.91 62 GLN D CA 1
ATOM 5575 C C . GLN D 1 62 ? 31.541 -6.071 18.313 1.00 39.88 62 GLN D C 1
ATOM 5576 O O . GLN D 1 62 ? 30.668 -6.916 18.517 1.00 43.99 62 GLN D O 1
ATOM 5582 N N . GLY D 1 63 ? 32.837 -6.359 18.279 1.00 34.27 63 GLY D N 1
ATOM 5583 C CA . GLY D 1 63 ? 33.295 -7.721 18.473 1.00 25.39 63 GLY D CA 1
ATOM 5584 C C . GLY D 1 63 ? 33.642 -8.359 17.144 1.00 24.05 63 GLY D C 1
ATOM 5585 O O . GLY D 1 63 ? 34.198 -9.455 17.094 1.00 28.16 63 GLY D O 1
ATOM 5586 N N . GLN D 1 64 ? 33.323 -7.666 16.055 1.00 19.60 64 GLN D N 1
ATOM 5587 C CA . GLN D 1 64 ? 33.613 -8.190 14.729 1.00 18.45 64 GLN D CA 1
ATOM 5588 C C . GLN D 1 64 ? 34.627 -7.323 13.990 1.00 18.92 64 GLN D C 1
ATOM 5589 O O . GLN D 1 64 ? 34.739 -7.379 12.765 1.00 18.80 64 GLN D O 1
ATOM 5595 N N . TYR D 1 65 ? 35.370 -6.526 14.749 1.00 16.93 65 TYR D N 1
ATOM 5596 C CA . TYR D 1 65 ? 36.391 -5.658 14.180 1.00 17.02 65 TYR D CA 1
ATOM 5597 C C . TYR D 1 65 ? 37.310 -5.166 15.287 1.00 17.84 65 TYR D C 1
ATOM 5598 O O . TYR D 1 65 ? 36.968 -5.232 16.470 1.00 15.64 65 TYR D O 1
ATOM 5607 N N . ASP D 1 66 ? 38.483 -4.687 14.889 1.00 18.96 66 ASP D N 1
ATOM 5608 C CA . ASP D 1 66 ? 39.464 -4.139 15.820 1.00 18.81 66 ASP D CA 1
ATOM 5609 C C . ASP D 1 66 ? 39.824 -2.776 15.236 1.00 16.26 66 ASP D C 1
ATOM 5610 O O . ASP D 1 66 ? 40.675 -2.659 14.355 1.00 19.98 66 ASP D O 1
ATOM 5615 N N . LEU D 1 67 ? 39.132 -1.757 15.736 1.00 15.42 67 LEU D N 1
ATOM 5616 C CA . LEU D 1 67 ? 39.268 -0.374 15.284 1.00 17.20 67 LEU D CA 1
ATOM 5617 C C . LEU D 1 67 ? 40.666 0.121 14.937 1.00 15.19 67 LEU D C 1
ATOM 5618 O O . LEU D 1 67 ? 40.866 0.709 13.876 1.00 17.42 67 LEU D O 1
ATOM 5623 N N . GLN D 1 68 ? 41.630 -0.104 15.822 1.00 13.43 68 GLN D N 1
ATOM 5624 C CA . GLN D 1 68 ? 42.992 0.345 15.566 1.00 10.43 68 GLN D CA 1
ATOM 5625 C C . GLN D 1 68 ? 43.535 -0.270 14.284 1.00 12.90 68 GLN D C 1
ATOM 5626 O O . GLN D 1 68 ? 44.352 0.342 13.587 1.00 12.82 68 GLN D O 1
ATOM 5632 N N . GLY D 1 69 ? 43.077 -1.480 13.971 1.00 9.48 69 GLY D N 1
ATOM 5633 C CA . GLY D 1 69 ? 43.521 -2.142 12.759 1.00 8.28 69 GLY D CA 1
ATOM 5634 C C . GLY D 1 69 ? 43.001 -1.428 11.525 1.00 10.76 69 GLY D C 1
ATOM 5635 O O . GLY D 1 69 ? 43.692 -1.348 10.510 1.00 14.26 69 GLY D O 1
ATOM 5636 N N . ILE D 1 70 ? 41.777 -0.910 11.618 1.00 11.31 70 ILE D N 1
ATOM 5637 C CA . ILE D 1 70 ? 41.139 -0.183 10.519 1.00 10.59 70 ILE D CA 1
ATOM 5638 C C . ILE D 1 70 ? 41.733 1.227 10.364 1.00 12.40 70 ILE D C 1
ATOM 5639 O O . ILE D 1 70 ? 42.117 1.631 9.263 1.00 11.59 70 ILE D O 1
ATOM 5644 N N . LEU D 1 71 ? 41.816 1.961 11.471 1.00 10.83 71 LEU D N 1
ATOM 5645 C CA . LEU D 1 71 ? 42.357 3.313 11.454 1.00 10.84 71 LEU D CA 1
ATOM 5646 C C . LEU D 1 71 ? 43.814 3.374 11.012 1.00 14.36 71 LEU D C 1
ATOM 5647 O O . LEU D 1 71 ? 44.159 4.180 10.148 1.00 15.27 71 LEU D O 1
ATOM 5652 N N . ARG D 1 72 ? 44.674 2.536 11.594 1.00 15.25 72 ARG D N 1
ATOM 5653 C CA . ARG D 1 72 ? 46.085 2.545 11.207 1.00 12.69 72 ARG D CA 1
ATOM 5654 C C . ARG D 1 72 ? 46.272 2.041 9.778 1.00 13.16 72 ARG D C 1
ATOM 5655 O O . ARG D 1 72 ? 47.204 2.453 9.081 1.00 11.75 72 ARG D O 1
ATOM 5663 N N . GLY D 1 73 ? 45.388 1.143 9.346 1.00 11.38 73 GLY D N 1
ATOM 5664 C CA . GLY D 1 73 ? 45.459 0.638 7.985 1.00 9.56 73 GLY D CA 1
ATOM 5665 C C . GLY D 1 73 ? 45.118 1.753 7.005 1.00 9.15 73 GLY D C 1
ATOM 5666 O O . GLY D 1 73 ? 45.617 1.787 5.883 1.00 10.76 73 GLY D O 1
ATOM 5667 N N . LEU D 1 74 ? 44.265 2.678 7.435 1.00 10.10 74 LEU D N 1
ATOM 5668 C CA . LEU D 1 74 ? 43.876 3.808 6.599 1.00 11.91 74 LEU D CA 1
ATOM 5669 C C . LEU D 1 74 ? 44.985 4.851 6.405 1.00 12.08 74 LEU D C 1
ATOM 5670 O O . LEU D 1 74 ? 45.159 5.349 5.291 1.00 13.15 74 LEU D O 1
ATOM 5675 N N . THR D 1 75 ? 45.739 5.180 7.462 1.00 13.16 75 THR D N 1
ATOM 5676 C CA . THR D 1 75 ? 46.823 6.165 7.318 1.00 14.41 75 THR D CA 1
ATOM 5677 C C . THR D 1 75 ? 47.861 5.629 6.369 1.00 11.17 75 THR D C 1
ATOM 5678 O O . THR D 1 75 ? 48.430 6.360 5.565 1.00 14.82 75 THR D O 1
ATOM 5682 N N . PHE D 1 76 ? 48.128 4.339 6.506 1.00 9.36 76 PHE D N 1
ATOM 5683 C CA . PHE D 1 76 ? 49.112 3.675 5.679 1.00 7.75 76 PHE D CA 1
ATOM 5684 C C . PHE D 1 76 ? 48.713 3.716 4.205 1.00 7.93 76 PHE D C 1
ATOM 5685 O O . PHE D 1 76 ? 49.483 4.167 3.359 1.00 7.85 76 PHE D O 1
ATOM 5693 N N . ASN D 1 77 ? 47.500 3.269 3.903 1.00 7.93 77 ASN D N 1
ATOM 5694 C CA . ASN D 1 77 ? 47.037 3.229 2.523 1.00 10.38 77 ASN D CA 1
ATOM 5695 C C . ASN D 1 77 ? 46.655 4.572 1.916 1.00 13.59 77 ASN D C 1
ATOM 5696 O O . ASN D 1 77 ? 46.974 4.842 0.759 1.00 15.61 77 ASN D O 1
ATOM 5701 N N . ILE D 1 78 ? 45.968 5.414 2.677 1.00 11.20 78 ILE D N 1
ATOM 5702 C CA . ILE D 1 78 ? 45.580 6.716 2.146 1.00 14.56 78 ILE D CA 1
ATOM 5703 C C . ILE D 1 78 ? 46.812 7.587 1.877 1.00 12.91 78 ILE D C 1
ATOM 5704 O O . ILE D 1 78 ? 46.877 8.282 0.860 1.00 11.56 78 ILE D O 1
ATOM 5709 N N . ASN D 1 79 ? 47.787 7.547 2.783 1.00 12.27 79 ASN D N 1
ATOM 5710 C CA . ASN D 1 79 ? 49.015 8.316 2.604 1.00 11.08 79 ASN D CA 1
ATOM 5711 C C . ASN D 1 79 ? 49.809 7.713 1.446 1.00 9.66 79 ASN D C 1
ATOM 5712 O O . ASN D 1 79 ? 50.436 8.434 0.669 1.00 14.55 79 ASN D O 1
ATOM 5717 N N . GLY D 1 80 ? 49.777 6.385 1.335 1.00 9.22 80 GLY D N 1
ATOM 5718 C CA . GLY D 1 80 ? 50.487 5.714 0.261 1.00 6.93 80 GLY D CA 1
ATOM 5719 C C . GLY D 1 80 ? 49.987 6.178 -1.092 1.00 9.93 80 GLY D C 1
ATOM 5720 O O . GLY D 1 80 ? 50.766 6.387 -2.027 1.00 10.58 80 GLY D O 1
ATOM 5721 N N . HIS D 1 81 ? 48.673 6.343 -1.189 1.00 11.41 81 HIS D N 1
ATOM 5722 C CA . HIS D 1 81 ? 48.029 6.793 -2.418 1.00 14.67 81 HIS D CA 1
ATOM 5723 C C . HIS D 1 81 ? 48.345 8.264 -2.705 1.00 11.96 81 HIS D C 1
ATOM 5724 O O . HIS D 1 81 ? 48.878 8.598 -3.762 1.00 15.55 81 HIS D O 1
ATOM 5731 N N . LYS D 1 82 ? 48.025 9.131 -1.750 1.00 8.75 82 LYS D N 1
ATOM 5732 C CA . LYS D 1 82 ? 48.245 10.565 -1.903 1.00 12.46 82 LYS D CA 1
ATOM 5733 C C . LYS D 1 82 ? 49.690 10.983 -2.174 1.00 15.41 82 LYS D C 1
ATOM 5734 O O . LYS D 1 82 ? 49.942 11.880 -2.985 1.00 16.50 82 LYS D O 1
ATOM 5740 N N . LEU D 1 83 ? 50.642 10.344 -1.502 1.00 14.38 83 LEU D N 1
ATOM 5741 C CA . LEU D 1 83 ? 52.039 10.696 -1.699 1.00 11.47 83 LEU D CA 1
ATOM 5742 C C . LEU D 1 83 ? 52.544 10.250 -3.066 1.00 12.70 83 LEU D C 1
ATOM 5743 O O . LEU D 1 83 ? 53.363 10.932 -3.678 1.00 14.11 83 LEU D O 1
ATOM 5748 N N . HIS D 1 84 ? 52.056 9.113 -3.552 1.00 11.62 84 HIS D N 1
ATOM 5749 C CA . HIS D 1 84 ? 52.463 8.628 -4.867 1.00 12.76 84 HIS D CA 1
ATOM 5750 C C . HIS D 1 84 ? 51.863 9.506 -5.962 1.00 10.82 84 HIS D C 1
ATOM 5751 O O . HIS D 1 84 ? 52.468 9.699 -7.015 1.00 13.45 84 HIS D O 1
ATOM 5758 N N . ALA D 1 85 ? 50.673 10.038 -5.702 1.00 10.57 85 ALA D N 1
ATOM 5759 C CA . ALA D 1 85 ? 49.993 10.906 -6.651 1.00 13.50 85 ALA D CA 1
ATOM 5760 C C . ALA D 1 85 ? 50.785 12.192 -6.849 1.00 17.08 85 ALA D C 1
ATOM 5761 O O . ALA D 1 85 ? 50.860 12.710 -7.960 1.00 20.45 85 ALA D O 1
ATOM 5763 N N . ILE D 1 86 ? 51.372 12.711 -5.772 1.00 16.16 86 ILE D N 1
ATOM 5764 C CA . ILE D 1 86 ? 52.172 13.936 -5.858 1.00 14.33 86 ILE D CA 1
ATOM 5765 C C . ILE D 1 86 ? 53.503 13.619 -6.539 1.00 15.97 86 ILE D C 1
ATOM 5766 O O . ILE D 1 86 ? 53.992 14.388 -7.369 1.00 14.64 86 ILE D O 1
ATOM 5771 N N . TYR D 1 87 ? 54.074 12.474 -6.171 1.00 14.79 87 TYR D N 1
ATOM 5772 C CA . TYR D 1 87 ? 55.345 11.986 -6.704 1.00 12.21 87 TYR D CA 1
ATOM 5773 C C . TYR D 1 87 ? 55.364 11.920 -8.238 1.00 13.55 87 TYR D C 1
ATOM 5774 O O . TYR D 1 87 ? 56.282 12.430 -8.874 1.00 12.27 87 TYR D O 1
ATOM 5783 N N . TRP D 1 88 ? 54.348 11.303 -8.834 1.00 14.75 88 TRP D N 1
ATOM 5784 C CA . TRP D 1 88 ? 54.286 11.190 -10.291 1.00 18.20 88 TRP D CA 1
ATOM 5785 C C . TRP D 1 88 ? 54.268 12.559 -10.972 1.00 18.90 88 TRP D C 1
ATOM 5786 O O . TRP D 1 88 ? 54.961 12.776 -11.970 1.00 20.43 88 TRP D O 1
ATOM 5797 N N . ASN D 1 89 ? 53.476 13.477 -10.427 1.00 16.52 89 ASN D N 1
ATOM 5798 C CA . ASN D 1 89 ? 53.360 14.825 -10.978 1.00 19.40 89 ASN D CA 1
ATOM 5799 C C . ASN D 1 89 ? 54.578 15.695 -10.667 1.00 21.48 89 ASN D C 1
ATOM 5800 O O . ASN D 1 89 ? 54.841 16.676 -11.366 1.00 24.44 89 ASN D O 1
ATOM 5805 N N . ASN D 1 90 ? 55.314 15.326 -9.622 1.00 18.72 90 ASN D N 1
ATOM 5806 C CA . ASN D 1 90 ? 56.492 16.068 -9.192 1.00 11.41 90 ASN D CA 1
ATOM 5807 C C . ASN D 1 90 ? 57.722 15.724 -10.019 1.00 14.03 90 ASN D C 1
ATOM 5808 O O . ASN D 1 90 ? 58.816 16.207 -9.744 1.00 18.17 90 ASN D O 1
ATOM 5813 N N . MET D 1 91 ? 57.542 14.875 -11.025 1.00 15.25 91 MET D N 1
ATOM 5814 C CA . MET D 1 91 ? 58.638 14.482 -11.910 1.00 17.22 91 MET D CA 1
ATOM 5815 C C . MET D 1 91 ? 58.209 14.742 -13.357 1.00 18.72 91 MET D C 1
ATOM 5816 O O . MET D 1 91 ? 57.017 14.839 -13.650 1.00 16.27 91 MET D O 1
ATOM 5821 N N . ALA D 1 92 ? 59.179 14.858 -14.258 1.00 20.65 92 ALA D N 1
ATOM 5822 C CA . ALA D 1 92 ? 58.889 15.113 -15.665 1.00 18.92 92 ALA D CA 1
ATOM 5823 C C . ALA D 1 92 ? 59.966 14.509 -16.548 1.00 23.60 92 ALA D C 1
ATOM 5824 O O . ALA D 1 92 ? 61.125 14.407 -16.142 1.00 23.27 92 ALA D O 1
ATOM 5826 N N . PRO D 1 93 ? 59.598 14.100 -17.773 1.00 26.90 93 PRO D N 1
ATOM 5827 C CA . PRO D 1 93 ? 60.569 13.508 -18.694 1.00 32.46 93 PRO D CA 1
ATOM 5828 C C . PRO D 1 93 ? 61.872 14.295 -18.763 1.00 40.16 93 PRO D C 1
ATOM 5829 O O . PRO D 1 93 ? 61.878 15.520 -18.652 1.00 37.44 93 PRO D O 1
ATOM 5833 N N . ALA D 1 94 ? 62.969 13.563 -18.938 1.00 54.16 94 ALA D N 1
ATOM 5834 C CA . ALA D 1 94 ? 64.317 14.121 -19.016 1.00 62.78 94 ALA D CA 1
ATOM 5835 C C . ALA D 1 94 ? 64.394 15.586 -19.432 1.00 64.99 94 ALA D C 1
ATOM 5836 O O . ALA D 1 94 ? 64.906 16.417 -18.685 1.00 67.07 94 ALA D O 1
ATOM 5838 N N . GLY D 1 95 ? 63.892 15.899 -20.623 1.00 64.77 95 GLY D N 1
ATOM 5839 C CA . GLY D 1 95 ? 63.933 17.269 -21.105 1.00 66.42 95 GLY D CA 1
ATOM 5840 C C . GLY D 1 95 ? 63.126 18.278 -20.300 1.00 66.94 95 GLY D C 1
ATOM 5841 O O . GLY D 1 95 ? 63.663 19.300 -19.869 1.00 69.48 95 GLY D O 1
ATOM 5842 N N . LYS D 1 96 ? 61.839 17.997 -20.103 1.00 64.82 96 LYS D N 1
ATOM 5843 C CA . LYS D 1 96 ? 60.943 18.884 -19.362 1.00 61.32 96 LYS D CA 1
ATOM 5844 C C . LYS D 1 96 ? 61.307 19.015 -17.883 1.00 56.92 96 LYS D C 1
ATOM 5845 O O . LYS D 1 96 ? 61.168 20.089 -17.294 1.00 57.73 96 LYS D O 1
ATOM 5851 N N . GLY D 1 97 ? 61.765 17.916 -17.288 1.00 51.25 97 GLY D N 1
ATOM 5852 C CA . GLY D 1 97 ? 62.134 17.930 -15.884 1.00 42.39 97 GLY D CA 1
ATOM 5853 C C . GLY D 1 97 ? 63.603 18.227 -15.668 1.00 37.48 97 GLY D C 1
ATOM 5854 O O . GLY D 1 97 ? 64.380 18.283 -16.619 1.00 37.35 97 GLY D O 1
ATOM 5855 N N . GLY D 1 98 ? 63.987 18.417 -14.412 1.00 34.81 98 GLY D N 1
ATOM 5856 C CA . GLY D 1 98 ? 65.373 18.711 -14.100 1.00 31.59 98 GLY D CA 1
ATOM 5857 C C . GLY D 1 98 ? 65.668 20.200 -14.137 1.00 31.65 98 GLY D C 1
ATOM 5858 O O . GLY D 1 98 ? 64.762 21.028 -14.240 1.00 34.30 98 GLY D O 1
ATOM 5859 N N . GLY D 1 99 ? 66.944 20.549 -14.051 1.00 30.30 99 GLY D N 1
ATOM 5860 C CA . GLY D 1 99 ? 67.314 21.948 -14.083 1.00 28.15 99 GLY D CA 1
ATOM 5861 C C . GLY D 1 99 ? 67.256 22.614 -12.724 1.00 27.24 99 GLY D C 1
ATOM 5862 O O . GLY D 1 99 ? 67.434 21.973 -11.691 1.00 29.83 99 GLY D O 1
ATOM 5863 N N . LYS D 1 100 ? 66.994 23.913 -12.733 1.00 24.02 100 LYS D N 1
ATOM 5864 C CA . LYS D 1 100 ? 66.936 24.702 -11.518 1.00 27.95 100 LYS D CA 1
ATOM 5865 C C . LYS D 1 100 ? 65.543 25.303 -11.366 1.00 28.02 100 LYS D C 1
ATOM 5866 O O . LYS D 1 100 ? 64.856 25.546 -12.356 1.00 29.88 100 LYS D O 1
ATOM 5872 N N . PRO D 1 101 ? 65.093 25.532 -10.119 1.00 26.66 101 PRO D N 1
ATOM 5873 C CA . PRO D 1 101 ? 63.760 26.113 -9.950 1.00 24.26 101 PRO D CA 1
ATOM 5874 C C . PRO D 1 101 ? 63.740 27.594 -10.326 1.00 24.01 101 PRO D C 1
ATOM 5875 O O . PRO D 1 101 ? 64.782 28.219 -10.502 1.00 22.20 101 PRO D O 1
ATOM 5879 N N . GLY D 1 102 ? 62.539 28.142 -10.452 1.00 22.79 102 GLY D N 1
ATOM 5880 C CA . GLY D 1 102 ? 62.395 29.542 -10.793 1.00 23.28 102 GLY D CA 1
ATOM 5881 C C . GLY D 1 102 ? 61.259 30.154 -9.992 1.0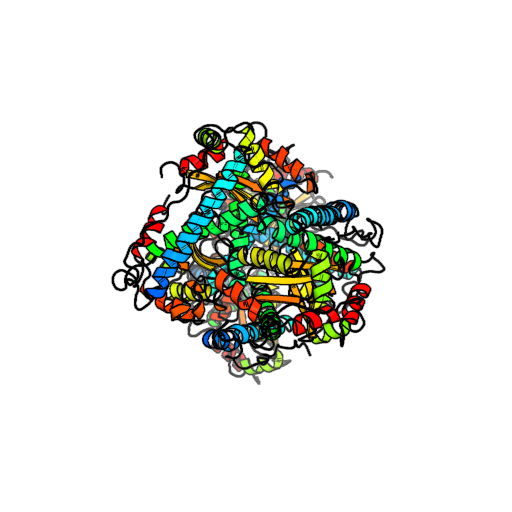0 25.97 102 GLY D C 1
ATOM 5882 O O . GLY D 1 102 ? 60.765 29.552 -9.038 1.00 27.60 102 GLY D O 1
ATOM 5883 N N . GLY D 1 103 ? 60.846 31.358 -10.371 1.00 25.20 103 GLY D N 1
ATOM 5884 C CA . GLY D 1 103 ? 59.751 32.014 -9.676 1.00 23.76 103 GLY D CA 1
ATOM 5885 C C . GLY D 1 103 ? 59.950 32.217 -8.185 1.00 21.35 103 GLY D C 1
ATOM 5886 O O . GLY D 1 103 ? 61.076 32.341 -7.704 1.00 22.37 103 GLY D O 1
ATOM 5887 N N . ALA D 1 104 ? 58.843 32.252 -7.452 1.00 18.32 104 ALA D N 1
ATOM 5888 C CA . ALA D 1 104 ? 58.880 32.451 -6.013 1.00 16.44 104 ALA D CA 1
ATOM 5889 C C . ALA D 1 104 ? 59.652 31.354 -5.283 1.00 19.29 104 ALA D C 1
ATOM 5890 O O . ALA D 1 104 ? 60.278 31.612 -4.256 1.00 20.36 104 ALA D O 1
ATOM 5892 N N . LEU D 1 105 ? 59.608 30.134 -5.811 1.00 21.16 105 LEU D N 1
ATOM 5893 C CA . LEU D 1 105 ? 60.311 29.014 -5.191 1.00 18.95 105 LEU D CA 1
ATOM 5894 C C . LEU D 1 105 ? 61.814 29.268 -5.162 1.00 20.36 105 LEU D C 1
ATOM 5895 O O . LEU D 1 105 ? 62.458 29.133 -4.121 1.00 18.65 105 LEU D O 1
ATOM 5900 N N . ALA D 1 106 ? 62.361 29.633 -6.318 1.00 21.15 106 ALA D N 1
ATOM 5901 C CA . ALA D 1 106 ? 63.784 29.905 -6.454 1.00 19.43 106 ALA D CA 1
ATOM 5902 C C . ALA D 1 106 ? 64.193 31.035 -5.519 1.00 23.22 106 ALA D C 1
ATOM 5903 O O . ALA D 1 106 ? 65.294 31.044 -4.963 1.00 25.81 106 ALA D O 1
ATOM 5905 N N . ASP D 1 107 ? 63.288 31.988 -5.345 1.00 24.02 107 ASP D N 1
ATOM 5906 C CA . ASP D 1 107 ? 63.536 33.136 -4.487 1.00 27.37 107 ASP D CA 1
ATOM 5907 C C . ASP D 1 107 ? 63.598 32.761 -2.999 1.00 28.92 107 ASP D C 1
ATOM 5908 O O . ASP D 1 107 ? 64.468 33.234 -2.261 1.00 25.83 107 ASP D O 1
ATOM 5913 N N . LEU D 1 108 ? 62.670 31.913 -2.561 1.00 26.47 108 LEU D N 1
ATOM 5914 C CA . LEU D 1 108 ? 62.634 31.480 -1.170 1.00 21.35 108 LEU D CA 1
ATOM 5915 C C . LEU D 1 108 ? 63.832 30.602 -0.845 1.00 20.78 108 LEU D C 1
ATOM 5916 O O . LEU D 1 108 ? 64.407 30.704 0.237 1.00 21.48 108 LEU D O 1
ATOM 5921 N N . ILE D 1 109 ? 64.207 29.741 -1.785 1.00 16.45 109 ILE D N 1
ATOM 5922 C CA . ILE D 1 109 ? 65.340 28.852 -1.591 1.00 18.04 109 ILE D CA 1
ATOM 5923 C C . ILE D 1 109 ? 66.629 29.652 -1.422 1.00 18.36 109 ILE D C 1
ATOM 5924 O O . ILE D 1 109 ? 67.493 29.289 -0.626 1.00 21.40 109 ILE D O 1
ATOM 5929 N N . ASP D 1 110 ? 66.752 30.746 -2.168 1.00 22.83 110 ASP D N 1
ATOM 5930 C CA . ASP D 1 110 ? 67.936 31.603 -2.088 1.00 24.57 110 ASP D CA 1
ATOM 5931 C C . ASP D 1 110 ? 68.018 32.297 -0.730 1.00 24.00 110 ASP D C 1
ATOM 5932 O O . ASP D 1 110 ? 69.083 32.367 -0.118 1.00 24.52 110 ASP D O 1
ATOM 5937 N N . LYS D 1 111 ? 66.885 32.812 -0.267 1.00 18.48 111 LYS D N 1
ATOM 5938 C CA . LYS D 1 111 ? 66.825 33.512 1.008 1.00 21.51 111 LYS D CA 1
ATOM 5939 C C . LYS D 1 111 ? 67.035 32.613 2.221 1.00 24.06 111 LYS D C 1
ATOM 5940 O O . LYS D 1 111 ? 67.612 33.041 3.223 1.00 24.15 111 LYS D O 1
ATOM 5946 N N . GLN D 1 112 ? 66.569 31.371 2.133 1.00 21.96 112 GLN D N 1
ATOM 5947 C CA . GLN D 1 112 ? 66.675 30.442 3.250 1.00 18.42 112 GLN D CA 1
ATOM 5948 C C . GLN D 1 112 ? 67.861 29.483 3.211 1.00 17.43 112 GLN D C 1
ATOM 5949 O O . GLN D 1 112 ? 68.306 29.003 4.252 1.00 19.34 112 GLN D O 1
ATOM 5955 N N . TYR D 1 113 ? 68.385 29.211 2.022 1.00 18.58 113 TYR D N 1
ATOM 5956 C CA . TYR D 1 113 ? 69.515 28.302 1.899 1.00 19.59 113 TYR D CA 1
ATOM 5957 C C . TYR D 1 113 ? 70.738 28.946 1.255 1.00 21.11 113 TYR D C 1
ATOM 5958 O O . TYR D 1 113 ? 71.788 28.317 1.133 1.00 20.98 113 TYR D O 1
ATOM 5967 N N . GLY D 1 114 ? 70.602 30.203 0.844 1.00 22.15 114 GLY D N 1
ATOM 5968 C CA . GLY D 1 114 ? 71.718 30.892 0.222 1.00 20.87 114 GLY D CA 1
ATOM 5969 C C . GLY D 1 114 ? 71.769 30.705 -1.283 1.00 21.38 114 GLY D C 1
ATOM 5970 O O . GLY D 1 114 ? 72.003 31.654 -2.030 1.00 22.55 114 GLY D O 1
ATOM 5971 N N . SER D 1 115 ? 71.549 29.477 -1.731 1.00 20.79 115 SER D N 1
ATOM 5972 C CA . SER D 1 115 ? 71.568 29.173 -3.154 1.00 19.49 115 SER D CA 1
ATOM 5973 C C . SER D 1 115 ? 70.957 27.806 -3.419 1.00 20.83 115 SER D C 1
ATOM 5974 O O . SER D 1 115 ? 70.727 27.029 -2.496 1.00 21.57 115 SER D O 1
ATOM 5977 N N . PHE D 1 116 ? 70.692 27.520 -4.687 1.00 21.58 116 PHE D N 1
ATOM 5978 C CA . PHE D 1 116 ? 70.115 26.242 -5.058 1.00 24.64 116 PHE D CA 1
ATOM 5979 C C . PHE D 1 116 ? 71.104 25.108 -4.785 1.00 25.54 116 PHE D C 1
ATOM 5980 O O . PHE D 1 116 ? 70.703 24.000 -4.436 1.00 28.34 116 PHE D O 1
ATOM 5988 N N . ASP D 1 117 ? 72.396 25.392 -4.933 1.00 26.25 117 ASP D N 1
ATOM 5989 C CA . ASP D 1 117 ? 73.436 24.390 -4.702 1.00 27.03 117 ASP D CA 1
ATOM 5990 C C . ASP D 1 117 ? 73.477 23.922 -3.257 1.00 25.78 117 ASP D C 1
ATOM 5991 O O . ASP D 1 117 ? 73.632 22.734 -2.996 1.00 29.90 117 ASP D O 1
ATOM 5996 N N . ARG D 1 118 ? 73.354 24.859 -2.320 1.00 21.92 118 ARG D N 1
ATOM 5997 C CA . ARG D 1 118 ? 73.365 24.522 -0.904 1.00 22.18 118 ARG D CA 1
ATOM 5998 C C . ARG D 1 118 ? 72.107 23.733 -0.584 1.00 18.92 118 ARG D C 1
ATOM 5999 O O . ARG D 1 118 ? 72.166 22.700 0.075 1.00 26.46 118 ARG D O 1
ATOM 6007 N N . PHE D 1 119 ? 70.967 24.231 -1.050 1.00 20.27 119 PHE D N 1
ATOM 6008 C CA . PHE D 1 119 ? 69.696 23.559 -0.817 1.00 19.95 119 PHE D CA 1
ATOM 6009 C C . PHE D 1 119 ? 69.792 22.106 -1.275 1.00 19.80 119 PHE D C 1
ATOM 6010 O O . PHE D 1 119 ? 69.388 21.181 -0.564 1.00 20.07 119 PHE D O 1
ATOM 6018 N N . LYS D 1 120 ? 70.329 21.917 -2.474 1.00 19.77 120 LYS D N 1
ATOM 6019 C CA . LYS D 1 120 ? 70.497 20.594 -3.052 1.00 17.08 120 LYS D CA 1
ATOM 6020 C C . LYS D 1 120 ? 71.344 19.725 -2.128 1.00 17.92 120 LYS D C 1
ATOM 6021 O O . LYS D 1 120 ? 71.043 18.547 -1.921 1.00 20.38 120 LYS D O 1
ATOM 6027 N N . GLN D 1 121 ? 72.398 20.315 -1.570 1.00 15.18 121 GLN D N 1
ATOM 6028 C CA . GLN D 1 121 ? 73.295 19.601 -0.667 1.00 13.50 121 GLN D CA 1
ATOM 6029 C C . GLN D 1 121 ? 72.607 19.206 0.629 1.00 12.75 121 GLN D C 1
ATOM 6030 O O . GLN D 1 121 ? 72.741 18.077 1.088 1.00 17.89 121 GLN D O 1
ATOM 6036 N N . VAL D 1 122 ? 71.871 20.144 1.214 1.00 12.52 122 VAL D N 1
ATOM 6037 C CA . VAL D 1 122 ? 71.177 19.900 2.467 1.00 11.03 122 VAL D CA 1
ATOM 6038 C C . VAL D 1 122 ? 70.028 18.924 2.293 1.00 16.44 122 VAL D C 1
ATOM 6039 O O . VAL D 1 122 ? 69.811 18.058 3.148 1.00 17.38 122 VAL D O 1
ATOM 6043 N N . PHE D 1 123 ? 69.288 19.064 1.195 1.00 11.64 123 PHE D N 1
ATOM 6044 C CA . PHE D 1 123 ? 68.173 18.167 0.926 1.00 13.14 123 PHE D CA 1
ATOM 6045 C C . PHE D 1 123 ? 68.680 16.735 0.733 1.00 16.24 123 PHE D C 1
ATOM 6046 O O . PHE D 1 123 ? 68.086 15.777 1.233 1.00 19.94 123 PHE D O 1
ATOM 6054 N N . SER D 1 124 ? 69.780 16.596 0.001 1.00 17.30 124 SER D N 1
ATOM 6055 C CA . SER D 1 124 ? 70.369 15.289 -0.251 1.00 17.39 124 SER D CA 1
ATOM 6056 C C . SER D 1 124 ? 70.886 14.651 1.040 1.00 17.23 124 SER D C 1
ATOM 6057 O O . SER D 1 124 ? 70.707 13.453 1.266 1.00 16.07 124 SER D O 1
ATOM 6060 N N . GLU D 1 125 ? 71.534 15.451 1.882 1.00 14.01 125 GLU D N 1
ATOM 6061 C CA . GLU D 1 125 ? 72.069 14.946 3.138 1.00 14.26 125 GLU D CA 1
ATOM 6062 C C . GLU D 1 125 ? 70.932 14.439 4.013 1.00 14.09 125 GLU D C 1
ATOM 6063 O O . GLU D 1 125 ? 71.062 13.416 4.682 1.00 18.06 125 GLU D O 1
ATOM 6069 N N . SER D 1 126 ? 69.818 15.161 4.005 1.00 11.67 126 SER D N 1
ATOM 6070 C CA . SER D 1 126 ? 68.652 14.785 4.792 1.00 9.85 126 SER D CA 1
ATOM 6071 C C . SER D 1 126 ? 68.041 13.493 4.255 1.00 10.57 126 SER D C 1
ATOM 6072 O O . SER D 1 126 ? 67.675 12.600 5.019 1.00 13.40 126 SER D O 1
ATOM 6075 N N . ALA D 1 127 ? 67.939 13.400 2.934 1.00 15.10 127 ALA D N 1
ATOM 6076 C CA . ALA D 1 127 ? 67.372 12.220 2.285 1.00 16.87 127 ALA D CA 1
ATOM 6077 C C . ALA D 1 127 ? 68.212 10.971 2.550 1.00 17.13 127 ALA D C 1
ATOM 6078 O O . ALA D 1 127 ? 67.674 9.873 2.698 1.00 14.37 127 ALA D O 1
ATOM 6080 N N . ASN D 1 128 ? 69.530 11.145 2.608 1.00 17.25 128 ASN D N 1
ATOM 6081 C CA . ASN D 1 128 ? 70.438 10.030 2.852 1.00 16.43 128 ASN D CA 1
ATOM 6082 C C . ASN D 1 128 ? 70.444 9.600 4.315 1.00 14.92 128 ASN D C 1
ATOM 6083 O O . ASN D 1 128 ? 70.886 8.501 4.637 1.00 18.84 128 ASN D O 1
ATOM 6088 N N . SER D 1 129 ? 69.948 10.462 5.196 1.00 12.56 129 SER D N 1
ATOM 6089 C CA . SER D 1 129 ? 69.925 10.154 6.620 1.00 12.13 129 SER D CA 1
ATOM 6090 C C . SER D 1 129 ? 68.697 9.363 7.042 1.00 12.03 129 SER D C 1
ATOM 6091 O O . SER D 1 129 ? 68.639 8.864 8.161 1.00 13.58 129 SER D O 1
ATOM 6094 N N . LEU D 1 130 ? 67.717 9.249 6.150 1.00 14.81 130 LEU D N 1
ATOM 6095 C CA . LEU D 1 130 ? 66.492 8.514 6.456 1.00 12.89 130 LEU D CA 1
ATOM 6096 C C . LEU D 1 130 ? 66.788 7.055 6.804 1.00 13.72 130 LEU D C 1
ATOM 6097 O O . LEU D 1 130 ? 67.377 6.325 6.008 1.00 15.50 130 LEU D O 1
ATOM 6102 N N . PRO D 1 131 ? 66.376 6.612 8.000 1.00 14.99 131 PRO D N 1
ATOM 6103 C CA . PRO D 1 131 ? 66.609 5.232 8.441 1.00 15.56 131 PRO D CA 1
ATOM 6104 C C . PRO D 1 131 ? 65.559 4.256 7.914 1.00 15.26 131 PRO D C 1
ATOM 6105 O O . PRO D 1 131 ? 64.492 4.101 8.507 1.00 14.65 131 PRO D O 1
ATOM 6109 N N . GLY D 1 132 ? 65.866 3.598 6.802 1.00 13.49 132 GLY D N 1
ATOM 6110 C CA . GLY D 1 132 ? 64.924 2.651 6.239 1.00 16.57 132 GLY D CA 1
ATOM 6111 C C . GLY D 1 132 ? 64.049 3.241 5.147 1.00 16.89 132 GLY D C 1
ATOM 6112 O O . GLY D 1 132 ? 64.438 4.205 4.486 1.00 15.89 132 GLY D O 1
ATOM 6113 N N . SER D 1 133 ? 62.863 2.663 4.971 1.00 13.48 133 SER D N 1
ATOM 6114 C CA . SER D 1 133 ? 61.911 3.092 3.951 1.00 12.95 133 SER D CA 1
ATOM 6115 C C . SER D 1 133 ? 61.092 4.317 4.328 1.00 10.87 133 SER D C 1
ATOM 6116 O O . SER D 1 133 ? 60.681 4.474 5.474 1.00 13.43 133 SER D O 1
ATOM 6119 N N . GLY D 1 134 ? 60.841 5.174 3.345 1.00 7.23 134 GLY D N 1
ATOM 6120 C CA . GLY D 1 134 ? 60.074 6.376 3.595 1.00 7.84 134 GLY D CA 1
ATOM 6121 C C . GLY D 1 134 ? 60.243 7.384 2.482 1.00 11.84 134 GLY D C 1
ATOM 6122 O O . GLY D 1 134 ? 60.521 7.016 1.340 1.00 14.26 134 GLY D O 1
ATOM 6123 N N . TRP D 1 135 ? 60.079 8.659 2.820 1.00 10.28 135 TRP D N 1
ATOM 6124 C CA . TRP D 1 135 ? 60.208 9.733 1.847 1.00 10.64 135 TRP D CA 1
ATOM 6125 C C . TRP D 1 135 ? 60.879 10.938 2.476 1.00 13.51 135 TRP D C 1
ATOM 6126 O O . TRP D 1 135 ? 60.936 11.067 3.697 1.00 11.78 135 TRP D O 1
ATOM 6137 N N . THR D 1 136 ? 61.388 11.821 1.626 1.00 15.81 136 THR D N 1
ATOM 6138 C CA . THR D 1 136 ? 61.980 13.062 2.091 1.00 15.83 136 THR D CA 1
ATOM 6139 C C . THR D 1 136 ? 61.105 14.106 1.413 1.00 14.97 136 THR D C 1
ATOM 6140 O O . THR D 1 136 ? 60.893 14.066 0.200 1.00 15.10 136 THR D O 1
ATOM 6144 N N . VAL D 1 137 ? 60.576 15.024 2.205 1.00 14.69 137 VAL D N 1
ATOM 6145 C CA . VAL D 1 137 ? 59.678 16.035 1.685 1.00 16.31 137 VAL D CA 1
ATOM 6146 C C . VAL D 1 137 ? 60.102 17.458 2.012 1.00 14.35 137 VAL D C 1
ATOM 6147 O O . VAL D 1 137 ? 60.891 17.702 2.928 1.00 12.53 137 VAL D O 1
ATOM 6151 N N . LEU D 1 138 ? 59.577 18.396 1.235 1.00 11.30 138 LEU D N 1
ATOM 6152 C CA . LEU D 1 138 ? 59.825 19.808 1.463 1.00 11.75 138 LEU D CA 1
ATOM 6153 C C . LEU D 1 138 ? 58.436 20.411 1.589 1.00 10.62 138 LEU D C 1
ATOM 6154 O O . LEU D 1 138 ? 57.656 20.399 0.634 1.00 12.23 138 LEU D O 1
ATOM 6159 N N . TYR D 1 139 ? 58.115 20.899 2.779 1.00 9.05 139 TYR D N 1
ATOM 6160 C CA . TYR D 1 139 ? 56.821 21.513 3.028 1.00 13.09 139 TYR D CA 1
ATOM 6161 C C . TYR D 1 139 ? 56.976 23.020 2.957 1.00 14.89 139 TYR D C 1
ATOM 6162 O O . TYR D 1 139 ? 58.086 23.552 2.978 1.00 14.35 139 TYR D O 1
ATOM 6171 N N . TYR D 1 140 ? 55.848 23.706 2.862 1.00 17.85 140 TYR D N 1
ATOM 6172 C CA . TYR D 1 140 ? 55.860 25.151 2.882 1.00 17.25 140 TYR D CA 1
ATOM 6173 C C . TYR D 1 140 ? 55.034 25.478 4.110 1.00 15.27 140 TYR D C 1
ATOM 6174 O O . TYR D 1 140 ? 53.860 25.131 4.169 1.00 17.80 140 TYR D O 1
ATOM 6183 N N . ASP D 1 141 ? 55.651 26.118 5.096 1.00 15.90 141 ASP D N 1
ATOM 6184 C CA . ASP D 1 141 ? 54.947 26.485 6.312 1.00 15.59 141 ASP D CA 1
ATOM 6185 C C . ASP D 1 141 ? 54.409 27.896 6.171 1.00 17.88 141 ASP D C 1
ATOM 6186 O O . ASP D 1 141 ? 55.164 28.860 6.202 1.00 18.26 141 ASP D O 1
ATOM 6191 N N . ASN D 1 142 ? 53.097 28.004 6.010 1.00 21.44 142 ASN D N 1
ATOM 6192 C CA . ASN D 1 142 ? 52.431 29.287 5.852 1.00 29.06 142 ASN D CA 1
ATOM 6193 C C . ASN D 1 142 ? 52.542 30.147 7.105 1.00 28.63 142 ASN D C 1
ATOM 6194 O O . ASN D 1 142 ? 52.474 31.374 7.026 1.00 31.73 142 ASN D O 1
ATOM 6199 N N . GLU D 1 143 ? 52.709 29.512 8.261 1.00 22.19 143 GLU D N 1
ATOM 6200 C CA . GLU D 1 143 ? 52.816 30.258 9.510 1.00 19.08 143 GLU D CA 1
ATOM 6201 C C . GLU D 1 143 ? 54.134 31.016 9.627 1.00 19.42 143 GLU D C 1
ATOM 6202 O O . GLU D 1 143 ? 54.152 32.218 9.881 1.00 22.17 143 GLU D O 1
ATOM 6208 N N . SER D 1 144 ? 55.240 30.309 9.441 1.00 19.38 144 SER D N 1
ATOM 6209 C CA . SER D 1 144 ? 56.561 30.915 9.543 1.00 18.44 144 SER D CA 1
ATOM 6210 C C . SER D 1 144 ? 57.088 31.389 8.196 1.00 16.67 144 SER D C 1
ATOM 6211 O O . SER D 1 144 ? 57.915 32.294 8.136 1.00 18.02 144 SER D O 1
ATOM 6214 N N . GLY D 1 145 ? 56.617 30.764 7.122 1.00 17.34 145 GLY D N 1
ATOM 6215 C CA . GLY D 1 145 ? 57.071 31.128 5.790 1.00 11.53 145 GLY D CA 1
ATOM 6216 C C . GLY D 1 145 ? 58.281 30.304 5.390 1.00 14.28 145 GLY D C 1
ATOM 6217 O O . GLY D 1 145 ? 58.870 30.513 4.329 1.00 17.80 145 GLY D O 1
ATOM 6218 N N . ASN D 1 146 ? 58.649 29.353 6.243 1.00 15.72 146 ASN D N 1
ATOM 6219 C CA . ASN D 1 146 ? 59.804 28.492 5.997 1.00 15.20 146 ASN D CA 1
ATOM 6220 C C . ASN D 1 146 ? 59.500 27.324 5.068 1.00 17.28 146 ASN D C 1
ATOM 6221 O O . ASN D 1 146 ? 58.386 26.804 5.045 1.00 20.03 146 ASN D O 1
ATOM 6226 N N . LEU D 1 147 ? 60.505 26.921 4.301 1.00 18.79 147 LEU D N 1
ATOM 6227 C CA . LEU D 1 147 ? 60.384 25.761 3.428 1.00 21.76 147 LEU D CA 1
ATOM 6228 C C . LEU D 1 147 ? 61.061 24.704 4.301 1.00 21.01 147 LEU D C 1
ATOM 6229 O O . LEU D 1 147 ? 62.285 24.625 4.352 1.00 24.88 147 LEU D O 1
ATOM 6234 N N . GLN D 1 148 ? 60.264 23.909 5.003 1.00 17.63 148 GLN D N 1
ATOM 6235 C CA . GLN D 1 148 ? 60.801 22.903 5.907 1.00 14.25 148 GLN D CA 1
ATOM 6236 C C . GLN D 1 148 ? 61.041 21.521 5.310 1.00 15.72 148 GLN D C 1
ATOM 6237 O O . GLN D 1 148 ? 60.146 20.914 4.720 1.00 13.00 148 GLN D O 1
ATOM 6243 N N . ILE D 1 149 ? 62.267 21.033 5.479 1.00 12.55 149 ILE D N 1
ATOM 6244 C CA . ILE D 1 149 ? 62.643 19.714 5.001 1.00 12.69 149 ILE D CA 1
ATOM 6245 C C . ILE D 1 149 ? 62.266 18.721 6.095 1.00 11.80 149 ILE D C 1
ATOM 6246 O O . ILE D 1 149 ? 62.309 19.049 7.284 1.00 11.90 149 ILE D O 1
ATOM 6251 N N . MET D 1 150 ? 61.894 17.509 5.697 1.00 12.14 150 MET D N 1
ATOM 6252 C CA . MET D 1 150 ? 61.533 16.484 6.663 1.00 9.47 150 MET D CA 1
ATOM 6253 C C . MET D 1 150 ? 61.646 15.083 6.080 1.00 11.65 150 MET D C 1
ATOM 6254 O O . MET D 1 150 ? 61.318 14.852 4.920 1.00 11.75 150 MET D O 1
ATOM 6259 N N . THR D 1 151 ? 62.131 14.149 6.888 1.00 14.67 151 THR D N 1
ATOM 6260 C CA . THR D 1 151 ? 62.230 12.762 6.460 1.00 12.02 151 THR D CA 1
ATOM 6261 C C . THR D 1 151 ? 60.997 12.068 7.034 1.00 11.00 151 THR D C 1
ATOM 6262 O O . THR D 1 151 ? 60.744 12.130 8.237 1.00 10.71 151 THR D O 1
ATOM 6266 N N . VAL D 1 152 ? 60.216 11.437 6.167 1.00 12.34 152 VAL D N 1
ATOM 6267 C CA . VAL D 1 152 ? 59.008 10.739 6.595 1.00 12.59 152 VAL D CA 1
ATOM 6268 C C . VAL D 1 152 ? 59.277 9.235 6.624 1.00 12.35 152 VAL D C 1
ATOM 6269 O O . VAL D 1 152 ? 59.792 8.671 5.659 1.00 13.77 152 VAL D O 1
ATOM 6273 N N . GLU D 1 153 ? 58.948 8.598 7.741 1.00 7.92 153 GLU D N 1
ATOM 6274 C CA . GLU D 1 153 ? 59.159 7.162 7.890 1.00 11.47 153 GLU D CA 1
ATOM 6275 C C . GLU D 1 153 ? 57.893 6.445 7.464 1.00 10.86 153 GLU D C 1
ATOM 6276 O O . GLU D 1 153 ? 56.793 6.810 7.889 1.00 11.88 153 GLU D O 1
ATOM 6282 N N . ASN D 1 154 ? 58.060 5.413 6.638 1.00 11.32 154 ASN D N 1
ATOM 6283 C CA . ASN D 1 154 ? 56.934 4.681 6.069 1.00 10.95 154 ASN D CA 1
ATOM 6284 C C . ASN D 1 154 ? 56.149 5.758 5.317 1.00 10.84 154 ASN D C 1
ATOM 6285 O O . ASN D 1 154 ? 56.751 6.702 4.801 1.00 9.27 154 ASN D O 1
ATOM 6290 N N . HIS D 1 155 ? 54.830 5.645 5.246 1.00 9.76 155 HIS D N 1
ATOM 6291 C CA . HIS D 1 155 ? 54.042 6.655 4.538 1.00 11.25 155 HIS D CA 1
ATOM 6292 C C . HIS D 1 155 ? 53.401 7.656 5.498 1.00 11.89 155 HIS D C 1
ATOM 6293 O O . HIS D 1 155 ? 52.981 8.740 5.085 1.00 9.93 155 HIS D O 1
ATOM 6300 N N . PHE D 1 156 ? 53.340 7.297 6.778 1.00 9.59 156 PHE D N 1
ATOM 6301 C CA . PHE D 1 156 ? 52.620 8.108 7.751 1.00 10.44 156 PHE D CA 1
ATOM 6302 C C . PHE D 1 156 ? 53.298 8.662 8.992 1.00 12.47 156 PHE D C 1
ATOM 6303 O O . PHE D 1 156 ? 52.613 9.223 9.847 1.00 9.35 156 PHE D O 1
ATOM 6311 N N . MET D 1 157 ? 54.608 8.511 9.128 1.00 11.79 157 MET D N 1
ATOM 6312 C CA . MET D 1 157 ? 55.258 9.027 10.326 1.00 11.44 157 MET D CA 1
ATOM 6313 C C . MET D 1 157 ? 56.133 10.248 10.045 1.00 12.22 157 MET D C 1
ATOM 6314 O O . MET D 1 157 ? 56.898 10.261 9.081 1.00 11.38 157 MET D O 1
ATOM 6319 N N . ASN D 1 158 ? 55.992 11.269 10.892 1.00 13.04 158 ASN D N 1
ATOM 6320 C CA . ASN D 1 158 ? 56.766 12.517 10.822 1.00 10.64 158 ASN D CA 1
ATOM 6321 C C . ASN D 1 158 ? 56.204 13.652 9.970 1.00 13.02 158 ASN D C 1
ATOM 6322 O O . ASN D 1 158 ? 56.875 14.657 9.766 1.00 13.79 158 ASN D O 1
ATOM 6327 N N . HIS D 1 159 ? 54.991 13.505 9.456 1.00 10.78 159 HIS D N 1
ATOM 6328 C CA . HIS D 1 159 ? 54.415 14.580 8.657 1.00 11.49 159 HIS D CA 1
ATOM 6329 C C . HIS D 1 159 ? 54.131 15.739 9.607 1.00 13.35 159 HIS D C 1
ATOM 6330 O O . HIS D 1 159 ? 53.894 15.528 10.803 1.00 10.45 159 HIS D O 1
ATOM 6337 N N . ILE D 1 160 ? 54.164 16.959 9.077 1.00 10.17 160 ILE D N 1
ATOM 6338 C CA . ILE D 1 160 ? 53.826 18.130 9.869 1.00 10.34 160 ILE D CA 1
ATOM 6339 C C . ILE D 1 160 ? 52.389 18.441 9.447 1.00 11.51 160 ILE D C 1
ATOM 6340 O O . ILE D 1 160 ? 52.125 18.721 8.277 1.00 14.93 160 ILE D O 1
ATOM 6345 N N . ALA D 1 161 ? 51.470 18.363 10.404 1.00 14.68 161 ALA D N 1
ATOM 6346 C CA . ALA D 1 161 ? 50.044 18.575 10.165 1.00 14.59 161 ALA D CA 1
ATOM 6347 C C . ALA D 1 161 ? 49.656 19.763 9.291 1.00 15.79 161 ALA D C 1
ATOM 6348 O O . ALA D 1 161 ? 50.127 20.883 9.497 1.00 16.24 161 ALA D O 1
ATOM 6350 N N . GLU D 1 162 ? 48.786 19.489 8.318 1.00 15.33 162 GLU D N 1
ATOM 6351 C CA . GLU D 1 162 ? 48.242 20.486 7.389 1.00 13.83 162 GLU D CA 1
ATOM 6352 C C . GLU D 1 162 ? 49.157 21.15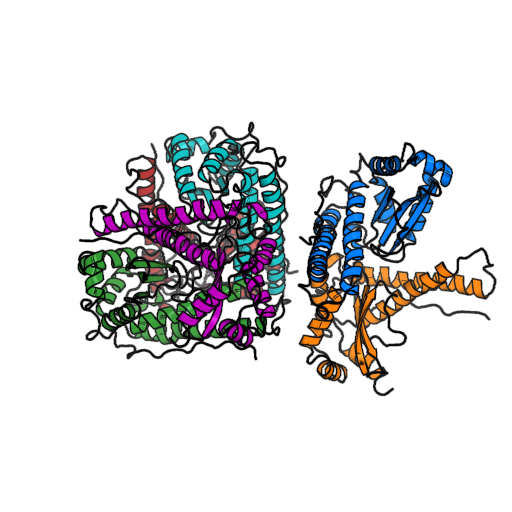3 6.364 1.00 14.80 162 GLU D C 1
ATOM 6353 O O . GLU D 1 162 ? 48.662 21.831 5.464 1.00 20.35 162 GLU D O 1
ATOM 6359 N N . LEU D 1 163 ? 50.470 20.988 6.480 1.00 14.34 163 LEU D N 1
ATOM 6360 C CA . LEU D 1 163 ? 51.366 21.635 5.528 1.00 11.11 163 LEU D CA 1
ATOM 6361 C C . LEU D 1 163 ? 51.390 20.957 4.166 1.00 13.32 163 LEU D C 1
ATOM 6362 O O . LEU D 1 163 ? 51.408 19.730 4.067 1.00 10.67 163 LEU D O 1
ATOM 6367 N N . PRO D 1 164 ? 51.366 21.761 3.090 1.00 15.76 164 PRO D N 1
ATOM 6368 C CA . PRO D 1 164 ? 51.390 21.263 1.713 1.00 13.95 164 PRO D CA 1
ATOM 6369 C C . PRO D 1 164 ? 52.780 20.803 1.292 1.00 13.30 164 PRO D C 1
ATOM 6370 O O . PRO D 1 164 ? 53.788 21.383 1.698 1.00 11.26 164 PRO D O 1
ATOM 6374 N N . VAL D 1 165 ? 52.815 19.756 0.472 1.00 13.62 165 VAL D N 1
ATOM 6375 C CA . VAL D 1 165 ? 54.053 19.189 -0.041 1.00 11.08 165 VAL D CA 1
ATOM 6376 C C . VAL D 1 165 ? 54.443 19.951 -1.297 1.00 15.38 165 VAL D C 1
ATOM 6377 O O . VAL D 1 165 ? 53.631 20.105 -2.208 1.00 21.16 165 VAL D O 1
ATOM 6381 N N . ILE D 1 166 ? 55.684 20.425 -1.343 1.00 17.76 166 ILE D N 1
ATOM 6382 C CA . ILE D 1 166 ? 56.180 21.180 -2.492 1.00 15.72 166 ILE D CA 1
ATOM 6383 C C . ILE D 1 166 ? 57.080 20.314 -3.367 1.00 15.57 166 ILE D C 1
ATOM 6384 O O . ILE D 1 166 ? 57.005 20.357 -4.595 1.00 18.75 166 ILE D O 1
ATOM 6389 N N . LEU D 1 167 ? 57.929 19.526 -2.718 1.00 16.60 167 LEU D N 1
ATOM 6390 C CA . LEU D 1 167 ? 58.862 18.636 -3.402 1.00 16.06 167 LEU D CA 1
ATOM 6391 C C . LEU D 1 167 ? 58.920 17.316 -2.633 1.00 17.31 167 LEU D C 1
ATOM 6392 O O . LEU D 1 167 ? 58.860 17.300 -1.398 1.00 13.70 167 LEU D O 1
ATOM 6397 N N . ILE D 1 168 ? 59.049 16.205 -3.350 1.00 15.50 168 ILE D N 1
ATOM 6398 C CA . ILE D 1 168 ? 59.079 14.918 -2.675 1.00 15.77 168 ILE D CA 1
ATOM 6399 C C . ILE D 1 168 ? 59.822 13.816 -3.416 1.00 13.31 168 ILE D C 1
ATOM 6400 O O . ILE D 1 168 ? 59.761 13.737 -4.638 1.00 13.91 168 ILE D O 1
ATOM 6405 N N . VAL D 1 169 ? 60.525 12.972 -2.658 1.00 14.63 169 VAL D N 1
ATOM 6406 C CA . VAL D 1 169 ? 61.253 11.828 -3.217 1.00 9.76 169 VAL D CA 1
ATOM 6407 C C . VAL D 1 169 ? 60.836 10.569 -2.488 1.00 10.45 169 VAL D C 1
ATOM 6408 O O . VAL D 1 169 ? 60.843 10.538 -1.256 1.00 9.95 169 VAL D O 1
ATOM 6412 N N . ASP D 1 170 ? 60.504 9.529 -3.248 1.00 11.26 170 ASP D N 1
ATOM 6413 C CA . ASP D 1 170 ? 60.109 8.246 -2.674 1.00 12.18 170 ASP D CA 1
ATOM 6414 C C . ASP D 1 170 ? 61.396 7.499 -2.351 1.00 13.28 170 ASP D C 1
ATOM 6415 O O . ASP D 1 170 ? 62.274 7.356 -3.209 1.00 14.35 170 ASP D O 1
ATOM 6420 N N . GLU D 1 171 ? 61.524 7.033 -1.115 1.00 10.98 171 GLU D N 1
ATOM 6421 C CA . GLU D 1 171 ? 62.731 6.313 -0.746 1.00 15.52 171 GLU D CA 1
ATOM 6422 C C . GLU D 1 171 ? 62.478 4.886 -0.284 1.00 14.66 171 GLU D C 1
ATOM 6423 O O . GLU D 1 171 ? 63.305 4.291 0.397 1.00 12.71 171 GLU D O 1
ATOM 6429 N N . PHE D 1 172 ? 61.318 4.347 -0.647 1.00 15.66 172 PHE D N 1
ATOM 6430 C CA . PHE D 1 172 ? 61.008 2.962 -0.330 1.00 12.65 172 PHE D CA 1
ATOM 6431 C C . PHE D 1 172 ? 61.939 2.227 -1.289 1.00 12.30 172 PHE D C 1
ATOM 6432 O O . PHE D 1 172 ? 62.210 2.723 -2.386 1.00 10.37 172 PHE D O 1
ATOM 6440 N N . GLU D 1 173 ? 62.438 1.063 -0.892 1.00 14.11 173 GLU D N 1
ATOM 6441 C CA . GLU D 1 173 ? 63.348 0.316 -1.748 1.00 13.40 173 GLU D CA 1
ATOM 6442 C C . GLU D 1 173 ? 62.771 -0.005 -3.128 1.00 14.26 173 GLU D C 1
ATOM 6443 O O . GLU D 1 173 ? 63.503 -0.030 -4.115 1.00 16.62 173 GLU D O 1
ATOM 6449 N N . HIS D 1 174 ? 61.463 -0.230 -3.212 1.00 14.25 174 HIS D N 1
ATOM 6450 C CA . HIS D 1 174 ? 60.842 -0.550 -4.500 1.00 16.08 174 HIS D CA 1
ATOM 6451 C C . HIS D 1 174 ? 60.947 0.582 -5.524 1.00 20.00 174 HIS D C 1
ATOM 6452 O O . HIS D 1 174 ? 60.703 0.384 -6.716 1.00 18.49 174 HIS D O 1
ATOM 6459 N N . ALA D 1 175 ? 61.312 1.771 -5.060 1.00 20.01 175 ALA D N 1
ATOM 6460 C CA . ALA D 1 175 ? 61.429 2.917 -5.947 1.00 17.13 175 ALA D CA 1
ATOM 6461 C C . ALA D 1 175 ? 62.717 2.928 -6.758 1.00 16.80 175 ALA D C 1
ATOM 6462 O O . ALA D 1 175 ? 62.812 3.652 -7.746 1.00 19.67 175 ALA D O 1
ATOM 6464 N N . TYR D 1 176 ? 63.699 2.118 -6.367 1.00 15.90 176 TYR D N 1
ATOM 6465 C CA . TYR D 1 176 ? 64.987 2.116 -7.067 1.00 14.31 176 TYR D CA 1
ATOM 6466 C C . TYR D 1 176 ? 65.753 0.798 -7.098 1.00 14.67 176 TYR D C 1
ATOM 6467 O O . TYR D 1 176 ? 66.717 0.665 -7.849 1.00 16.00 176 TYR D O 1
ATOM 6476 N N . TYR D 1 177 ? 65.337 -0.173 -6.293 1.00 16.35 177 TYR D N 1
ATOM 6477 C CA . TYR D 1 177 ? 66.066 -1.435 -6.211 1.00 13.46 177 TYR D CA 1
ATOM 6478 C C . TYR D 1 177 ? 66.371 -2.196 -7.493 1.00 13.55 177 TYR D C 1
ATOM 6479 O O . TYR D 1 177 ? 67.497 -2.654 -7.684 1.00 16.47 177 TYR D O 1
ATOM 6488 N N . LEU D 1 178 ? 65.387 -2.342 -8.371 1.00 14.45 178 LEU D N 1
ATOM 6489 C CA . LEU D 1 178 ? 65.609 -3.079 -9.608 1.00 14.01 178 LEU D CA 1
ATOM 6490 C C . LEU D 1 178 ? 66.754 -2.504 -10.435 1.00 17.68 178 LEU D C 1
ATOM 6491 O O . LEU D 1 178 ? 67.470 -3.242 -11.107 1.00 25.22 178 LEU D O 1
ATOM 6496 N N . GLN D 1 179 ? 66.941 -1.191 -10.373 1.00 17.24 179 GLN D N 1
ATOM 6497 C CA . GLN D 1 179 ? 67.998 -0.543 -11.144 1.00 16.81 179 GLN D CA 1
ATOM 6498 C C . GLN D 1 179 ? 69.257 -0.184 -10.354 1.00 16.67 179 GLN D C 1
ATOM 6499 O O . GLN D 1 179 ? 70.370 -0.379 -10.836 1.00 20.52 179 GLN D O 1
ATOM 6505 N N . TYR D 1 180 ? 69.084 0.329 -9.142 1.00 15.45 180 TYR D N 1
ATOM 6506 C CA . TYR D 1 180 ? 70.222 0.744 -8.328 1.00 17.26 180 TYR D CA 1
ATOM 6507 C C . TYR D 1 180 ? 70.585 -0.189 -7.173 1.00 19.65 180 TYR D C 1
ATOM 6508 O O . TYR D 1 180 ? 71.605 0.013 -6.506 1.00 16.30 180 TYR D O 1
ATOM 6517 N N . LYS D 1 181 ? 69.759 -1.202 -6.935 1.00 19.23 181 LYS D N 1
ATOM 6518 C CA . LYS D 1 181 ? 69.997 -2.129 -5.836 1.00 19.28 181 LYS D CA 1
ATOM 6519 C C . LYS D 1 181 ? 70.080 -1.331 -4.543 1.00 19.59 181 LYS D C 1
ATOM 6520 O O . LYS D 1 181 ? 69.269 -0.437 -4.317 1.00 22.99 181 LYS D O 1
ATOM 6526 N N . ASN D 1 182 ? 71.061 -1.630 -3.701 1.00 17.89 182 ASN D N 1
ATOM 6527 C CA . ASN D 1 182 ? 71.179 -0.920 -2.437 1.00 19.13 182 ASN D CA 1
ATOM 6528 C C . ASN D 1 182 ? 71.854 0.447 -2.545 1.00 23.45 182 ASN D C 1
ATOM 6529 O O . ASN D 1 182 ? 72.142 1.080 -1.530 1.00 26.03 182 ASN D O 1
ATOM 6534 N N . LYS D 1 183 ? 72.088 0.913 -3.767 1.00 23.89 183 LYS D N 1
ATOM 6535 C CA . LYS D 1 183 ? 72.733 2.211 -3.967 1.00 25.72 183 LYS D CA 1
ATOM 6536 C C . LYS D 1 183 ? 71.731 3.358 -3.988 1.00 21.41 183 LYS D C 1
ATOM 6537 O O . LYS D 1 183 ? 71.542 4.014 -5.010 1.00 23.17 183 LYS D O 1
ATOM 6543 N N . ARG D 1 184 ? 71.102 3.595 -2.842 1.00 18.39 184 ARG D N 1
ATOM 6544 C CA . ARG D 1 184 ? 70.107 4.649 -2.693 1.00 18.88 184 ARG D CA 1
ATOM 6545 C C . ARG D 1 184 ? 70.656 6.033 -3.037 1.00 19.72 184 ARG D C 1
ATOM 6546 O O . ARG D 1 184 ? 69.951 6.858 -3.617 1.00 20.81 184 ARG D O 1
ATOM 6554 N N . GLY D 1 185 ? 71.912 6.282 -2.678 1.00 19.24 185 GLY D N 1
ATOM 6555 C CA . GLY D 1 185 ? 72.524 7.569 -2.963 1.00 18.53 185 GLY D CA 1
ATOM 6556 C C . GLY D 1 185 ? 72.646 7.857 -4.448 1.00 18.24 185 GLY D C 1
ATOM 6557 O O . GLY D 1 185 ? 72.552 9.013 -4.870 1.00 18.60 185 GLY D O 1
ATOM 6558 N N . ASP D 1 186 ? 72.859 6.805 -5.236 1.00 17.13 186 ASP D N 1
ATOM 6559 C CA . ASP D 1 186 ? 72.983 6.930 -6.683 1.00 16.68 186 ASP D CA 1
ATOM 6560 C C . ASP D 1 186 ? 71.627 7.292 -7.273 1.00 16.62 186 ASP D C 1
ATOM 6561 O O . ASP D 1 186 ? 71.534 8.057 -8.232 1.00 16.68 186 ASP D O 1
ATOM 6566 N N . TYR D 1 187 ? 70.576 6.725 -6.693 1.00 16.23 187 TYR D N 1
ATOM 6567 C CA . TYR D 1 187 ? 69.215 6.984 -7.144 1.00 15.65 187 TYR D CA 1
ATOM 6568 C C . TYR D 1 187 ? 68.858 8.443 -6.857 1.00 15.99 187 TYR D C 1
ATOM 6569 O O . TYR D 1 187 ? 68.277 9.131 -7.702 1.00 17.42 187 TYR D O 1
ATOM 6578 N N . LEU D 1 188 ? 69.219 8.911 -5.666 1.00 15.48 188 LEU D N 1
ATOM 6579 C CA . LEU D 1 188 ? 68.939 10.284 -5.257 1.00 19.94 188 LEU D CA 1
ATOM 6580 C C . LEU D 1 188 ? 69.613 11.295 -6.187 1.00 20.87 188 LEU D C 1
ATOM 6581 O O . LEU D 1 188 ? 69.038 12.337 -6.499 1.00 22.18 188 LEU D O 1
ATOM 6586 N N . ASN D 1 189 ? 70.825 10.980 -6.631 1.00 20.29 189 ASN D N 1
ATOM 6587 C CA . ASN D 1 189 ? 71.561 11.856 -7.536 1.00 20.07 189 ASN D CA 1
ATOM 6588 C C . ASN D 1 189 ? 70.886 11.890 -8.900 1.00 20.51 189 ASN D C 1
ATOM 6589 O O . ASN D 1 189 ? 70.817 12.934 -9.548 1.00 26.15 189 ASN D O 1
ATOM 6594 N N . ALA D 1 190 ? 70.393 10.735 -9.332 1.00 18.95 190 ALA D N 1
ATOM 6595 C CA . ALA D 1 190 ? 69.723 10.612 -10.620 1.00 16.51 190 ALA D CA 1
ATOM 6596 C C . ALA D 1 190 ? 68.379 11.326 -10.621 1.00 17.67 190 ALA D C 1
ATOM 6597 O O . ALA D 1 190 ? 68.009 11.972 -11.602 1.00 20.83 190 ALA D O 1
ATOM 6599 N N . TRP D 1 191 ? 67.653 11.199 -9.514 1.00 16.47 191 TRP D N 1
ATOM 6600 C CA . TRP D 1 191 ? 66.336 11.806 -9.356 1.00 15.59 191 TRP D CA 1
ATOM 6601 C C . TRP D 1 191 ? 66.300 13.314 -9.646 1.00 20.73 191 TRP D C 1
ATOM 6602 O O . TRP D 1 191 ? 65.335 13.813 -10.235 1.00 19.04 191 TRP D O 1
ATOM 6613 N N . TRP D 1 192 ? 67.347 14.036 -9.246 1.00 19.54 192 TRP D N 1
ATOM 6614 C CA . TRP D 1 192 ? 67.405 15.481 -9.474 1.00 21.54 192 TRP D CA 1
ATOM 6615 C C . TRP D 1 192 ? 67.227 15.855 -10.946 1.00 20.87 192 TRP D C 1
ATOM 6616 O O . TRP D 1 192 ? 66.789 16.961 -11.264 1.00 20.04 192 TRP D O 1
ATOM 6627 N N . ASN D 1 193 ? 67.557 14.928 -11.839 1.00 20.02 193 ASN D N 1
ATOM 6628 C CA . ASN D 1 193 ? 67.450 15.177 -13.272 1.00 19.93 193 ASN D CA 1
ATOM 6629 C C . ASN D 1 193 ? 66.029 15.087 -13.839 1.00 20.07 193 ASN D C 1
ATOM 6630 O O . ASN D 1 193 ? 65.791 15.500 -14.969 1.00 17.31 193 ASN D O 1
ATOM 6635 N N . VAL D 1 194 ? 65.086 14.561 -13.063 1.00 19.15 194 VAL D N 1
ATOM 6636 C CA . VAL D 1 194 ? 63.711 14.449 -13.540 1.00 15.99 194 VAL D CA 1
ATOM 6637 C C . VAL D 1 194 ? 62.719 15.224 -12.679 1.00 15.39 194 VAL D C 1
ATOM 6638 O O . VAL D 1 194 ? 61.508 15.091 -12.850 1.00 13.61 194 VAL D O 1
ATOM 6642 N N . VAL D 1 195 ? 63.230 16.037 -11.760 1.00 14.58 195 VAL D N 1
ATOM 6643 C CA . VAL D 1 195 ? 62.362 16.826 -10.898 1.00 14.02 195 VAL D CA 1
ATOM 6644 C C . VAL D 1 195 ? 61.584 17.840 -11.736 1.00 17.20 195 VAL D C 1
ATOM 6645 O O . VAL D 1 195 ? 62.148 18.517 -12.596 1.00 17.86 195 VAL D O 1
ATOM 6649 N N . ASN D 1 196 ? 60.284 17.932 -11.480 1.00 15.58 196 ASN D N 1
ATOM 6650 C CA . ASN D 1 196 ? 59.411 18.848 -12.202 1.00 17.88 196 ASN D CA 1
ATOM 6651 C C . ASN D 1 196 ? 59.237 20.144 -11.417 1.00 16.39 196 ASN D C 1
ATOM 6652 O O . ASN D 1 196 ? 58.286 20.294 -10.649 1.00 18.71 196 ASN D O 1
ATOM 6657 N N . TRP D 1 197 ? 60.155 21.083 -11.621 1.00 16.23 197 TRP D N 1
ATOM 6658 C CA . TRP D 1 197 ? 60.112 22.348 -10.907 1.00 16.77 197 TRP D CA 1
ATOM 6659 C C . TRP D 1 197 ? 58.879 23.189 -11.215 1.00 19.45 197 TRP D C 1
ATOM 6660 O O . TRP D 1 197 ? 58.470 24.010 -10.395 1.00 23.85 197 TRP D O 1
ATOM 6671 N N . ASP D 1 198 ? 58.282 22.986 -12.386 1.00 23.35 198 ASP D N 1
ATOM 6672 C CA . ASP D 1 198 ? 57.082 23.731 -12.752 1.00 25.33 198 ASP D CA 1
ATOM 6673 C C . ASP D 1 198 ? 55.959 23.308 -11.820 1.00 22.17 198 ASP D C 1
ATOM 6674 O O . ASP D 1 198 ? 55.204 24.135 -11.317 1.00 26.98 198 ASP D O 1
ATOM 6679 N N . ASP D 1 199 ? 55.861 22.003 -11.590 1.00 19.00 199 ASP D N 1
ATOM 6680 C CA . ASP D 1 199 ? 54.842 21.451 -10.708 1.00 18.54 199 ASP D CA 1
ATOM 6681 C C . ASP D 1 199 ? 55.061 21.984 -9.293 1.00 17.08 199 ASP D C 1
ATOM 6682 O O . ASP D 1 199 ? 54.114 22.405 -8.628 1.00 17.69 199 ASP D O 1
ATOM 6687 N N . ALA D 1 200 ? 56.320 21.973 -8.855 1.00 14.72 200 ALA D N 1
ATOM 6688 C CA . ALA D 1 200 ? 56.711 22.453 -7.532 1.00 13.98 200 ALA D CA 1
ATOM 6689 C C . ALA D 1 200 ? 56.341 23.923 -7.317 1.00 15.26 200 ALA D C 1
ATOM 6690 O O . ALA D 1 200 ? 55.811 24.292 -6.267 1.00 14.24 200 ALA D O 1
ATOM 6692 N N . GLU D 1 201 ? 56.624 24.763 -8.311 1.00 21.56 201 GLU D N 1
ATOM 6693 C CA . GLU D 1 201 ? 56.315 26.187 -8.211 1.00 24.29 201 GLU D CA 1
ATOM 6694 C C . GLU D 1 201 ? 54.806 26.423 -8.199 1.00 23.90 201 GLU D C 1
ATOM 6695 O O . GLU D 1 201 ? 54.325 27.338 -7.536 1.00 27.85 201 GLU D O 1
ATOM 6701 N N . LYS D 1 202 ? 54.065 25.593 -8.929 1.00 23.26 202 LYS D N 1
ATOM 6702 C CA . LYS D 1 202 ? 52.612 25.707 -8.987 1.00 23.90 202 LYS D CA 1
ATOM 6703 C C . LYS D 1 202 ? 52.004 25.398 -7.619 1.00 23.21 202 LYS D C 1
ATOM 6704 O O . LYS D 1 202 ? 51.060 26.056 -7.183 1.00 24.72 202 LYS D O 1
ATOM 6710 N N . ARG D 1 203 ? 52.553 24.395 -6.941 1.00 19.44 203 ARG D N 1
ATOM 6711 C CA . ARG D 1 203 ? 52.063 24.014 -5.624 1.00 20.31 203 ARG D CA 1
ATOM 6712 C C . ARG D 1 203 ? 52.302 25.145 -4.631 1.00 20.38 203 ARG D C 1
ATOM 6713 O O . ARG D 1 203 ? 51.441 25.444 -3.805 1.00 20.97 203 ARG D O 1
ATOM 6721 N N . LEU D 1 204 ? 53.469 25.779 -4.717 1.00 20.89 204 LEU D N 1
ATOM 6722 C CA . LEU D 1 204 ? 53.798 26.893 -3.825 1.00 20.71 204 LEU D CA 1
ATOM 6723 C C . LEU D 1 204 ? 52.858 28.079 -4.049 1.00 19.56 204 LEU D C 1
ATOM 6724 O O . LEU D 1 204 ? 52.324 28.649 -3.098 1.00 16.48 204 LEU D O 1
ATOM 6729 N N . GLN D 1 205 ? 52.670 28.440 -5.316 1.00 22.30 205 GLN D N 1
ATOM 6730 C CA . GLN D 1 205 ? 51.802 29.549 -5.707 1.00 25.21 205 GLN D CA 1
ATOM 6731 C C . GLN D 1 205 ? 50.427 29.433 -5.077 1.00 28.73 205 GLN D C 1
ATOM 6732 O O . GLN D 1 205 ? 49.792 30.431 -4.750 1.00 34.52 205 GLN D O 1
ATOM 6738 N N . LYS D 1 206 ? 49.974 28.197 -4.918 1.00 35.63 206 LYS D N 1
ATOM 6739 C CA . LYS D 1 206 ? 48.671 27.902 -4.341 1.00 38.61 206 LYS D CA 1
ATOM 6740 C C . LYS D 1 206 ? 48.508 28.387 -2.903 1.00 39.80 206 LYS D C 1
ATOM 6741 O O . LYS D 1 206 ? 47.393 28.668 -2.468 1.00 43.57 206 LYS D O 1
ATOM 6747 N N . TYR D 1 207 ? 49.608 28.493 -2.165 1.00 38.58 207 TYR D N 1
ATOM 6748 C CA . TYR D 1 207 ? 49.522 28.905 -0.768 1.00 40.40 207 TYR D CA 1
ATOM 6749 C C . TYR D 1 207 ? 50.205 30.218 -0.415 1.00 40.65 207 TYR D C 1
ATOM 6750 O O . TYR D 1 207 ? 50.160 30.658 0.734 1.00 44.29 207 TYR D O 1
ATOM 6759 N N . LEU D 1 208 ? 50.832 30.846 -1.398 1.00 40.74 208 LEU D N 1
ATOM 6760 C CA . LEU D 1 208 ? 51.510 32.106 -1.156 1.00 47.39 208 LEU D CA 1
ATOM 6761 C C . LEU D 1 208 ? 50.507 33.231 -0.918 1.00 57.34 208 LEU D C 1
ATOM 6762 O O . LEU D 1 208 ? 49.599 33.447 -1.725 1.00 58.11 208 LEU D O 1
ATOM 6767 N N . ASN D 1 209 ? 50.677 33.940 0.197 1.00 67.43 209 ASN D N 1
ATOM 6768 C CA . ASN D 1 209 ? 49.800 35.052 0.561 1.00 76.64 209 ASN D CA 1
ATOM 6769 C C . ASN D 1 209 ? 48.337 34.621 0.675 1.00 80.79 209 ASN D C 1
ATOM 6770 O O . ASN D 1 209 ? 47.428 35.365 0.296 1.00 81.99 209 ASN D O 1
ATOM 6775 N N . LYS D 1 210 ? 48.117 33.417 1.198 1.00 85.18 210 LYS D N 1
ATOM 6776 C CA . LYS D 1 210 ? 46.768 32.881 1.364 1.00 90.52 210 LYS D CA 1
ATOM 6777 C C . LYS D 1 210 ? 46.653 32.109 2.680 1.00 93.50 210 LYS D C 1
ATOM 6778 O O . LYS D 1 210 ? 47.709 31.722 3.229 1.00 94.95 210 LYS D O 1
ATOM 6785 N N . VAL E 1 3 ? 43.657 -28.689 24.299 1.00 82.79 3 VAL E N 1
ATOM 6786 C CA . VAL E 1 3 ? 43.440 -28.505 22.833 1.00 81.59 3 VAL E CA 1
ATOM 6787 C C . VAL E 1 3 ? 43.387 -27.024 22.485 1.00 77.82 3 VAL E C 1
ATOM 6788 O O . VAL E 1 3 ? 42.455 -26.320 22.872 1.00 82.04 3 VAL E O 1
ATOM 6792 N N . ILE E 1 4 ? 44.389 -26.562 21.744 1.00 70.48 4 ILE E N 1
ATOM 6793 C CA . ILE E 1 4 ? 44.477 -25.163 21.343 1.00 63.28 4 ILE E CA 1
ATOM 6794 C C . ILE E 1 4 ? 44.173 -24.254 22.517 1.00 55.75 4 ILE E C 1
ATOM 6795 O O . ILE E 1 4 ? 43.016 -23.994 22.831 1.00 58.18 4 ILE E O 1
ATOM 6800 N N . GLN E 1 5 ? 45.222 -23.768 23.164 1.00 50.90 5 GLN E N 1
ATOM 6801 C CA . GLN E 1 5 ? 45.060 -22.891 24.310 1.00 46.54 5 GLN E CA 1
ATOM 6802 C C . GLN E 1 5 ? 46.322 -22.089 24.590 1.00 42.24 5 GLN E C 1
ATOM 6803 O O . GLN E 1 5 ? 47.430 -22.624 24.581 1.00 41.22 5 GLN E O 1
ATOM 6809 N N . LEU E 1 6 ? 46.144 -20.796 24.832 1.00 36.54 6 LEU E N 1
ATOM 6810 C CA . LEU E 1 6 ? 47.254 -19.911 25.142 1.00 28.72 6 LEU E CA 1
ATOM 6811 C C . LEU E 1 6 ? 47.136 -19.545 26.613 1.00 27.32 6 LEU E C 1
ATOM 6812 O O . LEU E 1 6 ? 46.032 -19.463 27.145 1.00 26.85 6 LEU E O 1
ATOM 6817 N N . LYS E 1 7 ? 48.267 -19.336 27.275 1.00 26.91 7 LYS E N 1
ATOM 6818 C CA . LYS E 1 7 ? 48.249 -18.981 28.683 1.00 28.67 7 LYS E CA 1
ATOM 6819 C C . LYS E 1 7 ? 48.040 -17.480 28.821 1.00 27.56 7 LYS E C 1
ATOM 6820 O O . LYS E 1 7 ? 48.383 -16.719 27.920 1.00 28.71 7 LYS E O 1
ATOM 6826 N N . ARG E 1 8 ? 47.468 -17.057 29.944 1.00 23.98 8 ARG E N 1
ATOM 6827 C CA . ARG E 1 8 ? 47.228 -15.641 30.188 1.00 23.04 8 ARG E CA 1
ATOM 6828 C C . ARG E 1 8 ? 48.235 -15.101 31.194 1.00 21.91 8 ARG E C 1
ATOM 6829 O O . ARG E 1 8 ? 48.929 -15.867 31.857 1.00 22.76 8 ARG E O 1
ATOM 6837 N N . TYR E 1 9 ? 48.311 -13.778 31.300 1.00 21.54 9 TYR E N 1
ATOM 6838 C CA . TYR E 1 9 ? 49.231 -13.128 32.225 1.00 21.49 9 TYR E CA 1
ATOM 6839 C C . TYR E 1 9 ? 48.585 -12.899 33.582 1.00 20.86 9 TYR E C 1
ATOM 6840 O O . TYR E 1 9 ? 47.373 -12.714 33.675 1.00 17.45 9 TYR E O 1
ATOM 6849 N N . GLU E 1 10 ? 49.402 -12.916 34.631 1.00 24.50 10 GLU E N 1
ATOM 6850 C CA . GLU E 1 10 ? 48.922 -12.701 35.989 1.00 27.01 10 GLU E CA 1
ATOM 6851 C C . GLU E 1 10 ? 49.432 -11.364 36.502 1.00 21.95 10 GLU E C 1
ATOM 6852 O O . GLU E 1 10 ? 50.560 -10.978 36.214 1.00 24.55 10 GLU E O 1
ATOM 6858 N N . PHE E 1 11 ? 48.592 -10.662 37.256 1.00 20.92 11 PHE E N 1
ATOM 6859 C CA . PHE E 1 11 ? 48.952 -9.367 37.824 1.00 20.56 11 PHE E CA 1
ATOM 6860 C C . PHE E 1 11 ? 49.855 -9.616 39.027 1.00 24.06 11 PHE E C 1
ATOM 6861 O O . PHE E 1 11 ? 49.440 -10.238 40.007 1.00 25.60 11 PHE E O 1
ATOM 6869 N N . PRO E 1 12 ? 51.108 -9.137 38.964 1.00 24.74 12 PRO E N 1
ATOM 6870 C CA . PRO E 1 12 ? 52.063 -9.322 40.059 1.00 25.07 12 PRO E CA 1
ATOM 6871 C C . PRO E 1 12 ? 51.761 -8.474 41.291 1.00 29.47 12 PRO E C 1
ATOM 6872 O O . PRO E 1 12 ? 50.971 -7.531 41.239 1.00 29.59 12 PRO E O 1
ATOM 6876 N N . GLN E 1 13 ? 52.405 -8.819 42.400 1.00 34.06 13 GLN E N 1
ATOM 6877 C CA . GLN E 1 13 ? 52.231 -8.088 43.644 1.00 36.23 13 GLN E CA 1
ATOM 6878 C C . GLN E 1 13 ? 53.309 -7.018 43.745 1.00 31.82 13 GLN E C 1
ATOM 6879 O O . GLN E 1 13 ? 54.425 -7.211 43.266 1.00 32.50 13 GLN E O 1
ATOM 6885 N N . LEU E 1 14 ? 52.971 -5.888 44.356 1.00 29.18 14 LEU E N 1
ATOM 6886 C CA . LEU E 1 14 ? 53.940 -4.815 44.543 1.00 28.00 14 LEU E CA 1
ATOM 6887 C C . LEU E 1 14 ? 54.917 -5.329 45.605 1.00 29.33 14 LEU E C 1
ATOM 6888 O O . LEU E 1 14 ? 54.502 -5.935 46.593 1.00 32.13 14 LEU E O 1
ATOM 6893 N N . PRO E 1 15 ? 56.227 -5.100 45.412 1.00 29.12 15 PRO E N 1
ATOM 6894 C CA . PRO E 1 15 ? 57.236 -5.564 46.374 1.00 27.20 15 PRO E CA 1
ATOM 6895 C C . PRO E 1 15 ? 57.311 -4.792 47.693 1.00 27.13 15 PRO E C 1
ATOM 6896 O O . PRO E 1 15 ? 58.086 -5.144 48.580 1.00 29.56 15 PRO E O 1
ATOM 6900 N N . TYR E 1 16 ? 56.503 -3.748 47.824 1.00 27.71 16 TYR E N 1
ATOM 6901 C CA . TYR E 1 16 ? 56.503 -2.937 49.037 1.00 23.47 16 TYR E CA 1
ATOM 6902 C C . TYR E 1 16 ? 55.170 -2.208 49.155 1.00 26.09 16 TYR E C 1
ATOM 6903 O O . TYR E 1 16 ? 54.288 -2.376 48.310 1.00 26.95 16 TYR E O 1
ATOM 6912 N N . LYS E 1 17 ? 55.023 -1.404 50.205 1.00 28.21 17 LYS E N 1
ATOM 6913 C CA . LYS E 1 17 ? 53.797 -0.640 50.414 1.00 29.64 17 LYS E CA 1
ATOM 6914 C C . LYS E 1 17 ? 53.768 0.519 49.417 1.00 29.15 17 LYS E C 1
ATOM 6915 O O . LYS E 1 17 ? 54.819 1.009 49.001 1.00 26.48 17 LYS E O 1
ATOM 6921 N N . VAL E 1 18 ? 52.569 0.961 49.044 1.00 26.54 18 VAL E N 1
ATOM 6922 C CA . VAL E 1 18 ? 52.420 2.050 48.087 1.00 27.28 18 VAL E CA 1
ATOM 6923 C C . VAL E 1 18 ? 53.056 3.372 48.513 1.00 27.72 18 VAL E C 1
ATOM 6924 O O . VAL E 1 18 ? 53.262 4.256 47.680 1.00 29.01 18 VAL E O 1
ATOM 6928 N N . ASP E 1 19 ? 53.367 3.514 49.799 1.00 25.10 19 ASP E N 1
ATOM 6929 C CA . ASP E 1 19 ? 53.980 4.747 50.288 1.00 24.41 19 ASP E CA 1
ATOM 6930 C C . ASP E 1 19 ? 55.444 4.554 50.668 1.00 24.52 19 ASP E C 1
ATOM 6931 O O . ASP E 1 19 ? 56.049 5.423 51.297 1.00 27.99 19 ASP E O 1
ATOM 6936 N N . ALA E 1 20 ? 56.009 3.419 50.268 1.00 22.77 20 ALA E N 1
ATOM 6937 C CA . ALA E 1 20 ? 57.396 3.083 50.566 1.00 20.85 20 ALA E CA 1
ATOM 6938 C C . ALA E 1 20 ? 58.436 3.923 49.832 1.00 20.33 20 ALA E C 1
ATOM 6939 O O . ALA E 1 20 ? 59.583 4.007 50.264 1.00 21.04 20 ALA E O 1
ATOM 6941 N N . LEU E 1 21 ? 58.052 4.541 48.722 1.00 22.53 21 LEU E N 1
ATOM 6942 C CA . LEU E 1 21 ? 59.003 5.335 47.952 1.00 21.66 21 LEU E CA 1
ATOM 6943 C C . LEU E 1 21 ? 58.945 6.830 48.247 1.00 23.55 21 LEU E C 1
ATOM 6944 O O . LEU E 1 21 ? 59.619 7.626 47.592 1.00 24.99 21 LEU E O 1
ATOM 6949 N N . GLU E 1 22 ? 58.144 7.214 49.234 1.00 23.25 22 GLU E N 1
ATOM 6950 C CA . GLU E 1 22 ? 58.037 8.615 49.603 1.00 23.87 22 GLU E CA 1
ATOM 6951 C C . GLU E 1 22 ? 59.333 9.040 50.284 1.00 25.39 22 GLU E C 1
ATOM 6952 O O . GLU E 1 22 ? 60.010 8.219 50.905 1.00 28.46 22 GLU E O 1
ATOM 6958 N N . PRO E 1 23 ? 59.697 10.332 50.187 1.00 24.02 23 PRO E N 1
ATOM 6959 C CA . PRO E 1 23 ? 58.999 11.425 49.502 1.00 23.94 23 PRO E CA 1
ATOM 6960 C C . PRO E 1 23 ? 59.353 11.592 48.016 1.00 22.63 23 PRO E C 1
ATOM 6961 O O . PRO E 1 23 ? 58.896 12.533 47.369 1.00 23.36 23 PRO E O 1
ATOM 6965 N N . TYR E 1 24 ? 60.166 10.692 47.481 1.00 17.98 24 TYR E N 1
ATOM 6966 C CA . TYR E 1 24 ? 60.575 10.782 46.088 1.00 20.59 24 TYR E CA 1
ATOM 6967 C C . TYR E 1 24 ? 59.432 10.545 45.106 1.00 20.87 24 TYR E C 1
ATOM 6968 O O . TYR E 1 24 ? 59.356 11.201 44.068 1.00 19.97 24 TYR E O 1
ATOM 6977 N N . ILE E 1 25 ? 58.556 9.599 45.431 1.00 19.42 25 ILE E N 1
ATOM 6978 C CA . ILE E 1 25 ? 57.397 9.302 44.601 1.00 19.52 25 ILE E CA 1
ATOM 6979 C C . ILE E 1 25 ? 56.235 9.066 45.558 1.00 21.09 25 ILE E C 1
ATOM 6980 O O . ILE E 1 25 ? 56.218 8.086 46.301 1.00 22.72 25 ILE E O 1
ATOM 6985 N N . SER E 1 26 ? 55.271 9.982 45.548 1.00 23.85 26 SER E N 1
ATOM 6986 C CA . SER E 1 26 ? 54.113 9.900 46.432 1.00 24.52 26 SER E CA 1
ATOM 6987 C C . SER E 1 26 ? 53.275 8.631 46.277 1.00 25.77 26 SER E C 1
ATOM 6988 O O . SER E 1 26 ? 53.211 8.031 45.202 1.00 24.66 26 SER E O 1
ATOM 6991 N N . LYS E 1 27 ? 52.628 8.233 47.368 1.00 25.04 27 LYS E N 1
ATOM 6992 C CA . LYS E 1 27 ? 51.790 7.047 47.378 1.00 25.68 27 LYS E CA 1
ATOM 6993 C C . LYS E 1 27 ? 50.587 7.233 46.462 1.00 23.57 27 LYS E C 1
ATOM 6994 O O . LYS E 1 27 ? 49.997 6.258 46.001 1.00 24.38 27 LYS E O 1
ATOM 7000 N N . ASP E 1 28 ? 50.227 8.488 46.204 1.00 24.56 28 ASP E N 1
ATOM 7001 C CA . ASP E 1 28 ? 49.098 8.801 45.332 1.00 25.19 28 ASP E CA 1
ATOM 7002 C C . ASP E 1 28 ? 49.404 8.346 43.912 1.00 24.67 28 ASP E C 1
ATOM 7003 O O . ASP E 1 28 ? 48.519 7.885 43.191 1.00 24.12 28 ASP E O 1
ATOM 7008 N N . ILE E 1 29 ? 50.667 8.485 43.521 1.00 21.03 29 ILE E N 1
ATOM 7009 C CA . ILE E 1 29 ? 51.113 8.076 42.200 1.00 19.55 29 ILE E CA 1
ATOM 7010 C C . ILE E 1 29 ? 51.232 6.556 42.134 1.00 17.13 29 ILE E C 1
ATOM 7011 O O . ILE E 1 29 ? 50.682 5.926 41.240 1.00 19.89 29 ILE E O 1
ATOM 7016 N N . ILE E 1 30 ? 51.941 5.968 43.089 1.00 19.08 30 ILE E N 1
ATOM 7017 C CA . ILE E 1 30 ? 52.130 4.521 43.115 1.00 21.35 30 ILE E CA 1
ATOM 7018 C C . ILE E 1 30 ? 50.810 3.754 43.102 1.00 20.89 30 ILE E C 1
ATOM 7019 O O . ILE E 1 30 ? 50.656 2.762 42.390 1.00 17.53 30 ILE E O 1
ATOM 7024 N N . ASP E 1 31 ? 49.861 4.219 43.902 1.00 24.80 31 ASP E N 1
ATOM 7025 C CA . ASP E 1 31 ? 48.560 3.575 43.997 1.00 25.70 31 ASP E CA 1
ATOM 7026 C C . ASP E 1 31 ? 47.876 3.418 42.635 1.00 21.90 31 ASP E C 1
ATOM 7027 O O . ASP E 1 31 ? 47.565 2.303 42.219 1.00 20.54 31 ASP E O 1
ATOM 7032 N N . VAL E 1 32 ? 47.656 4.534 41.943 1.00 15.82 32 VAL E N 1
ATOM 7033 C CA . VAL E 1 32 ? 46.997 4.518 40.640 1.00 20.68 32 VAL E CA 1
ATOM 7034 C C . VAL E 1 32 ? 47.887 3.958 39.530 1.00 20.27 32 VAL E C 1
ATOM 7035 O O . VAL E 1 32 ? 47.397 3.377 38.559 1.00 18.23 32 VAL E O 1
ATOM 7039 N N . HIS E 1 33 ? 49.196 4.137 39.676 1.00 19.13 33 HIS E N 1
ATOM 7040 C CA . HIS E 1 33 ? 50.160 3.643 38.696 1.00 18.04 33 HIS E CA 1
ATOM 7041 C C . HIS E 1 33 ? 50.139 2.116 38.684 1.00 17.07 33 HIS E C 1
ATOM 7042 O O . HIS E 1 33 ? 50.215 1.492 37.630 1.00 17.64 33 HIS E O 1
ATOM 7049 N N . TYR E 1 34 ? 50.023 1.529 39.872 1.00 19.15 34 TYR E N 1
ATOM 7050 C CA . TYR E 1 34 ? 50.014 0.084 40.034 1.00 16.20 34 TYR E CA 1
ATOM 7051 C C . TYR E 1 34 ? 48.630 -0.533 39.864 1.00 18.89 34 TYR E C 1
ATOM 7052 O O . TYR E 1 34 ? 48.426 -1.402 39.017 1.00 17.32 34 TYR E O 1
ATOM 7061 N N . ASN E 1 35 ? 47.683 -0.086 40.679 1.00 19.31 35 ASN E N 1
ATOM 7062 C CA . ASN E 1 35 ? 46.327 -0.612 40.623 1.00 21.11 35 ASN E CA 1
ATOM 7063 C C . ASN E 1 35 ? 45.538 -0.151 39.413 1.00 24.41 35 ASN E C 1
ATOM 7064 O O . ASN E 1 35 ? 44.561 -0.792 39.025 1.00 28.34 35 ASN E O 1
ATOM 7069 N N . GLY E 1 36 ? 45.955 0.959 38.817 1.00 22.88 36 GLY E N 1
ATOM 7070 C CA . GLY E 1 36 ? 45.248 1.471 37.659 1.00 17.84 36 GLY E CA 1
ATOM 7071 C C . GLY E 1 36 ? 45.893 1.097 36.344 1.00 17.22 36 GLY E C 1
ATOM 7072 O O . GLY E 1 36 ? 45.388 0.256 35.608 1.00 21.32 36 GLY E O 1
ATOM 7073 N N . HIS E 1 37 ? 47.027 1.717 36.053 1.00 16.08 37 HIS E N 1
ATOM 7074 C CA . HIS E 1 37 ? 47.731 1.466 34.805 1.00 17.21 37 HIS E CA 1
ATOM 7075 C C . HIS E 1 37 ? 48.271 0.049 34.596 1.00 18.75 37 HIS E C 1
ATOM 7076 O O . HIS E 1 37 ? 47.935 -0.594 33.603 1.00 18.20 37 HIS E O 1
ATOM 7083 N N . HIS E 1 38 ? 49.102 -0.444 35.512 1.00 18.65 38 HIS E N 1
ATOM 7084 C CA . HIS E 1 38 ? 49.663 -1.787 35.355 1.00 18.05 38 HIS E CA 1
ATOM 7085 C C . HIS E 1 38 ? 48.572 -2.851 35.236 1.00 17.03 38 HIS E C 1
ATOM 7086 O O . HIS E 1 38 ? 48.603 -3.685 34.328 1.00 19.51 38 HIS E O 1
ATOM 7093 N N . LYS E 1 39 ? 47.609 -2.823 36.148 1.00 15.33 39 LYS E N 1
ATOM 7094 C CA . LYS E 1 39 ? 46.522 -3.789 36.115 1.00 14.40 39 LYS E CA 1
ATOM 7095 C C . LYS E 1 39 ? 45.801 -3.722 34.773 1.00 15.08 39 LYS E C 1
ATOM 7096 O O . LYS E 1 39 ? 45.383 -4.746 34.235 1.00 15.19 39 LYS E O 1
ATOM 7102 N N . GLY E 1 40 ? 45.657 -2.509 34.242 1.00 15.01 40 GLY E N 1
ATOM 7103 C CA . GLY E 1 40 ? 44.990 -2.320 32.966 1.00 11.33 40 GLY E CA 1
ATOM 7104 C C . GLY E 1 40 ? 45.712 -2.964 31.793 1.00 14.12 40 GLY E C 1
ATOM 7105 O O . GLY E 1 40 ? 45.073 -3.434 30.846 1.00 17.27 40 GLY E O 1
ATOM 7106 N N . TYR E 1 41 ? 47.041 -2.987 31.842 1.00 13.39 41 TYR E N 1
ATOM 7107 C CA . TYR E 1 41 ? 47.823 -3.590 30.763 1.00 12.98 41 TYR E CA 1
ATOM 7108 C C . TYR E 1 41 ? 47.671 -5.113 30.793 1.00 13.70 41 TYR E C 1
ATOM 7109 O O . TYR E 1 41 ? 47.655 -5.764 29.750 1.00 17.58 41 TYR E O 1
ATOM 7118 N N . VAL E 1 42 ? 47.560 -5.680 31.992 1.00 17.13 42 VAL E N 1
ATOM 7119 C CA . VAL E 1 42 ? 47.399 -7.126 32.136 1.00 17.44 42 VAL E CA 1
ATOM 7120 C C . VAL E 1 42 ? 46.030 -7.526 31.584 1.00 18.06 42 VAL E C 1
ATOM 7121 O O . VAL E 1 42 ? 45.905 -8.503 30.843 1.00 19.14 42 VAL E O 1
ATOM 7125 N N . ASN E 1 43 ? 45.007 -6.756 31.939 1.00 17.90 43 ASN E N 1
ATOM 7126 C CA . ASN E 1 43 ? 43.651 -7.022 31.473 1.00 18.35 43 ASN E CA 1
ATOM 7127 C C . ASN E 1 43 ? 43.543 -6.830 29.963 1.00 18.31 43 ASN E C 1
ATOM 7128 O O . ASN E 1 43 ? 42.889 -7.615 29.279 1.00 20.50 43 ASN E O 1
ATOM 7133 N N . GLY E 1 44 ? 44.185 -5.783 29.447 1.00 20.09 44 GLY E N 1
ATOM 7134 C CA . GLY E 1 44 ? 44.153 -5.525 28.016 1.00 16.77 44 GLY E CA 1
ATOM 7135 C C . GLY E 1 44 ? 44.835 -6.625 27.219 1.00 16.62 44 GLY E C 1
ATOM 7136 O O . GLY E 1 44 ? 44.357 -7.026 26.154 1.00 20.68 44 GLY E O 1
ATOM 7137 N N . ALA E 1 45 ? 45.956 -7.120 27.735 1.00 14.31 45 ALA E N 1
ATOM 7138 C CA . ALA E 1 45 ? 46.702 -8.187 27.079 1.00 14.99 45 ALA E CA 1
ATOM 7139 C C . ALA E 1 45 ? 45.898 -9.486 27.057 1.00 13.50 45 ALA E C 1
ATOM 7140 O O . ALA E 1 45 ? 45.833 -10.174 26.041 1.00 15.23 45 ALA E O 1
ATOM 7142 N N . ASN E 1 46 ? 45.284 -9.816 28.186 1.00 14.15 46 ASN E N 1
ATOM 7143 C CA . ASN E 1 46 ? 44.497 -11.036 28.298 1.00 14.69 46 ASN E CA 1
ATOM 7144 C C . ASN E 1 46 ? 43.238 -11.018 27.443 1.00 14.68 46 ASN E C 1
ATOM 7145 O O . ASN E 1 46 ? 42.853 -12.038 26.879 1.00 15.60 46 ASN E O 1
ATOM 7150 N N . SER E 1 47 ? 42.589 -9.866 27.346 1.00 15.30 47 SER E N 1
ATOM 7151 C CA . SER E 1 47 ? 41.382 -9.776 26.541 1.00 16.70 47 SER E CA 1
ATOM 7152 C C . SER E 1 47 ? 41.733 -9.892 25.057 1.00 16.77 47 SER E C 1
ATOM 7153 O O . SER E 1 47 ? 40.916 -10.339 24.252 1.00 19.81 47 SER E O 1
ATOM 7156 N N . LEU E 1 48 ? 42.953 -9.500 24.696 1.00 17.27 48 LEU E N 1
ATOM 7157 C CA . LEU E 1 48 ? 43.396 -9.591 23.308 1.00 17.01 48 LEU E CA 1
ATOM 7158 C C . LEU E 1 48 ? 43.847 -11.017 22.998 1.00 18.86 48 LEU E C 1
ATOM 7159 O O . LEU E 1 48 ? 43.739 -11.469 21.856 1.00 20.46 48 LEU E O 1
ATOM 7164 N N . LEU E 1 49 ? 44.351 -11.718 24.016 1.00 18.51 49 LEU E N 1
ATOM 7165 C CA . LEU E 1 49 ? 44.791 -13.103 23.852 1.00 16.03 49 LEU E CA 1
ATOM 7166 C C . LEU E 1 49 ? 43.558 -13.993 23.646 1.00 14.16 49 LEU E C 1
ATOM 7167 O O . LEU E 1 49 ? 43.614 -15.012 22.958 1.00 13.68 49 LEU E O 1
ATOM 7172 N N . ASP E 1 50 ? 42.439 -13.598 24.241 1.00 15.46 50 ASP E N 1
ATOM 7173 C CA . ASP E 1 50 ? 41.198 -14.344 24.081 1.00 18.25 50 ASP E CA 1
ATOM 7174 C C . ASP E 1 50 ? 40.795 -14.310 22.611 1.00 18.67 50 ASP E C 1
ATOM 7175 O O . ASP E 1 50 ? 40.435 -15.332 22.031 1.00 23.94 50 ASP E O 1
ATOM 7180 N N . ARG E 1 51 ? 40.867 -13.122 22.014 1.00 18.16 51 ARG E N 1
ATOM 7181 C CA . ARG E 1 51 ? 40.510 -12.928 20.611 1.00 16.98 51 ARG E CA 1
ATOM 7182 C C . ARG E 1 51 ? 41.437 -13.685 19.675 1.00 16.83 51 ARG E C 1
ATOM 7183 O O . ARG E 1 51 ? 40.985 -14.301 18.708 1.00 20.90 51 ARG E O 1
ATOM 7191 N N . LEU E 1 52 ? 42.735 -13.628 19.955 1.00 15.52 52 LEU E N 1
ATOM 7192 C CA . LEU E 1 52 ? 43.718 -14.323 19.130 1.00 16.68 52 LEU E CA 1
ATOM 7193 C C . LEU E 1 52 ? 43.489 -15.831 19.219 1.00 16.91 52 LEU E C 1
ATOM 7194 O O . LEU E 1 52 ? 43.582 -16.551 18.225 1.00 18.16 52 LEU E O 1
ATOM 7199 N N . GLU E 1 53 ? 43.187 -16.303 20.421 1.00 17.05 53 GLU E N 1
ATOM 7200 C CA . GLU E 1 53 ? 42.939 -17.719 20.632 1.00 20.00 53 GLU E CA 1
ATOM 7201 C C . GLU E 1 53 ? 41.725 -18.167 19.811 1.00 19.69 53 GLU E C 1
ATOM 7202 O O . GLU E 1 53 ? 41.751 -19.217 19.172 1.00 21.67 53 GLU E O 1
ATOM 7208 N N . LYS E 1 54 ? 40.665 -17.363 19.831 1.00 20.15 54 LYS E N 1
ATOM 7209 C CA . LYS E 1 54 ? 39.447 -17.679 19.088 1.00 19.85 54 LYS E CA 1
ATOM 7210 C C . LYS E 1 54 ? 39.763 -17.730 17.609 1.00 19.51 54 LYS E C 1
ATOM 7211 O O . LYS E 1 54 ? 39.280 -18.597 16.884 1.00 21.21 54 LYS E O 1
ATOM 7217 N N . LEU E 1 55 ? 40.583 -16.780 17.176 1.00 18.75 55 LEU E N 1
ATOM 7218 C CA . LEU E 1 55 ? 40.997 -16.674 15.788 1.00 17.91 55 LEU E CA 1
ATOM 7219 C C . LEU E 1 55 ? 41.718 -17.948 15.361 1.00 20.58 55 LEU E C 1
ATOM 7220 O O . LEU E 1 55 ? 41.436 -18.524 14.307 1.00 18.90 55 LEU E O 1
ATOM 7225 N N . ILE E 1 56 ? 42.653 -18.387 16.193 1.00 20.28 56 ILE E N 1
ATOM 7226 C CA . ILE E 1 56 ? 43.427 -19.582 15.893 1.00 21.99 56 ILE E CA 1
ATOM 7227 C C . ILE E 1 56 ? 42.556 -20.830 15.825 1.00 19.92 56 ILE E C 1
ATOM 7228 O O . ILE E 1 56 ? 42.760 -21.690 14.966 1.00 19.54 56 ILE E O 1
ATOM 7233 N N . LYS E 1 57 ? 41.583 -20.917 16.728 1.00 21.00 57 LYS E N 1
ATOM 7234 C CA . LYS E 1 57 ? 40.673 -22.058 16.781 1.00 24.52 57 LYS E CA 1
ATOM 7235 C C . LYS E 1 57 ? 39.700 -22.057 15.608 1.00 28.59 57 LYS E C 1
ATOM 7236 O O . LYS E 1 57 ? 39.297 -23.115 15.128 1.00 32.12 57 LYS E O 1
ATOM 7242 N N . GLY E 1 58 ? 39.320 -20.867 15.152 1.00 28.64 58 GLY E N 1
ATOM 7243 C CA . GLY E 1 58 ? 38.388 -20.765 14.045 1.00 25.16 58 GLY E CA 1
ATOM 7244 C C . GLY E 1 58 ? 37.030 -20.251 14.492 1.00 25.33 58 GLY E C 1
ATOM 7245 O O . GLY E 1 58 ? 36.120 -20.099 13.674 1.00 27.09 58 GLY E O 1
ATOM 7246 N N . ASP E 1 59 ? 36.895 -19.982 15.788 1.00 19.21 59 ASP E N 1
ATOM 7247 C CA . ASP E 1 59 ? 35.644 -19.476 16.342 1.00 23.86 59 ASP E CA 1
ATOM 7248 C C . ASP E 1 59 ? 35.406 -18.042 15.878 1.00 25.20 59 ASP E C 1
ATOM 7249 O O . ASP E 1 59 ? 34.272 -17.574 15.837 1.00 26.41 59 ASP E O 1
ATOM 7254 N N . LEU E 1 60 ? 36.489 -17.347 15.545 1.00 25.21 60 LEU E N 1
ATOM 7255 C CA . LEU E 1 60 ? 36.424 -15.973 15.052 1.00 28.11 60 LEU E CA 1
ATOM 7256 C C . LEU E 1 60 ? 36.832 -16.064 13.580 1.00 27.58 60 LEU E C 1
ATOM 7257 O O . LEU E 1 60 ? 38.022 -16.126 13.255 1.00 31.68 60 LEU E O 1
ATOM 7262 N N . PRO E 1 61 ? 35.845 -16.071 12.669 1.00 28.40 61 PRO E N 1
ATOM 7263 C CA . PRO E 1 61 ? 36.102 -16.171 11.230 1.00 26.97 61 PRO E CA 1
ATOM 7264 C C . PRO E 1 61 ? 36.632 -14.912 10.572 1.00 28.50 61 PRO E C 1
ATOM 7265 O O . PRO E 1 61 ? 36.420 -13.802 11.059 1.00 24.20 61 PRO E O 1
ATOM 7269 N N . GLN E 1 62 ? 37.322 -15.101 9.454 1.00 31.96 62 GLN E N 1
ATOM 7270 C CA . GLN E 1 62 ? 37.875 -13.986 8.703 1.00 39.41 62 GLN E CA 1
ATOM 7271 C C . GLN E 1 62 ? 36.748 -13.006 8.424 1.00 33.80 62 GLN E C 1
ATOM 7272 O O . GLN E 1 62 ? 35.638 -13.406 8.079 1.00 37.25 62 GLN E O 1
ATOM 7278 N N . GLY E 1 63 ? 37.037 -11.722 8.581 1.00 26.17 63 GLY E N 1
ATOM 7279 C CA . GLY E 1 63 ? 36.028 -10.712 8.351 1.00 21.00 63 GLY E CA 1
ATOM 7280 C C . GLY E 1 63 ? 35.454 -10.220 9.663 1.00 21.82 63 GLY E C 1
ATOM 7281 O O . GLY E 1 63 ? 34.710 -9.240 9.695 1.00 23.69 63 GLY E O 1
ATOM 7282 N N . GLN E 1 64 ? 35.794 -10.901 10.752 1.00 16.88 64 GLN E N 1
ATOM 7283 C CA . GLN E 1 64 ? 35.297 -10.510 12.062 1.00 16.01 64 GLN E CA 1
ATOM 7284 C C . GLN E 1 64 ? 36.414 -10.032 12.978 1.00 14.61 64 GLN E C 1
ATOM 7285 O O . GLN E 1 64 ? 36.262 -9.985 14.200 1.00 15.91 64 GLN E O 1
ATOM 7291 N N . TYR E 1 65 ? 37.539 -9.675 12.372 1.00 11.18 65 TYR E N 1
ATOM 7292 C CA . TYR E 1 65 ? 38.683 -9.167 13.113 1.00 13.67 65 TYR E CA 1
ATOM 7293 C C . TYR E 1 65 ? 39.613 -8.445 12.155 1.00 11.62 65 TYR E C 1
ATOM 7294 O O . TYR E 1 65 ? 39.502 -8.593 10.939 1.00 16.50 65 TYR E O 1
ATOM 7303 N N . ASP E 1 66 ? 40.509 -7.643 12.717 1.00 13.15 66 ASP E N 1
ATOM 7304 C CA . ASP E 1 66 ? 41.502 -6.908 11.944 1.00 13.63 66 ASP E CA 1
ATOM 7305 C C . ASP E 1 66 ? 42.824 -7.217 12.662 1.00 13.15 66 ASP E C 1
ATOM 7306 O O . ASP E 1 66 ? 43.192 -6.551 13.634 1.00 19.30 66 ASP E O 1
ATOM 7311 N N . LEU E 1 67 ? 43.507 -8.255 12.178 1.00 14.42 67 LEU E N 1
ATOM 7312 C CA . LEU E 1 67 ? 44.765 -8.758 12.749 1.00 12.37 67 LEU E CA 1
ATOM 7313 C C . LEU E 1 67 ? 45.768 -7.735 13.268 1.00 9.47 67 LEU E C 1
ATOM 7314 O O . LEU E 1 67 ? 46.275 -7.873 14.376 1.00 13.02 67 LEU E O 1
ATOM 7319 N N . GLN E 1 68 ? 46.063 -6.714 12.474 1.00 10.77 68 GLN E N 1
ATOM 7320 C CA . GLN E 1 68 ? 47.015 -5.698 12.902 1.00 10.15 68 GLN E CA 1
ATOM 7321 C C . GLN E 1 68 ? 46.550 -5.032 14.190 1.00 11.59 68 GLN E C 1
ATOM 7322 O O . GLN E 1 68 ? 47.367 -4.625 15.021 1.00 8.90 68 GLN E O 1
ATOM 7328 N N . GLY E 1 69 ? 45.237 -4.933 14.359 1.00 8.20 69 GLY E N 1
ATOM 7329 C CA . GLY E 1 69 ? 44.700 -4.328 15.561 1.00 10.69 69 GLY E CA 1
ATOM 7330 C C . GLY E 1 69 ? 44.961 -5.203 16.770 1.00 15.55 69 GLY E C 1
ATOM 7331 O O . GLY E 1 69 ? 45.187 -4.704 17.877 1.00 16.04 69 GLY E O 1
ATOM 7332 N N . ILE E 1 70 ? 44.928 -6.517 16.561 1.00 14.41 70 ILE E N 1
ATOM 7333 C CA . ILE E 1 70 ? 45.169 -7.460 17.645 1.00 11.08 70 ILE E CA 1
ATOM 7334 C C . ILE E 1 70 ? 46.665 -7.537 17.967 1.00 13.19 70 ILE E C 1
ATOM 7335 O O . ILE E 1 70 ? 47.063 -7.425 19.126 1.00 13.79 70 ILE E O 1
ATOM 7340 N N . LEU E 1 71 ? 47.488 -7.716 16.937 1.00 11.02 71 LEU E N 1
ATOM 7341 C CA . LEU E 1 71 ? 48.935 -7.810 17.115 1.00 12.38 71 LEU E CA 1
ATOM 7342 C C . LEU E 1 71 ? 49.547 -6.555 17.740 1.00 9.48 71 LEU E C 1
ATOM 7343 O O . LEU E 1 71 ? 50.286 -6.647 18.712 1.00 10.26 71 LEU E O 1
ATOM 7348 N N . ARG E 1 72 ? 49.246 -5.383 17.188 1.00 12.01 72 ARG E N 1
ATOM 7349 C CA . ARG E 1 72 ? 49.808 -4.153 17.732 1.00 13.61 72 ARG E CA 1
ATOM 7350 C C . ARG E 1 72 ? 49.268 -3.863 19.126 1.00 12.02 72 ARG E C 1
ATOM 7351 O O . ARG E 1 72 ? 49.943 -3.241 19.950 1.00 15.61 72 ARG E O 1
ATOM 7359 N N . GLY E 1 73 ? 48.052 -4.322 19.392 1.00 10.71 73 GLY E N 1
ATOM 7360 C CA . GLY E 1 73 ? 47.470 -4.120 20.705 1.00 7.32 73 GLY E CA 1
ATOM 7361 C C . GLY E 1 73 ? 48.211 -4.969 21.722 1.00 9.84 73 GLY E C 1
ATOM 7362 O O . GLY E 1 73 ? 48.294 -4.620 22.896 1.00 11.74 73 GLY E O 1
ATOM 7363 N N . LEU E 1 74 ? 48.766 -6.085 21.260 1.00 12.04 74 LEU E N 1
ATOM 7364 C CA . LEU E 1 74 ? 49.507 -6.990 22.128 1.00 10.21 74 LEU E CA 1
ATOM 7365 C C . LEU E 1 74 ? 50.898 -6.461 22.507 1.00 11.72 74 LEU E C 1
ATOM 7366 O O . LEU E 1 74 ? 51.308 -6.611 23.660 1.00 14.07 74 LEU E O 1
ATOM 7371 N N . THR E 1 75 ? 51.627 -5.845 21.571 1.00 8.92 75 THR E N 1
ATOM 7372 C CA . THR E 1 75 ? 52.950 -5.322 21.928 1.00 12.30 75 THR E CA 1
ATOM 7373 C C . THR E 1 75 ? 52.786 -4.228 22.939 1.00 8.43 75 THR E C 1
ATOM 7374 O O . THR E 1 75 ? 53.572 -4.110 23.874 1.00 16.80 75 THR E O 1
ATOM 7378 N N . PHE E 1 76 ? 51.775 -3.404 22.712 1.00 9.29 76 PHE E N 1
ATOM 7379 C CA . PHE E 1 76 ? 51.487 -2.290 23.589 1.00 11.59 76 PHE E CA 1
ATOM 7380 C C . PHE E 1 76 ? 51.216 -2.782 25.013 1.00 11.06 76 PHE E C 1
ATOM 7381 O O . PHE E 1 76 ? 51.892 -2.378 25.955 1.00 14.92 76 PHE E O 1
ATOM 7389 N N . ASN E 1 77 ? 50.242 -3.674 25.163 1.00 12.50 77 ASN E N 1
ATOM 7390 C CA . ASN E 1 77 ? 49.867 -4.188 26.480 1.00 14.60 77 ASN E CA 1
ATOM 7391 C C . ASN E 1 77 ? 50.862 -5.140 27.137 1.00 13.64 77 ASN E C 1
ATOM 7392 O O . ASN E 1 77 ? 51.093 -5.053 28.337 1.00 12.82 77 ASN E O 1
ATOM 7397 N N . ILE E 1 78 ? 51.436 -6.060 26.370 1.00 12.62 78 ILE E N 1
ATOM 7398 C CA . ILE E 1 78 ? 52.389 -6.997 26.949 1.00 13.52 78 ILE E CA 1
ATOM 7399 C C . ILE E 1 78 ? 53.651 -6.272 27.413 1.00 15.20 78 ILE E C 1
ATOM 7400 O O . ILE E 1 78 ? 54.186 -6.566 28.479 1.00 11.58 78 ILE E O 1
ATOM 7405 N N . ASN E 1 79 ? 54.130 -5.328 26.610 1.00 13.75 79 ASN E N 1
ATOM 7406 C CA . ASN E 1 79 ? 55.320 -4.579 26.982 1.00 14.97 79 ASN E CA 1
ATOM 7407 C C . ASN E 1 79 ? 54.963 -3.699 28.176 1.00 13.95 79 ASN E C 1
ATOM 7408 O O . ASN E 1 79 ? 55.770 -3.516 29.090 1.00 18.17 79 ASN E O 1
ATOM 7413 N N . GLY E 1 80 ? 53.744 -3.169 28.173 1.00 12.42 80 GLY E N 1
ATOM 7414 C CA . GLY E 1 80 ? 53.315 -2.329 29.275 1.00 12.02 80 GLY E CA 1
ATOM 7415 C C . GLY E 1 80 ? 53.396 -3.088 30.586 1.00 15.35 80 GLY E C 1
ATOM 7416 O O . GLY E 1 80 ? 53.876 -2.567 31.599 1.00 17.15 80 GLY E O 1
ATOM 7417 N N . HIS E 1 81 ? 52.929 -4.333 30.567 1.00 15.02 81 HIS E N 1
ATOM 7418 C CA . HIS E 1 81 ? 52.946 -5.172 31.761 1.00 16.50 81 HIS E CA 1
ATOM 7419 C C . HIS E 1 81 ? 54.376 -5.555 32.164 1.00 15.36 81 HIS E C 1
ATOM 7420 O O . HIS E 1 81 ? 54.798 -5.300 33.294 1.00 18.39 81 HIS E O 1
ATOM 7427 N N . LYS E 1 82 ? 55.121 -6.149 31.237 1.00 13.66 82 LYS E N 1
ATOM 7428 C CA . LYS E 1 82 ? 56.490 -6.578 31.512 1.00 13.82 82 LYS E CA 1
ATOM 7429 C C . LYS E 1 82 ? 57.430 -5.473 31.995 1.00 15.13 82 LYS E C 1
ATOM 7430 O O . LYS E 1 82 ? 58.226 -5.686 32.911 1.00 16.41 82 LYS E O 1
ATOM 7436 N N . LEU E 1 83 ? 57.347 -4.297 31.385 1.00 15.11 83 LEU E N 1
ATOM 7437 C CA . LEU E 1 83 ? 58.213 -3.196 31.779 1.00 12.21 83 LEU E CA 1
ATOM 7438 C C . LEU E 1 83 ? 57.867 -2.649 33.160 1.00 13.56 83 LEU E C 1
ATOM 7439 O O . LEU E 1 83 ? 58.759 -2.253 33.909 1.00 15.17 83 LEU E O 1
ATOM 7444 N N . HIS E 1 84 ? 56.581 -2.626 33.504 1.00 10.38 84 HIS E N 1
ATOM 7445 C CA . HIS E 1 84 ? 56.170 -2.132 34.815 1.00 12.53 84 HIS E CA 1
ATOM 7446 C C . HIS E 1 84 ? 56.588 -3.128 35.890 1.00 15.02 84 HIS E C 1
ATOM 7447 O O . HIS E 1 84 ? 56.925 -2.738 37.006 1.00 18.65 84 HIS E O 1
ATOM 7454 N N . ALA E 1 85 ? 56.573 -4.413 35.541 1.00 15.89 85 ALA E N 1
ATOM 7455 C CA . ALA E 1 85 ? 56.964 -5.468 36.470 1.00 15.53 85 ALA E CA 1
ATOM 7456 C C . ALA E 1 85 ? 58.445 -5.330 36.838 1.00 14.02 85 ALA E C 1
ATOM 7457 O O . ALA E 1 85 ? 58.828 -5.570 37.980 1.00 17.99 85 ALA E O 1
ATOM 7459 N N . ILE E 1 86 ? 59.277 -4.947 35.874 1.00 14.97 86 ILE E N 1
ATOM 7460 C CA . ILE E 1 86 ? 60.703 -4.765 36.144 1.00 13.32 86 ILE E CA 1
ATOM 7461 C C . ILE E 1 86 ? 60.885 -3.466 36.933 1.00 16.91 86 ILE E C 1
ATOM 7462 O O . ILE E 1 86 ? 61.683 -3.395 37.866 1.00 18.37 86 ILE E O 1
ATOM 7467 N N . TYR E 1 87 ? 60.129 -2.446 36.542 1.00 11.65 87 TYR E N 1
ATOM 7468 C CA . TYR E 1 87 ? 60.171 -1.138 37.177 1.00 10.75 87 TYR E CA 1
ATOM 7469 C C . TYR E 1 87 ? 59.977 -1.208 38.693 1.00 13.80 87 TYR E C 1
ATOM 7470 O O . TYR E 1 87 ? 60.763 -0.638 39.447 1.00 19.76 87 TYR E O 1
ATOM 7479 N N . TRP E 1 88 ? 58.938 -1.911 39.139 1.00 16.63 88 TRP E N 1
ATOM 7480 C CA . TRP E 1 88 ? 58.649 -2.034 40.572 1.00 17.51 88 TRP E CA 1
ATOM 7481 C C . TRP E 1 88 ? 59.806 -2.650 41.347 1.00 16.29 88 TRP E C 1
ATOM 7482 O O . TRP E 1 88 ? 60.158 -2.178 42.426 1.00 18.62 88 TRP E O 1
ATOM 7493 N N . ASN E 1 89 ? 60.388 -3.706 40.786 1.00 16.81 89 ASN E N 1
ATOM 7494 C CA . ASN E 1 89 ? 61.500 -4.423 41.409 1.00 17.07 89 ASN E CA 1
ATOM 7495 C C . ASN E 1 89 ? 62.830 -3.681 41.281 1.00 19.50 89 ASN E C 1
ATOM 7496 O O . ASN E 1 89 ? 63.763 -3.928 42.046 1.00 18.35 89 ASN E O 1
ATOM 7501 N N . ASN E 1 90 ? 62.915 -2.779 40.309 1.00 18.71 90 ASN E N 1
ATOM 7502 C CA . ASN E 1 90 ? 64.132 -2.016 40.075 1.00 13.25 90 ASN E CA 1
ATOM 7503 C C . ASN E 1 90 ? 64.240 -0.815 41.020 1.00 13.61 90 ASN E C 1
ATOM 7504 O O . ASN E 1 90 ? 65.178 -0.022 40.932 1.00 12.54 90 ASN E O 1
ATOM 7509 N N . MET E 1 91 ? 63.275 -0.682 41.919 1.00 13.26 91 MET E N 1
ATOM 7510 C CA . MET E 1 91 ? 63.280 0.404 42.892 1.00 18.20 91 MET E CA 1
ATOM 7511 C C . MET E 1 91 ? 63.171 -0.197 44.292 1.00 18.78 91 MET E C 1
ATOM 7512 O O . MET E 1 91 ? 62.735 -1.337 44.455 1.00 20.98 91 MET E O 1
ATOM 7517 N N . ALA E 1 92 ? 63.566 0.568 45.303 1.00 23.85 92 ALA E N 1
ATOM 7518 C CA . ALA E 1 92 ? 63.511 0.088 46.681 1.00 21.43 92 ALA E CA 1
ATOM 7519 C C . ALA E 1 92 ? 63.286 1.250 47.626 1.00 22.94 92 ALA E C 1
ATOM 7520 O O . ALA E 1 92 ? 63.684 2.375 47.340 1.00 26.62 92 ALA E O 1
ATOM 7522 N N . PRO E 1 93 ? 62.649 0.993 48.775 1.00 27.70 93 PRO E N 1
ATOM 7523 C CA . PRO E 1 93 ? 62.389 2.059 49.747 1.00 31.22 93 PRO E CA 1
ATOM 7524 C C . PRO E 1 93 ? 63.634 2.881 50.045 1.00 38.70 93 PRO E C 1
ATOM 7525 O O . PRO E 1 93 ? 64.748 2.359 50.039 1.00 41.55 93 PRO E O 1
ATOM 7529 N N . ALA E 1 94 ? 63.420 4.169 50.300 1.00 50.70 94 ALA E N 1
ATOM 7530 C CA . ALA E 1 94 ? 64.475 5.138 50.600 1.00 58.36 94 ALA E CA 1
ATOM 7531 C C . ALA E 1 94 ? 65.795 4.563 51.104 1.00 61.68 94 ALA E C 1
ATOM 7532 O O . ALA E 1 94 ? 66.835 4.733 50.465 1.00 64.93 94 ALA E O 1
ATOM 7534 N N . GLY E 1 95 ? 65.751 3.897 52.255 1.00 60.95 95 GLY E N 1
ATOM 7535 C CA . GLY E 1 95 ? 66.958 3.328 52.831 1.00 62.13 95 GLY E CA 1
ATOM 7536 C C . GLY E 1 95 ? 67.609 2.214 52.033 1.00 62.78 95 GLY E C 1
ATOM 7537 O O . GLY E 1 95 ? 68.807 2.263 51.745 1.00 63.94 95 GLY E O 1
ATOM 7538 N N . LYS E 1 96 ? 66.823 1.202 51.683 1.00 63.84 96 LYS E N 1
ATOM 7539 C CA . LYS E 1 96 ? 67.330 0.068 50.922 1.00 61.89 96 LYS E CA 1
ATOM 7540 C C . LYS E 1 96 ? 67.765 0.464 49.515 1.00 56.48 96 LYS E C 1
ATOM 7541 O O . LYS E 1 96 ? 68.745 -0.063 48.989 1.00 56.77 96 LYS E O 1
ATOM 7547 N N . GLY E 1 97 ? 67.031 1.391 48.910 1.00 49.75 97 GLY E N 1
ATOM 7548 C CA . GLY E 1 97 ? 67.359 1.834 47.568 1.00 43.72 97 GLY E CA 1
ATOM 7549 C C . GLY E 1 97 ? 68.256 3.057 47.536 1.00 40.69 97 GLY E C 1
ATOM 7550 O O . GLY E 1 97 ? 68.521 3.675 48.566 1.00 36.02 97 GLY E O 1
ATOM 7551 N N . GLY E 1 98 ? 68.723 3.408 46.343 1.00 40.07 98 GLY E N 1
ATOM 7552 C CA . GLY E 1 98 ? 69.590 4.561 46.198 1.00 35.88 98 GLY E CA 1
ATOM 7553 C C . GLY E 1 98 ? 71.043 4.190 46.387 1.00 33.86 98 GLY E C 1
ATOM 7554 O O . GLY E 1 98 ? 71.390 3.012 46.458 1.00 37.56 98 GLY E O 1
ATOM 7555 N N . GLY E 1 99 ? 71.901 5.196 46.469 1.00 32.42 99 GLY E N 1
ATOM 7556 C CA . GLY E 1 99 ? 73.309 4.921 46.656 1.00 32.09 99 GLY E CA 1
ATOM 7557 C C . GLY E 1 99 ? 74.055 4.710 45.357 1.00 32.15 99 GLY E C 1
ATOM 7558 O O . GLY E 1 99 ? 73.683 5.244 44.315 1.00 38.23 99 GLY E O 1
ATOM 7559 N N . LYS E 1 100 ? 75.117 3.920 45.425 1.00 34.56 100 LYS E N 1
ATOM 7560 C CA . LYS E 1 100 ? 75.942 3.640 44.266 1.00 34.31 100 LYS E CA 1
ATOM 7561 C C . LYS E 1 100 ? 75.931 2.140 44.009 1.00 29.18 100 LYS E C 1
ATOM 7562 O O . LYS E 1 100 ? 75.761 1.348 44.934 1.00 33.32 100 LYS E O 1
ATOM 7568 N N . PRO E 1 101 ? 76.080 1.727 42.745 1.00 22.85 101 PRO E N 1
ATOM 7569 C CA . PRO E 1 101 ? 76.080 0.291 42.462 1.00 21.90 101 PRO E CA 1
ATOM 7570 C C . PRO E 1 101 ? 77.334 -0.399 43.000 1.00 22.82 101 PRO E C 1
ATOM 7571 O O . PRO E 1 101 ? 78.280 0.257 43.430 1.00 22.68 101 PRO E O 1
ATOM 7575 N N . GLY E 1 102 ? 77.325 -1.727 42.976 1.00 25.46 102 GLY E N 1
ATOM 7576 C CA . GLY E 1 102 ? 78.465 -2.496 43.439 1.00 24.48 102 GLY E CA 1
ATOM 7577 C C . GLY E 1 102 ? 78.642 -3.724 42.567 1.00 25.96 102 GLY E C 1
ATOM 7578 O O . GLY E 1 102 ? 78.010 -3.835 41.516 1.00 27.98 102 GLY E O 1
ATOM 7579 N N . GLY E 1 103 ? 79.504 -4.644 42.991 1.00 22.15 103 GLY E N 1
ATOM 7580 C CA . GLY E 1 103 ? 79.729 -5.862 42.228 1.00 21.06 103 GLY E CA 1
ATOM 7581 C C . GLY E 1 103 ? 80.198 -5.672 40.799 1.00 21.19 103 GLY E C 1
ATOM 7582 O O . GLY E 1 103 ? 80.877 -4.695 40.483 1.00 26.55 103 GLY E O 1
ATOM 7583 N N . ALA E 1 104 ? 79.832 -6.613 39.932 1.00 17.60 104 ALA E N 1
ATOM 7584 C CA . ALA E 1 104 ? 80.215 -6.564 38.529 1.00 17.19 104 ALA E CA 1
ATOM 7585 C C . ALA E 1 104 ? 79.647 -5.341 37.814 1.00 16.07 104 ALA E C 1
ATOM 7586 O O . ALA E 1 104 ? 80.272 -4.795 36.904 1.00 18.99 104 ALA E O 1
ATOM 7588 N N . LEU E 1 105 ? 78.459 -4.918 38.227 1.00 18.61 105 LEU E N 1
ATOM 7589 C CA . LEU E 1 105 ? 77.806 -3.768 37.619 1.00 18.96 105 LEU E CA 1
ATOM 7590 C C . LEU E 1 105 ? 78.651 -2.510 37.778 1.00 19.35 105 LEU E C 1
ATOM 7591 O O . LEU E 1 105 ? 78.912 -1.798 36.804 1.00 21.40 105 LEU E O 1
ATOM 7596 N N . ALA E 1 106 ? 79.077 -2.244 39.009 1.00 21.55 106 ALA E N 1
ATOM 7597 C CA . ALA E 1 106 ? 79.900 -1.075 39.314 1.00 22.71 106 ALA E CA 1
ATOM 7598 C C . ALA E 1 106 ? 81.214 -1.114 38.543 1.00 25.42 106 ALA E C 1
ATOM 7599 O O . ALA E 1 106 ? 81.754 -0.072 38.172 1.00 26.11 106 ALA E O 1
ATOM 7601 N N . ASP E 1 107 ? 81.719 -2.321 38.304 1.00 25.88 107 ASP E N 1
ATOM 7602 C CA . ASP E 1 107 ? 82.966 -2.514 37.571 1.00 28.33 107 ASP E CA 1
ATOM 7603 C C . ASP E 1 107 ? 82.809 -2.207 36.085 1.00 27.47 107 ASP E C 1
ATOM 7604 O O . ASP E 1 107 ? 83.681 -1.591 35.469 1.00 28.92 107 ASP E O 1
ATOM 7609 N N . LEU E 1 108 ? 81.698 -2.659 35.512 1.00 26.32 108 LEU E N 1
ATOM 7610 C CA . LEU E 1 108 ? 81.417 -2.436 34.104 1.00 23.22 108 LEU E CA 1
ATOM 7611 C C . LEU E 1 108 ? 81.174 -0.958 33.839 1.00 17.01 108 LEU E C 1
ATOM 7612 O O . LEU E 1 108 ? 81.629 -0.421 32.836 1.00 27.22 108 LEU E O 1
ATOM 7617 N N . ILE E 1 109 ? 80.456 -0.304 34.745 1.00 15.94 109 ILE E N 1
ATOM 7618 C CA . ILE E 1 109 ? 80.161 1.114 34.600 1.00 18.36 109 ILE E CA 1
ATOM 7619 C C . ILE E 1 109 ? 81.442 1.946 34.613 1.00 20.14 109 ILE E C 1
ATOM 7620 O O . ILE E 1 109 ? 81.559 2.926 33.880 1.00 23.23 109 ILE E O 1
ATOM 7625 N N . ASP E 1 110 ? 82.403 1.547 35.441 1.00 24.85 110 ASP E N 1
ATOM 7626 C CA . ASP E 1 110 ? 83.676 2.258 35.544 1.00 21.24 110 ASP E CA 1
ATOM 7627 C C . ASP E 1 110 ? 84.493 2.095 34.274 1.00 21.31 110 ASP E C 1
ATOM 7628 O O . ASP E 1 110 ? 85.095 3.048 33.785 1.00 23.53 110 ASP E O 1
ATOM 7633 N N . LYS E 1 111 ? 84.511 0.879 33.742 1.00 20.73 111 LYS E N 1
ATOM 7634 C CA . LYS E 1 111 ? 85.266 0.592 32.530 1.00 25.44 111 LYS E CA 1
ATOM 7635 C C . LYS E 1 111 ? 84.698 1.248 31.278 1.00 25.25 111 LYS E C 1
ATOM 7636 O O . LYS E 1 111 ? 85.450 1.625 30.376 1.00 26.68 111 LYS E O 1
ATOM 7642 N N . GLN E 1 112 ? 83.377 1.380 31.221 1.00 21.10 112 GLN E N 1
ATOM 7643 C CA . GLN E 1 112 ? 82.729 1.951 30.046 1.00 21.62 112 GLN E CA 1
ATOM 7644 C C . GLN E 1 112 ? 82.337 3.420 30.149 1.00 19.48 112 GLN E C 1
ATOM 7645 O O . GLN E 1 112 ? 82.209 4.095 29.134 1.00 19.98 112 GLN E O 1
ATOM 7651 N N . TYR E 1 113 ? 82.157 3.920 31.364 1.00 19.83 113 TYR E N 1
ATOM 7652 C CA . TYR E 1 113 ? 81.764 5.311 31.540 1.00 20.49 113 TYR E CA 1
ATOM 7653 C C . TYR E 1 113 ? 82.779 6.117 32.341 1.00 22.86 113 TYR E C 1
ATOM 7654 O O . TYR E 1 113 ? 82.639 7.333 32.489 1.00 22.56 113 TYR E O 1
ATOM 7663 N N . GLY E 1 114 ? 83.806 5.435 32.843 1.00 23.11 114 GLY E N 1
ATOM 7664 C CA . GLY E 1 114 ? 84.840 6.106 33.612 1.00 20.82 114 GLY E CA 1
ATOM 7665 C C . GLY E 1 114 ? 84.532 6.161 35.091 1.00 19.12 114 GLY E C 1
ATOM 7666 O O . GLY E 1 114 ? 85.427 6.018 35.922 1.00 24.96 114 GLY E O 1
ATOM 7667 N N . SER E 1 115 ? 83.264 6.373 35.423 1.00 16.55 115 SER E N 1
ATOM 7668 C CA . SER E 1 115 ? 82.841 6.438 36.815 1.00 13.44 115 SER E CA 1
ATOM 7669 C C . SER E 1 115 ? 81.324 6.464 36.892 1.00 17.50 115 SER E C 1
ATOM 7670 O O . SER E 1 115 ? 80.646 6.651 35.883 1.00 20.10 115 SER E O 1
ATOM 7673 N N . PHE E 1 116 ? 80.796 6.270 38.095 1.00 17.37 116 PHE E N 1
ATOM 7674 C CA . PHE E 1 116 ? 79.360 6.270 38.294 1.00 17.57 116 PHE E CA 1
ATOM 7675 C C . PHE E 1 116 ? 78.782 7.661 38.071 1.00 20.91 116 PHE E C 1
ATOM 7676 O O . PHE E 1 116 ? 77.640 7.801 37.636 1.00 21.00 116 PHE E O 1
ATOM 7684 N N . ASP E 1 117 ? 79.573 8.689 38.366 1.00 23.37 117 ASP E N 1
ATOM 7685 C CA . ASP E 1 117 ? 79.127 10.068 38.198 1.00 27.34 117 ASP E CA 1
ATOM 7686 C C . ASP E 1 117 ? 78.918 10.415 36.731 1.00 27.41 117 ASP E C 1
ATOM 7687 O O . ASP E 1 117 ? 77.945 11.088 36.386 1.00 30.70 117 ASP E O 1
ATOM 7692 N N . ARG E 1 118 ? 79.832 9.969 35.871 1.00 25.30 118 ARG E N 1
ATOM 7693 C CA . ARG E 1 118 ? 79.704 10.226 34.442 1.00 24.84 118 ARG E CA 1
ATOM 7694 C C . ARG E 1 118 ? 78.496 9.460 33.927 1.00 23.85 118 ARG E C 1
ATOM 7695 O O . ARG E 1 118 ? 77.665 10.013 33.209 1.00 25.23 118 ARG E O 1
ATOM 7703 N N . PHE E 1 119 ? 78.405 8.185 34.303 1.00 19.90 119 PHE E N 1
ATOM 7704 C CA . PHE E 1 119 ? 77.297 7.342 33.883 1.00 18.96 119 PHE E CA 1
ATOM 7705 C C . PHE E 1 119 ? 75.968 8.002 34.240 1.00 19.54 119 PHE E C 1
ATOM 7706 O O . PHE E 1 119 ? 75.037 8.036 33.429 1.00 18.21 119 PHE E O 1
ATOM 7714 N N . LYS E 1 120 ? 75.886 8.520 35.461 1.00 20.69 120 LYS E N 1
ATOM 7715 C CA . LYS E 1 120 ? 74.684 9.192 35.943 1.00 20.06 120 LYS E CA 1
ATOM 7716 C C . LYS E 1 120 ? 74.351 10.385 35.051 1.00 20.28 120 LYS E C 1
ATOM 7717 O O . LYS E 1 120 ? 73.186 10.633 34.730 1.00 19.90 120 LYS E O 1
ATOM 7723 N N . GLN E 1 121 ? 75.389 11.118 34.658 1.00 19.52 121 GLN E N 1
ATOM 7724 C CA . GLN E 1 121 ? 75.232 12.288 33.803 1.00 18.51 121 GLN E CA 1
ATOM 7725 C C . GLN E 1 121 ? 74.729 11.896 32.421 1.00 18.31 121 GLN E C 1
ATOM 7726 O O . GLN E 1 121 ? 73.773 12.481 31.911 1.00 17.49 121 GLN E O 1
ATOM 7732 N N . VAL E 1 122 ? 75.375 10.903 31.820 1.00 16.57 122 VAL E N 1
ATOM 7733 C CA . VAL E 1 122 ? 75.002 10.439 30.490 1.00 17.95 122 VAL E CA 1
ATOM 7734 C C . VAL E 1 122 ? 73.604 9.814 30.470 1.00 18.79 122 VAL E C 1
ATOM 7735 O O . VAL E 1 122 ? 72.815 10.077 29.565 1.00 18.54 122 VAL E O 1
ATOM 7739 N N . PHE E 1 123 ? 73.294 8.997 31.471 1.00 17.90 123 PHE E N 1
ATOM 7740 C CA . PHE E 1 123 ? 71.985 8.362 31.539 1.00 14.77 123 PHE E CA 1
ATOM 7741 C C . PHE E 1 123 ? 70.894 9.418 31.692 1.00 17.20 123 PHE E C 1
ATOM 7742 O O . PHE E 1 123 ? 69.838 9.335 31.059 1.00 19.92 123 PHE E O 1
ATOM 7750 N N . SER E 1 124 ? 71.149 10.412 32.536 1.00 17.16 124 SER E N 1
ATOM 7751 C CA . SER E 1 124 ? 70.188 11.482 32.764 1.00 16.93 124 SER E CA 1
ATOM 7752 C C . SER E 1 124 ? 69.979 12.301 31.489 1.00 16.75 124 SER E C 1
ATOM 7753 O O . SER E 1 124 ? 68.853 12.675 31.162 1.00 16.94 124 SER E O 1
ATOM 7756 N N . GLU E 1 125 ? 71.066 12.578 30.773 1.00 14.81 125 GLU E N 1
ATOM 7757 C CA . GLU E 1 125 ? 70.976 13.354 29.542 1.00 18.05 125 GLU E CA 1
ATOM 7758 C C . GLU E 1 125 ? 70.116 12.618 28.527 1.00 17.33 125 GLU E C 1
ATOM 7759 O O . GLU E 1 125 ? 69.310 13.219 27.815 1.00 16.39 125 GLU E O 1
ATOM 7765 N N . SER E 1 126 ? 70.307 11.308 28.465 1.00 18.80 126 SER E N 1
ATOM 7766 C CA . SER E 1 126 ? 69.562 10.450 27.557 1.00 14.94 126 SER E CA 1
ATOM 7767 C C . SER E 1 126 ? 68.084 10.454 27.925 1.00 16.71 126 SER E C 1
ATOM 7768 O O . SER E 1 126 ? 67.216 10.620 27.065 1.00 17.81 126 SER E O 1
ATOM 7771 N N . ALA E 1 127 ? 67.804 10.274 29.211 1.00 15.11 127 ALA E N 1
ATOM 7772 C CA . ALA E 1 127 ? 66.432 10.247 29.690 1.00 10.35 127 ALA E CA 1
ATOM 7773 C C . ALA E 1 127 ? 65.710 11.563 29.430 1.00 14.67 127 ALA E C 1
ATOM 7774 O O . ALA E 1 127 ? 64.518 11.569 29.138 1.00 16.35 127 ALA E O 1
ATOM 7776 N N . ASN E 1 128 ? 66.428 12.678 29.530 1.00 16.86 128 ASN E N 1
ATOM 7777 C CA . ASN E 1 128 ? 65.818 13.985 29.308 1.00 16.97 128 ASN E CA 1
ATOM 7778 C C . ASN E 1 128 ? 65.598 14.285 27.835 1.00 16.81 128 ASN E C 1
ATOM 7779 O O . ASN E 1 128 ? 64.827 15.177 27.493 1.00 19.20 128 ASN E O 1
ATOM 7784 N N . SER E 1 129 ? 66.271 13.541 26.963 1.00 15.40 129 SER E N 1
ATOM 7785 C CA . SER E 1 129 ? 66.135 13.759 25.530 1.00 13.21 129 SER E CA 1
ATOM 7786 C C . SER E 1 129 ? 64.961 13.000 24.917 1.00 15.40 129 SER E C 1
ATOM 7787 O O . SER E 1 129 ? 64.626 13.211 23.757 1.00 17.75 129 SER E O 1
ATOM 7790 N N . LEU E 1 130 ? 64.334 12.124 25.696 1.00 15.82 130 LEU E N 1
ATOM 7791 C CA . LEU E 1 130 ? 63.201 11.341 25.205 1.00 11.71 130 LEU E CA 1
ATOM 7792 C C . LEU E 1 130 ? 62.039 12.238 24.780 1.00 12.19 130 LEU E C 1
ATOM 7793 O O . LEU E 1 130 ? 61.500 12.988 25.587 1.00 12.84 130 LEU E O 1
ATOM 7798 N N . PRO E 1 131 ? 61.636 12.168 23.501 1.00 12.78 131 PRO E N 1
ATOM 7799 C CA . PRO E 1 131 ? 60.527 12.988 23.000 1.00 10.36 131 PRO E CA 1
ATOM 7800 C C . PRO E 1 131 ? 59.158 12.419 23.345 1.00 11.36 131 PRO E C 1
ATOM 7801 O O . PRO E 1 131 ? 58.631 11.577 22.619 1.00 18.42 131 PRO E O 1
ATOM 7805 N N . GLY E 1 132 ? 58.583 12.879 24.451 1.00 11.60 132 GLY E N 1
ATOM 7806 C CA . GLY E 1 132 ? 57.273 12.395 24.850 1.00 14.25 132 GLY E CA 1
ATOM 7807 C C . GLY E 1 132 ? 57.301 11.268 25.872 1.00 15.03 132 GLY E C 1
ATOM 7808 O O . GLY E 1 132 ? 58.247 11.139 26.643 1.00 14.31 132 GLY E O 1
ATOM 7809 N N . SER E 1 133 ? 56.254 10.447 25.868 1.00 13.07 133 SER E N 1
ATOM 7810 C CA . SER E 1 133 ? 56.122 9.326 26.796 1.00 14.38 133 SER E CA 1
ATOM 7811 C C . SER E 1 133 ? 56.939 8.095 26.406 1.00 14.93 133 SER E C 1
ATOM 7812 O O . SER E 1 133 ? 57.026 7.737 25.231 1.00 15.46 133 SER E O 1
ATOM 7815 N N . GLY E 1 134 ? 57.530 7.445 27.405 1.00 14.34 134 GLY E N 1
ATOM 7816 C CA . GLY E 1 134 ? 58.333 6.263 27.149 1.00 12.54 134 GLY E CA 1
ATOM 7817 C C . GLY E 1 134 ? 59.168 5.858 28.347 1.00 12.63 134 GLY E C 1
ATOM 7818 O O . GLY E 1 134 ? 58.808 6.134 29.487 1.00 14.75 134 GLY E O 1
ATOM 7819 N N . TRP E 1 135 ? 60.289 5.198 28.087 1.00 13.26 135 TRP E N 1
ATOM 7820 C CA . TRP E 1 135 ? 61.185 4.754 29.152 1.00 11.38 135 TRP E CA 1
ATOM 7821 C C . TRP E 1 135 ? 62.626 4.947 28.713 1.00 12.97 135 TRP E C 1
ATOM 7822 O O . TRP E 1 135 ? 62.909 5.095 27.525 1.00 11.35 135 TRP E O 1
ATOM 7833 N N . THR E 1 136 ? 63.539 4.964 29.677 1.00 14.51 136 THR E N 1
ATOM 7834 C CA . THR E 1 136 ? 64.955 5.019 29.345 1.00 16.72 136 THR E CA 1
ATOM 7835 C C . THR E 1 136 ? 65.464 3.746 30.019 1.00 15.12 136 THR E C 1
ATOM 7836 O O . THR E 1 136 ? 65.210 3.504 31.200 1.00 10.02 136 THR E O 1
ATOM 7840 N N . VAL E 1 137 ? 66.151 2.917 29.248 1.00 12.92 137 VAL E N 1
ATOM 7841 C CA . VAL E 1 137 ? 66.621 1.638 29.745 1.00 15.23 137 VAL E CA 1
ATOM 7842 C C . VAL E 1 137 ? 68.114 1.416 29.570 1.00 15.64 137 VAL E C 1
ATOM 7843 O O . VAL E 1 137 ? 68.764 2.057 28.748 1.00 13.43 137 VAL E O 1
ATOM 7847 N N . LEU E 1 138 ? 68.654 0.508 30.373 1.00 15.35 138 LEU E N 1
ATOM 7848 C CA . LEU E 1 138 ? 70.053 0.137 30.273 1.00 14.72 138 LEU E CA 1
ATOM 7849 C C . LEU E 1 138 ? 70.030 -1.365 30.014 1.00 14.81 138 LEU E C 1
ATOM 7850 O O . LEU E 1 138 ? 69.583 -2.139 30.857 1.00 13.14 138 LEU E O 1
ATOM 7855 N N . TYR E 1 139 ? 70.471 -1.772 28.830 1.00 15.68 139 TYR E N 1
ATOM 7856 C CA . TYR E 1 139 ? 70.503 -3.186 28.480 1.00 15.12 139 TYR E CA 1
ATOM 7857 C C . TYR E 1 139 ? 71.916 -3.700 28.685 1.00 17.94 139 TYR E C 1
ATOM 7858 O O . TYR E 1 139 ? 72.865 -2.924 28.792 1.00 17.20 139 TYR E O 1
ATOM 7867 N N . TYR E 1 140 ? 72.050 -5.018 28.737 1.00 17.01 140 TYR E N 1
ATOM 7868 C CA . TYR E 1 140 ? 73.364 -5.616 28.827 1.00 16.25 140 TYR E CA 1
ATOM 7869 C C . TYR E 1 140 ? 73.481 -6.405 27.531 1.00 15.56 140 TYR E C 1
ATOM 7870 O O . TYR E 1 140 ? 72.694 -7.316 27.295 1.00 18.22 140 TYR E O 1
ATOM 7879 N N . ASP E 1 141 ? 74.434 -6.042 26.679 1.00 16.62 141 ASP E N 1
ATOM 7880 C CA . ASP E 1 141 ? 74.619 -6.747 25.417 1.00 16.72 141 ASP E CA 1
ATOM 7881 C C . ASP E 1 141 ? 75.656 -7.845 25.573 1.00 17.31 141 ASP E C 1
ATOM 7882 O O . ASP E 1 141 ? 76.852 -7.578 25.647 1.00 16.18 141 ASP E O 1
ATOM 7887 N N . ASN E 1 142 ? 75.180 -9.083 25.620 1.00 24.67 142 ASN E N 1
ATOM 7888 C CA . ASN E 1 142 ? 76.037 -10.258 25.774 1.00 30.69 142 ASN E CA 1
ATOM 7889 C C . ASN E 1 142 ? 77.004 -10.445 24.605 1.00 29.12 142 ASN E C 1
ATOM 7890 O O . ASN E 1 142 ? 78.060 -11.057 24.760 1.00 32.27 142 ASN E O 1
ATOM 7895 N N . GLU E 1 143 ? 76.638 -9.928 23.435 1.00 23.22 143 GLU E N 1
ATOM 7896 C CA . GLU E 1 143 ? 77.484 -10.056 22.254 1.00 20.33 143 GLU E CA 1
ATOM 7897 C C . GLU E 1 143 ? 78.727 -9.176 22.335 1.00 21.96 143 GLU E C 1
ATOM 7898 O O . GLU E 1 143 ? 79.847 -9.657 22.158 1.00 23.64 143 GLU E O 1
ATOM 7904 N N . SER E 1 144 ? 78.526 -7.886 22.596 1.00 20.72 144 SER E N 1
ATOM 7905 C CA . SER E 1 144 ? 79.634 -6.936 22.687 1.00 18.16 144 SER E CA 1
ATOM 7906 C C . SER E 1 144 ? 80.126 -6.751 24.121 1.00 18.67 144 SER E C 1
ATOM 7907 O O . SER E 1 144 ? 81.278 -6.380 24.345 1.00 21.84 144 SER E O 1
ATOM 7910 N N . GLY E 1 145 ? 79.245 -7.006 25.083 1.00 17.06 145 GLY E N 1
ATOM 7911 C CA . GLY E 1 145 ? 79.601 -6.845 26.478 1.00 14.47 145 GLY E CA 1
ATOM 7912 C C . GLY E 1 145 ? 79.312 -5.429 26.946 1.00 19.62 145 GLY E C 1
ATOM 7913 O O . GLY E 1 145 ? 79.624 -5.064 28.083 1.00 22.95 145 GLY E O 1
ATOM 7914 N N . ASN E 1 146 ? 78.706 -4.628 26.074 1.00 13.75 146 ASN E N 1
ATOM 7915 C CA . ASN E 1 146 ? 78.397 -3.243 26.409 1.00 12.75 146 ASN E CA 1
ATOM 7916 C C . ASN E 1 146 ? 77.109 -3.075 27.190 1.00 13.57 146 ASN E C 1
ATOM 7917 O O . ASN E 1 146 ? 76.163 -3.839 27.026 1.00 18.17 146 ASN E O 1
ATOM 7922 N N . LEU E 1 147 ? 77.088 -2.060 28.044 1.00 17.62 147 LEU E N 1
ATOM 7923 C CA . LEU E 1 147 ? 75.906 -1.711 28.823 1.00 18.31 147 LEU E CA 1
ATOM 7924 C C . LEU E 1 147 ? 75.301 -0.611 27.954 1.00 18.87 147 LEU E C 1
ATOM 7925 O O . LEU E 1 147 ? 75.714 0.543 28.042 1.00 24.60 147 LEU E O 1
ATOM 7930 N N . GLN E 1 148 ? 74.336 -0.971 27.114 1.00 17.26 148 GLN E N 1
ATOM 7931 C CA . GLN E 1 148 ? 73.726 -0.022 26.193 1.00 14.81 148 GLN E CA 1
ATOM 7932 C C . GLN E 1 148 ? 72.519 0.763 26.698 1.00 14.97 148 GLN E C 1
ATOM 7933 O O . GLN E 1 148 ? 71.510 0.191 27.108 1.00 14.88 148 GLN E O 1
ATOM 7939 N N . ILE E 1 149 ? 72.641 2.087 26.655 1.00 9.72 149 ILE E N 1
ATOM 7940 C CA . ILE E 1 149 ? 71.567 2.980 27.059 1.00 12.95 149 ILE E CA 1
ATOM 7941 C C . ILE E 1 149 ? 70.624 3.145 25.865 1.00 12.33 149 ILE E C 1
ATOM 7942 O O . ILE E 1 149 ? 71.064 3.162 24.715 1.00 11.44 149 ILE E O 1
ATOM 7947 N N . MET E 1 150 ? 69.332 3.282 26.134 1.00 12.61 150 MET E N 1
ATOM 7948 C CA . MET E 1 150 ? 68.370 3.448 25.056 1.00 13.26 150 MET E CA 1
ATOM 7949 C C . MET E 1 150 ? 67.085 4.098 25.540 1.00 7.71 150 MET E C 1
ATOM 7950 O O . MET E 1 150 ? 66.611 3.810 26.630 1.00 9.01 150 MET E O 1
ATOM 7955 N N . THR E 1 151 ? 66.532 4.990 24.728 1.00 11.37 151 THR E N 1
ATOM 7956 C CA . THR E 1 151 ? 65.272 5.633 25.066 1.00 11.24 151 THR E CA 1
ATOM 7957 C C . THR E 1 151 ? 64.199 4.887 24.278 1.00 12.93 151 THR E C 1
ATOM 7958 O O . THR E 1 151 ? 64.294 4.739 23.059 1.00 11.59 151 THR E O 1
ATOM 7962 N N . VAL E 1 152 ? 63.194 4.390 24.989 1.00 12.73 152 VAL E N 1
ATOM 7963 C CA . VAL E 1 152 ? 62.109 3.636 24.370 1.00 8.87 152 VAL E CA 1
ATOM 7964 C C . VAL E 1 152 ? 60.861 4.512 24.286 1.00 11.02 152 VAL E C 1
ATOM 7965 O O . VAL E 1 152 ? 60.436 5.103 25.287 1.00 7.82 152 VAL E O 1
ATOM 7969 N N . GLU E 1 153 ? 60.290 4.604 23.087 1.00 10.12 153 GLU E N 1
ATOM 7970 C CA . GLU E 1 153 ? 59.085 5.406 22.863 1.00 9.91 153 GLU E CA 1
ATOM 7971 C C . GLU E 1 153 ? 57.853 4.533 23.086 1.00 9.15 153 GLU E C 1
ATOM 7972 O O . GLU E 1 153 ? 57.765 3.420 22.574 1.00 10.14 153 GLU E O 1
ATOM 7978 N N . ASN E 1 154 ? 56.902 5.047 23.853 1.00 10.20 154 ASN E N 1
ATOM 7979 C CA . ASN E 1 154 ? 55.719 4.280 24.217 1.00 12.24 154 ASN E CA 1
ATOM 7980 C C . ASN E 1 154 ? 56.296 3.079 24.962 1.00 10.84 154 ASN E C 1
ATOM 7981 O O . ASN E 1 154 ? 57.340 3.202 25.591 1.00 12.58 154 ASN E O 1
ATOM 7986 N N . HIS E 1 155 ? 55.645 1.925 24.902 1.00 9.40 155 HIS E N 1
ATOM 7987 C CA . HIS E 1 155 ? 56.175 0.753 25.597 1.00 9.35 155 HIS E CA 1
ATOM 7988 C C . HIS E 1 155 ? 56.880 -0.188 24.637 1.00 11.08 155 HIS E C 1
ATOM 7989 O O . HIS E 1 155 ? 57.615 -1.074 25.076 1.00 14.84 155 HIS E O 1
ATOM 7996 N N . PHE E 1 156 ? 56.678 0.011 23.334 1.00 9.75 156 PHE E N 1
ATOM 7997 C CA . PHE E 1 156 ? 57.205 -0.918 22.333 1.00 8.99 156 PHE E CA 1
ATOM 7998 C C . PHE E 1 156 ? 58.129 -0.454 21.214 1.00 9.75 156 PHE E C 1
ATOM 7999 O O . PHE E 1 156 ? 58.468 -1.252 20.336 1.00 7.31 156 PHE E O 1
ATOM 8007 N N . MET E 1 157 ? 58.544 0.803 21.220 1.00 11.96 157 MET E N 1
ATOM 8008 C CA . MET E 1 157 ? 59.426 1.274 20.157 1.00 10.76 157 MET E CA 1
ATOM 8009 C C . MET E 1 157 ? 60.865 1.499 20.616 1.00 13.17 157 MET E C 1
ATOM 8010 O O . MET E 1 157 ? 61.099 2.097 21.666 1.00 14.46 157 MET E O 1
ATOM 8015 N N . ASN E 1 158 ? 61.817 0.999 19.826 1.00 13.16 158 ASN E N 1
ATOM 8016 C CA . ASN E 1 158 ? 63.254 1.149 20.086 1.00 12.63 158 ASN E CA 1
ATOM 8017 C C . ASN E 1 158 ? 63.941 0.081 20.935 1.00 14.12 158 ASN E C 1
ATOM 8018 O O . ASN E 1 158 ? 65.112 0.225 21.259 1.00 15.85 158 ASN E O 1
ATOM 8023 N N . HIS E 1 159 ? 63.237 -0.979 21.313 1.00 13.80 159 HIS E N 1
ATOM 8024 C CA . HIS E 1 159 ? 63.879 -2.027 22.104 1.00 10.85 159 HIS E CA 1
ATOM 8025 C C . HIS E 1 159 ? 64.937 -2.695 21.242 1.00 10.50 159 HIS E C 1
ATOM 8026 O O . HIS E 1 159 ? 64.829 -2.714 20.012 1.00 9.81 159 HIS E O 1
ATOM 8033 N N . ILE E 1 160 ? 65.968 -3.235 21.881 1.00 15.08 160 ILE E N 1
ATOM 8034 C CA . ILE E 1 160 ? 66.979 -3.974 21.135 1.00 17.80 160 ILE E CA 1
ATOM 8035 C C . ILE E 1 160 ? 66.597 -5.435 21.416 1.00 17.47 160 ILE E C 1
ATOM 8036 O O . ILE E 1 160 ? 66.558 -5.869 22.572 1.00 12.98 160 ILE E O 1
ATOM 8041 N N . ALA E 1 161 ? 66.277 -6.166 20.350 1.00 15.01 161 ALA E N 1
ATOM 8042 C CA . ALA E 1 161 ? 65.840 -7.559 20.431 1.00 15.07 161 ALA E CA 1
ATOM 8043 C C . ALA E 1 161 ? 66.648 -8.475 21.339 1.00 15.10 161 ALA E C 1
ATOM 8044 O O . ALA E 1 161 ? 67.877 -8.509 21.273 1.00 17.11 161 ALA E O 1
ATOM 8046 N N . GLU E 1 162 ? 65.936 -9.211 22.190 1.00 14.73 162 GLU E N 1
ATOM 8047 C CA . GLU E 1 162 ? 66.526 -10.186 23.106 1.00 13.97 162 GLU E CA 1
ATOM 8048 C C . GLU E 1 162 ? 67.355 -9.702 24.293 1.00 16.34 162 GLU E C 1
ATOM 8049 O O . GLU E 1 162 ? 67.610 -10.481 25.212 1.00 17.27 162 GLU E O 1
ATOM 8055 N N . LEU E 1 163 ? 67.776 -8.442 24.299 1.00 16.28 163 LEU E N 1
ATOM 8056 C CA . LEU E 1 163 ? 68.608 -7.959 25.399 1.00 13.05 163 LEU E CA 1
ATOM 8057 C C . LEU E 1 163 ? 67.865 -7.758 26.713 1.00 14.81 163 LEU E C 1
ATOM 8058 O O . LEU E 1 163 ? 66.757 -7.226 26.744 1.00 14.41 163 LEU E O 1
ATOM 8063 N N . PRO E 1 164 ? 68.470 -8.206 27.824 1.00 12.98 164 PRO E N 1
ATOM 8064 C CA . PRO E 1 164 ? 67.863 -8.067 29.148 1.00 11.66 164 PRO E CA 1
ATOM 8065 C C . PRO E 1 164 ? 67.985 -6.646 29.691 1.00 12.97 164 PRO E C 1
ATOM 8066 O O . PRO E 1 164 ? 68.961 -5.954 29.434 1.00 13.18 164 PRO E O 1
ATOM 8070 N N . VAL E 1 165 ? 66.980 -6.231 30.450 1.00 13.96 165 VAL E N 1
ATOM 8071 C CA . VAL E 1 165 ? 66.937 -4.913 31.061 1.00 11.81 165 VAL E CA 1
ATOM 8072 C C . VAL E 1 165 ? 67.655 -4.964 32.418 1.00 17.17 165 VAL E C 1
ATOM 8073 O O . VAL E 1 165 ? 67.347 -5.805 33.264 1.00 15.89 165 VAL E O 1
ATOM 8077 N N . ILE E 1 166 ? 68.614 -4.064 32.619 1.00 20.42 166 ILE E N 1
ATOM 8078 C CA . ILE E 1 166 ? 69.371 -4.003 33.868 1.00 14.24 166 ILE E CA 1
ATOM 8079 C C . ILE E 1 166 ? 68.884 -2.863 34.754 1.00 17.82 166 ILE E C 1
ATOM 8080 O O . ILE E 1 166 ? 68.785 -3.005 35.975 1.00 17.46 166 ILE E O 1
ATOM 8085 N N . LEU E 1 167 ? 68.595 -1.726 34.129 1.00 16.03 167 LEU E N 1
ATOM 8086 C CA . LEU E 1 167 ? 68.125 -0.538 34.837 1.00 14.35 167 LEU E CA 1
ATOM 8087 C C . LEU E 1 167 ? 67.014 0.109 34.007 1.00 13.03 167 LEU E C 1
ATOM 8088 O O . LEU E 1 167 ? 67.093 0.122 32.779 1.00 15.62 167 LEU E O 1
ATOM 8093 N N . ILE E 1 168 ? 65.989 0.651 34.662 1.00 14.38 168 ILE E N 1
ATOM 8094 C CA . ILE E 1 168 ? 64.882 1.262 33.923 1.00 14.63 168 ILE E CA 1
ATOM 8095 C C . ILE E 1 168 ? 64.102 2.362 34.652 1.00 13.10 168 ILE E C 1
ATOM 8096 O O . ILE E 1 168 ? 63.854 2.273 35.852 1.00 14.50 168 ILE E O 1
ATOM 8101 N N . VAL E 1 169 ? 63.710 3.393 33.904 1.00 14.43 169 VAL E N 1
ATOM 8102 C CA . VAL E 1 169 ? 62.931 4.509 34.445 1.00 12.54 169 VAL E CA 1
ATOM 8103 C C . VAL E 1 169 ? 61.690 4.730 33.599 1.00 10.05 169 VAL E C 1
ATOM 8104 O O . VAL E 1 169 ? 61.792 4.878 32.385 1.00 12.43 169 VAL E O 1
ATOM 8108 N N . ASP E 1 170 ? 60.532 4.781 34.245 1.00 12.90 170 ASP E N 1
ATOM 8109 C CA . ASP E 1 170 ? 59.266 5.028 33.560 1.00 14.37 170 ASP E CA 1
ATOM 8110 C C . ASP E 1 170 ? 59.174 6.536 33.322 1.00 15.82 170 ASP E C 1
ATOM 8111 O O . ASP E 1 170 ? 59.307 7.317 34.264 1.00 18.20 170 ASP E O 1
ATOM 8116 N N . GLU E 1 171 ? 58.957 6.949 32.076 1.00 13.99 171 GLU E N 1
ATOM 8117 C CA . GLU E 1 171 ? 58.857 8.374 31.772 1.00 13.44 171 GLU E CA 1
ATOM 8118 C C . GLU E 1 171 ? 57.522 8.782 31.171 1.00 14.55 171 GLU E C 1
ATOM 8119 O O . GLU E 1 171 ? 57.415 9.828 30.530 1.00 13.62 171 GLU E O 1
ATOM 8125 N N . PHE E 1 172 ? 56.509 7.945 31.370 1.00 12.92 172 PHE E N 1
ATOM 8126 C CA . PHE E 1 172 ? 55.164 8.264 30.913 1.00 10.39 172 PHE E CA 1
ATOM 8127 C C . PHE E 1 172 ? 54.758 9.339 31.916 1.00 15.61 172 PHE E C 1
ATOM 8128 O O . PHE E 1 172 ? 55.153 9.272 33.085 1.00 13.40 172 PHE E O 1
ATOM 8136 N N . GLU E 1 173 ? 53.980 10.323 31.479 1.00 17.07 173 GLU E N 1
ATOM 8137 C CA . GLU E 1 173 ? 53.567 11.401 32.372 1.00 16.23 173 GLU E CA 1
ATOM 8138 C C . GLU E 1 173 ? 52.876 10.925 33.643 1.00 15.09 173 GLU E C 1
ATOM 8139 O O . GLU E 1 173 ? 53.003 11.559 34.686 1.00 17.59 173 GLU E O 1
ATOM 8145 N N . HIS E 1 174 ? 52.159 9.809 33.569 1.00 16.77 174 HIS E N 1
ATOM 8146 C CA . HIS E 1 174 ? 51.466 9.296 34.747 1.00 15.31 174 HIS E CA 1
ATOM 8147 C C . HIS E 1 174 ? 52.428 8.853 35.849 1.00 15.63 174 HIS E C 1
ATOM 8148 O O . HIS E 1 174 ? 52.025 8.658 36.992 1.00 16.85 174 HIS E O 1
ATOM 8155 N N . ALA E 1 175 ? 53.702 8.711 35.506 1.00 13.52 175 ALA E N 1
ATOM 8156 C CA . ALA E 1 175 ? 54.708 8.285 36.475 1.00 17.20 175 ALA E CA 1
ATOM 8157 C C . ALA E 1 175 ? 55.132 9.382 37.445 1.00 16.65 175 ALA E C 1
ATOM 8158 O O . ALA E 1 175 ? 55.709 9.094 38.492 1.00 14.95 175 ALA E O 1
ATOM 8160 N N . TYR E 1 176 ? 54.839 10.634 37.118 1.00 15.81 176 TYR E N 1
ATOM 8161 C CA . TYR E 1 176 ? 55.274 11.727 37.975 1.00 17.43 176 TYR E CA 1
ATOM 8162 C C . TYR E 1 176 ? 54.401 12.969 37.989 1.00 19.62 176 TYR E C 1
ATOM 8163 O O . TYR E 1 176 ? 54.604 13.847 38.823 1.00 23.73 176 TYR E O 1
ATOM 8172 N N . TYR E 1 177 ? 53.441 13.053 37.076 1.00 18.89 177 TYR E N 1
ATOM 8173 C CA . TYR E 1 177 ? 52.616 14.250 36.980 1.00 18.16 177 TYR E CA 1
ATOM 8174 C C . TYR E 1 177 ? 51.908 14.776 38.217 1.00 18.43 177 TYR E C 1
ATOM 8175 O O . TYR E 1 177 ? 51.951 15.975 38.476 1.00 20.67 177 TYR E O 1
ATOM 8184 N N . LEU E 1 178 ? 51.257 13.903 38.976 1.00 18.11 178 LEU E N 1
ATOM 8185 C CA . LEU E 1 178 ? 50.540 14.343 40.166 1.00 18.90 178 LEU E CA 1
ATOM 8186 C C . LEU E 1 178 ? 51.436 15.067 41.160 1.00 20.39 178 LEU E C 1
ATOM 8187 O O . LEU E 1 178 ? 50.981 15.953 41.882 1.00 22.86 178 LEU E O 1
ATOM 8192 N N . GLN E 1 179 ? 52.709 14.696 41.194 1.00 21.00 179 GLN E N 1
ATOM 8193 C CA . GLN E 1 179 ? 53.635 15.305 42.134 1.00 20.00 179 GLN E CA 1
ATOM 8194 C C . GLN E 1 179 ? 54.587 16.336 41.538 1.00 21.07 179 GLN E C 1
ATOM 8195 O O . GLN E 1 179 ? 54.830 17.380 42.144 1.00 22.33 179 GLN E O 1
ATOM 8201 N N . TYR E 1 180 ? 55.112 16.059 40.349 1.00 20.35 180 TYR E N 1
ATOM 8202 C CA . TYR E 1 180 ? 56.058 16.967 39.713 1.00 17.51 180 TYR E CA 1
ATOM 8203 C C . TYR E 1 180 ? 55.502 17.763 38.541 1.00 20.20 180 TYR E C 1
ATOM 8204 O O . TYR E 1 180 ? 56.183 18.645 38.011 1.00 20.74 180 TYR E O 1
ATOM 8213 N N . LYS E 1 181 ? 54.272 17.461 38.139 1.00 20.74 181 LYS E N 1
ATOM 8214 C CA . LYS E 1 181 ? 53.665 18.150 37.006 1.00 21.95 181 LYS E CA 1
ATOM 8215 C C . LYS E 1 181 ? 54.568 17.967 35.787 1.00 22.50 181 LYS E C 1
ATOM 8216 O O . LYS E 1 181 ? 55.056 16.865 35.537 1.00 22.27 181 LYS E O 1
ATOM 8222 N N . ASN E 1 182 ? 54.810 19.042 35.042 1.00 20.88 182 ASN E N 1
ATOM 8223 C CA . ASN E 1 182 ? 55.641 18.952 33.850 1.00 20.88 182 ASN E CA 1
ATOM 8224 C C . ASN E 1 182 ? 57.142 18.953 34.128 1.00 22.88 182 ASN E C 1
ATOM 8225 O O . ASN E 1 182 ? 57.944 18.998 33.197 1.00 26.30 182 ASN E O 1
ATOM 8230 N N . LYS E 1 183 ? 57.525 18.891 35.398 1.00 22.39 183 LYS E N 1
ATOM 8231 C CA . LYS E 1 183 ? 58.942 18.905 35.756 1.00 25.61 183 LYS E CA 1
ATOM 8232 C C . LYS E 1 183 ? 59.562 17.510 35.761 1.00 23.79 183 LYS E C 1
ATOM 8233 O O . LYS E 1 183 ? 59.972 16.994 36.800 1.00 25.59 183 LYS E O 1
ATOM 8239 N N . ARG E 1 184 ? 59.633 16.914 34.579 1.00 21.03 184 ARG E N 1
ATOM 8240 C CA . ARG E 1 184 ? 60.181 15.579 34.401 1.00 18.84 184 ARG E CA 1
ATOM 8241 C C . ARG E 1 184 ? 61.624 15.459 34.892 1.00 18.11 184 ARG E C 1
ATOM 8242 O O . ARG E 1 184 ? 62.024 14.418 35.405 1.00 20.83 184 ARG E O 1
ATOM 8250 N N . GLY E 1 185 ? 62.401 16.527 34.732 1.00 16.96 185 GLY E N 1
ATOM 8251 C CA . GLY E 1 185 ? 63.789 16.512 35.163 1.00 16.81 185 GLY E CA 1
ATOM 8252 C C . GLY E 1 185 ? 63.924 16.388 36.671 1.00 22.03 185 GLY E C 1
ATOM 8253 O O . GLY E 1 185 ? 64.846 15.738 37.172 1.00 21.93 185 GLY E O 1
ATOM 8254 N N . ASP E 1 186 ? 63.005 17.018 37.399 1.00 18.92 186 ASP E N 1
ATOM 8255 C CA . ASP E 1 186 ? 63.016 16.964 38.855 1.00 18.44 186 ASP E CA 1
ATOM 8256 C C . ASP E 1 186 ? 62.690 15.548 39.304 1.00 19.75 186 ASP E C 1
ATOM 8257 O O . ASP E 1 186 ? 63.218 15.066 40.302 1.00 22.98 186 ASP E O 1
ATOM 8262 N N . TYR E 1 187 ? 61.807 14.891 38.561 1.00 19.24 187 TYR E N 1
ATOM 8263 C CA . TYR E 1 187 ? 61.409 13.523 38.867 1.00 16.16 187 TYR E CA 1
ATOM 8264 C C . TYR E 1 187 ? 62.595 12.582 38.657 1.00 15.18 187 TYR E C 1
ATOM 8265 O O . TYR E 1 187 ? 62.844 11.700 39.477 1.00 19.68 187 TYR E O 1
ATOM 8274 N N . LEU E 1 188 ? 63.331 12.787 37.565 1.00 15.07 188 LEU E N 1
ATOM 8275 C CA . LEU E 1 188 ? 64.485 11.951 37.242 1.00 18.48 188 LEU E CA 1
ATOM 8276 C C . LEU E 1 188 ? 65.576 12.080 38.299 1.00 20.71 188 LEU E C 1
ATOM 8277 O O . LEU E 1 188 ? 66.271 11.114 38.611 1.00 23.92 188 LEU E O 1
ATOM 8282 N N . ASN E 1 189 ? 65.725 13.278 38.849 1.00 17.30 189 ASN E N 1
ATOM 8283 C CA . ASN E 1 189 ? 66.727 13.506 39.871 1.00 21.14 189 ASN E CA 1
ATOM 8284 C C . ASN E 1 189 ? 66.330 12.778 41.143 1.00 20.39 189 ASN E C 1
ATOM 8285 O O . ASN E 1 189 ? 67.177 12.225 41.843 1.00 27.51 189 ASN E O 1
ATOM 8290 N N . ALA E 1 190 ? 65.035 12.778 41.435 1.00 15.87 190 ALA E N 1
ATOM 8291 C CA . ALA E 1 190 ? 64.523 12.126 42.634 1.00 17.65 190 ALA E CA 1
ATOM 8292 C C . ALA E 1 190 ? 64.609 10.605 42.540 1.00 21.43 190 ALA E C 1
ATOM 8293 O O . ALA E 1 190 ? 64.943 9.924 43.513 1.00 22.38 190 ALA E O 1
ATOM 8295 N N . TRP E 1 191 ? 64.308 10.082 41.358 1.00 19.80 191 TRP E N 1
ATOM 8296 C CA . TRP E 1 191 ? 64.326 8.644 41.105 1.00 19.01 191 TRP E CA 1
ATOM 8297 C C . TRP E 1 191 ? 65.650 7.959 41.479 1.00 21.14 191 TRP E C 1
ATOM 8298 O O . TRP E 1 191 ? 65.655 6.809 41.922 1.00 19.95 191 TRP E O 1
ATOM 8309 N N . TRP E 1 192 ? 66.768 8.659 41.298 1.00 20.03 192 TRP E N 1
ATOM 8310 C CA . TRP E 1 192 ? 68.079 8.098 41.623 1.00 19.87 192 TRP E CA 1
ATOM 8311 C C . TRP E 1 192 ? 68.169 7.656 43.091 1.00 22.39 192 TRP E C 1
ATOM 8312 O O . TRP E 1 192 ? 68.953 6.768 43.436 1.00 21.28 192 TRP E O 1
ATOM 8323 N N . ASN E 1 193 ? 67.358 8.272 43.947 1.00 20.63 193 ASN E N 1
ATOM 8324 C CA . ASN E 1 193 ? 67.366 7.966 45.371 1.00 19.44 193 ASN E CA 1
ATOM 8325 C C . ASN E 1 193 ? 66.638 6.691 45.771 1.00 20.76 193 ASN E C 1
ATOM 8326 O O . ASN E 1 193 ? 66.743 6.261 46.920 1.00 21.84 193 ASN E O 1
ATOM 8331 N N . VAL E 1 194 ? 65.899 6.090 44.841 1.00 21.99 194 VAL E N 1
ATOM 8332 C CA . VAL E 1 194 ? 65.160 4.863 45.141 1.00 19.30 194 VAL E CA 1
ATOM 8333 C C . VAL E 1 194 ? 65.529 3.705 44.220 1.00 17.86 194 VAL E C 1
ATOM 8334 O O . VAL E 1 194 ? 64.872 2.665 44.224 1.00 18.43 194 VAL E O 1
ATOM 8338 N N . VAL E 1 195 ? 66.582 3.882 43.431 1.00 18.17 195 VAL E N 1
ATOM 8339 C CA . VAL E 1 195 ? 67.024 2.832 42.525 1.00 17.03 195 VAL E CA 1
ATOM 8340 C C . VAL E 1 195 ? 67.539 1.647 43.337 1.00 21.31 195 VAL E C 1
ATOM 8341 O O . VAL E 1 195 ? 68.334 1.820 44.260 1.00 24.25 195 VAL E O 1
ATOM 8345 N N . ASN E 1 196 ? 67.082 0.447 42.992 1.00 20.54 196 ASN E N 1
ATOM 8346 C CA . ASN E 1 196 ? 67.495 -0.761 43.692 1.00 17.29 196 ASN E CA 1
ATOM 8347 C C . ASN E 1 196 ? 68.673 -1.411 42.979 1.00 19.34 196 ASN E C 1
ATOM 8348 O O . ASN E 1 196 ? 68.493 -2.258 42.103 1.00 24.45 196 ASN E O 1
ATOM 8353 N N . TRP E 1 197 ? 69.883 -1.019 43.367 1.00 20.32 197 TRP E N 1
ATOM 8354 C CA . TRP E 1 197 ? 71.093 -1.539 42.744 1.00 19.18 197 TRP E CA 1
ATOM 8355 C C . TRP E 1 197 ? 71.316 -3.033 42.975 1.00 23.06 197 TRP E C 1
ATOM 8356 O O . TRP E 1 197 ? 72.015 -3.687 42.196 1.00 20.93 197 TRP E O 1
ATOM 8367 N N . ASP E 1 198 ? 70.719 -3.575 44.034 1.00 23.74 198 ASP E N 1
ATOM 8368 C CA . ASP E 1 198 ? 70.851 -5.000 44.323 1.00 27.14 198 ASP E CA 1
ATOM 8369 C C . ASP E 1 198 ? 70.107 -5.765 43.236 1.00 23.77 198 ASP E C 1
ATOM 8370 O O . ASP E 1 198 ? 70.590 -6.771 42.715 1.00 25.26 198 ASP E O 1
ATOM 8375 N N . ASP E 1 199 ? 68.920 -5.271 42.901 1.00 21.98 199 ASP E N 1
ATOM 8376 C CA . ASP E 1 199 ? 68.100 -5.875 41.866 1.00 17.52 199 ASP E CA 1
ATOM 8377 C C . ASP E 1 199 ? 68.842 -5.788 40.534 1.00 18.26 199 ASP E C 1
ATOM 8378 O O . ASP E 1 199 ? 68.912 -6.766 39.796 1.00 20.60 199 ASP E O 1
ATOM 8383 N N . ALA E 1 200 ? 69.413 -4.621 40.241 1.00 16.77 200 ALA E N 1
ATOM 8384 C CA . ALA E 1 200 ? 70.155 -4.412 38.997 1.00 15.29 200 ALA E CA 1
ATOM 8385 C C . ALA E 1 200 ? 71.355 -5.347 38.864 1.00 16.12 200 ALA E C 1
ATOM 8386 O O . ALA E 1 200 ? 71.606 -5.904 37.796 1.00 20.20 200 ALA E O 1
ATOM 8388 N N . GLU E 1 201 ? 72.103 -5.518 39.948 1.00 18.66 201 GLU E N 1
ATOM 8389 C CA . GLU E 1 201 ? 73.268 -6.393 39.927 1.00 20.34 201 GLU E CA 1
ATOM 8390 C C . GLU E 1 201 ? 72.844 -7.851 39.738 1.00 20.01 201 GLU E C 1
ATOM 8391 O O . GLU E 1 201 ? 73.531 -8.617 39.068 1.00 20.64 201 GLU E O 1
ATOM 8397 N N . LYS E 1 202 ? 71.713 -8.227 40.330 1.00 22.38 202 LYS E N 1
ATOM 8398 C CA . LYS E 1 202 ? 71.196 -9.589 40.216 1.00 23.92 202 LYS E CA 1
ATOM 8399 C C . LYS E 1 202 ? 70.820 -9.915 38.769 1.00 25.39 202 LYS E C 1
ATOM 8400 O O . LYS E 1 202 ? 71.044 -11.028 38.297 1.00 28.25 202 LYS E O 1
ATOM 8406 N N . ARG E 1 203 ? 70.240 -8.939 38.073 1.00 23.26 203 ARG E N 1
ATOM 8407 C CA . ARG E 1 203 ? 69.848 -9.117 36.678 1.00 19.80 203 ARG E CA 1
ATOM 8408 C C . ARG E 1 203 ? 71.093 -9.304 35.820 1.00 19.04 203 ARG E C 1
ATOM 8409 O O . ARG E 1 203 ? 71.124 -10.150 34.929 1.00 18.67 203 ARG E O 1
ATOM 8417 N N . LEU E 1 204 ? 72.126 -8.517 36.101 1.00 19.05 204 LEU E N 1
ATOM 8418 C CA . LEU E 1 204 ? 73.375 -8.610 35.349 1.00 22.36 204 LEU E CA 1
ATOM 8419 C C . LEU E 1 204 ? 74.048 -9.967 35.534 1.00 23.04 204 LEU E C 1
ATOM 8420 O O . LEU E 1 204 ? 74.472 -10.587 34.560 1.00 23.89 204 LEU E O 1
ATOM 8425 N N . GLN E 1 205 ? 74.147 -10.416 36.785 1.00 24.92 205 GLN E N 1
ATOM 8426 C CA . GLN E 1 205 ? 74.775 -11.700 37.102 1.00 29.10 205 GLN E CA 1
ATOM 8427 C C . GLN E 1 205 ? 74.140 -12.859 36.342 1.00 29.26 205 GLN E C 1
ATOM 8428 O O . GLN E 1 205 ? 74.803 -13.850 36.034 1.00 31.22 205 GLN E O 1
ATOM 8434 N N . LYS E 1 206 ? 72.852 -12.727 36.046 1.00 31.43 206 LYS E N 1
ATOM 8435 C CA . LYS E 1 206 ? 72.105 -13.754 35.331 1.00 31.61 206 LYS E CA 1
ATOM 8436 C C . LYS E 1 206 ? 72.625 -14.000 33.919 1.00 32.68 206 LYS E C 1
ATOM 8437 O O . LYS E 1 206 ? 72.443 -15.082 33.368 1.00 38.09 206 LYS E O 1
ATOM 8443 N N . TYR E 1 207 ? 73.279 -13.000 33.336 1.00 34.72 207 TYR E N 1
ATOM 8444 C CA . TYR E 1 207 ? 73.774 -13.119 31.968 1.00 35.42 207 TYR E CA 1
ATOM 8445 C C . TYR E 1 207 ? 75.282 -13.039 31.796 1.00 38.63 207 TYR E C 1
ATOM 8446 O O . TYR E 1 207 ? 75.791 -13.197 30.687 1.00 42.07 207 TYR E O 1
ATOM 8455 N N . LEU E 1 208 ? 75.999 -12.794 32.884 1.00 40.66 208 LEU E N 1
ATOM 8456 C CA . LEU E 1 208 ? 77.450 -12.711 32.811 1.00 46.03 208 LEU E CA 1
ATOM 8457 C C . LEU E 1 208 ? 78.061 -14.084 32.560 1.00 54.94 208 LEU E C 1
ATOM 8458 O O . LEU E 1 208 ? 77.795 -15.042 33.293 1.00 55.89 208 LEU E O 1
ATOM 8463 N N . ASN E 1 209 ? 78.879 -14.169 31.515 1.00 67.00 209 ASN E N 1
ATOM 8464 C CA . ASN E 1 209 ? 79.552 -15.415 31.146 1.00 78.25 209 ASN E CA 1
ATOM 8465 C C . ASN E 1 209 ? 78.560 -16.545 30.854 1.00 81.07 209 ASN E C 1
ATOM 8466 O O . ASN E 1 209 ? 78.799 -17.704 31.208 1.00 82.73 209 ASN E O 1
ATOM 8471 N N . LYS E 1 210 ? 77.451 -16.198 30.206 1.00 83.70 210 LYS E N 1
ATOM 8472 C CA . LYS E 1 210 ? 76.419 -17.171 29.860 1.00 88.12 210 LYS E CA 1
ATOM 8473 C C . LYS E 1 210 ? 75.842 -16.878 28.479 1.00 89.54 210 LYS E C 1
ATOM 8474 O O . LYS E 1 210 ? 76.004 -15.732 28.004 1.00 91.54 210 LYS E O 1
ATOM 8481 N N . VAL F 1 3 ? 70.469 37.333 4.320 1.00 78.18 3 VAL F N 1
ATOM 8482 C CA . VAL F 1 3 ? 71.435 36.293 3.864 1.00 77.43 3 VAL F CA 1
ATOM 8483 C C . VAL F 1 3 ? 71.284 35.031 4.700 1.00 74.92 3 VAL F C 1
ATOM 8484 O O . VAL F 1 3 ? 71.636 35.019 5.877 1.00 79.27 3 VAL F O 1
ATOM 8488 N N . ILE F 1 4 ? 70.768 33.971 4.085 1.00 67.73 4 ILE F N 1
ATOM 8489 C CA . ILE F 1 4 ? 70.567 32.701 4.773 1.00 63.14 4 ILE F CA 1
ATOM 8490 C C . ILE F 1 4 ? 69.942 32.917 6.146 1.00 55.83 4 ILE F C 1
ATOM 8491 O O . ILE F 1 4 ? 70.633 33.205 7.118 1.00 58.31 4 ILE F O 1
ATOM 8496 N N . GLN F 1 5 ? 68.629 32.771 6.226 1.00 47.54 5 GLN F N 1
ATOM 8497 C CA . GLN F 1 5 ? 67.941 32.962 7.488 1.00 43.25 5 GLN F CA 1
ATOM 8498 C C . GLN F 1 5 ? 66.556 32.328 7.469 1.00 39.26 5 GLN F C 1
ATOM 8499 O O . GLN F 1 5 ? 65.803 32.476 6.506 1.00 40.29 5 GLN F O 1
ATOM 8505 N N . LEU F 1 6 ? 66.233 31.609 8.537 1.00 32.83 6 LEU F N 1
ATOM 8506 C CA . LEU F 1 6 ? 64.939 30.958 8.662 1.00 29.16 6 LEU F CA 1
ATOM 8507 C C . LEU F 1 6 ? 64.137 31.744 9.678 1.00 29.28 6 LEU F C 1
ATOM 8508 O O . LEU F 1 6 ? 64.707 32.371 10.567 1.00 28.69 6 LEU F O 1
ATOM 8513 N N . LYS F 1 7 ? 62.816 31.721 9.547 1.00 29.54 7 LYS F N 1
ATOM 8514 C CA . LYS F 1 7 ? 61.964 32.433 10.487 1.00 33.15 7 LYS F CA 1
ATOM 8515 C C . LYS F 1 7 ? 61.678 31.532 11.688 1.00 30.37 7 LYS F C 1
ATOM 8516 O O . LYS F 1 7 ? 61.685 30.308 11.566 1.00 34.93 7 LYS F O 1
ATOM 8522 N N . ARG F 1 8 ? 61.443 32.139 12.846 1.00 26.76 8 ARG F N 1
ATOM 8523 C CA . ARG F 1 8 ? 61.151 31.382 14.056 1.00 21.70 8 ARG F CA 1
ATOM 8524 C C . ARG F 1 8 ? 59.665 31.451 14.373 1.00 20.72 8 ARG F C 1
ATOM 8525 O O . ARG F 1 8 ? 58.939 32.265 13.807 1.00 19.68 8 ARG F O 1
ATOM 8533 N N . TYR F 1 9 ? 59.218 30.590 15.282 1.00 20.42 9 TYR F N 1
ATOM 8534 C CA . TYR F 1 9 ? 57.817 30.551 15.678 1.00 19.13 9 TYR F CA 1
ATOM 8535 C C . TYR F 1 9 ? 57.538 31.469 16.852 1.00 20.91 9 TYR F C 1
ATOM 8536 O O . TYR F 1 9 ? 58.411 31.714 17.683 1.00 17.03 9 TYR F O 1
ATOM 8545 N N . GLU F 1 10 ? 56.310 31.969 16.913 1.00 22.62 10 GLU F N 1
ATOM 8546 C CA . GLU F 1 10 ? 55.892 32.848 17.993 1.00 27.62 10 GLU F CA 1
ATOM 8547 C C . GLU F 1 10 ? 54.878 32.136 18.881 1.00 23.15 10 GLU F C 1
ATOM 8548 O O . GLU F 1 10 ? 54.039 31.381 18.394 1.00 30.16 10 GLU F O 1
ATOM 8554 N N . PHE F 1 11 ? 54.965 32.369 20.186 1.00 21.96 11 PHE F N 1
ATOM 8555 C CA . PHE F 1 11 ? 54.036 31.767 21.136 1.00 21.96 11 PHE F CA 1
ATOM 8556 C C . PHE F 1 11 ? 52.727 32.542 21.053 1.00 23.78 11 PHE F C 1
ATOM 8557 O O . PHE F 1 11 ? 52.694 33.742 21.317 1.00 25.50 11 PHE F O 1
ATOM 8565 N N . PRO F 1 12 ? 51.630 31.865 20.682 1.00 26.08 12 PRO F N 1
ATOM 8566 C CA . PRO F 1 12 ? 50.332 32.537 20.572 1.00 24.28 12 PRO F CA 1
ATOM 8567 C C . PRO F 1 12 ? 49.687 32.827 21.917 1.00 25.44 12 PRO F C 1
ATOM 8568 O O . PRO F 1 12 ? 50.107 32.308 22.949 1.00 23.01 12 PRO F O 1
ATOM 8572 N N . GLN F 1 13 ? 48.659 33.664 21.892 1.00 30.78 13 GLN F N 1
ATOM 8573 C CA . GLN F 1 13 ? 47.931 34.024 23.101 1.00 38.11 13 GLN F CA 1
ATOM 8574 C C . GLN F 1 13 ? 46.737 33.091 23.279 1.00 33.54 13 GLN F C 1
ATOM 8575 O O . GLN F 1 13 ? 46.164 32.609 22.304 1.00 37.32 13 GLN F O 1
ATOM 8581 N N . LEU F 1 14 ? 46.371 32.824 24.525 1.00 30.64 14 LEU F N 1
ATOM 8582 C CA . LEU F 1 14 ? 45.221 31.977 24.791 1.00 27.85 14 LEU F CA 1
ATOM 8583 C C . LEU F 1 14 ? 43.998 32.823 24.432 1.00 27.03 14 LEU F C 1
ATOM 8584 O O . LEU F 1 14 ? 43.951 34.018 24.731 1.00 29.38 14 LEU F O 1
ATOM 8589 N N . PRO F 1 15 ? 43.000 32.225 23.764 1.00 26.32 15 PRO F N 1
ATOM 8590 C CA . PRO F 1 15 ? 41.794 32.973 23.380 1.00 24.10 15 PRO F CA 1
ATOM 8591 C C . PRO F 1 15 ? 40.823 33.313 24.518 1.00 25.44 15 PRO F C 1
ATOM 8592 O O . PRO F 1 15 ? 39.807 33.969 24.292 1.00 24.59 15 PRO F O 1
ATOM 8596 N N . TYR F 1 16 ? 41.136 32.873 25.734 1.00 22.49 16 TYR F N 1
ATOM 8597 C CA . TYR F 1 16 ? 40.280 33.126 26.889 1.00 20.89 16 TYR F CA 1
ATOM 8598 C C . TYR F 1 16 ? 41.106 33.007 28.165 1.00 24.93 16 TYR F C 1
ATOM 8599 O O . TYR F 1 16 ? 42.308 32.749 28.109 1.00 24.94 16 TYR F O 1
ATOM 8608 N N . LYS F 1 17 ? 40.464 33.199 29.312 1.00 26.63 17 LYS F N 1
ATOM 8609 C CA . LYS F 1 17 ? 41.151 33.093 30.597 1.00 28.03 17 LYS F CA 1
ATOM 8610 C C . LYS F 1 17 ? 41.413 31.620 30.890 1.00 25.84 17 LYS F C 1
ATOM 8611 O O . LYS F 1 17 ? 40.680 30.756 30.410 1.00 28.86 17 LYS F O 1
ATOM 8617 N N . VAL F 1 18 ? 42.448 31.336 31.679 1.00 20.54 18 VAL F N 1
ATOM 8618 C CA . VAL F 1 18 ? 42.808 29.957 32.008 1.00 19.29 18 VAL F CA 1
ATOM 8619 C C . VAL F 1 18 ? 41.738 29.170 32.759 1.00 18.34 18 VAL F C 1
ATOM 8620 O O . VAL F 1 18 ? 41.801 27.944 32.823 1.00 22.14 18 VAL F O 1
ATOM 8624 N N . ASP F 1 19 ? 40.760 29.863 33.329 1.00 20.03 19 ASP F N 1
ATOM 8625 C CA . ASP F 1 19 ? 39.694 29.186 34.064 1.00 20.92 19 ASP F CA 1
ATOM 8626 C C . ASP F 1 19 ? 38.362 29.227 33.312 1.00 20.96 19 ASP F C 1
ATOM 8627 O O . ASP F 1 19 ? 37.313 28.890 33.863 1.00 22.92 19 ASP F O 1
ATOM 8632 N N . ALA F 1 20 ? 38.417 29.626 32.047 1.00 19.06 20 ALA F N 1
ATOM 8633 C CA . ALA F 1 20 ? 37.229 29.735 31.213 1.00 20.03 20 ALA F CA 1
ATOM 8634 C C . ALA F 1 20 ? 36.610 28.396 30.826 1.00 21.64 20 ALA F C 1
ATOM 8635 O O . ALA F 1 20 ? 35.441 28.343 30.444 1.00 21.36 20 ALA F O 1
ATOM 8637 N N . LEU F 1 21 ? 37.379 27.316 30.927 1.00 20.52 21 LEU F N 1
ATOM 8638 C CA . LEU F 1 21 ? 36.866 26.002 30.556 1.00 20.49 21 LEU F CA 1
ATOM 8639 C C . LEU F 1 21 ? 36.343 25.177 31.726 1.00 18.58 21 LEU F C 1
ATOM 8640 O O . LEU F 1 21 ? 35.933 24.032 31.548 1.00 21.93 21 LEU F O 1
ATOM 8645 N N . GLU F 1 22 ? 36.351 25.759 32.918 1.00 22.01 22 GLU F N 1
ATOM 8646 C CA . GLU F 1 22 ? 35.865 25.056 34.095 1.00 23.78 22 GLU F CA 1
ATOM 8647 C C . GLU F 1 22 ? 34.353 24.903 34.002 1.00 22.99 22 GLU F C 1
ATOM 8648 O O . GLU F 1 22 ? 33.678 25.730 33.389 1.00 26.72 22 GLU F O 1
ATOM 8654 N N . PRO F 1 23 ? 33.793 23.853 34.627 1.00 19.25 23 PRO F N 1
ATOM 8655 C CA . PRO F 1 23 ? 34.444 22.804 35.414 1.00 18.83 23 PRO F CA 1
ATOM 8656 C C . PRO F 1 23 ? 34.953 21.614 34.603 1.00 20.59 23 PRO F C 1
ATOM 8657 O O . PRO F 1 23 ? 35.481 20.656 35.166 1.00 20.22 23 PRO F O 1
ATOM 8661 N N . TYR F 1 24 ? 34.790 21.674 33.287 1.00 19.57 24 TYR F N 1
ATOM 8662 C CA . TYR F 1 24 ? 35.212 20.585 32.412 1.00 17.72 24 TYR F CA 1
ATOM 8663 C C . TYR F 1 24 ? 36.722 20.357 32.406 1.00 17.09 24 TYR F C 1
ATOM 8664 O O . TYR F 1 24 ? 37.185 19.220 32.383 1.00 16.85 24 TYR F O 1
ATOM 8673 N N . ILE F 1 25 ? 37.486 21.439 32.416 1.00 15.41 25 ILE F N 1
ATOM 8674 C CA . ILE F 1 25 ? 38.938 21.342 32.457 1.00 15.13 25 ILE F CA 1
ATOM 8675 C C . ILE F 1 25 ? 39.405 22.448 33.398 1.00 17.63 25 ILE F C 1
ATOM 8676 O O . ILE F 1 25 ? 39.267 23.634 33.096 1.00 17.52 25 ILE F O 1
ATOM 8681 N N . SER F 1 26 ? 39.944 22.049 34.545 1.00 18.88 26 SER F N 1
ATOM 8682 C CA . SER F 1 26 ? 40.396 22.997 35.556 1.00 22.04 26 SER F CA 1
ATOM 8683 C C . SER F 1 26 ? 41.474 23.974 35.095 1.00 21.61 26 SER F C 1
ATOM 8684 O O . SER F 1 26 ? 42.250 23.691 34.182 1.00 23.39 26 SER F O 1
ATOM 8687 N N . LYS F 1 27 ? 41.507 25.134 35.742 1.00 20.01 27 LYS F N 1
ATOM 8688 C CA . LYS F 1 27 ? 42.478 26.164 35.422 1.00 20.27 27 LYS F CA 1
ATOM 8689 C C . LYS F 1 27 ? 43.888 25.679 35.716 1.00 20.52 27 LYS F C 1
ATOM 8690 O O . LYS F 1 27 ? 44.852 26.145 35.108 1.00 23.01 27 LYS F O 1
ATOM 8696 N N . ASP F 1 28 ? 44.008 24.750 36.658 1.00 21.60 28 ASP F N 1
ATOM 8697 C CA . ASP F 1 28 ? 45.312 24.207 37.028 1.00 23.68 28 ASP F CA 1
ATOM 8698 C C . ASP F 1 28 ? 45.939 23.479 35.850 1.00 24.10 28 ASP F C 1
ATOM 8699 O O . ASP F 1 28 ? 47.154 23.509 35.670 1.00 20.96 28 ASP F O 1
ATOM 8704 N N . ILE F 1 29 ? 45.106 22.816 35.052 1.00 21.79 29 ILE F N 1
ATOM 8705 C CA . ILE F 1 29 ? 45.601 22.098 33.887 1.00 18.47 29 ILE F CA 1
ATOM 8706 C C . ILE F 1 29 ? 45.917 23.083 32.764 1.00 16.19 29 ILE F C 1
ATOM 8707 O O . ILE F 1 29 ? 47.013 23.062 32.218 1.00 19.65 29 ILE F O 1
ATOM 8712 N N . ILE F 1 30 ? 44.963 23.950 32.430 1.00 17.52 30 ILE F N 1
ATOM 8713 C CA . ILE F 1 30 ? 45.159 24.930 31.359 1.00 18.03 30 ILE F CA 1
ATOM 8714 C C . ILE F 1 30 ? 46.396 25.800 31.567 1.00 19.95 30 ILE F C 1
ATOM 8715 O O . ILE F 1 30 ? 47.150 26.070 30.625 1.00 19.53 30 ILE F O 1
ATOM 8720 N N . ASP F 1 31 ? 46.600 26.235 32.804 1.00 18.22 31 ASP F N 1
ATOM 8721 C CA . ASP F 1 31 ? 47.735 27.073 33.137 1.00 19.93 31 ASP F CA 1
ATOM 8722 C C . ASP F 1 31 ? 49.072 26.445 32.736 1.00 20.44 31 ASP F C 1
ATOM 8723 O O . ASP F 1 31 ? 49.839 27.037 31.971 1.00 16.12 31 ASP F O 1
ATOM 8728 N N . VAL F 1 32 ? 49.349 25.249 33.253 1.00 20.20 32 VAL F N 1
ATOM 8729 C CA . VAL F 1 32 ? 50.599 24.549 32.949 1.00 22.15 32 VAL F CA 1
ATOM 8730 C C . VAL F 1 32 ? 50.621 23.985 31.526 1.00 20.52 32 VAL F C 1
ATOM 8731 O O . VAL F 1 32 ? 51.681 23.898 30.902 1.00 20.79 32 VAL F O 1
ATOM 8735 N N . HIS F 1 33 ? 49.449 23.608 31.019 1.00 19.00 33 HIS F N 1
ATOM 8736 C CA . HIS F 1 33 ? 49.319 23.060 29.667 1.00 16.49 33 HIS F CA 1
ATOM 8737 C C . HIS F 1 33 ? 49.724 24.124 28.644 1.00 18.21 33 HIS F C 1
ATOM 8738 O O . HIS F 1 33 ? 50.402 23.836 27.652 1.00 17.95 33 HIS F O 1
ATOM 8745 N N . TYR F 1 34 ? 49.308 25.359 28.900 1.00 21.17 34 TYR F N 1
ATOM 8746 C CA . TYR F 1 34 ? 49.608 26.469 28.009 1.00 18.86 34 TYR F CA 1
ATOM 8747 C C . TYR F 1 34 ? 50.978 27.101 28.288 1.00 20.63 34 TYR F C 1
ATOM 8748 O O . TYR F 1 34 ? 51.848 27.147 27.411 1.00 16.64 34 TYR F O 1
ATOM 8757 N N . ASN F 1 35 ? 51.167 27.573 29.515 1.00 20.14 35 ASN F N 1
ATOM 8758 C CA . ASN F 1 35 ? 52.412 28.225 29.910 1.00 20.72 35 ASN F CA 1
ATOM 8759 C C . ASN F 1 35 ? 53.589 27.278 30.037 1.00 19.83 35 ASN F C 1
ATOM 8760 O O . ASN F 1 35 ? 54.736 27.695 29.923 1.00 22.96 35 ASN F O 1
ATOM 8765 N N . GLY F 1 36 ? 53.308 26.006 30.281 1.00 19.43 36 GLY F N 1
ATOM 8766 C CA . GLY F 1 36 ? 54.383 25.046 30.426 1.00 17.35 36 GLY F CA 1
ATOM 8767 C C . GLY F 1 36 ? 54.672 24.267 29.162 1.00 18.52 36 GLY F C 1
ATOM 8768 O O . GLY F 1 36 ? 55.685 24.494 28.501 1.00 19.49 36 GLY F O 1
ATOM 8769 N N . HIS F 1 37 ? 53.770 23.356 28.816 1.00 18.24 37 HIS F N 1
ATOM 8770 C CA . HIS F 1 37 ? 53.934 22.511 27.637 1.00 17.20 37 HIS F CA 1
ATOM 8771 C C . HIS F 1 37 ? 53.982 23.234 26.289 1.00 16.42 37 HIS F C 1
ATOM 8772 O O . HIS F 1 37 ? 54.966 23.117 25.559 1.00 21.26 37 HIS F O 1
ATOM 8779 N N . HIS F 1 38 ? 52.937 23.978 25.944 1.00 14.61 38 HIS F N 1
ATOM 8780 C CA . HIS F 1 38 ? 52.933 24.668 24.657 1.00 14.38 38 HIS F CA 1
ATOM 8781 C C . HIS F 1 38 ? 54.139 25.592 24.486 1.00 13.84 38 HIS F C 1
ATOM 8782 O O . HIS F 1 38 ? 54.832 25.539 23.468 1.00 16.30 38 HIS F O 1
ATOM 8789 N N . LYS F 1 39 ? 54.390 26.440 25.476 1.00 14.58 39 LYS F N 1
ATOM 8790 C CA . LYS F 1 39 ? 55.525 27.353 25.413 1.00 15.66 39 LYS F CA 1
ATOM 8791 C C . LYS F 1 39 ? 56.818 26.565 25.172 1.00 16.26 39 LYS F C 1
ATOM 8792 O O . LYS F 1 39 ? 57.701 26.995 24.423 1.00 15.52 39 LYS F O 1
ATOM 8798 N N . GLY F 1 40 ? 56.920 25.400 25.809 1.00 16.68 40 GLY F N 1
ATOM 8799 C CA . GLY F 1 40 ? 58.101 24.569 25.647 1.00 12.29 40 GLY F CA 1
ATOM 8800 C C . GLY F 1 40 ? 58.312 24.064 24.229 1.00 15.16 40 GLY F C 1
ATOM 8801 O O . GLY F 1 40 ? 59.451 23.939 23.775 1.00 19.84 40 GLY F O 1
ATOM 8802 N N . TYR F 1 41 ? 57.224 23.764 23.524 1.00 13.62 41 TYR F N 1
ATOM 8803 C CA . TYR F 1 41 ? 57.326 23.273 22.153 1.00 13.34 41 TYR F CA 1
ATOM 8804 C C . TYR F 1 41 ? 57.820 24.383 21.229 1.00 13.66 41 TYR F C 1
ATOM 8805 O O . TYR F 1 41 ? 58.584 24.131 20.295 1.00 14.66 41 TYR F O 1
ATOM 8814 N N . VAL F 1 42 ? 57.382 25.611 21.490 1.00 13.48 42 VAL F N 1
ATOM 8815 C CA . VAL F 1 42 ? 57.804 26.744 20.679 1.00 14.59 42 VAL F CA 1
ATOM 8816 C C . VAL F 1 42 ? 59.296 26.968 20.892 1.00 16.25 42 VAL F C 1
ATOM 8817 O O . VAL F 1 42 ? 60.049 27.150 19.937 1.00 20.14 42 VAL F O 1
ATOM 8821 N N . ASN F 1 43 ? 59.720 26.945 22.152 1.00 17.94 43 ASN F N 1
ATOM 8822 C CA . ASN F 1 43 ? 61.126 27.139 22.491 1.00 15.84 43 ASN F CA 1
ATOM 8823 C C . ASN F 1 43 ? 61.986 26.022 21.916 1.00 16.82 43 ASN F C 1
ATOM 8824 O O . ASN F 1 43 ? 63.056 26.275 21.361 1.00 15.07 43 ASN F O 1
ATOM 8829 N N . GLY F 1 44 ? 61.510 24.788 22.050 1.00 16.11 44 GLY F N 1
ATOM 8830 C CA . GLY F 1 44 ? 62.246 23.649 21.530 1.00 13.05 44 GLY F CA 1
ATOM 8831 C C . GLY F 1 44 ? 62.428 23.707 20.025 1.00 11.57 44 GLY F C 1
ATOM 8832 O O . GLY F 1 44 ? 63.503 23.401 19.507 1.00 9.77 44 GLY F O 1
ATOM 8833 N N . ALA F 1 45 ? 61.375 24.105 19.319 1.00 13.78 45 ALA F N 1
ATOM 8834 C CA . ALA F 1 45 ? 61.419 24.204 17.864 1.00 13.78 45 ALA F CA 1
ATOM 8835 C C . ALA F 1 45 ? 62.399 25.289 17.430 1.00 15.24 45 ALA F C 1
ATOM 8836 O O . ALA F 1 45 ? 63.221 25.080 16.537 1.00 18.25 45 ALA F O 1
ATOM 8838 N N . ASN F 1 46 ? 62.316 26.450 18.072 1.00 16.70 46 ASN F N 1
ATOM 8839 C CA . ASN F 1 46 ? 63.188 27.564 17.731 1.00 14.98 46 ASN F CA 1
ATOM 8840 C C . ASN F 1 46 ? 64.652 27.275 18.017 1.00 11.41 46 ASN F C 1
ATOM 8841 O O . ASN F 1 46 ? 65.526 27.679 17.258 1.00 14.33 46 ASN F O 1
ATOM 8846 N N . SER F 1 47 ? 64.921 26.555 19.097 1.00 12.30 47 SER F N 1
ATOM 8847 C CA . SER F 1 47 ? 66.296 26.225 19.437 1.00 15.12 47 SER F CA 1
ATOM 8848 C C . SER F 1 47 ? 66.885 25.247 18.420 1.00 16.95 47 SER F C 1
ATOM 8849 O O . SER F 1 47 ? 68.091 25.249 18.164 1.00 20.36 47 SER F O 1
ATOM 8852 N N . LEU F 1 48 ? 66.030 24.417 17.829 1.00 19.34 48 LEU F N 1
ATOM 8853 C CA . LEU F 1 48 ? 66.487 23.454 16.827 1.00 15.22 48 LEU F CA 1
ATOM 8854 C C . LEU F 1 48 ? 66.647 24.143 15.477 1.00 11.84 48 LEU F C 1
ATOM 8855 O O . LEU F 1 48 ? 67.489 23.748 14.668 1.00 13.11 48 LEU F O 1
ATOM 8860 N N . LEU F 1 49 ? 65.838 25.176 15.237 1.00 17.15 49 LEU F N 1
ATOM 8861 C CA . LEU F 1 49 ? 65.909 25.931 13.986 1.00 15.94 49 LEU F CA 1
ATOM 8862 C C . LEU F 1 49 ? 67.235 26.690 13.948 1.00 19.07 49 LEU F C 1
ATOM 8863 O O . LEU F 1 49 ? 67.821 26.904 12.884 1.00 18.54 49 LEU F O 1
ATOM 8868 N N . ASP F 1 50 ? 67.702 27.096 15.124 1.00 18.92 50 ASP F N 1
ATOM 8869 C CA . ASP F 1 50 ? 68.968 27.805 15.231 1.00 21.73 50 ASP F CA 1
ATOM 8870 C C . ASP F 1 50 ? 70.085 26.889 14.734 1.00 21.86 50 ASP F C 1
ATOM 8871 O O . ASP F 1 50 ? 70.952 27.298 13.949 1.00 22.95 50 ASP F O 1
ATOM 8876 N N . ARG F 1 51 ? 70.051 25.643 15.204 1.00 20.96 51 ARG F N 1
ATOM 8877 C CA . ARG F 1 51 ? 71.047 24.645 14.836 1.00 20.44 51 ARG F CA 1
ATOM 8878 C C . ARG F 1 51 ? 70.996 24.320 13.351 1.00 18.88 51 ARG F C 1
ATOM 8879 O O . ARG F 1 51 ? 72.032 24.218 12.698 1.00 23.64 51 ARG F O 1
ATOM 8887 N N . LEU F 1 52 ? 69.789 24.158 12.817 1.00 20.65 52 LEU F N 1
ATOM 8888 C CA . LEU F 1 52 ? 69.628 23.849 11.399 1.00 19.89 52 LEU F CA 1
ATOM 8889 C C . LEU F 1 52 ? 70.154 25.016 10.566 1.00 20.15 52 LEU F C 1
ATOM 8890 O O . LEU F 1 52 ? 70.820 24.823 9.545 1.00 19.32 52 LEU F O 1
ATOM 8895 N N . GLU F 1 53 ? 69.855 26.230 11.018 1.00 19.90 53 GLU F N 1
ATOM 8896 C CA . GLU F 1 53 ? 70.292 27.437 10.333 1.00 18.04 53 GLU F CA 1
ATOM 8897 C C . GLU F 1 53 ? 71.814 27.500 10.259 1.00 15.96 53 GLU F C 1
ATOM 8898 O O . GLU F 1 53 ? 72.383 27.811 9.212 1.00 15.15 53 GLU F O 1
ATOM 8904 N N . LYS F 1 54 ? 72.466 27.204 11.379 1.00 16.69 54 LYS F N 1
ATOM 8905 C CA . LYS F 1 54 ? 73.927 27.212 11.453 1.00 20.28 54 LYS F CA 1
ATOM 8906 C C . LYS F 1 54 ? 74.499 26.157 10.511 1.00 19.72 54 LYS F C 1
ATOM 8907 O O . LYS F 1 54 ? 75.500 26.378 9.828 1.00 20.58 54 LYS F O 1
ATOM 8913 N N . LEU F 1 55 ? 73.851 24.999 10.507 1.00 21.33 55 LEU F N 1
ATOM 8914 C CA . LEU F 1 55 ? 74.242 23.875 9.674 1.00 20.83 55 LEU F CA 1
ATOM 8915 C C . LEU F 1 55 ? 74.210 24.304 8.214 1.00 19.86 55 LEU F C 1
ATOM 8916 O O . LEU F 1 55 ? 75.160 24.087 7.467 1.00 21.74 55 LEU F O 1
ATOM 8921 N N . ILE F 1 56 ? 73.105 24.923 7.821 1.00 20.78 56 ILE F N 1
ATOM 8922 C CA . ILE F 1 56 ? 72.920 25.380 6.452 1.00 20.66 56 ILE F CA 1
ATOM 8923 C C . ILE F 1 56 ? 73.974 26.407 6.048 1.00 22.19 56 ILE F C 1
ATOM 8924 O O . ILE F 1 56 ? 74.497 26.366 4.934 1.00 22.49 56 ILE F O 1
ATOM 8929 N N . LYS F 1 57 ? 74.285 27.322 6.960 1.00 22.74 57 LYS F N 1
ATOM 8930 C CA . LYS F 1 57 ? 75.272 28.364 6.700 1.00 26.31 57 LYS F CA 1
ATOM 8931 C C . LYS F 1 57 ? 76.688 27.804 6.652 1.00 26.91 57 LYS F C 1
ATOM 8932 O O . LYS F 1 57 ? 77.536 28.310 5.920 1.00 30.26 57 LYS F O 1
ATOM 8938 N N . GLY F 1 58 ? 76.939 26.766 7.443 1.00 24.82 58 GLY F N 1
ATOM 8939 C CA . GLY F 1 58 ? 78.260 26.167 7.475 1.00 26.92 58 GLY F CA 1
ATOM 8940 C C . GLY F 1 58 ? 78.969 26.436 8.789 1.00 30.31 58 GLY F C 1
ATOM 8941 O O . GLY F 1 58 ? 80.113 26.014 8.989 1.00 35.08 58 GLY F O 1
ATOM 8942 N N . ASP F 1 59 ? 78.287 27.144 9.685 1.00 29.25 59 ASP F N 1
ATOM 8943 C CA . ASP F 1 59 ? 78.843 27.479 10.991 1.00 32.16 59 ASP F CA 1
ATOM 8944 C C . ASP F 1 59 ? 78.936 26.229 11.862 1.00 32.20 59 ASP F C 1
ATOM 8945 O O . ASP F 1 59 ? 79.744 26.158 12.791 1.00 33.73 59 ASP F O 1
ATOM 8950 N N . LEU F 1 60 ? 78.090 25.250 11.557 1.00 31.70 60 LEU F N 1
ATOM 8951 C CA . LEU F 1 60 ? 78.073 23.979 12.272 1.00 29.11 60 LEU F CA 1
ATOM 8952 C C . LEU F 1 60 ? 78.579 22.956 11.272 1.00 27.21 60 LEU F C 1
ATOM 8953 O O . LEU F 1 60 ? 77.823 22.460 10.444 1.00 28.90 60 LEU F O 1
ATOM 8958 N N . PRO F 1 61 ? 79.875 22.628 11.336 1.00 27.77 61 PRO F N 1
ATOM 8959 C CA . PRO F 1 61 ? 80.486 21.663 10.419 1.00 29.05 61 PRO F CA 1
ATOM 8960 C C . PRO F 1 61 ? 80.113 20.205 10.653 1.00 29.66 61 PRO F C 1
ATOM 8961 O O . PRO F 1 61 ? 79.709 19.822 11.747 1.00 32.16 61 PRO F O 1
ATOM 8965 N N . GLN F 1 62 ? 80.255 19.402 9.603 1.00 32.47 62 GLN F N 1
ATOM 8966 C CA . GLN F 1 62 ? 79.957 17.982 9.677 1.00 38.97 62 GLN F CA 1
ATOM 8967 C C . GLN F 1 62 ? 80.765 17.398 10.824 1.00 34.22 62 GLN F C 1
ATOM 8968 O O . GLN F 1 62 ? 81.939 17.719 10.991 1.00 35.43 62 GLN F O 1
ATOM 8974 N N . GLY F 1 63 ? 80.131 16.540 11.611 1.00 31.12 63 GLY F N 1
ATOM 8975 C CA . GLY F 1 63 ? 80.814 15.938 12.738 1.00 23.42 63 GLY F CA 1
ATOM 8976 C C . GLY F 1 63 ? 80.428 16.626 14.033 1.00 24.62 63 GLY F C 1
ATOM 8977 O O . GLY F 1 63 ? 80.772 16.159 15.121 1.00 21.65 63 GLY F O 1
ATOM 8978 N N . GLN F 1 64 ? 79.706 17.739 13.919 1.00 22.21 64 GLN F N 1
ATOM 8979 C CA . GLN F 1 64 ? 79.280 18.489 15.095 1.00 22.85 64 GLN F CA 1
ATOM 8980 C C . GLN F 1 64 ? 77.767 18.450 15.269 1.00 22.50 64 GLN F C 1
ATOM 8981 O O . GLN F 1 64 ? 77.190 19.255 16.001 1.00 20.83 64 GLN F O 1
ATOM 8987 N N . TYR F 1 65 ? 77.127 17.504 14.593 1.00 21.19 65 TYR F N 1
ATOM 8988 C CA . TYR F 1 65 ? 75.685 17.358 14.689 1.00 19.16 65 TYR F CA 1
ATOM 8989 C C . TYR F 1 65 ? 75.260 15.991 14.192 1.00 17.47 65 TYR F C 1
ATOM 8990 O O . TYR F 1 65 ? 76.022 15.296 13.524 1.00 19.12 65 TYR F O 1
ATOM 8999 N N . ASP F 1 66 ? 74.035 15.614 14.532 1.00 15.96 66 ASP F N 1
ATOM 9000 C CA . ASP F 1 66 ? 73.461 14.351 14.090 1.00 15.18 66 ASP F CA 1
ATOM 9001 C C . ASP F 1 66 ? 72.099 14.741 13.519 1.00 15.80 66 ASP F C 1
ATOM 9002 O O . ASP F 1 66 ? 71.117 14.870 14.252 1.00 16.58 66 ASP F O 1
ATOM 9007 N N . LEU F 1 67 ? 72.077 14.957 12.203 1.00 14.18 67 LEU F N 1
ATOM 9008 C CA . LEU F 1 67 ? 70.892 15.400 11.469 1.00 16.79 67 LEU F CA 1
ATOM 9009 C C . LEU F 1 67 ? 69.554 14.793 11.864 1.00 16.26 67 LEU F C 1
ATOM 9010 O O . LEU F 1 67 ? 68.579 15.516 12.046 1.00 15.80 67 LEU F O 1
ATOM 9015 N N . GLN F 1 68 ? 69.493 13.472 11.994 1.00 15.85 68 GLN F N 1
ATOM 9016 C CA . GLN F 1 68 ? 68.242 12.827 12.367 1.00 9.59 68 GLN F CA 1
ATOM 9017 C C . GLN F 1 68 ? 67.751 13.359 13.704 1.00 11.28 68 GLN F C 1
ATOM 9018 O O . GLN F 1 68 ? 66.547 13.429 13.956 1.00 11.43 68 GLN F O 1
ATOM 9024 N N . GLY F 1 69 ? 68.686 13.744 14.562 1.00 8.43 69 GLY F N 1
ATOM 9025 C CA . GLY F 1 69 ? 68.301 14.265 15.857 1.00 9.90 69 GLY F CA 1
ATOM 9026 C C . GLY F 1 69 ? 67.644 15.625 15.711 1.00 11.04 69 GLY F C 1
ATOM 9027 O O . GLY F 1 69 ? 66.737 15.974 16.466 1.00 15.88 69 GLY F O 1
ATOM 9028 N N . ILE F 1 70 ? 68.107 16.403 14.736 1.00 10.31 70 ILE F N 1
ATOM 9029 C CA . ILE F 1 70 ? 67.548 17.729 14.502 1.00 13.50 70 ILE F CA 1
ATOM 9030 C C . ILE F 1 70 ? 66.210 17.630 13.771 1.00 13.08 70 ILE F C 1
ATOM 9031 O O . ILE F 1 70 ? 65.241 18.281 14.160 1.00 15.37 70 ILE F O 1
ATOM 9036 N N . LEU F 1 71 ? 66.157 16.809 12.722 1.00 10.89 71 LEU F N 1
ATOM 9037 C CA . LEU F 1 71 ? 64.933 16.633 11.940 1.00 10.93 71 LEU F CA 1
ATOM 9038 C C . LEU F 1 71 ? 63.779 16.034 12.743 1.00 12.43 71 LEU F C 1
ATOM 9039 O O . LEU F 1 71 ? 62.665 16.562 12.723 1.00 13.53 71 LEU F O 1
ATOM 9044 N N . ARG F 1 72 ? 64.025 14.937 13.451 1.00 14.45 72 ARG F N 1
ATOM 9045 C CA . ARG F 1 72 ? 62.953 14.333 14.238 1.00 16.64 72 ARG F CA 1
ATOM 9046 C C . ARG F 1 72 ? 62.564 15.213 15.420 1.00 16.98 72 ARG F C 1
ATOM 9047 O O . ARG F 1 72 ? 61.418 15.182 15.868 1.00 14.41 72 ARG F O 1
ATOM 9055 N N . GLY F 1 73 ? 63.520 15.992 15.925 1.00 15.56 73 GLY F N 1
ATOM 9056 C CA . GLY F 1 73 ? 63.234 16.888 17.031 1.00 10.63 73 GLY F CA 1
ATOM 9057 C C . GLY F 1 73 ? 62.297 17.986 16.558 1.00 12.26 73 GLY F C 1
ATOM 9058 O O . GLY F 1 73 ? 61.484 18.504 17.326 1.00 15.36 73 GLY F O 1
ATOM 9059 N N . LEU F 1 74 ? 62.403 18.332 15.278 1.00 11.76 74 LEU F N 1
ATOM 9060 C CA . LEU F 1 74 ? 61.561 19.363 14.691 1.00 8.98 74 LEU F CA 1
ATOM 9061 C C . LEU F 1 74 ? 60.113 18.902 14.476 1.00 12.90 74 LEU F C 1
ATOM 9062 O O . LEU F 1 74 ? 59.194 19.681 14.741 1.00 16.23 74 LEU F O 1
ATOM 9067 N N . THR F 1 75 ? 59.884 17.664 14.011 1.00 9.73 75 THR F N 1
ATOM 9068 C CA . THR F 1 75 ? 58.494 17.221 13.819 1.00 12.70 75 THR F CA 1
ATOM 9069 C C . THR F 1 75 ? 57.804 17.188 15.153 1.00 10.33 75 THR F C 1
ATOM 9070 O O . THR F 1 75 ? 56.633 17.548 15.267 1.00 15.53 75 THR F O 1
ATOM 9074 N N . PHE F 1 76 ? 58.531 16.715 16.157 1.00 9.55 76 PHE F N 1
ATOM 9075 C CA . PHE F 1 76 ? 57.986 16.625 17.500 1.00 9.35 76 PHE F CA 1
ATOM 9076 C C . PHE F 1 76 ? 57.559 18.004 18.001 1.00 11.27 76 PHE F C 1
ATOM 9077 O O . PHE F 1 76 ? 56.394 18.214 18.339 1.00 13.28 76 PHE F O 1
ATOM 9085 N N . ASN F 1 77 ? 58.492 18.952 18.026 1.00 14.35 77 ASN F N 1
ATOM 9086 C CA . ASN F 1 77 ? 58.186 20.292 18.527 1.00 14.41 77 ASN F CA 1
ATOM 9087 C C . ASN F 1 77 ? 57.269 21.137 17.648 1.00 14.10 77 ASN F C 1
ATOM 9088 O O . ASN F 1 77 ? 56.361 21.793 18.155 1.00 12.59 77 ASN F O 1
ATOM 9093 N N . ILE F 1 78 ? 57.493 21.137 16.339 1.00 12.38 78 ILE F N 1
ATOM 9094 C CA . ILE F 1 78 ? 56.644 21.942 15.472 1.00 13.27 78 ILE F CA 1
ATOM 9095 C C . ILE F 1 78 ? 55.197 21.455 15.513 1.00 14.63 78 ILE F C 1
ATOM 9096 O O . ILE F 1 78 ? 54.266 22.261 15.573 1.00 13.83 78 ILE F O 1
ATOM 9101 N N . ASN F 1 79 ? 55.008 20.137 15.492 1.00 15.74 79 ASN F N 1
ATOM 9102 C CA . ASN F 1 79 ? 53.666 19.568 15.545 1.00 11.18 79 ASN F CA 1
ATOM 9103 C C . ASN F 1 79 ? 53.069 19.869 16.917 1.00 13.21 79 ASN F C 1
ATOM 9104 O O . ASN F 1 79 ? 51.886 20.192 17.035 1.00 18.72 79 ASN F O 1
ATOM 9109 N N . GLY F 1 80 ? 53.891 19.769 17.957 1.00 10.49 80 GLY F N 1
ATOM 9110 C CA . GLY F 1 80 ? 53.411 20.046 19.299 1.00 10.31 80 GLY F CA 1
ATOM 9111 C C . GLY F 1 80 ? 52.827 21.445 19.394 1.00 12.76 80 GLY F C 1
ATOM 9112 O O . GLY F 1 80 ? 51.785 21.657 20.014 1.00 12.55 80 GLY F O 1
ATOM 9113 N N . HIS F 1 81 ? 53.506 22.403 18.770 1.00 13.83 81 HIS F N 1
ATOM 9114 C CA . HIS F 1 81 ? 53.069 23.796 18.772 1.00 15.28 81 HIS F CA 1
ATOM 9115 C C . HIS F 1 81 ? 51.809 23.983 17.928 1.00 11.37 81 HIS F C 1
ATOM 9116 O O . HIS F 1 81 ? 50.789 24.477 18.411 1.00 15.33 81 HIS F O 1
ATOM 9123 N N . LYS F 1 82 ? 51.880 23.574 16.667 1.00 13.20 82 LYS F N 1
ATOM 9124 C CA . LYS F 1 82 ? 50.752 23.721 15.755 1.00 15.56 82 LYS F CA 1
ATOM 9125 C C . LYS F 1 82 ? 49.464 23.050 16.230 1.00 14.57 82 LYS F C 1
ATOM 9126 O O . LYS F 1 82 ? 48.382 23.615 16.089 1.00 13.93 82 LYS F O 1
ATOM 9132 N N . LEU F 1 83 ? 49.578 21.853 16.798 1.00 14.56 83 LEU F N 1
ATOM 9133 C CA . LEU F 1 83 ? 48.404 21.133 17.271 1.00 12.66 83 LEU F CA 1
ATOM 9134 C C . LEU F 1 83 ? 47.783 21.789 18.494 1.00 14.88 83 LEU F C 1
ATOM 9135 O O . LEU F 1 83 ? 46.561 21.793 18.653 1.00 15.31 83 LEU F O 1
ATOM 9140 N N . HIS F 1 84 ? 48.617 22.334 19.371 1.00 11.16 84 HIS F N 1
ATOM 9141 C CA . HIS F 1 84 ? 48.095 22.986 20.562 1.00 10.40 84 HIS F CA 1
ATOM 9142 C C . HIS F 1 84 ? 47.428 24.298 20.183 1.00 12.50 84 HIS F C 1
ATOM 9143 O O . HIS F 1 84 ? 46.444 24.700 20.808 1.00 13.10 84 HIS F O 1
ATOM 9150 N N . ALA F 1 85 ? 47.960 24.959 19.154 1.00 15.75 85 ALA F N 1
ATOM 9151 C CA . ALA F 1 85 ? 47.396 26.227 18.688 1.00 15.91 85 ALA F CA 1
ATOM 9152 C C . ALA F 1 85 ? 45.968 26.009 18.175 1.00 16.65 85 ALA F C 1
ATOM 9153 O O . ALA F 1 85 ? 45.088 26.841 18.406 1.00 15.43 85 ALA F O 1
ATOM 9155 N N . ILE F 1 86 ? 45.738 24.893 17.480 1.00 16.41 86 ILE F N 1
ATOM 9156 C CA . ILE F 1 86 ? 44.403 24.583 16.966 1.00 13.13 86 ILE F CA 1
ATOM 9157 C C . ILE F 1 86 ? 43.494 24.192 18.135 1.00 13.23 86 ILE F C 1
ATOM 9158 O O . ILE F 1 86 ? 42.350 24.633 18.231 1.00 14.83 86 ILE F O 1
ATOM 9163 N N . TYR F 1 87 ? 44.033 23.370 19.027 1.00 12.48 87 TYR F N 1
ATOM 9164 C CA . TYR F 1 87 ? 43.322 22.887 20.202 1.00 8.11 87 TYR F CA 1
ATOM 9165 C C . TYR F 1 87 ? 42.696 24.006 21.033 1.00 14.12 87 TYR F C 1
ATOM 9166 O O . TYR F 1 87 ? 41.519 23.926 21.374 1.00 14.76 87 TYR F O 1
ATOM 9175 N N . TRP F 1 88 ? 43.463 25.048 21.360 1.00 15.34 88 TRP F N 1
ATOM 9176 C CA . TRP F 1 88 ? 42.925 26.159 22.160 1.00 15.16 88 TRP F CA 1
ATOM 9177 C C . TRP F 1 88 ? 41.746 26.846 21.470 1.00 16.45 88 TRP F C 1
ATOM 9178 O O . TRP F 1 88 ? 40.742 27.172 22.112 1.00 17.56 88 TRP F O 1
ATOM 9189 N N . ASN F 1 89 ? 41.872 27.073 20.166 1.00 12.03 89 ASN F N 1
ATOM 9190 C CA . ASN F 1 89 ? 40.817 27.726 19.403 1.00 13.36 89 ASN F CA 1
ATOM 9191 C C . ASN F 1 89 ? 39.647 26.799 19.106 1.00 14.82 89 ASN F C 1
ATOM 9192 O O . ASN F 1 89 ? 38.541 27.260 18.819 1.00 14.97 89 ASN F O 1
ATOM 9197 N N . ASN F 1 90 ? 39.891 25.493 19.180 1.00 13.61 90 ASN F N 1
ATOM 9198 C CA . ASN F 1 90 ? 38.850 24.504 18.909 1.00 13.74 90 ASN F CA 1
ATOM 9199 C C . ASN F 1 90 ? 37.943 24.271 20.118 1.00 15.01 90 ASN F C 1
ATOM 9200 O O . ASN F 1 90 ? 37.055 23.410 20.086 1.00 14.34 90 ASN F O 1
ATOM 9205 N N . MET F 1 91 ? 38.175 25.043 21.179 1.00 12.77 91 MET F N 1
ATOM 9206 C CA . MET F 1 91 ? 37.384 24.960 22.403 1.00 14.39 91 MET F CA 1
ATOM 9207 C C . MET F 1 91 ? 36.861 26.349 22.719 1.00 15.28 91 MET F C 1
ATOM 9208 O O . MET F 1 91 ? 37.409 27.340 22.249 1.00 19.05 91 MET F O 1
ATOM 9213 N N . ALA F 1 92 ? 35.798 26.419 23.511 1.00 18.93 92 ALA F N 1
ATOM 9214 C CA . ALA F 1 92 ? 35.215 27.700 23.892 1.00 22.01 92 ALA F CA 1
ATOM 9215 C C . ALA F 1 92 ? 34.578 27.575 25.267 1.00 24.02 92 ALA F C 1
ATOM 9216 O O . ALA F 1 92 ? 34.159 26.489 25.669 1.00 26.98 92 ALA F O 1
ATOM 9218 N N . PRO F 1 93 ? 34.520 28.685 26.018 1.00 26.28 93 PRO F N 1
ATOM 9219 C CA . PRO F 1 93 ? 33.923 28.671 27.354 1.00 29.68 93 PRO F CA 1
ATOM 9220 C C . PRO F 1 93 ? 32.555 27.993 27.385 1.00 36.08 93 PRO F C 1
ATOM 9221 O O . PRO F 1 93 ? 31.796 28.063 26.420 1.00 31.03 93 PRO F O 1
ATOM 9225 N N . ALA F 1 94 ? 32.271 27.334 28.506 1.00 47.80 94 ALA F N 1
ATOM 9226 C CA . ALA F 1 94 ? 31.024 26.606 28.741 1.00 56.50 94 ALA F CA 1
ATOM 9227 C C . ALA F 1 94 ? 29.834 27.024 27.881 1.00 61.21 94 ALA F C 1
ATOM 9228 O O . ALA F 1 94 ? 29.295 26.215 27.122 1.00 68.00 94 ALA F O 1
ATOM 9230 N N . GLY F 1 95 ? 29.422 28.281 28.008 1.00 61.26 95 GLY F N 1
ATOM 9231 C CA . GLY F 1 95 ? 28.285 28.771 27.246 1.00 61.75 95 GLY F CA 1
ATOM 9232 C C . GLY F 1 95 ? 28.486 28.832 25.742 1.00 64.26 95 GLY F C 1
ATOM 9233 O O . GLY F 1 95 ? 27.667 28.315 24.981 1.00 68.70 95 GLY F O 1
ATOM 9234 N N . LYS F 1 96 ? 29.575 29.464 25.313 1.00 64.28 96 LYS F N 1
ATOM 9235 C CA . LYS F 1 96 ? 29.882 29.607 23.892 1.00 62.78 96 LYS F CA 1
ATOM 9236 C C . LYS F 1 96 ? 30.192 28.276 23.205 1.00 57.77 96 LYS F C 1
ATOM 9237 O O . LYS F 1 96 ? 29.822 28.061 22.048 1.00 55.52 96 LYS F O 1
ATOM 9243 N N . GLY F 1 97 ? 30.876 27.386 23.918 1.00 53.90 97 GLY F N 1
ATOM 9244 C CA . GLY F 1 97 ? 31.221 26.097 23.349 1.00 44.17 97 GLY F CA 1
ATOM 9245 C C . GLY F 1 97 ? 30.214 25.016 23.682 1.00 37.71 97 GLY F C 1
ATOM 9246 O O . GLY F 1 97 ? 29.293 25.228 24.469 1.00 37.55 97 GLY F O 1
ATOM 9247 N N . GLY F 1 98 ? 30.391 23.846 23.079 1.00 35.27 98 GLY F N 1
ATOM 9248 C CA . GLY F 1 98 ? 29.486 22.741 23.330 1.00 29.53 98 GLY F CA 1
ATOM 9249 C C . GLY F 1 98 ? 28.316 22.760 22.373 1.00 27.32 98 GLY F C 1
ATOM 9250 O O . GLY F 1 98 ? 28.307 23.516 21.406 1.00 30.97 98 GLY F O 1
ATOM 9251 N N . GLY F 1 99 ? 27.322 21.924 22.639 1.00 26.65 99 GLY F N 1
ATOM 9252 C CA . GLY F 1 99 ? 26.164 21.880 21.772 1.00 26.14 99 GLY F CA 1
ATOM 9253 C C . GLY F 1 99 ? 26.347 20.973 20.572 1.00 27.73 99 GLY F C 1
ATOM 9254 O O . GLY F 1 99 ? 27.106 20.004 20.615 1.00 31.25 99 GLY F O 1
ATOM 9255 N N . LYS F 1 100 ? 25.649 21.305 19.491 1.00 26.35 100 LYS F N 1
ATOM 9256 C CA . LYS F 1 100 ? 25.688 20.529 18.259 1.00 28.22 100 LYS F CA 1
ATOM 9257 C C . LYS F 1 100 ? 26.250 21.384 17.123 1.00 25.12 100 LYS F C 1
ATOM 9258 O O . LYS F 1 100 ? 26.121 22.608 17.138 1.00 29.29 100 LYS F O 1
ATOM 9264 N N . PRO F 1 101 ? 26.889 20.754 16.125 1.00 19.49 101 PRO F N 1
ATOM 9265 C CA . PRO F 1 101 ? 27.432 21.555 15.025 1.00 17.48 101 PRO F CA 1
ATOM 9266 C C . PRO F 1 101 ? 26.322 22.116 14.148 1.00 19.57 101 PRO F C 1
ATOM 9267 O O . PRO F 1 101 ? 25.162 21.739 14.283 1.00 18.09 101 PRO F O 1
ATOM 9271 N N . GLY F 1 102 ? 26.691 23.025 13.254 1.00 20.41 102 GLY F N 1
ATOM 9272 C CA . GLY F 1 102 ? 25.730 23.615 12.348 1.00 17.82 102 GLY F CA 1
ATOM 9273 C C . GLY F 1 102 ? 26.398 23.805 11.003 1.00 19.12 102 GLY F C 1
ATOM 9274 O O . GLY F 1 102 ? 27.504 23.316 10.786 1.00 17.64 102 GLY F O 1
ATOM 9275 N N . GLY F 1 103 ? 25.725 24.504 10.097 1.00 17.58 103 GLY F N 1
ATOM 9276 C CA . GLY F 1 103 ? 26.290 24.761 8.785 1.00 13.99 103 GLY F CA 1
ATOM 9277 C C . GLY F 1 103 ? 26.672 23.543 7.968 1.00 12.11 103 GLY F C 1
ATOM 9278 O O . GLY F 1 103 ? 26.087 22.473 8.107 1.00 15.91 103 GLY F O 1
ATOM 9279 N N . ALA F 1 104 ? 27.668 23.720 7.107 1.00 10.29 104 ALA F N 1
ATOM 9280 C CA . ALA F 1 104 ? 28.137 22.656 6.236 1.00 14.04 104 ALA F CA 1
ATOM 9281 C C . ALA F 1 104 ? 28.665 21.463 7.016 1.00 16.77 104 ALA F C 1
ATOM 9282 O O . ALA F 1 104 ? 28.555 20.322 6.576 1.00 18.60 104 ALA F O 1
ATOM 9284 N N . LEU F 1 105 ? 29.247 21.727 8.177 1.00 19.16 105 LEU F N 1
ATOM 9285 C CA . LEU F 1 105 ? 29.796 20.653 8.991 1.00 16.40 105 LEU F CA 1
ATOM 9286 C C . LEU F 1 105 ? 28.706 19.707 9.474 1.00 16.82 105 LEU F C 1
ATOM 9287 O O . LEU F 1 105 ? 28.847 18.489 9.379 1.00 16.13 105 LEU F O 1
ATOM 9292 N N . ALA F 1 106 ? 27.621 20.267 9.997 1.00 16.27 106 ALA F N 1
ATOM 9293 C CA . ALA F 1 106 ? 26.512 19.454 10.481 1.00 16.98 106 ALA F CA 1
ATOM 9294 C C . ALA F 1 106 ? 25.918 18.643 9.329 1.00 19.77 106 ALA F C 1
ATOM 9295 O O . ALA F 1 106 ? 25.468 17.512 9.518 1.00 18.12 106 ALA F O 1
ATOM 9297 N N . ASP F 1 107 ? 25.933 19.231 8.138 1.00 17.28 107 ASP F N 1
ATOM 9298 C CA . ASP F 1 107 ? 25.396 18.601 6.933 1.00 20.27 107 ASP F CA 1
ATOM 9299 C C . ASP F 1 107 ? 26.226 17.382 6.503 1.00 19.88 107 ASP F C 1
ATOM 9300 O O . ASP F 1 107 ? 25.679 16.328 6.174 1.00 17.36 107 ASP F O 1
ATOM 9305 N N . LEU F 1 108 ? 27.547 17.534 6.511 1.00 19.95 108 LEU F N 1
ATOM 9306 C CA . LEU F 1 108 ? 28.446 16.449 6.129 1.00 18.82 108 LEU F CA 1
ATOM 9307 C C . LEU F 1 108 ? 28.406 15.319 7.162 1.00 17.52 108 LEU F C 1
ATOM 9308 O O . LEU F 1 108 ? 28.446 14.146 6.805 1.00 19.62 108 LEU F O 1
ATOM 9313 N N . ILE F 1 109 ? 28.336 15.676 8.439 1.00 16.79 109 ILE F N 1
ATOM 9314 C CA . ILE F 1 109 ? 28.279 14.680 9.501 1.00 20.11 109 ILE F CA 1
ATOM 9315 C C . ILE F 1 109 ? 27.018 13.815 9.355 1.00 22.31 109 ILE F C 1
ATOM 9316 O O . ILE F 1 109 ? 27.056 12.607 9.580 1.00 25.42 109 ILE F O 1
ATOM 9321 N N . ASP F 1 110 ? 25.908 14.439 8.969 1.00 20.04 110 ASP F N 1
ATOM 9322 C CA . ASP F 1 110 ? 24.651 13.726 8.787 1.00 16.96 110 ASP F CA 1
ATOM 9323 C C . ASP F 1 110 ? 24.732 12.751 7.619 1.00 18.14 110 ASP F C 1
ATOM 9324 O O . ASP F 1 110 ? 24.294 11.609 7.718 1.00 23.29 110 ASP F O 1
ATOM 9329 N N . LYS F 1 111 ? 25.296 13.214 6.511 1.00 16.06 111 LYS F N 1
ATOM 9330 C CA . LYS F 1 111 ? 25.410 12.396 5.316 1.00 16.44 111 LYS F CA 1
ATOM 9331 C C . LYS F 1 111 ? 26.396 11.249 5.442 1.00 18.30 111 LYS F C 1
ATOM 9332 O O . LYS F 1 111 ? 26.208 10.204 4.822 1.00 20.60 111 LYS F O 1
ATOM 9338 N N . GLN F 1 112 ? 27.444 11.442 6.238 1.00 15.26 112 GLN F N 1
ATOM 9339 C CA . GLN F 1 112 ? 28.475 10.423 6.390 1.00 17.18 112 GLN F CA 1
ATOM 9340 C C . GLN F 1 112 ? 28.367 9.549 7.630 1.00 18.50 112 GLN F C 1
ATOM 9341 O O . GLN F 1 112 ? 28.876 8.424 7.641 1.00 21.00 112 GLN F O 1
ATOM 9347 N N . TYR F 1 113 ? 27.702 10.048 8.665 1.00 17.14 113 TYR F N 1
ATOM 9348 C CA . TYR F 1 113 ? 27.560 9.281 9.896 1.00 17.00 113 TYR F CA 1
ATOM 9349 C C . TYR F 1 113 ? 26.112 9.043 10.281 1.00 18.08 113 TYR F C 1
ATOM 9350 O O . TYR F 1 113 ? 25.836 8.352 11.256 1.00 17.02 113 TYR F O 1
ATOM 9359 N N . GLY F 1 114 ? 25.190 9.611 9.507 1.00 21.27 114 GLY F N 1
ATOM 9360 C CA . GLY F 1 114 ? 23.775 9.438 9.790 1.00 18.78 114 GLY F CA 1
ATOM 9361 C C . GLY F 1 114 ? 23.208 10.492 10.726 1.00 21.79 114 GLY F C 1
ATOM 9362 O O . GLY F 1 114 ? 22.086 10.964 10.540 1.00 20.03 114 GLY F O 1
ATOM 9363 N N . SER F 1 115 ? 23.977 10.859 11.745 1.00 19.28 115 SER F N 1
ATOM 9364 C CA . SER F 1 115 ? 23.539 11.867 12.699 1.00 19.84 115 SER F CA 1
ATOM 9365 C C . SER F 1 115 ? 24.698 12.274 13.586 1.00 18.77 115 SER F C 1
ATOM 9366 O O . SER F 1 115 ? 25.744 11.626 13.589 1.00 18.84 115 SER F O 1
ATOM 9369 N N . PHE F 1 116 ? 24.515 13.354 14.332 1.00 16.38 116 PHE F N 1
ATOM 9370 C CA . PHE F 1 116 ? 25.560 13.834 15.221 1.00 16.55 116 PHE F CA 1
ATOM 9371 C C . PHE F 1 116 ? 25.785 12.845 16.361 1.00 18.51 116 PHE F C 1
ATOM 9372 O O . PHE F 1 116 ? 26.897 12.711 16.864 1.00 20.28 116 PHE F O 1
ATOM 9380 N N . ASP F 1 117 ? 24.728 12.147 16.763 1.00 22.01 117 ASP F N 1
ATOM 9381 C CA . ASP F 1 117 ? 24.827 11.175 17.845 1.00 24.07 117 ASP F CA 1
ATOM 9382 C C . ASP F 1 117 ? 25.716 9.994 17.485 1.00 21.12 117 ASP F C 1
ATOM 9383 O O . ASP F 1 117 ? 26.494 9.526 18.313 1.00 27.64 117 ASP F O 1
ATOM 9388 N N . ARG F 1 118 ? 25.597 9.510 16.254 1.00 14.77 118 ARG F N 1
ATOM 9389 C CA . ARG F 1 118 ? 26.418 8.391 15.802 1.00 21.44 118 ARG F CA 1
ATOM 9390 C C . ARG F 1 118 ? 27.860 8.860 15.683 1.00 18.47 118 ARG F C 1
ATOM 9391 O O . ARG F 1 118 ? 28.779 8.183 16.136 1.00 21.72 118 ARG F O 1
ATOM 9399 N N . PHE F 1 119 ? 28.052 10.025 15.067 1.00 17.96 119 PHE F N 1
ATOM 9400 C CA . PHE F 1 119 ? 29.390 10.584 14.907 1.00 18.46 119 PHE F CA 1
ATOM 9401 C C . PHE F 1 119 ? 30.072 10.682 16.267 1.00 18.01 119 PHE F C 1
ATOM 9402 O O . PHE F 1 119 ? 31.234 10.311 16.418 1.00 21.70 119 PHE F O 1
ATOM 9410 N N . LYS F 1 120 ? 29.342 11.198 17.251 1.00 17.87 120 LYS F N 1
ATOM 9411 C CA . LYS F 1 120 ? 29.864 11.340 18.605 1.00 19.65 120 LYS F CA 1
ATOM 9412 C C . LYS F 1 120 ? 30.283 9.980 19.165 1.00 19.20 120 LYS F C 1
ATOM 9413 O O . LYS F 1 120 ? 31.310 9.861 19.832 1.00 18.40 120 LYS F O 1
ATOM 9419 N N . GLN F 1 121 ? 29.480 8.958 18.889 1.00 18.19 121 GLN F N 1
ATOM 9420 C CA . GLN F 1 121 ? 29.772 7.611 19.359 1.00 17.81 121 GLN F CA 1
ATOM 9421 C C . GLN F 1 121 ? 31.007 7.033 18.681 1.00 17.63 121 GLN F C 1
ATOM 9422 O O . GLN F 1 121 ? 31.864 6.446 19.340 1.00 21.14 121 GLN F O 1
ATOM 9428 N N . VAL F 1 122 ? 31.101 7.204 17.365 1.00 18.32 122 VAL F N 1
ATOM 9429 C CA . VAL F 1 122 ? 32.235 6.687 16.608 1.00 14.29 122 VAL F CA 1
ATOM 9430 C C . VAL F 1 122 ? 33.532 7.448 16.913 1.00 15.52 122 VAL F C 1
ATOM 9431 O O . VAL F 1 122 ? 34.607 6.848 16.999 1.00 10.71 122 VAL F O 1
ATOM 9435 N N . PHE F 1 123 ? 33.431 8.763 17.077 1.00 9.99 123 PHE F N 1
ATOM 9436 C CA . PHE F 1 123 ? 34.604 9.579 17.389 1.00 12.66 123 PHE F CA 1
ATOM 9437 C C . PHE F 1 123 ? 35.144 9.223 18.787 1.00 14.03 123 PHE F C 1
ATOM 9438 O O . PHE F 1 123 ? 36.355 9.112 18.991 1.00 12.80 123 PHE F O 1
ATOM 9446 N N . SER F 1 124 ? 34.239 9.041 19.745 1.00 10.83 124 SER F N 1
ATOM 9447 C CA . SER F 1 124 ? 34.622 8.685 21.104 1.00 12.02 124 SER F CA 1
ATOM 9448 C C . SER F 1 124 ? 35.247 7.291 21.138 1.00 13.64 124 SER F C 1
ATOM 9449 O O . SER F 1 124 ? 36.223 7.058 21.848 1.00 13.16 124 SER F O 1
ATOM 9452 N N . GLU F 1 125 ? 34.679 6.364 20.372 1.00 13.41 125 GLU F N 1
ATOM 9453 C CA . GLU F 1 125 ? 35.204 5.005 20.323 1.00 13.84 125 GLU F CA 1
ATOM 9454 C C . GLU F 1 125 ? 36.625 5.019 19.791 1.00 13.51 125 GLU F C 1
ATOM 9455 O O . GLU F 1 125 ? 37.487 4.301 20.287 1.00 15.89 125 GLU F O 1
ATOM 9461 N N . SER F 1 126 ? 36.862 5.839 18.773 1.00 13.25 126 SER F N 1
ATOM 9462 C CA . SER F 1 126 ? 38.183 5.957 18.174 1.00 9.75 126 SER F CA 1
ATOM 9463 C C . SER F 1 126 ? 39.164 6.570 19.165 1.00 11.91 126 SER F C 1
ATOM 9464 O O . SER F 1 126 ? 40.279 6.075 19.346 1.00 10.29 126 SER F O 1
ATOM 9467 N N . ALA F 1 127 ? 38.736 7.652 19.807 1.00 14.30 127 ALA F N 1
ATOM 9468 C CA . ALA F 1 127 ? 39.565 8.352 20.779 1.00 14.37 127 ALA F CA 1
ATOM 9469 C C . ALA F 1 127 ? 39.962 7.444 21.938 1.00 17.46 127 ALA F C 1
ATOM 9470 O O . ALA F 1 127 ? 41.077 7.539 22.462 1.00 15.90 127 ALA F O 1
ATOM 9472 N N . ASN F 1 128 ? 39.050 6.561 22.333 1.00 14.69 128 ASN F N 1
ATOM 9473 C CA . ASN F 1 128 ? 39.312 5.647 23.435 1.00 15.10 128 ASN F CA 1
ATOM 9474 C C . ASN F 1 128 ? 40.221 4.491 23.029 1.00 14.12 128 ASN F C 1
ATOM 9475 O O . ASN F 1 128 ? 40.798 3.830 23.886 1.00 18.43 128 ASN F O 1
ATOM 9480 N N . SER F 1 129 ? 40.361 4.260 21.726 1.00 14.02 129 SER F N 1
ATOM 9481 C CA . SER F 1 129 ? 41.196 3.165 21.234 1.00 12.97 129 SER F CA 1
ATOM 9482 C C . SER F 1 129 ? 42.665 3.552 21.076 1.00 13.67 129 SER F C 1
ATOM 9483 O O . SER F 1 129 ? 43.523 2.698 20.858 1.00 12.67 129 SER F O 1
ATOM 9486 N N . LEU F 1 130 ? 42.950 4.842 21.191 1.00 12.03 130 LEU F N 1
ATOM 9487 C CA . LEU F 1 130 ? 44.310 5.340 21.060 1.00 11.95 130 LEU F CA 1
ATOM 9488 C C . LEU F 1 130 ? 45.237 4.698 22.095 1.00 13.00 130 LEU F C 1
ATOM 9489 O O . LEU F 1 130 ? 45.028 4.841 23.299 1.00 14.99 130 LEU F O 1
ATOM 9494 N N . PRO F 1 131 ? 46.276 3.984 21.635 1.00 14.31 131 PRO F N 1
ATOM 9495 C CA . PRO F 1 131 ? 47.217 3.335 22.555 1.00 14.25 131 PRO F CA 1
ATOM 9496 C C . PRO F 1 131 ? 48.289 4.296 23.076 1.00 15.23 131 PRO F C 1
ATOM 9497 O O . PRO F 1 131 ? 49.304 4.528 22.416 1.00 14.20 131 PRO F O 1
ATOM 9501 N N . GLY F 1 132 ? 48.053 4.859 24.256 1.00 14.14 132 GLY F N 1
ATOM 9502 C CA . GLY F 1 132 ? 49.017 5.775 24.833 1.00 12.79 132 GLY F CA 1
ATOM 9503 C C . GLY F 1 132 ? 48.713 7.241 24.594 1.00 13.00 132 GLY F C 1
ATOM 9504 O O . GLY F 1 132 ? 47.563 7.629 24.416 1.00 11.05 132 GLY F O 1
ATOM 9505 N N . SER F 1 133 ? 49.763 8.055 24.586 1.00 14.91 133 SER F N 1
ATOM 9506 C CA . SER F 1 133 ? 49.645 9.499 24.386 1.00 14.94 133 SER F CA 1
ATOM 9507 C C . SER F 1 133 ? 49.486 9.892 22.922 1.00 14.69 133 SER F C 1
ATOM 9508 O O . SER F 1 133 ? 50.144 9.337 22.041 1.00 17.20 133 SER F O 1
ATOM 9511 N N . GLY F 1 134 ? 48.623 10.868 22.668 1.00 10.87 134 GLY F N 1
ATOM 9512 C CA . GLY F 1 134 ? 48.411 11.312 21.307 1.00 6.74 134 GLY F CA 1
ATOM 9513 C C . GLY F 1 134 ? 47.193 12.195 21.195 1.00 9.81 134 GLY F C 1
ATOM 9514 O O . GLY F 1 134 ? 46.776 12.818 22.168 1.00 11.36 134 GLY F O 1
ATOM 9515 N N . TRP F 1 135 ? 46.624 12.246 19.997 1.00 9.40 135 TRP F N 1
ATOM 9516 C CA . TRP F 1 135 ? 45.449 13.059 19.728 1.00 8.68 135 TRP F CA 1
ATOM 9517 C C . TRP F 1 135 ? 44.505 12.289 18.823 1.00 12.80 135 TRP F C 1
ATOM 9518 O O . TRP F 1 135 ? 44.908 11.333 18.159 1.00 10.19 135 TRP F O 1
ATOM 9529 N N . THR F 1 136 ? 43.244 12.703 18.804 1.00 11.01 136 THR F N 1
ATOM 9530 C CA . THR F 1 136 ? 42.279 12.106 17.893 1.00 14.31 136 THR F CA 1
ATOM 9531 C C . THR F 1 136 ? 41.836 13.313 17.080 1.00 16.06 136 THR F C 1
ATOM 9532 O O . THR F 1 136 ? 41.447 14.348 17.632 1.00 12.40 136 THR F O 1
ATOM 9536 N N . VAL F 1 137 ? 41.935 13.188 15.765 1.00 14.84 137 VAL F N 1
ATOM 9537 C CA . VAL F 1 137 ? 41.612 14.285 14.875 1.00 14.56 137 VAL F CA 1
ATOM 9538 C C . VAL F 1 137 ? 40.563 13.955 13.830 1.00 13.20 137 VAL F C 1
ATOM 9539 O O . VAL F 1 137 ? 40.321 12.794 13.513 1.00 13.68 137 VAL F O 1
ATOM 9543 N N . LEU F 1 138 ? 39.927 14.997 13.314 1.00 11.59 138 LEU F N 1
ATOM 9544 C CA . LEU F 1 138 ? 38.953 14.854 12.243 1.00 11.55 138 LEU F CA 1
ATOM 9545 C C . LEU F 1 138 ? 39.494 15.741 11.128 1.00 10.94 138 LEU F C 1
ATOM 9546 O O . LEU F 1 138 ? 39.611 16.958 11.287 1.00 7.61 138 LEU F O 1
ATOM 9551 N N . TYR F 1 139 ? 39.869 15.124 10.016 1.00 9.32 139 TYR F N 1
ATOM 9552 C CA . TYR F 1 139 ? 40.382 15.877 8.886 1.00 11.96 139 TYR F CA 1
ATOM 9553 C C . TYR F 1 139 ? 39.268 16.004 7.871 1.00 15.65 139 TYR F C 1
ATOM 9554 O O . TYR F 1 139 ? 38.246 15.318 7.956 1.00 14.92 139 TYR F O 1
ATOM 9563 N N . TYR F 1 140 ? 39.473 16.892 6.908 1.00 14.50 140 TYR F N 1
ATOM 9564 C CA . TYR F 1 140 ? 38.532 17.035 5.821 1.00 14.17 140 TYR F CA 1
ATOM 9565 C C . TYR F 1 140 ? 39.370 16.697 4.599 1.00 14.07 140 TYR F C 1
ATOM 9566 O O . TYR F 1 140 ? 40.366 17.362 4.326 1.00 12.10 140 TYR F O 1
ATOM 9575 N N . ASP F 1 141 ? 38.989 15.645 3.882 1.00 15.10 141 ASP F N 1
ATOM 9576 C CA . ASP F 1 141 ? 39.719 15.243 2.685 1.00 15.04 141 ASP F CA 1
ATOM 9577 C C . ASP F 1 141 ? 39.061 15.873 1.465 1.00 14.70 141 ASP F C 1
ATOM 9578 O O . ASP F 1 141 ? 37.992 15.456 1.033 1.00 14.92 141 ASP F O 1
ATOM 9583 N N . ASN F 1 142 ? 39.710 16.889 0.919 1.00 20.06 142 ASN F N 1
ATOM 9584 C CA . ASN F 1 142 ? 39.195 17.597 -0.243 1.00 25.91 142 ASN F CA 1
ATOM 9585 C C . ASN F 1 142 ? 39.114 16.701 -1.471 1.00 28.13 142 ASN F C 1
ATOM 9586 O O . ASN F 1 142 ? 38.330 16.969 -2.382 1.00 35.30 142 ASN F O 1
ATOM 9591 N N . GLU F 1 143 ? 39.920 15.642 -1.504 1.00 25.92 143 GLU F N 1
ATOM 9592 C CA . GLU F 1 143 ? 39.921 14.730 -2.648 1.00 23.56 143 GLU F CA 1
ATOM 9593 C C . GLU F 1 143 ? 38.664 13.870 -2.708 1.00 24.13 143 GLU F C 1
ATOM 9594 O O . GLU F 1 143 ? 37.989 13.814 -3.738 1.00 24.84 143 GLU F O 1
ATOM 9600 N N . SER F 1 144 ? 38.353 13.205 -1.602 1.00 20.75 144 SER F N 1
ATOM 9601 C CA . SER F 1 144 ? 37.185 12.336 -1.534 1.00 19.44 144 SER F CA 1
ATOM 9602 C C . SER F 1 144 ? 35.966 13.063 -0.978 1.00 19.51 144 SER F C 1
ATOM 9603 O O . SER F 1 144 ? 34.824 12.692 -1.254 1.00 16.01 144 SER F O 1
ATOM 9606 N N . GLY F 1 145 ? 36.214 14.094 -0.181 1.00 16.37 145 GLY F N 1
ATOM 9607 C CA . GLY F 1 145 ? 35.119 14.828 0.415 1.00 13.17 145 GLY F CA 1
ATOM 9608 C C . GLY F 1 145 ? 34.746 14.233 1.761 1.00 15.11 145 GLY F C 1
ATOM 9609 O O . GLY F 1 145 ? 33.784 14.670 2.393 1.00 18.31 145 GLY F O 1
ATOM 9610 N N . ASN F 1 146 ? 35.515 13.243 2.210 1.00 14.40 146 ASN F N 1
ATOM 9611 C CA . ASN F 1 146 ? 35.247 12.578 3.487 1.00 14.31 146 ASN F CA 1
ATOM 9612 C C . ASN F 1 146 ? 35.795 13.317 4.694 1.00 13.21 146 ASN F C 1
ATOM 9613 O O . ASN F 1 146 ? 36.829 13.971 4.620 1.00 17.59 146 ASN F O 1
ATOM 9618 N N . LEU F 1 147 ? 35.088 13.205 5.810 1.00 14.13 147 LEU F N 1
ATOM 9619 C CA . LEU F 1 147 ? 35.551 13.786 7.062 1.00 16.53 147 LEU F CA 1
ATOM 9620 C C . LEU F 1 147 ? 36.224 12.563 7.696 1.00 18.99 147 LEU F C 1
ATOM 9621 O O . LEU F 1 147 ? 35.548 11.699 8.261 1.00 22.48 147 LEU F O 1
ATOM 9626 N N . GLN F 1 148 ? 37.547 12.482 7.581 1.00 17.34 148 GLN F N 1
ATOM 9627 C CA . GLN F 1 148 ? 38.289 11.339 8.101 1.00 16.64 148 GLN F CA 1
ATOM 9628 C C . GLN F 1 148 ? 38.771 11.428 9.547 1.00 15.78 148 GLN F C 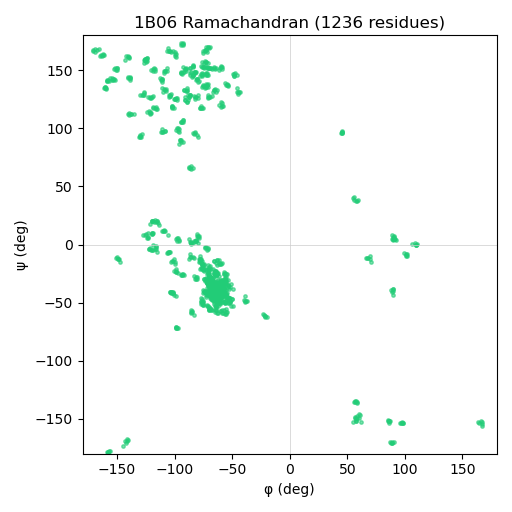1
ATOM 9629 O O . GLN F 1 148 ? 39.509 12.340 9.916 1.00 15.60 148 GLN F O 1
ATOM 9635 N N . ILE F 1 149 ? 38.351 10.459 10.353 1.00 16.04 149 ILE F N 1
ATOM 9636 C CA . ILE F 1 149 ? 38.758 10.375 11.749 1.00 15.35 149 ILE F CA 1
ATOM 9637 C C . ILE F 1 149 ? 40.115 9.670 11.787 1.00 15.76 149 ILE F C 1
ATOM 9638 O O . ILE F 1 149 ? 40.389 8.784 10.974 1.00 15.30 149 ILE F O 1
ATOM 9643 N N . MET F 1 150 ?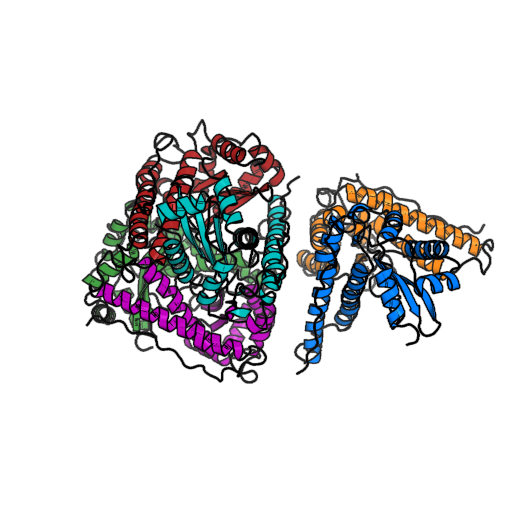 40.965 10.060 12.727 1.00 15.81 150 MET F N 1
ATOM 9644 C CA . MET F 1 150 ? 42.275 9.435 12.844 1.00 10.95 150 MET F CA 1
ATOM 9645 C C . MET F 1 150 ? 42.860 9.626 14.237 1.00 13.11 150 MET F C 1
ATOM 9646 O O . MET F 1 150 ? 42.692 10.676 14.854 1.00 9.76 150 MET F O 1
ATOM 9651 N N . THR F 1 151 ? 43.525 8.593 14.738 1.00 13.49 151 THR F N 1
ATOM 9652 C CA . THR F 1 151 ? 44.171 8.669 16.033 1.00 11.83 151 THR F CA 1
ATOM 9653 C C . THR F 1 151 ? 45.640 8.928 15.729 1.00 13.43 151 THR F C 1
ATOM 9654 O O . THR F 1 151 ? 46.267 8.188 14.969 1.00 13.82 151 THR F O 1
ATOM 9658 N N . VAL F 1 152 ? 46.182 9.990 16.308 1.00 13.03 152 VAL F N 1
ATOM 9659 C CA . VAL F 1 152 ? 47.572 10.358 16.076 1.00 11.14 152 VAL F CA 1
ATOM 9660 C C . VAL F 1 152 ? 48.404 9.978 17.289 1.00 11.85 152 VAL F C 1
ATOM 9661 O O . VAL F 1 152 ? 48.048 10.312 18.414 1.00 13.92 152 VAL F O 1
ATOM 9665 N N . GLU F 1 153 ? 49.502 9.263 17.063 1.00 12.88 153 GLU F N 1
ATOM 9666 C CA . GLU F 1 153 ? 50.382 8.856 18.158 1.00 9.71 153 GLU F CA 1
ATOM 9667 C C . GLU F 1 153 ? 51.474 9.908 18.353 1.00 9.94 153 GLU F C 1
ATOM 9668 O O . GLU F 1 153 ? 52.109 10.352 17.393 1.00 8.70 153 GLU F O 1
ATOM 9674 N N . ASN F 1 154 ? 51.694 10.289 19.608 1.00 9.31 154 ASN F N 1
ATOM 9675 C CA . ASN F 1 154 ? 52.637 11.348 19.941 1.00 11.53 154 ASN F CA 1
ATOM 9676 C C . ASN F 1 154 ? 52.087 12.572 19.196 1.00 12.15 154 ASN F C 1
ATOM 9677 O O . ASN F 1 154 ? 50.871 12.701 19.060 1.00 16.18 154 ASN F O 1
ATOM 9682 N N . HIS F 1 155 ? 52.943 13.462 18.707 1.00 8.96 155 HIS F N 1
ATOM 9683 C CA . HIS F 1 155 ? 52.442 14.637 17.991 1.00 8.01 155 HIS F CA 1
ATOM 9684 C C . HIS F 1 155 ? 52.601 14.485 16.487 1.00 10.10 155 HIS F C 1
ATOM 9685 O O . HIS F 1 155 ? 51.985 15.222 15.712 1.00 10.40 155 HIS F O 1
ATOM 9692 N N . PHE F 1 156 ? 53.418 13.523 16.077 1.00 10.16 156 PHE F N 1
ATOM 9693 C CA . PHE F 1 156 ? 53.747 13.375 14.671 1.00 9.83 156 PHE F CA 1
ATOM 9694 C C . PHE F 1 156 ? 53.517 12.061 13.942 1.00 11.77 156 PHE F C 1
ATOM 9695 O O . PHE F 1 156 ? 53.969 11.925 12.806 1.00 12.14 156 PHE F O 1
ATOM 9703 N N . MET F 1 157 ? 52.842 11.096 14.557 1.00 16.85 157 MET F N 1
ATOM 9704 C CA . MET F 1 157 ? 52.619 9.817 13.884 1.00 14.70 157 MET F CA 1
ATOM 9705 C C . MET F 1 157 ? 51.161 9.586 13.476 1.00 12.10 157 MET F C 1
ATOM 9706 O O . MET F 1 157 ? 50.255 9.770 14.283 1.00 11.22 157 MET F O 1
ATOM 9711 N N . ASN F 1 158 ? 50.964 9.191 12.216 1.00 12.82 158 ASN F N 1
ATOM 9712 C CA . ASN F 1 158 ? 49.648 8.896 11.626 1.00 10.21 158 ASN F CA 1
ATOM 9713 C C . ASN F 1 158 ? 48.906 10.054 10.951 1.00 11.60 158 ASN F C 1
ATOM 9714 O O . ASN F 1 158 ? 47.756 9.888 10.569 1.00 9.58 158 ASN F O 1
ATOM 9719 N N . HIS F 1 159 ? 49.533 11.220 10.814 1.00 9.27 159 HIS F N 1
ATOM 9720 C CA . HIS F 1 159 ? 48.867 12.342 10.150 1.00 9.02 159 HIS F CA 1
ATOM 9721 C C . HIS F 1 159 ? 48.669 11.948 8.693 1.00 9.71 159 HIS F C 1
ATOM 9722 O O . HIS F 1 159 ? 49.437 11.156 8.151 1.00 12.46 159 HIS F O 1
ATOM 9729 N N . ILE F 1 160 ? 47.638 12.492 8.058 1.00 12.77 160 ILE F N 1
ATOM 9730 C CA . ILE F 1 160 ? 47.419 12.232 6.642 1.00 12.38 160 ILE F CA 1
ATOM 9731 C C . ILE F 1 160 ? 47.928 13.515 5.993 1.00 12.25 160 ILE F C 1
ATOM 9732 O O . ILE F 1 160 ? 47.423 14.604 6.273 1.00 12.93 160 ILE F O 1
ATOM 9737 N N . ALA F 1 161 ? 48.948 13.379 5.152 1.00 12.48 161 ALA F N 1
ATOM 9738 C CA . ALA F 1 161 ? 49.589 14.513 4.490 1.00 12.86 161 ALA F CA 1
ATOM 9739 C C . ALA F 1 161 ? 48.675 15.596 3.909 1.00 14.57 161 ALA F C 1
ATOM 9740 O O . ALA F 1 161 ? 47.710 15.301 3.204 1.00 12.86 161 ALA F O 1
ATOM 9742 N N . GLU F 1 162 ? 48.994 16.849 4.230 1.00 13.95 162 GLU F N 1
ATOM 9743 C CA . GLU F 1 162 ? 48.281 18.035 3.739 1.00 13.13 162 GLU F CA 1
ATOM 9744 C C . GLU F 1 162 ? 46.839 18.290 4.166 1.00 13.40 162 GLU F C 1
ATOM 9745 O O . GLU F 1 162 ? 46.323 19.378 3.926 1.00 13.15 162 GLU F O 1
ATOM 9751 N N . LEU F 1 163 ? 46.178 17.319 4.787 1.00 14.96 163 LEU F N 1
ATOM 9752 C CA . LEU F 1 163 ? 44.784 17.517 5.180 1.00 13.57 163 LEU F CA 1
ATOM 9753 C C . LEU F 1 163 ? 44.607 18.439 6.375 1.00 14.48 163 LEU F C 1
ATOM 9754 O O . LEU F 1 163 ? 45.327 18.332 7.364 1.00 18.05 163 LEU F O 1
ATOM 9759 N N . PRO F 1 164 ? 43.645 19.373 6.289 1.00 14.77 164 PRO F N 1
ATOM 9760 C CA . PRO F 1 164 ? 43.368 20.321 7.372 1.00 15.27 164 PRO F CA 1
ATOM 9761 C C . PRO F 1 164 ? 42.625 19.681 8.540 1.00 17.02 164 PRO F C 1
ATOM 9762 O O . PRO F 1 164 ? 41.805 18.778 8.354 1.00 15.65 164 PRO F O 1
ATOM 9766 N N . VAL F 1 165 ? 42.922 20.167 9.742 1.00 11.94 165 VAL F N 1
ATOM 9767 C CA . VAL F 1 165 ? 42.303 19.681 10.965 1.00 12.48 165 VAL F CA 1
ATOM 9768 C C . VAL F 1 165 ? 41.010 20.459 11.201 1.00 13.61 165 VAL F C 1
ATOM 9769 O O . VAL F 1 165 ? 41.016 21.689 11.216 1.00 14.35 165 VAL F O 1
ATOM 9773 N N . ILE F 1 166 ? 39.907 19.739 11.386 1.00 15.45 166 ILE F N 1
ATOM 9774 C CA . ILE F 1 166 ? 38.599 20.356 11.607 1.00 14.44 166 ILE F CA 1
ATOM 9775 C C . ILE F 1 166 ? 38.213 20.296 13.085 1.00 14.80 166 ILE F C 1
ATOM 9776 O O . ILE F 1 166 ? 37.669 21.253 13.636 1.00 13.47 166 ILE F O 1
ATOM 9781 N N . LEU F 1 167 ? 38.493 19.158 13.713 1.00 11.06 167 LEU F N 1
ATOM 9782 C CA . LEU F 1 167 ? 38.176 18.941 15.121 1.00 10.50 167 LEU F CA 1
ATOM 9783 C C . LEU F 1 167 ? 39.348 18.181 15.749 1.00 12.16 167 LEU F C 1
ATOM 9784 O O . LEU F 1 167 ? 39.948 17.320 15.103 1.00 13.94 167 LEU F O 1
ATOM 9789 N N . ILE F 1 168 ? 39.681 18.491 16.999 1.00 11.17 168 ILE F N 1
ATOM 9790 C CA . ILE F 1 168 ? 40.809 17.823 17.641 1.00 12.99 168 ILE F CA 1
ATOM 9791 C C . ILE F 1 168 ? 40.758 17.758 19.172 1.00 14.85 168 ILE F C 1
ATOM 9792 O O . ILE F 1 168 ? 40.331 18.704 19.832 1.00 17.20 168 ILE F O 1
ATOM 9797 N N . VAL F 1 169 ? 41.191 16.620 19.718 1.00 14.54 169 VAL F N 1
ATOM 9798 C CA . VAL F 1 169 ? 41.242 16.403 21.162 1.00 13.39 169 VAL F CA 1
ATOM 9799 C C . VAL F 1 169 ? 42.640 15.969 21.555 1.00 10.78 169 VAL F C 1
ATOM 9800 O O . VAL F 1 169 ? 43.188 15.041 20.963 1.00 10.62 169 VAL F O 1
ATOM 9804 N N . ASP F 1 170 ? 43.192 16.623 22.574 1.00 11.64 170 ASP F N 1
ATOM 9805 C CA . ASP F 1 170 ? 44.520 16.299 23.087 1.00 11.35 170 ASP F CA 1
ATOM 9806 C C . ASP F 1 170 ? 44.356 15.113 24.030 1.00 12.14 170 ASP F C 1
ATOM 9807 O O . ASP F 1 170 ? 43.555 15.170 24.964 1.00 10.57 170 ASP F O 1
ATOM 9812 N N . GLU F 1 171 ? 45.099 14.038 23.789 1.00 11.84 171 GLU F N 1
ATOM 9813 C CA . GLU F 1 171 ? 44.989 12.873 24.654 1.00 16.05 171 GLU F CA 1
ATOM 9814 C C . GLU F 1 171 ? 46.269 12.518 25.388 1.00 15.43 171 GLU F C 1
ATOM 9815 O O . GLU F 1 171 ? 46.432 11.386 25.846 1.00 15.56 171 GLU F O 1
ATOM 9821 N N . PHE F 1 172 ? 47.182 13.484 25.479 1.00 12.76 172 PHE F N 1
ATOM 9822 C CA . PHE F 1 172 ? 48.420 13.288 26.227 1.00 11.38 172 PHE F CA 1
ATOM 9823 C C . PHE F 1 172 ? 47.927 13.296 27.674 1.00 11.41 172 PHE F C 1
ATOM 9824 O O . PHE F 1 172 ? 46.971 14.006 28.002 1.00 12.63 172 PHE F O 1
ATOM 9832 N N . GLU F 1 173 ? 48.554 12.517 28.542 1.00 8.61 173 GLU F N 1
ATOM 9833 C CA . GLU F 1 173 ? 48.108 12.474 29.929 1.00 11.68 173 GLU F CA 1
ATOM 9834 C C . GLU F 1 173 ? 48.085 13.837 30.620 1.00 11.42 173 GLU F C 1
ATOM 9835 O O . GLU F 1 173 ? 47.231 14.083 31.476 1.00 14.12 173 GLU F O 1
ATOM 9841 N N . HIS F 1 174 ? 48.998 14.728 30.246 1.00 10.54 174 HIS F N 1
ATOM 9842 C CA . HIS F 1 174 ? 49.043 16.050 30.864 1.00 11.37 174 HIS F CA 1
ATOM 9843 C C . HIS F 1 174 ? 47.796 16.872 30.583 1.00 13.99 174 HIS F C 1
ATOM 9844 O O . HIS F 1 174 ? 47.532 17.862 31.258 1.00 15.81 174 HIS F O 1
ATOM 9851 N N . ALA F 1 175 ? 47.020 16.451 29.593 1.00 14.30 175 ALA F N 1
ATOM 9852 C CA . ALA F 1 175 ? 45.802 17.163 29.232 1.00 15.77 175 ALA F CA 1
ATOM 9853 C C . ALA F 1 175 ? 44.652 16.960 30.217 1.00 14.07 175 ALA F C 1
ATOM 9854 O O . ALA F 1 175 ? 43.699 17.736 30.220 1.00 17.45 175 ALA F O 1
ATOM 9856 N N . TYR F 1 176 ? 44.737 15.937 31.061 1.00 13.36 176 TYR F N 1
ATOM 9857 C CA . TYR F 1 176 ? 43.648 15.660 31.990 1.00 12.58 176 TYR F CA 1
ATOM 9858 C C . TYR F 1 176 ? 44.030 15.028 33.330 1.00 14.41 176 TYR F C 1
ATOM 9859 O O . TYR F 1 176 ? 43.211 14.986 34.246 1.00 15.60 176 TYR F O 1
ATOM 9868 N N . TYR F 1 177 ? 45.262 14.547 33.455 1.00 13.78 177 TYR F N 1
ATOM 9869 C CA . TYR F 1 177 ? 45.675 13.860 34.676 1.00 15.56 177 TYR F CA 1
ATOM 9870 C C . TYR F 1 177 ? 45.417 14.517 36.021 1.00 17.02 177 TYR F C 1
ATOM 9871 O O . TYR F 1 177 ? 44.933 13.864 36.945 1.00 15.03 177 TYR F O 1
ATOM 9880 N N . LEU F 1 178 ? 45.745 15.795 36.142 1.00 18.31 178 LEU F N 1
ATOM 9881 C CA . LEU F 1 178 ? 45.555 16.500 37.404 1.00 19.78 178 LEU F CA 1
ATOM 9882 C C . LEU F 1 178 ? 44.112 16.426 37.898 1.00 18.22 178 LEU F C 1
ATOM 9883 O O . LEU F 1 178 ? 43.862 16.347 39.098 1.00 18.08 178 LEU F O 1
ATOM 9888 N N . GLN F 1 179 ? 43.168 16.430 36.966 1.00 18.36 179 GLN F N 1
ATOM 9889 C CA . GLN F 1 179 ? 41.749 16.399 37.308 1.00 16.20 179 GLN F CA 1
ATOM 9890 C C . GLN F 1 179 ? 41.067 15.032 37.226 1.00 15.83 179 GLN F C 1
ATOM 9891 O O . GLN F 1 179 ? 40.303 14.666 38.117 1.00 18.01 179 GLN F O 1
ATOM 9897 N N . TYR F 1 180 ? 41.343 14.284 36.160 1.00 16.84 180 TYR F N 1
ATOM 9898 C CA . TYR F 1 180 ? 40.719 12.976 35.957 1.00 15.90 180 TYR F CA 1
ATOM 9899 C C . TYR F 1 180 ? 41.605 11.763 36.225 1.00 16.78 180 TYR F C 1
ATOM 9900 O O . TYR F 1 180 ? 41.127 10.628 36.197 1.00 14.26 180 TYR F O 1
ATOM 9909 N N . LYS F 1 181 ? 42.890 11.993 36.479 1.00 16.14 181 LYS F N 1
ATOM 9910 C CA . LYS F 1 181 ? 43.818 10.894 36.716 1.00 16.60 181 LYS F CA 1
ATOM 9911 C C . LYS F 1 181 ? 43.801 9.983 35.495 1.00 15.37 181 LYS F C 1
ATOM 9912 O O . LYS F 1 181 ? 43.815 10.462 34.365 1.00 15.56 181 LYS F O 1
ATOM 9918 N N . ASN F 1 182 ? 43.752 8.674 35.711 1.00 18.73 182 ASN F N 1
ATOM 9919 C CA . ASN F 1 182 ? 43.753 7.733 34.593 1.00 20.25 182 ASN F CA 1
ATOM 9920 C C . ASN F 1 182 ? 42.396 7.568 33.914 1.00 19.55 182 ASN F C 1
ATOM 9921 O O . ASN F 1 182 ? 42.239 6.726 33.030 1.00 19.78 182 ASN F O 1
ATOM 9926 N N . LYS F 1 183 ? 41.423 8.377 34.320 1.00 18.85 183 LYS F N 1
ATOM 9927 C CA . LYS F 1 183 ? 40.085 8.301 33.743 1.00 21.26 183 LYS F CA 1
ATOM 9928 C C . LYS F 1 183 ? 39.955 9.103 32.450 1.00 18.83 183 LYS F C 1
ATOM 9929 O O . LYS F 1 183 ? 39.214 10.083 32.389 1.00 21.58 183 LYS F O 1
ATOM 9935 N N . ARG F 1 184 ? 40.676 8.667 31.421 1.00 17.47 184 ARG F N 1
ATOM 9936 C CA . ARG F 1 184 ? 40.666 9.317 30.113 1.00 17.73 184 ARG F CA 1
ATOM 9937 C C . ARG F 1 184 ? 39.263 9.390 29.492 1.00 18.09 184 ARG F C 1
ATOM 9938 O O . ARG F 1 184 ? 38.919 10.369 28.824 1.00 21.02 184 ARG F O 1
ATOM 9946 N N . GLY F 1 185 ? 38.459 8.354 29.711 1.00 13.59 185 GLY F N 1
ATOM 9947 C CA . GLY F 1 185 ? 37.114 8.329 29.166 1.00 10.70 185 GLY F CA 1
ATOM 9948 C C . GLY F 1 185 ? 36.235 9.418 29.745 1.00 15.37 185 GLY F C 1
ATOM 9949 O O . GLY F 1 185 ? 35.409 9.999 29.038 1.00 15.61 185 GLY F O 1
ATOM 9950 N N . ASP F 1 186 ? 36.408 9.695 31.035 1.00 10.58 186 ASP F N 1
ATOM 9951 C CA . ASP F 1 186 ? 35.631 10.733 31.707 1.00 13.07 186 ASP F CA 1
ATOM 9952 C C . ASP F 1 186 ? 35.973 12.092 31.118 1.00 11.04 186 ASP F C 1
ATOM 9953 O O . ASP F 1 186 ? 35.103 12.935 30.927 1.00 11.71 186 ASP F O 1
ATOM 9958 N N . TYR F 1 187 ? 37.255 12.288 30.834 1.00 11.40 187 TYR F N 1
ATOM 9959 C CA . TYR F 1 187 ? 37.755 13.526 30.251 1.00 12.42 187 TYR F CA 1
ATOM 9960 C C . TYR F 1 187 ? 37.154 13.742 28.864 1.00 15.92 187 TYR F C 1
ATOM 9961 O O . TYR F 1 187 ? 36.724 14.850 28.534 1.00 17.21 187 TYR F O 1
ATOM 9970 N N . LEU F 1 188 ? 37.123 12.683 28.057 1.00 11.70 188 LEU F N 1
ATOM 9971 C CA . LEU F 1 188 ? 36.579 12.775 26.708 1.00 16.73 188 LEU F CA 1
ATOM 9972 C C . LEU F 1 188 ? 35.100 13.156 26.717 1.00 15.96 188 LEU F C 1
ATOM 9973 O O . LEU F 1 188 ? 34.643 13.903 25.852 1.00 18.75 188 LEU F O 1
ATOM 9978 N N . ASN F 1 189 ? 34.357 12.642 27.696 1.00 15.88 189 ASN F N 1
ATOM 9979 C CA . ASN F 1 189 ? 32.935 12.944 27.821 1.00 16.63 189 ASN F CA 1
ATOM 9980 C C . ASN F 1 189 ? 32.741 14.409 28.194 1.00 18.80 189 ASN F C 1
ATOM 9981 O O . ASN F 1 189 ? 31.798 15.058 27.740 1.00 21.20 189 ASN F O 1
ATOM 9986 N N . ALA F 1 190 ? 33.630 14.922 29.038 1.00 16.87 190 ALA F N 1
ATOM 9987 C CA . ALA F 1 190 ? 33.551 16.311 29.478 1.00 13.43 190 ALA F CA 1
ATOM 9988 C C . ALA F 1 190 ? 33.922 17.278 28.351 1.00 13.10 190 ALA F C 1
ATOM 9989 O O . ALA F 1 190 ? 33.283 18.317 28.178 1.00 17.12 190 ALA F O 1
ATOM 9991 N N . TRP F 1 191 ? 34.946 16.918 27.583 1.00 10.58 191 TRP F N 1
ATOM 9992 C CA . TRP F 1 191 ? 35.435 17.744 26.483 1.00 12.49 191 TRP F CA 1
ATOM 9993 C C . TRP F 1 191 ? 34.350 18.149 25.488 1.00 14.68 191 TRP F C 1
ATOM 9994 O O . TRP F 1 191 ? 34.374 19.261 24.956 1.00 17.60 191 TRP F O 1
ATOM 10005 N N . TRP F 1 192 ? 33.396 17.257 25.241 1.00 15.46 192 TRP F N 1
ATOM 10006 C CA . TRP F 1 192 ? 32.318 17.541 24.297 1.00 16.95 192 TRP F CA 1
ATOM 10007 C C . TRP F 1 192 ? 31.567 18.813 24.684 1.00 17.36 192 TRP F C 1
ATOM 10008 O O . TRP F 1 192 ? 30.965 19.465 23.837 1.00 22.71 192 TRP F O 1
ATOM 10019 N N . ASN F 1 193 ? 31.620 19.171 25.962 1.00 18.78 193 ASN F N 1
ATOM 10020 C CA . ASN F 1 193 ? 30.921 20.352 26.454 1.00 17.32 193 ASN F CA 1
ATOM 10021 C C . ASN F 1 193 ? 31.604 21.684 26.170 1.00 19.12 193 ASN F C 1
ATOM 10022 O O . ASN F 1 193 ? 30.993 22.736 26.342 1.00 19.05 193 ASN F O 1
ATOM 10027 N N . VAL F 1 194 ? 32.863 21.653 25.748 1.00 17.98 194 VAL F N 1
ATOM 10028 C CA . VAL F 1 194 ? 33.566 22.897 25.462 1.00 17.41 194 VAL F CA 1
ATOM 10029 C C . VAL F 1 194 ? 34.038 22.996 24.018 1.00 15.58 194 VAL F C 1
ATOM 10030 O O . VAL F 1 194 ? 34.775 23.907 23.666 1.00 21.17 194 VAL F O 1
ATOM 10034 N N . VAL F 1 195 ? 33.607 22.064 23.180 1.00 15.25 195 VAL F N 1
ATOM 10035 C CA . VAL F 1 195 ? 33.998 22.079 21.775 1.00 21.92 195 VAL F CA 1
ATOM 10036 C C . VAL F 1 195 ? 33.468 23.344 21.099 1.00 20.65 195 VAL F C 1
ATOM 10037 O O . VAL F 1 195 ? 32.303 23.704 21.264 1.00 20.53 195 VAL F O 1
ATOM 10041 N N . ASN F 1 196 ? 34.330 24.014 20.342 1.00 15.84 196 ASN F N 1
ATOM 10042 C CA . ASN F 1 196 ? 33.952 25.239 19.641 1.00 16.44 196 ASN F CA 1
ATOM 10043 C C . ASN F 1 196 ? 33.529 24.903 18.206 1.00 15.74 196 ASN F C 1
ATOM 10044 O O . ASN F 1 196 ? 34.350 24.918 17.287 1.00 14.32 196 ASN F O 1
ATOM 10049 N N . TRP F 1 197 ? 32.247 24.603 18.019 1.00 13.40 197 TRP F N 1
ATOM 10050 C CA . TRP F 1 197 ? 31.727 24.239 16.700 1.00 16.57 197 TRP F CA 1
ATOM 10051 C C . TRP F 1 197 ? 31.800 25.366 15.674 1.00 15.11 197 TRP F C 1
ATOM 10052 O O . TRP F 1 197 ? 31.820 25.118 14.469 1.00 17.62 197 TRP F O 1
ATOM 10063 N N . ASP F 1 198 ? 31.848 26.603 16.150 1.00 16.19 198 ASP F N 1
ATOM 10064 C CA . ASP F 1 198 ? 31.941 27.741 15.254 1.00 19.55 198 ASP F CA 1
ATOM 10065 C C . ASP F 1 198 ? 33.325 27.734 14.631 1.00 20.79 198 ASP F C 1
ATOM 10066 O O . ASP F 1 198 ? 33.486 27.985 13.435 1.00 22.17 198 ASP F O 1
ATOM 10071 N N . ASP F 1 199 ? 34.326 27.435 15.452 1.00 20.41 199 ASP F N 1
ATOM 10072 C CA . ASP F 1 199 ? 35.699 27.375 14.979 1.00 17.64 199 ASP F CA 1
ATOM 10073 C C . ASP F 1 199 ? 35.840 26.238 13.965 1.00 14.12 199 ASP F C 1
ATOM 10074 O O . ASP F 1 199 ? 36.451 26.407 12.907 1.00 14.50 199 ASP F O 1
ATOM 10079 N N . ALA F 1 200 ? 35.264 25.084 14.287 1.00 12.53 200 ALA F N 1
ATOM 10080 C CA . ALA F 1 200 ? 35.326 23.931 13.395 1.00 13.54 200 ALA F CA 1
ATOM 10081 C C . ALA F 1 200 ? 34.658 24.232 12.047 1.00 13.38 200 ALA F C 1
ATOM 10082 O O . ALA F 1 200 ? 35.196 23.891 10.996 1.00 13.55 200 ALA F O 1
ATOM 10084 N N . GLU F 1 201 ? 33.490 24.872 12.076 1.00 14.88 201 GLU F N 1
ATOM 10085 C CA . GLU F 1 201 ? 32.776 25.213 10.846 1.00 16.64 201 GLU F CA 1
ATOM 10086 C C . GLU F 1 201 ? 33.595 26.191 10.001 1.00 18.71 201 GLU F C 1
ATOM 10087 O O . GLU F 1 201 ? 33.605 26.106 8.771 1.00 18.81 201 GLU F O 1
ATOM 10093 N N . LYS F 1 202 ? 34.281 27.116 10.670 1.00 20.30 202 LYS F N 1
ATOM 10094 C CA . LYS F 1 202 ? 35.115 28.108 9.993 1.00 20.39 202 LYS F CA 1
ATOM 10095 C C . LYS F 1 202 ? 36.293 27.457 9.265 1.00 20.88 202 LYS F C 1
ATOM 10096 O O . LYS F 1 202 ? 36.671 27.877 8.169 1.00 19.94 202 LYS F O 1
ATOM 10102 N N . ARG F 1 203 ? 36.881 26.434 9.878 1.00 16.72 203 ARG F N 1
ATOM 10103 C CA . ARG F 1 203 ? 38.002 25.738 9.260 1.00 15.57 203 ARG F CA 1
ATOM 10104 C C . ARG F 1 203 ? 37.529 24.968 8.023 1.00 15.56 203 ARG F C 1
ATOM 10105 O O . ARG F 1 203 ? 38.208 24.955 7.002 1.00 16.52 203 ARG F O 1
ATOM 10113 N N . LEU F 1 204 ? 36.361 24.337 8.109 1.00 13.63 204 LEU F N 1
ATOM 10114 C CA . LEU F 1 204 ? 35.818 23.592 6.973 1.00 15.24 204 LEU F CA 1
ATOM 10115 C C . LEU F 1 204 ? 35.505 24.521 5.796 1.00 15.44 204 LEU F C 1
ATOM 10116 O O . LEU F 1 204 ? 35.842 24.219 4.651 1.00 12.81 204 LEU F O 1
ATOM 10121 N N . GLN F 1 205 ? 34.863 25.650 6.086 1.00 15.06 205 GLN F N 1
ATOM 10122 C CA . GLN F 1 205 ? 34.492 26.617 5.057 1.00 19.39 205 GLN F CA 1
ATOM 10123 C C . GLN F 1 205 ? 35.697 27.076 4.261 1.00 20.31 205 GLN F C 1
ATOM 10124 O O . GLN F 1 205 ? 35.582 27.436 3.097 1.00 24.10 205 GLN F O 1
ATOM 10130 N N . LYS F 1 206 ? 36.857 27.055 4.900 1.00 22.82 206 LYS F N 1
ATOM 10131 C CA . LYS F 1 206 ? 38.093 27.480 4.263 1.00 23.45 206 LYS F CA 1
ATOM 10132 C C . LYS F 1 206 ? 38.511 26.572 3.120 1.00 24.70 206 LYS F C 1
ATOM 10133 O O . LYS F 1 206 ? 39.229 27.000 2.218 1.00 24.65 206 LYS F O 1
ATOM 10139 N N . TYR F 1 207 ? 38.058 25.323 3.150 1.00 24.69 207 TYR F N 1
ATOM 10140 C CA . TYR F 1 207 ? 38.450 24.365 2.124 1.00 25.49 207 TYR F CA 1
ATOM 10141 C C . TYR F 1 207 ? 37.335 23.837 1.228 1.00 25.06 207 TYR F C 1
ATOM 10142 O O . TYR F 1 207 ? 37.602 23.121 0.263 1.00 27.04 207 TYR F O 1
ATOM 10151 N N . LEU F 1 208 ? 36.094 24.188 1.538 1.00 22.56 208 LEU F N 1
ATOM 10152 C CA . LEU F 1 208 ? 34.966 23.732 0.742 1.00 23.88 208 LEU F CA 1
ATOM 10153 C C . LEU F 1 208 ? 34.973 24.336 -0.656 1.00 30.16 208 LEU F C 1
ATOM 10154 O O . LEU F 1 208 ? 35.054 25.555 -0.815 1.00 26.86 208 LEU F O 1
ATOM 10159 N N . ASN F 1 209 ? 34.881 23.472 -1.663 1.00 34.55 209 ASN F N 1
ATOM 10160 C CA . ASN F 1 209 ? 34.861 23.890 -3.063 1.00 42.85 209 ASN F CA 1
ATOM 10161 C C . ASN F 1 209 ? 36.062 24.744 -3.444 1.00 45.64 209 ASN F C 1
ATOM 10162 O O . ASN F 1 209 ? 35.948 25.694 -4.216 1.00 40.80 209 ASN F O 1
ATOM 10167 N N . LYS F 1 210 ? 37.215 24.385 -2.893 1.00 52.23 210 LYS F N 1
ATOM 10168 C CA . LYS F 1 210 ? 38.460 25.088 -3.160 1.00 61.77 210 LYS F CA 1
ATOM 10169 C C . LYS F 1 210 ? 39.582 24.074 -3.346 1.00 65.90 210 LYS F C 1
ATOM 10170 O O . LYS F 1 210 ? 39.440 22.934 -2.848 1.00 68.50 210 LYS F O 1
#

Organism: Sulfolobus acidocaldarius (strain ATCC 33909 / DSM 639 / JCM 8929 / NBRC 15157 / NCIMB 11770) (NCBI:txid330779)

Secondary structure (DSSP, 8-state):
--------PPPPSS-TTTTTTTS-HHHHHHIIIIIIHHHHHHHHHHHHHHHHHHHTSS-TTS--HHHHHHHHHHHHHHHHHHHHHHHTB--TTTS-S---HHHHHHHHHHHSSHHHHHHHHHHHHHH--SSEEEEEEE-TTT--EEEEEEETTTBS--TTPPEEEEEE-SGGGTHHHHTT-HHHHHHHHGGGB-HHHHHHHHHTTTT-/--------PPPPSS-TTTTTTTS-HHHHHHIIIIIIHHHHHHHHHHHHHHHHHHHTSS-TTS--HHHHHHHHHHHHHHHHHHHHHHHTB--TTTS-S---HHHHHHHHHHHSSHHHHHHHHHHHHHH--SSEEEEEEE-TTT--EEEEEEETTTBS--TTPPEEEEEE-SGGGTHHHHTT-HHHHHHHHGGGB-HHHHHHHHHTTTT-/--------PPPPSS-TTTTTTTS-HHHHHHIIIIIIHHHHHHHHHHHHHHHHHHHTSS-TTS--HHHHHHHHHHHHHHHHHHHHHHHTB--TTTS-S---HHHHHHHHHHHSSHHHHHHHHHHHHHH--SSEEEEEEE-TTT--EEEEEEETTTBS--TTPPEEEEEE-SGGGTHHHHTT-HHHHHHHHGGGB-HHHHHHHHHTTTT-/----PPP-PPPPSS-TTTTTTTS-HHHHHHIIIIIIHHHHHHHHHHHHHHHHHHHTSS-TTS--HHHHHHHHHHHHHHHHHHHHHHHTB--TTTS-S---HHHHHHHHHHHSSHHHHHHHHHHHHHH--SSEEEEEEE-TTT--EEEEEEETTTBS--TTPPEEEEEE-SGGGTHHHHTT-HHHHHHHHGGGB-HHHHHHHHHTTTT-/--------PPPPSS-TTTTTTTS-HHHHHHIIIIIIHHHHHHHHHHHHHHHHHHHTSS-TTS--HHHHHHHHHHHHHHHHHHHHHHHTB--TTTS-S---HHHHHHHHHHHSSHHHHHHHHHHHHHH--SSEEEEEEE-TTT--EEEEEEETTTBS--TTPPEEEEEE-SGGGTHHHHTT-HHHHHHHHGGGB-HHHHHHHHHTTTT-/--------PPPPSS-TTTTTTTS-HHHHHHIIIIIIHHHHHHHHHHHHHHHHHHHTSS-TTS--HHHHHHHHHHHHHHHHHHHHHHHTB--TTTS-S---HHHHHHHHHHHSSHHHHHHHHHHHHHH--SSEEEEEEE-TTT--EEEEEEETTTBS--TTPPEEEEEE-SGGGTHHHHTT-HHHHHHHHTTTB-HHHHHHHHHTTTT-

B-factor: mean 22.16, std 14.5, range [2.89, 99.98]

InterPro domains:
  IPR001189 Manganese/iron superoxide dismutase [PIRSF000349] (6-209)
  IPR001189 Manganese/iron superoxide dismutase [PR01703] (13-24)
  IPR001189 Manganese/iron superoxide dismutase [PR01703] (34-47)
  IPR001189 Manganese/iron superoxide dismutase [PR01703] (76-89)
  IPR001189 Manganese/iron superoxide dismutase [PR01703] (131-139)
  IPR001189 Manganese/iron superoxide dismutase [PR01703] (169-181)
  IPR019831 Manganese/iron superoxide dismutase, N-terminal [PF00081] (9-93)
  IPR019832 Manganese/iron superoxide dismutase, C-terminal [PF02777] (103-204)
  IPR019833 Manganese/iron superoxide dismutase, binding site [PS00088] (171-178)
  IPR036314 Manganese/iron superoxide dismutase, C-terminal domain superfamily [G3DSA:3.55.40.20] (94-211)
  IPR036314 Manganese/iron superoxide dismutase, C-terminal domain superfamily [SSF54719] (96-209)
  IPR036324 Manganese/iron superoxide dismutase, N-terminal domain superfamily [G3DSA:1.10.287.990] (27-93)
  IPR036324 Manganese/iron superoxide dismutase, N-terminal domain superfamily [SSF46609] (7-93)
  IPR050265 Iron/Manganese Superoxide Dismutase [PTHR11404] (7-208)

Sequence (1248 aa):
VIQLKRYEFPQLPYKVDALEPYISKDIIDVHYNGHHKGYVNGANSLLDRLEKLIKGDLPQGQYDLQGILRGLTFNINGHKLHAIYWNNMAPAGKGGGKPGGALADLIDKQYGSFDRFKQVFSESANSLPGSGWTVLYYDNESGNLQIMTVENHFMNHIAELPVILIVDEFEHAYYLQYKNKRGDYLNAWWNVVNWDDAEKRLQKYLNKVIQLKRYEFPQLPYKVDALEPYISKDIIDVHYNGHHKGYVNGANSLLDRLEKLIKGDLPQGQYDLQGILRGLTFNINGHKLHAIYWNNMAPAGKGGGKPGGALADLIDKQYGSFDRFKQVFSESANSLPGSGWTVLYYDNESGNLQIMTVENHFMNHIAELPVILIVDEFEHAYYLQYKNKRGDYLNAWWNVVNWDDAEKRLQKYLNKVIQLKRYEFPQLPYKVDALEPYISKDIIDVHYNGHHKGYVNGANSLLDRLEKLIKGDLPQGQYDLQGILRGLTFNINGHKLHAIYWNNMAPAGKGGGKPGGALADLIDKQYGSFDRFKQVFSESANSLPGSGWTVLYYDNESGNLQIMTVENHFMNHIAELPVILIVDEFEHAYYLQYKNKRGDYLNAWWNVVNWDDAEKRLQKYLNKVIQLKRYEFPQLPYKVDALEPYISKDIIDVHYNGHHKGYVNGANSLLDRLEKLIKGDLPQGQYDLQGILRGLTFNINGHKLHAIYWNNMAPAGKGGGKPGGALADLIDKQYGSFDRFKQVFSESANSLPGSGWTVLYYDNESGNLQIMTVENHFMNHIAELPVILIVDEFEHAYYLQYKNKRGDYLNAWWNVVNWDDAEKRLQKYLNKVIQLKRYEFPQLPYKVDALEPYISKDIIDVHYNGHHKGYVNGANSLLDRLEKLIKGDLPQGQYDLQGILRGLTFNINGHKLHAIYWNNMAPAGKGGGKPGGALADLIDKQYGSFDRFKQVFSESANSLPGSGWTVLYYDNESGNLQIMTVENHFMNHIAELPVILIVDEFEHAYYLQYKNKRGDYLNAWWNVVNWDDAEKRLQKYLNKVIQLKRYEFPQLPYKVDALEPYISKDIIDVHYNGHHKGYVNGANSLLDRLEKLIKGDLPQGQYDLQGILRGLTFNINGHKLHAIYWNNMAPAGKGGGKPGGALADLIDKQYGSFDRFKQVFSESANSLPGSGWTVLYYDNESGNLQIMTVENHFMNHIAELPVILIVDEFEHAYYLQYKNKRGDYLNAWWNVVNWDDAEKRLQKYLNK